Protein AF-A0A6C0JMC6-F1 (afdb_monomer)

Solvent-accessible surface area (backbone atoms only — not comparable to full-atom values): 45330 Å² total; per-residue (Å²): 137,83,77,86,74,81,78,84,84,73,94,74,73,98,67,84,81,71,86,62,66,70,81,67,72,69,86,79,75,78,68,43,78,34,60,34,70,40,37,56,69,50,45,62,46,55,51,64,40,78,94,51,54,71,68,56,32,52,44,50,48,58,40,60,70,50,44,83,55,97,34,34,33,76,30,46,34,30,54,48,76,70,23,60,95,73,71,38,31,46,70,39,40,53,93,61,40,41,68,66,68,46,56,68,82,60,29,28,62,24,32,43,89,48,39,43,38,37,32,43,58,64,48,70,60,43,52,48,44,50,51,25,63,76,69,73,42,73,45,71,58,52,47,52,39,70,77,39,41,69,63,47,32,40,52,23,10,72,86,23,60,67,52,28,52,52,52,55,54,33,44,71,53,72,48,75,67,78,81,57,40,82,87,51,94,77,70,89,52,71,45,32,74,67,24,51,55,51,52,58,57,36,39,55,38,42,50,53,49,29,51,50,51,46,68,75,45,60,89,52,38,72,39,37,52,66,58,42,93,87,75,68,42,66,40,35,36,70,74,43,99,56,31,40,36,53,50,46,50,39,52,48,32,26,55,51,41,53,49,52,52,51,41,40,47,53,34,44,78,69,78,35,50,62,33,40,71,45,86,63,32,34,30,29,54,64,61,91,94,65,88,69,82,66,63,68,59,36,51,50,37,25,51,49,34,32,72,77,72,66,42,82,56,50,55,42,82,49,86,65,69,74,90,73,74,66,94,72,72,71,80,59,64,63,62,54,47,57,61,50,43,75,40,32,37,36,28,63,79,78,63,30,32,42,38,58,43,77,54,97,91,39,79,42,83,45,79,35,35,62,71,57,47,43,70,74,37,59,86,41,62,43,78,43,77,42,71,48,99,83,60,45,81,39,82,41,81,41,53,36,49,57,41,56,73,76,70,45,96,77,63,53,66,23,49,44,68,40,60,43,39,46,89,48,81,72,57,90,55,44,43,63,56,46,72,83,42,48,37,77,74,49,68,83,35,86,30,71,66,29,44,50,53,50,52,50,51,36,26,34,43,28,42,72,32,67,67,46,15,48,50,55,51,48,54,53,22,22,53,70,64,31,35,58,56,72,65,55,54,32,46,34,46,25,34,65,83,55,34,46,68,65,60,54,50,48,42,52,31,56,41,46,28,62,69,24,50,44,78,41,68,52,67,56,66,65,74,37,77,66,19,54,66,61,67,53,36,39,42,37,35,41,37,66,46,48,45,70,61,40,60,74,44,43,67,60,51,57,46,48,48,69,73,38,75,42,72,37,20,41,92,92,45,79,68,46,68,34,65,51,57,56,43,53,36,35,39,32,63,46,92,79,54,36,67,89,51,54,96,83,56,79,36,66,46,59,36,59,31,35,68,84,45,43,79,43,61,65,60,55,52,49,41,43,54,44,26,62,72,21,67,38,14,42,17,27,44,47,53,55,36,64,66,54,80,69,40,94,51,46,72,74,57,80,78,78,84,42,73,67,47,52,52,44,31,61,69,58,52,48,74,57,52,55,46,53,50,50,54,46,61,78,46,63,85,60,82,82,41,71,45,48,48,64,62,54,43,53,51,48,47,63,72,47,72,81,74,69,102,69,92,82,51,68,70,63,48,64,53,51,48,29,63,66,40,79,74,22,31,43,84,53,51,75,49,80,55,96,93,41,82,40,54,28,32,28,48,34,59,72,59,43,47,69,73,55,67,87,75,83,78,79,76,79,69,91,78,80,85,81,78,88,78,90,77,88,84,80,88,83,87,78,89,88,81,90,78,91,134

InterPro domains:
  IPR027417 P-loop containing nucleoside triphosphate hydrolase [G3DSA:3.40.50.300] (465-626)
  IPR045455 NrS-1 polymerase-like, helicase domain [PF19263] (493-603)

Mean predicted aligned error: 17.88 Å

Foldseek 3Di:
DDDPDDDDDDPDDPDDDDPCPLVPDDFDQDFDKFKDFWDQQLLLLVLQDPVDDPVVSVLSVVLVVQDPDRGIHIWIWGDAPLCNVVLWFATATVVNNDLQSDDLQSSLNTFQVWWWWKFWPPQLLLVLQVLCVVVVFDCPLSVCCVVVVVVLLCLQWVFDSVVSVVLVVCLLLPHDLVCQPQPDDDDDTHTDPRSSVSSVVSSVRSVVSLVVLCVVPVVQQQGFGAADPPGGGTDGLVPDPRSSSVSSNRRSSSLQNVLQSLLQVLLVVVVWHFRADHGRTTIITDDPPDPDDDLVSQVVSQVSCCVPVVGNIGMDTDNSDHPDDRPDNWPPLVVVLVVQLVAWAAAAQFRWIWGWDQDPNDTDIDIGHLVVVCVVQQVDWDWDFDQDPVSDTDTDTDGSSCCQPPVDPPTHYAHEEEAADPPGDDDPRYHHLDDAFLLVPFDAAADVPLVVLLLVLLCLQLQVDPVSSVLVLLQLLLCNQHLVDFLLAAEFGEEAPQSCPVVVVLLSCLGGPVLQEAEECQCCCCVPQAHQSQSRHAEYENEAHAQVRCVVCVVVVNDLRPWDWDWHHHPPGDIDTYIHSHGYYYYHHDLLTRYQAAPPDLHYQYHYGHCVRNPVPVSVVCNCVQANVDSNSSSNSSVVSNPDPDSVPSNPPDRDDDPSSVVSNVVSDDLLLVLLLVVLVVCVPPPDFKDFLVVSVVVSCVSCVPDDDDDDDSVVSLVVNCVSQPVQKAWPAWDDDPNDITTMIGGPSVSSCVVRPDDDDPPDPPPPPDDDDDDDDDDDDDDDDDDDD

Structure (mmCIF, N/CA/C/O backbone):
data_AF-A0A6C0JMC6-F1
#
_entry.id   AF-A0A6C0JMC6-F1
#
loop_
_atom_site.group_PDB
_atom_site.id
_atom_site.type_symbol
_atom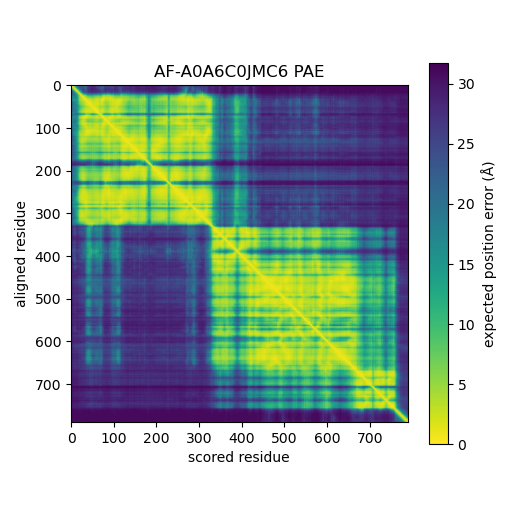_site.label_atom_id
_atom_site.label_alt_id
_atom_site.label_comp_id
_atom_site.label_asym_id
_atom_site.label_entity_id
_atom_site.label_seq_id
_atom_site.pdbx_PDB_ins_code
_atom_site.Cartn_x
_atom_site.Cartn_y
_atom_site.Cartn_z
_atom_site.occupancy
_atom_site.B_iso_or_equiv
_atom_site.auth_seq_id
_atom_site.auth_comp_id
_atom_site.auth_asym_id
_atom_site.auth_atom_id
_atom_site.pdbx_PDB_model_num
ATOM 1 N N . MET A 1 1 ? -24.376 -35.265 25.776 1.00 32.25 1 MET A N 1
ATOM 2 C CA . MET A 1 1 ? -23.965 -33.846 25.830 1.00 32.25 1 MET A CA 1
ATOM 3 C C . MET A 1 1 ? -23.356 -33.511 24.482 1.00 32.25 1 MET A C 1
ATOM 5 O O . MET A 1 1 ? -22.142 -33.531 24.340 1.00 32.25 1 MET A O 1
ATOM 9 N N . GLU A 1 2 ? -24.199 -33.316 23.472 1.00 23.31 2 GLU A N 1
ATOM 10 C CA . GLU A 1 2 ? -23.752 -32.824 22.170 1.00 23.31 2 GLU A CA 1
ATOM 11 C C . GLU A 1 2 ? -23.730 -31.299 22.236 1.00 23.31 2 GLU A C 1
ATOM 13 O O . GLU A 1 2 ? -24.724 -30.643 22.541 1.00 23.31 2 GLU A O 1
ATOM 18 N N . THR A 1 3 ? -22.536 -30.755 22.064 1.00 26.52 3 THR A N 1
ATOM 19 C CA . THR A 1 3 ? -22.242 -29.330 21.993 1.00 26.52 3 THR A CA 1
ATOM 20 C C . THR A 1 3 ? -22.844 -28.746 20.720 1.00 26.52 3 THR A C 1
ATOM 22 O O . THR A 1 3 ? -22.339 -29.014 19.631 1.00 26.52 3 THR A O 1
ATOM 25 N N . PHE A 1 4 ? -23.877 -27.913 20.856 1.00 25.28 4 PHE A N 1
ATOM 26 C CA . PHE A 1 4 ? -24.282 -26.979 19.806 1.00 25.28 4 PHE A CA 1
ATOM 27 C C . PHE A 1 4 ? -23.147 -25.968 19.596 1.00 25.28 4 PHE A C 1
ATOM 29 O O . PHE A 1 4 ? -22.986 -25.008 20.349 1.00 25.28 4 PHE A O 1
ATOM 36 N N . LEU A 1 5 ? -22.305 -26.243 18.603 1.00 28.83 5 LEU A N 1
ATOM 37 C CA . LEU A 1 5 ? -21.400 -25.271 18.007 1.00 28.83 5 LEU A CA 1
ATOM 38 C C . LEU A 1 5 ? -22.250 -24.348 17.126 1.00 28.83 5 LEU A C 1
ATOM 40 O O . LEU A 1 5 ? -22.779 -24.790 16.109 1.00 28.83 5 LEU A O 1
ATOM 44 N N . GLU A 1 6 ? -22.404 -23.082 17.516 1.00 27.98 6 GLU A N 1
ATOM 45 C CA . GLU A 1 6 ? -22.942 -22.057 16.614 1.00 27.98 6 GLU A CA 1
ATOM 46 C C . GLU A 1 6 ? -21.966 -21.861 15.438 1.00 27.98 6 GLU A C 1
ATOM 48 O O . GLU A 1 6 ? -20.767 -21.661 15.673 1.00 27.98 6 GLU A O 1
ATOM 53 N N . PRO A 1 7 ? -22.430 -21.925 14.177 1.00 30.42 7 PRO A N 1
ATOM 54 C CA . PRO A 1 7 ? -21.563 -21.751 13.030 1.00 30.42 7 PRO A CA 1
ATOM 55 C C . PRO A 1 7 ? -21.213 -20.277 12.812 1.00 30.42 7 PRO A C 1
ATOM 57 O O . PRO A 1 7 ? -22.033 -19.368 12.935 1.00 30.42 7 PRO A O 1
ATOM 60 N N . THR A 1 8 ? -19.957 -20.070 12.437 1.00 33.31 8 THR A N 1
ATOM 61 C CA . THR A 1 8 ? -19.414 -18.845 11.859 1.00 33.31 8 THR A CA 1
ATOM 62 C C . THR A 1 8 ? -20.237 -18.396 10.648 1.00 33.31 8 THR A C 1
ATOM 64 O O . THR A 1 8 ? -20.356 -19.148 9.687 1.00 33.31 8 THR A O 1
ATOM 67 N N . ASN A 1 9 ? -20.773 -17.176 10.728 1.00 36.06 9 ASN A N 1
ATOM 68 C CA . ASN A 1 9 ? -21.237 -16.281 9.659 1.00 36.06 9 ASN A CA 1
ATOM 69 C C . ASN A 1 9 ? -21.604 -16.914 8.294 1.00 36.06 9 ASN A C 1
ATOM 71 O O . ASN A 1 9 ? -20.711 -17.222 7.502 1.00 36.06 9 ASN A O 1
ATOM 75 N N . PRO A 1 10 ? -22.899 -16.934 7.940 1.00 37.06 10 PRO A N 1
ATOM 76 C CA . PRO A 1 10 ? -23.311 -16.853 6.553 1.00 37.06 10 PRO A CA 1
ATOM 77 C C . PRO A 1 10 ? -24.112 -15.567 6.316 1.00 37.06 10 PRO A C 1
ATOM 79 O O . PRO A 1 10 ? -25.159 -15.331 6.918 1.00 37.06 10 PRO A O 1
ATOM 82 N N . ILE A 1 11 ? -23.646 -14.761 5.362 1.00 37.22 11 ILE A N 1
ATOM 83 C CA . ILE A 1 11 ? -24.498 -13.833 4.617 1.00 37.22 11 ILE A CA 1
ATOM 84 C C . ILE A 1 11 ? -25.539 -14.708 3.900 1.00 37.22 11 ILE A C 1
ATOM 86 O O . ILE A 1 11 ? -25.274 -15.239 2.822 1.00 37.22 11 ILE A O 1
ATOM 90 N N . ILE A 1 12 ? -26.693 -14.938 4.530 1.00 32.78 12 ILE A N 1
ATOM 91 C CA . ILE A 1 12 ? -27.802 -15.665 3.909 1.00 32.78 12 ILE A CA 1
ATOM 92 C C . ILE A 1 12 ? -28.584 -14.675 3.052 1.00 32.78 12 ILE A C 1
ATOM 94 O O . ILE A 1 12 ? -29.107 -13.667 3.530 1.00 32.78 12 ILE A O 1
ATOM 98 N N . ARG A 1 13 ? -28.609 -14.973 1.752 1.00 33.34 13 ARG A N 1
ATOM 99 C CA . ARG A 1 13 ? -29.435 -14.310 0.748 1.00 33.34 13 ARG A CA 1
ATOM 100 C C . ARG A 1 13 ? -30.904 -14.350 1.165 1.00 33.34 13 ARG A C 1
ATOM 102 O O . ARG A 1 13 ? -31.388 -15.333 1.709 1.00 33.34 13 ARG A O 1
ATOM 109 N N . ARG A 1 14 ? -31.585 -13.254 0.849 1.00 33.12 14 ARG A N 1
ATOM 110 C CA . ARG A 1 14 ? -33.011 -12.970 1.014 1.00 33.12 14 ARG A CA 1
ATOM 111 C C . ARG A 1 14 ? -33.869 -13.949 0.189 1.00 33.12 14 ARG A C 1
ATOM 113 O O . ARG A 1 14 ? -34.430 -13.555 -0.824 1.00 33.12 14 ARG A O 1
ATOM 120 N N . GLU A 1 15 ? -33.943 -15.213 0.584 1.00 33.75 15 GLU A N 1
ATOM 121 C CA . GLU A 1 15 ? -34.878 -16.197 0.031 1.00 33.75 15 GLU A CA 1
ATOM 122 C C . GLU A 1 15 ? -35.747 -16.728 1.179 1.00 33.75 15 GLU A C 1
ATOM 124 O O . GLU A 1 15 ? -35.260 -17.435 2.052 1.00 33.75 15 GLU A O 1
ATOM 129 N N . MET A 1 16 ? -37.007 -16.275 1.187 1.00 36.84 16 MET A N 1
ATOM 130 C CA . MET A 1 16 ? -38.176 -16.810 1.904 1.00 36.84 16 MET A CA 1
ATOM 131 C C . MET A 1 16 ? -37.927 -17.399 3.306 1.00 36.84 16 MET A C 1
ATOM 133 O O . MET A 1 16 ? -37.709 -18.596 3.458 1.00 36.84 16 MET A O 1
ATOM 137 N N . TYR A 1 17 ? -38.077 -16.571 4.342 1.00 42.62 17 TYR A N 1
ATOM 138 C CA . TYR A 1 17 ? -38.454 -17.072 5.665 1.00 42.62 17 TYR A CA 1
ATOM 139 C C . TYR A 1 17 ? -39.984 -17.067 5.746 1.00 42.62 17 TYR A C 1
ATOM 141 O O . TYR A 1 17 ? -40.589 -16.009 5.572 1.00 42.62 17 TYR A O 1
ATOM 149 N N . ASP A 1 18 ? -40.590 -18.239 5.954 1.00 42.19 18 ASP A N 1
ATOM 150 C CA . ASP A 1 18 ? -42.027 -18.388 6.216 1.00 42.19 18 ASP A CA 1
ATOM 151 C C . ASP A 1 18 ? -42.432 -17.581 7.464 1.00 42.19 18 ASP A C 1
ATOM 153 O O . ASP A 1 18 ? -41.718 -17.569 8.471 1.00 42.19 18 ASP A O 1
ATOM 157 N N . GLU A 1 19 ? -43.599 -16.932 7.407 1.00 49.75 19 GLU A N 1
ATOM 158 C CA . GLU A 1 19 ? -44.198 -16.130 8.491 1.00 49.75 19 GLU A CA 1
ATOM 159 C C . GLU A 1 19 ? -44.444 -16.935 9.799 1.00 49.75 19 GLU A C 1
ATOM 161 O O . GLU A 1 19 ? -44.660 -16.342 10.859 1.00 49.75 19 GLU A O 1
ATOM 166 N N . ASP A 1 20 ? -44.315 -18.268 9.755 1.00 54.69 20 ASP A N 1
ATOM 167 C CA . ASP A 1 20 ? -44.627 -19.226 10.830 1.00 54.69 20 ASP A CA 1
ATOM 168 C C . ASP A 1 20 ? -43.639 -19.246 12.015 1.00 54.69 20 ASP A C 1
ATOM 170 O O . ASP A 1 20 ? -44.001 -19.647 13.123 1.00 54.69 20 ASP A O 1
ATOM 174 N N . TYR A 1 21 ? -42.372 -18.840 11.851 1.00 60.75 21 TYR A N 1
ATOM 175 C CA . TYR A 1 21 ? -41.359 -19.136 12.886 1.00 60.75 21 TYR A CA 1
ATOM 176 C C . TYR A 1 21 ? -41.577 -18.361 14.195 1.00 60.75 21 TYR A C 1
ATOM 178 O O . TYR A 1 21 ? -41.350 -18.890 15.285 1.00 60.75 21 TYR A O 1
ATOM 186 N N . MET A 1 22 ? -42.059 -17.120 14.101 1.00 75.62 22 MET A N 1
ATOM 187 C CA . MET A 1 22 ? -42.368 -16.314 15.283 1.00 75.62 22 MET A CA 1
ATOM 188 C C . MET A 1 22 ? -43.612 -16.818 16.021 1.00 75.62 22 MET A C 1
ATOM 190 O O . MET A 1 22 ? -43.695 -16.594 17.223 1.00 75.62 22 MET A O 1
ATOM 194 N N . GLU A 1 23 ? -44.541 -17.537 15.373 1.00 67.38 23 GLU A N 1
ATOM 195 C CA . GLU A 1 23 ? -45.742 -18.083 16.036 1.00 67.38 23 GLU A CA 1
ATOM 196 C C . GLU A 1 23 ? -45.406 -19.103 17.135 1.00 67.38 23 GLU A C 1
ATOM 198 O O . GLU A 1 23 ? -46.184 -19.304 18.065 1.00 67.38 23 GLU A O 1
ATOM 203 N N . THR A 1 24 ? -44.217 -19.706 17.065 1.00 70.94 24 THR A N 1
ATOM 204 C CA . THR A 1 24 ? -43.743 -20.726 18.013 1.00 70.94 24 THR A CA 1
ATOM 205 C C . THR A 1 24 ? -42.735 -20.200 19.037 1.00 70.94 24 THR A C 1
ATOM 207 O O . THR A 1 24 ? -42.091 -20.998 19.720 1.00 70.94 24 THR A O 1
ATOM 210 N N . PHE A 1 25 ? -42.567 -18.876 19.167 1.00 80.88 25 PHE A N 1
ATOM 211 C CA . PHE A 1 25 ? -41.581 -18.310 20.088 1.00 80.88 25 PHE A CA 1
ATOM 212 C C . PHE A 1 25 ? -41.815 -18.766 21.537 1.00 80.88 25 PHE A C 1
ATOM 214 O O . PHE A 1 25 ? -42.873 -18.546 22.129 1.00 80.88 25 PHE A O 1
ATOM 221 N N . VAL A 1 26 ? -40.773 -19.346 22.137 1.00 82.62 26 VAL A N 1
ATOM 222 C CA . VAL A 1 26 ? -40.729 -19.700 23.558 1.00 82.62 26 VAL A CA 1
ATOM 223 C C . VAL A 1 26 ? -39.548 -18.986 24.198 1.00 82.62 26 VAL A C 1
ATOM 225 O O . VAL A 1 26 ? -38.428 -19.021 23.687 1.00 82.62 26 VAL A O 1
ATOM 228 N N . GLU A 1 27 ? -39.794 -18.352 25.344 1.00 84.25 27 GLU A N 1
ATOM 229 C CA . GLU A 1 27 ? -38.738 -17.699 26.109 1.00 84.25 27 GLU A CA 1
ATOM 230 C C . GLU A 1 27 ? -37.628 -18.707 26.486 1.00 84.25 27 GLU A C 1
ATOM 232 O O . GLU A 1 27 ? -37.931 -19.796 26.982 1.00 84.25 27 GLU A O 1
ATOM 237 N N . PRO A 1 28 ? -36.338 -18.372 26.280 1.00 86.06 28 PRO A N 1
ATOM 238 C CA . PRO A 1 28 ? -35.247 -19.291 26.577 1.00 86.06 28 PRO A CA 1
ATOM 239 C C . PRO A 1 28 ? -35.108 -19.567 28.078 1.00 86.06 28 PRO A C 1
ATOM 241 O O . PRO A 1 28 ? -35.366 -18.714 28.926 1.00 86.06 28 PRO A O 1
ATOM 244 N N . THR A 1 29 ? -34.596 -20.751 28.414 1.00 87.94 29 THR A N 1
ATOM 245 C CA . THR A 1 29 ? -34.195 -21.088 29.786 1.00 87.94 29 THR A CA 1
ATOM 246 C C . THR A 1 29 ? -32.874 -20.418 30.154 1.00 87.94 29 THR A C 1
ATOM 248 O O . THR A 1 29 ? -31.943 -20.396 29.349 1.00 87.94 29 THR A O 1
ATOM 251 N N . TYR A 1 30 ? -32.755 -19.938 31.392 1.00 90.62 30 TYR A N 1
ATOM 252 C CA . TYR A 1 30 ? -31.542 -19.284 31.895 1.00 90.62 30 TYR A CA 1
ATOM 253 C C . TYR A 1 30 ? -30.675 -20.251 32.704 1.00 90.62 30 TYR A C 1
ATOM 255 O O . TYR A 1 30 ? -31.216 -21.094 33.422 1.00 90.62 30 TYR A O 1
ATOM 263 N N . PRO A 1 31 ? -29.337 -20.119 32.652 1.00 92.81 31 PRO A N 1
ATOM 264 C CA . PRO A 1 31 ? -28.567 -19.007 32.084 1.00 92.81 31 PRO A CA 1
ATOM 265 C C . PRO A 1 31 ? -28.456 -19.028 30.551 1.00 92.81 31 PRO A C 1
ATOM 267 O O . PRO A 1 31 ? -28.472 -20.093 29.944 1.00 92.81 31 PRO A O 1
ATOM 270 N N . ILE A 1 32 ? -28.269 -17.854 29.938 1.00 93.31 32 ILE A N 1
ATOM 271 C CA . ILE A 1 32 ? -27.972 -17.725 28.498 1.00 93.31 32 ILE A CA 1
ATOM 272 C C . ILE A 1 32 ? -26.581 -17.131 28.281 1.00 93.31 32 ILE A C 1
ATOM 274 O O . ILE A 1 32 ? -26.088 -16.369 29.111 1.00 93.31 32 ILE A O 1
ATOM 278 N N . VAL A 1 33 ? -25.940 -17.467 27.161 1.00 93.06 33 VAL A N 1
ATOM 279 C CA . VAL A 1 33 ? -24.613 -16.951 26.798 1.00 93.06 33 VAL A CA 1
ATOM 280 C C . VAL A 1 33 ? -24.743 -15.979 25.630 1.00 93.06 33 VAL A C 1
ATOM 282 O O . VAL A 1 33 ? -25.455 -16.248 24.662 1.00 93.06 33 VAL A O 1
ATOM 285 N N . ARG A 1 34 ? -24.046 -14.846 25.714 1.00 92.94 34 ARG A N 1
ATOM 286 C CA . ARG A 1 34 ? -23.917 -13.870 24.630 1.00 92.94 34 ARG A CA 1
ATOM 287 C C . ARG A 1 34 ? -22.453 -13.563 24.349 1.00 92.94 34 ARG A C 1
ATOM 289 O O . ARG A 1 34 ? -21.605 -13.624 25.243 1.00 92.94 34 ARG A O 1
ATOM 296 N N . ARG A 1 35 ? -22.162 -13.246 23.089 1.00 93.25 35 ARG A N 1
ATOM 297 C CA . ARG A 1 35 ? -20.879 -12.692 22.662 1.00 93.25 35 ARG A CA 1
ATOM 298 C C . ARG A 1 35 ? -20.969 -11.172 22.730 1.00 93.25 35 ARG A C 1
ATOM 300 O O . ARG A 1 35 ? -21.785 -10.568 22.048 1.00 93.25 35 ARG A O 1
ATOM 307 N N . GLU A 1 36 ? -20.099 -10.572 23.525 1.00 94.56 36 GLU A N 1
ATOM 308 C CA . GLU A 1 36 ? -19.940 -9.126 23.611 1.00 94.56 36 GLU A CA 1
ATOM 309 C C . GLU A 1 36 ? -18.690 -8.683 22.838 1.00 94.56 36 GLU A C 1
ATOM 311 O O . GLU A 1 36 ? -17.625 -9.297 22.944 1.00 94.56 36 GLU A O 1
ATOM 316 N N . MET A 1 37 ? -18.828 -7.610 22.068 1.00 93.25 37 MET A N 1
ATOM 317 C CA . MET A 1 37 ? -17.782 -6.876 21.364 1.00 93.25 37 MET A CA 1
ATOM 318 C C . MET A 1 37 ? -17.381 -5.672 22.209 1.00 93.25 37 MET A C 1
ATOM 320 O O . MET A 1 37 ? -18.220 -5.051 22.852 1.00 93.25 37 MET A O 1
ATOM 324 N N . PHE A 1 38 ? -16.112 -5.296 22.217 1.00 92.81 38 PHE A N 1
ATOM 325 C CA . PHE A 1 38 ? -15.679 -4.068 22.874 1.00 92.81 38 PHE A CA 1
ATOM 326 C C . PHE A 1 38 ? -14.491 -3.444 22.152 1.00 92.81 38 PHE A C 1
ATOM 328 O O . PHE A 1 38 ? -13.717 -4.123 21.477 1.00 92.81 38 PHE A O 1
ATOM 335 N N . ASP A 1 39 ? -14.346 -2.132 22.290 1.00 90.88 39 ASP A N 1
ATOM 336 C CA . ASP A 1 39 ? -13.173 -1.415 21.807 1.00 90.88 39 ASP A CA 1
ATOM 337 C C . ASP A 1 39 ? -11.950 -1.739 22.686 1.00 90.88 39 ASP A C 1
ATOM 339 O O . ASP A 1 39 ? -11.882 -1.380 23.866 1.00 90.88 39 ASP A O 1
ATOM 343 N N . GLU A 1 40 ? -10.999 -2.487 22.123 1.00 86.12 40 GLU A N 1
ATOM 344 C CA . GLU A 1 40 ? -9.810 -2.954 22.837 1.00 86.12 40 GLU A CA 1
ATOM 345 C C . GLU A 1 40 ? -8.840 -1.816 23.179 1.00 86.12 40 GLU A C 1
ATOM 347 O O . GLU A 1 40 ? -8.161 -1.888 24.208 1.00 86.12 40 GLU A O 1
ATOM 352 N N . ASP A 1 41 ? -8.793 -0.753 22.381 1.00 82.12 41 ASP A N 1
ATOM 353 C CA . ASP A 1 41 ? -7.907 0.376 22.646 1.00 82.12 41 ASP A CA 1
ATOM 354 C C . ASP A 1 41 ? -8.459 1.217 23.794 1.00 82.12 41 ASP A C 1
ATOM 356 O O . ASP A 1 41 ? -7.747 1.472 24.773 1.00 82.12 41 ASP A O 1
ATOM 360 N N . ASN A 1 42 ? -9.764 1.501 23.780 1.00 88.50 42 ASN A N 1
ATOM 361 C CA . ASN A 1 42 ? -10.426 2.151 24.911 1.00 88.50 42 ASN A CA 1
ATOM 362 C C . ASN A 1 42 ? -10.361 1.291 26.184 1.00 88.50 42 ASN A C 1
ATOM 364 O O . ASN A 1 42 ? -10.139 1.822 27.273 1.00 88.50 42 ASN A O 1
ATOM 368 N N . MET A 1 43 ? -10.472 -0.040 26.078 1.00 87.75 43 MET A N 1
ATOM 369 C CA . MET A 1 43 ? -10.318 -0.955 27.219 1.00 87.75 43 MET A CA 1
ATOM 370 C C . MET A 1 43 ? -8.953 -0.808 27.897 1.00 87.75 43 MET A C 1
ATOM 372 O O . MET A 1 43 ? -8.895 -0.687 29.122 1.00 87.75 43 MET A O 1
ATOM 376 N N . LYS A 1 44 ? -7.853 -0.784 27.131 1.00 83.25 44 LYS A N 1
ATOM 377 C CA . LYS A 1 44 ? -6.494 -0.627 27.687 1.00 83.25 44 LYS A CA 1
ATOM 378 C C . LYS A 1 44 ? -6.361 0.671 28.480 1.00 83.25 44 LYS A C 1
ATOM 380 O O . LYS A 1 44 ? -5.795 0.664 29.570 1.00 83.25 44 LYS A O 1
ATOM 385 N N . HIS A 1 45 ? -6.927 1.755 27.960 1.00 83.75 45 HIS A N 1
ATOM 386 C CA . HIS A 1 45 ? -6.939 3.059 28.613 1.00 83.75 45 HIS A CA 1
ATOM 387 C C . HIS A 1 45 ? -7.789 3.089 29.885 1.00 83.75 45 HIS A C 1
ATOM 389 O O . HIS A 1 45 ? -7.332 3.571 30.920 1.00 83.75 45 HIS A O 1
ATOM 395 N N . LEU A 1 46 ? -9.002 2.539 29.839 1.00 87.31 46 LEU A N 1
ATOM 396 C CA . LEU A 1 46 ? -9.914 2.508 30.984 1.00 87.31 46 LEU A CA 1
ATOM 397 C C . LEU A 1 46 ? -9.364 1.680 32.156 1.00 87.31 46 LEU A C 1
ATOM 399 O O . LEU A 1 46 ? -9.594 2.018 33.316 1.00 87.31 46 LEU A O 1
ATOM 403 N N . LEU A 1 47 ? -8.600 0.618 31.878 1.00 85.56 47 LEU A N 1
ATOM 404 C CA . LEU A 1 47 ? -7.998 -0.233 32.912 1.00 85.56 47 LEU A CA 1
ATOM 405 C C . LEU A 1 47 ? -6.983 0.495 33.805 1.00 85.56 47 LEU A C 1
ATOM 407 O O . LEU A 1 47 ? -6.732 0.043 34.924 1.00 85.56 47 LEU A O 1
ATOM 411 N N . VAL A 1 48 ? -6.405 1.596 33.326 1.00 77.50 48 VAL A N 1
ATOM 412 C CA . VAL A 1 48 ? -5.352 2.358 34.020 1.00 77.50 48 VAL A CA 1
ATOM 413 C C . VAL A 1 48 ? -5.811 3.762 34.414 1.00 77.50 48 VAL A C 1
ATOM 415 O O . VAL A 1 48 ? -5.069 4.503 35.051 1.00 77.50 48 VAL A O 1
ATOM 418 N N . ASP A 1 49 ? -7.048 4.116 34.076 1.00 83.44 49 ASP A N 1
ATOM 419 C CA . ASP A 1 49 ? -7.628 5.423 34.344 1.00 83.44 49 ASP A CA 1
ATOM 420 C C . ASP A 1 49 ? -8.047 5.549 35.816 1.00 83.44 49 ASP A C 1
ATOM 422 O O . ASP A 1 49 ? -9.026 4.962 36.285 1.00 83.44 49 ASP A O 1
ATOM 426 N N . ASP A 1 50 ? -7.272 6.330 36.561 1.00 82.81 50 ASP A N 1
ATOM 427 C CA . ASP A 1 50 ? -7.439 6.604 37.989 1.00 82.81 50 ASP A CA 1
ATOM 428 C C . ASP A 1 50 ? -8.724 7.378 38.335 1.00 82.81 50 ASP A C 1
ATOM 430 O O . ASP A 1 50 ? -9.083 7.446 39.510 1.00 82.81 50 ASP A O 1
ATOM 434 N N . ARG A 1 51 ? -9.463 7.893 37.338 1.00 86.06 51 ARG A N 1
ATOM 435 C CA . ARG A 1 51 ? -10.821 8.429 37.538 1.00 86.06 51 ARG A CA 1
ATOM 436 C C . ARG A 1 51 ? -11.808 7.351 37.996 1.00 86.06 51 ARG A C 1
ATOM 438 O O . ARG A 1 51 ? -12.834 7.690 38.583 1.00 86.06 51 ARG A O 1
ATOM 445 N N . TYR A 1 52 ? -11.517 6.071 37.745 1.00 87.19 52 TYR A N 1
ATOM 446 C CA . TYR A 1 52 ? -12.371 4.947 38.129 1.00 87.19 52 TYR A CA 1
ATOM 447 C C . TYR A 1 52 ? -11.831 4.183 39.340 1.00 87.19 52 TYR A C 1
ATOM 449 O O . TYR A 1 52 ? -10.620 3.999 39.528 1.00 87.19 52 TYR A O 1
ATOM 457 N N . SER A 1 53 ? -12.760 3.670 40.154 1.00 86.00 53 SER A N 1
ATOM 458 C CA . SER A 1 53 ? -12.430 2.947 41.381 1.00 86.00 53 SER A CA 1
ATOM 459 C C . SER A 1 53 ? -11.556 1.718 41.104 1.00 86.00 53 SER A C 1
ATOM 461 O O . SER A 1 53 ? -11.666 1.056 40.067 1.00 86.00 53 SER A O 1
ATOM 463 N N . GLN A 1 54 ? -10.700 1.354 42.062 1.00 81.00 54 GLN A N 1
ATOM 464 C CA . GLN A 1 54 ? -9.858 0.162 41.925 1.00 81.00 54 GLN A CA 1
ATOM 465 C C . GLN A 1 54 ? -10.702 -1.118 41.764 1.00 81.00 54 GLN A C 1
ATOM 467 O O . GLN A 1 54 ? -10.300 -2.040 41.055 1.00 81.00 54 GLN A O 1
ATOM 472 N N . SER A 1 55 ? -11.883 -1.182 42.391 1.00 83.56 55 SER A N 1
ATOM 473 C CA . SER A 1 55 ? -12.841 -2.279 42.208 1.00 83.56 55 SER A CA 1
ATOM 474 C C . SER A 1 55 ? -13.351 -2.380 40.771 1.00 83.56 55 SER A C 1
ATOM 476 O O . SER A 1 55 ? -13.419 -3.484 40.233 1.00 83.56 55 SER A O 1
ATOM 478 N N . ASP A 1 56 ? -13.668 -1.255 40.129 1.00 86.00 56 ASP A N 1
ATOM 479 C CA . ASP A 1 56 ? -14.149 -1.233 38.744 1.00 86.00 56 ASP A CA 1
ATOM 480 C C . ASP A 1 56 ? -13.061 -1.669 37.772 1.00 86.00 56 ASP A C 1
ATOM 482 O O . ASP A 1 56 ? -13.290 -2.568 36.962 1.00 86.00 56 ASP A O 1
ATOM 486 N N . ARG A 1 57 ? -11.844 -1.135 37.931 1.00 86.19 57 ARG A N 1
ATOM 487 C CA . ARG A 1 57 ? -10.683 -1.524 37.116 1.00 86.19 57 ARG A CA 1
ATOM 488 C C . ARG A 1 57 ? -10.334 -3.009 37.274 1.00 86.19 57 ARG A C 1
ATOM 490 O O . ARG A 1 57 ? -10.061 -3.692 36.287 1.00 86.19 57 ARG A O 1
ATOM 497 N N . LYS A 1 58 ? -10.443 -3.560 38.492 1.00 85.12 58 LYS A N 1
ATOM 498 C CA . LYS A 1 58 ? -10.290 -5.007 38.745 1.00 85.12 58 LYS A CA 1
ATOM 499 C C . LYS A 1 58 ? -11.355 -5.836 38.018 1.00 85.12 58 LYS A C 1
ATOM 501 O O . LYS A 1 58 ? -11.010 -6.839 37.392 1.00 85.12 58 LYS A O 1
ATOM 506 N N . ARG A 1 59 ? -12.629 -5.423 38.057 1.00 86.50 59 ARG A N 1
ATOM 507 C CA . ARG A 1 59 ? -13.722 -6.101 37.331 1.00 86.50 59 ARG A CA 1
ATOM 508 C C . ARG A 1 59 ? -13.523 -6.042 35.816 1.00 86.50 59 ARG A C 1
ATOM 510 O O . ARG A 1 59 ? -13.647 -7.072 35.158 1.00 86.50 59 ARG A O 1
ATOM 517 N N . MET A 1 60 ? -13.148 -4.882 35.276 1.00 87.69 60 MET A N 1
ATOM 518 C CA . MET A 1 60 ? -12.811 -4.736 33.857 1.00 87.69 60 MET A CA 1
ATOM 519 C C . MET A 1 60 ? -11.656 -5.644 33.451 1.00 87.69 60 MET A C 1
ATOM 521 O O . MET A 1 60 ? -11.728 -6.290 32.414 1.00 87.69 60 MET A O 1
ATOM 525 N N . SER A 1 61 ? -10.610 -5.757 34.273 1.00 86.44 61 SER A N 1
ATOM 526 C CA . SER A 1 61 ? -9.497 -6.651 33.952 1.00 86.44 61 SER A CA 1
ATOM 527 C C . SER A 1 61 ? -9.920 -8.116 33.938 1.00 86.44 61 SER A C 1
ATOM 529 O O . SER A 1 61 ? -9.508 -8.867 33.056 1.00 86.44 61 SER A O 1
ATOM 531 N N . LEU A 1 62 ? -10.765 -8.537 34.884 1.00 87.38 62 LEU A N 1
ATOM 532 C CA . LEU A 1 62 ? -11.325 -9.890 34.885 1.00 87.38 62 LEU A CA 1
ATOM 533 C C . LEU A 1 62 ? -12.163 -10.155 33.632 1.00 87.38 62 LEU A C 1
ATOM 535 O O . LEU A 1 62 ? -12.056 -11.236 33.061 1.00 87.38 62 LEU A O 1
ATOM 539 N N . TYR A 1 63 ? -12.951 -9.176 33.187 1.00 89.06 63 TYR A N 1
ATOM 540 C CA . TYR A 1 63 ? -13.663 -9.251 31.914 1.00 89.06 63 TYR A CA 1
ATOM 541 C C . TYR A 1 63 ? -12.690 -9.334 30.728 1.00 89.06 63 TYR A C 1
ATOM 543 O O . TYR A 1 63 ? -12.803 -10.235 29.904 1.00 89.06 63 TYR A O 1
ATOM 551 N N . TYR A 1 64 ? -11.678 -8.468 30.678 1.00 87.44 64 TYR A N 1
ATOM 552 C CA . TYR A 1 64 ? -10.692 -8.418 29.598 1.00 87.44 64 TYR A CA 1
ATOM 553 C C . TYR A 1 64 ? -9.875 -9.713 29.485 1.00 87.44 64 TYR A C 1
ATOM 555 O O . TYR A 1 64 ? -9.546 -10.152 28.387 1.00 87.44 64 TYR A O 1
ATOM 563 N N . LYS A 1 65 ? -9.613 -10.395 30.607 1.00 83.62 65 LYS A N 1
ATOM 564 C CA . LYS A 1 65 ? -8.974 -11.723 30.633 1.00 83.62 65 LYS A CA 1
ATOM 565 C C . LYS A 1 65 ? -9.839 -12.839 30.042 1.00 83.62 65 LYS A C 1
ATOM 567 O O . LYS A 1 65 ? -9.294 -13.881 29.699 1.00 83.62 65 LYS A O 1
ATOM 572 N N . LYS A 1 66 ? -11.156 -12.644 29.909 1.00 76.94 66 LYS A N 1
ATOM 573 C CA . LYS A 1 66 ? -12.050 -13.585 29.212 1.00 76.94 66 LYS A CA 1
ATOM 574 C C . LYS A 1 66 ? -11.997 -13.435 27.688 1.00 76.94 66 LYS A C 1
ATOM 576 O O . LYS A 1 66 ? -12.736 -14.144 27.001 1.00 76.94 66 LYS A O 1
ATOM 581 N N . LYS A 1 67 ? -11.167 -12.526 27.154 1.00 77.50 67 LYS A N 1
ATOM 582 C CA . LYS A 1 67 ? -11.063 -12.322 25.710 1.00 77.50 67 LYS A CA 1
ATOM 583 C C . LYS A 1 67 ? -10.563 -13.580 25.008 1.00 77.50 67 LYS A C 1
ATOM 585 O O . LYS A 1 67 ? -9.597 -14.195 25.457 1.00 77.50 67 LYS A O 1
ATOM 590 N N . ARG A 1 68 ? -11.220 -13.955 23.910 1.00 62.44 68 ARG A N 1
ATOM 591 C CA . ARG A 1 68 ? -10.768 -15.059 23.045 1.00 62.44 68 ARG A CA 1
ATOM 592 C C . ARG A 1 68 ? -9.971 -14.533 21.850 1.00 62.44 68 ARG A C 1
ATOM 594 O O . ARG A 1 68 ? -8.860 -14.997 21.632 1.00 62.44 68 ARG A O 1
ATOM 601 N N . ASN A 1 69 ? -10.503 -13.514 21.169 1.00 63.19 69 ASN A N 1
ATOM 602 C CA . ASN A 1 69 ? -9.898 -12.818 20.021 1.00 63.19 69 ASN A CA 1
ATOM 603 C C . ASN A 1 69 ? -9.865 -11.291 20.274 1.00 63.19 69 ASN A C 1
ATOM 605 O O . ASN A 1 69 ? -10.418 -10.838 21.281 1.00 63.19 69 ASN A O 1
ATOM 609 N N . ALA A 1 70 ? -9.254 -10.505 19.375 1.00 64.88 70 ALA A N 1
ATOM 610 C CA . ALA A 1 70 ? -9.165 -9.040 19.473 1.00 64.88 70 ALA A CA 1
ATOM 611 C C . ALA A 1 70 ? -10.560 -8.395 19.646 1.00 64.88 70 ALA A C 1
ATOM 613 O O . ALA A 1 70 ? -11.364 -8.368 18.718 1.00 64.88 70 ALA A O 1
ATOM 614 N N . GLY A 1 71 ? -10.876 -7.945 20.865 1.00 80.81 71 GLY A N 1
ATOM 615 C CA . GLY A 1 71 ? -12.126 -7.243 21.191 1.00 80.81 71 GLY A CA 1
ATOM 616 C C . GLY A 1 71 ? -13.393 -8.077 21.454 1.00 80.81 71 GLY A C 1
ATOM 617 O O . GLY A 1 71 ? -14.475 -7.500 21.415 1.00 80.81 71 GLY A O 1
ATOM 618 N N . THR A 1 72 ? -13.325 -9.390 21.734 1.00 90.06 72 THR A N 1
ATOM 619 C CA . THR A 1 72 ? -14.538 -10.214 22.009 1.00 90.06 72 THR A CA 1
ATOM 620 C C . THR A 1 72 ? -14.511 -10.931 23.359 1.00 90.06 72 THR A C 1
ATOM 622 O O . THR A 1 72 ? -13.472 -11.463 23.748 1.00 90.06 72 THR A O 1
ATOM 625 N N . ALA A 1 73 ? -15.650 -11.007 24.059 1.00 90.19 73 ALA A N 1
ATOM 626 C CA . ALA A 1 73 ? -15.812 -11.746 25.316 1.00 90.19 73 ALA A CA 1
ATOM 627 C C . ALA A 1 73 ? -17.122 -12.553 25.350 1.00 90.19 73 ALA A C 1
ATOM 629 O O . ALA A 1 73 ? -18.154 -12.111 24.857 1.00 90.19 73 ALA A O 1
ATOM 630 N N . GLN A 1 74 ? -17.096 -13.742 25.961 1.00 90.88 74 GLN A N 1
ATOM 631 C CA . GLN A 1 74 ? -18.315 -14.510 26.243 1.00 90.88 74 GLN A CA 1
ATOM 632 C C . GLN A 1 74 ? -18.854 -14.151 27.630 1.00 90.88 74 GLN A C 1
ATOM 634 O O . GLN A 1 74 ? -18.151 -14.298 28.638 1.00 90.88 74 GLN A O 1
ATOM 639 N N . VAL A 1 75 ? -20.110 -13.711 27.677 1.00 92.38 75 VAL A N 1
ATOM 640 C CA . VAL A 1 75 ? -20.796 -13.281 28.896 1.00 92.38 75 VAL A CA 1
ATOM 641 C C . VAL A 1 75 ? -22.007 -14.165 29.150 1.00 92.38 75 VAL A C 1
ATOM 643 O O . VAL A 1 75 ? -22.811 -14.429 28.260 1.00 92.38 75 VAL A O 1
ATOM 646 N N . ILE A 1 76 ? -22.115 -14.643 30.387 1.00 93.56 76 ILE A N 1
ATOM 647 C CA . ILE A 1 76 ? -23.225 -15.471 30.853 1.00 93.56 76 ILE A CA 1
ATOM 648 C C . ILE A 1 76 ? -24.212 -14.549 31.562 1.00 93.56 76 ILE A C 1
ATOM 650 O O . ILE A 1 76 ? -23.829 -13.860 32.505 1.00 93.56 76 ILE A O 1
ATOM 654 N N . TYR A 1 77 ? -25.462 -14.545 31.120 1.00 93.94 77 TYR A N 1
ATOM 655 C CA . TYR A 1 77 ? -26.555 -13.782 31.704 1.00 93.94 77 TYR A CA 1
ATOM 656 C C . TYR A 1 77 ? -27.443 -14.698 32.544 1.00 93.94 77 TYR A C 1
ATOM 658 O O . TYR A 1 77 ? -27.911 -15.738 32.074 1.00 93.94 77 TYR A O 1
ATOM 666 N N . THR A 1 78 ? -27.673 -14.306 33.796 1.00 93.50 78 THR A N 1
ATOM 667 C CA . THR A 1 78 ? -28.458 -15.066 34.775 1.00 93.50 78 THR A CA 1
ATOM 668 C C . THR A 1 78 ? -29.547 -14.193 35.383 1.00 93.50 78 THR A C 1
ATOM 670 O O . THR A 1 78 ? -29.420 -12.969 35.433 1.00 93.50 78 THR A O 1
ATOM 673 N N . LEU A 1 79 ? -30.609 -14.814 35.892 1.00 91.25 79 LEU A N 1
ATOM 674 C CA . LEU A 1 79 ? -31.568 -14.114 36.746 1.00 91.25 79 LEU A CA 1
ATOM 675 C C . LEU A 1 79 ? -30.912 -13.733 38.083 1.00 91.25 79 LEU A C 1
ATOM 677 O O . LEU A 1 79 ? -29.859 -14.261 38.456 1.00 91.25 79 LEU A O 1
ATOM 681 N N . ALA A 1 80 ? -31.525 -12.785 38.790 1.00 85.12 80 ALA A N 1
ATOM 682 C CA . ALA A 1 80 ? -31.087 -12.412 40.128 1.00 85.12 80 ALA A CA 1
ATOM 683 C C . ALA A 1 80 ? -31.282 -13.566 41.123 1.00 85.12 80 ALA A C 1
ATOM 685 O O . ALA A 1 80 ? -32.268 -14.302 41.052 1.00 85.12 80 ALA A O 1
ATOM 686 N N . ALA A 1 81 ? -30.379 -13.643 42.105 1.00 81.81 81 ALA A N 1
ATOM 687 C CA . ALA A 1 81 ? -30.437 -14.643 43.164 1.00 81.81 81 ALA A CA 1
ATOM 688 C C . ALA A 1 81 ? -31.795 -14.633 43.886 1.00 81.81 81 ALA A C 1
ATOM 690 O O . ALA A 1 81 ? -32.241 -13.596 44.387 1.00 81.81 81 ALA A O 1
ATOM 691 N N . GLY A 1 82 ? -32.429 -15.803 43.963 1.00 83.75 82 GLY A N 1
ATOM 692 C CA . GLY A 1 82 ? -33.736 -16.013 44.585 1.00 83.75 82 GLY A CA 1
ATOM 693 C C . GLY A 1 82 ? -34.921 -15.893 43.625 1.00 83.75 82 GLY A C 1
ATOM 694 O O . GLY A 1 82 ? -36.044 -16.159 44.046 1.00 83.75 82 GLY A O 1
ATOM 695 N N . CYS A 1 83 ? -34.704 -15.523 42.360 1.00 88.06 83 CYS A N 1
ATOM 696 C CA . CYS A 1 83 ? -35.763 -15.374 41.357 1.00 88.06 83 CYS A CA 1
ATOM 697 C C . CYS A 1 83 ? -35.788 -16.506 40.315 1.00 88.06 83 CYS A C 1
ATOM 699 O O . CYS A 1 83 ? -36.758 -16.619 39.567 1.00 88.06 83 CYS A O 1
ATOM 701 N N . GLU A 1 84 ? -34.763 -17.360 40.285 1.00 89.00 84 GLU A N 1
ATOM 702 C CA . GLU A 1 84 ? -34.538 -18.384 39.260 1.00 89.00 84 GLU A CA 1
ATOM 703 C C . GLU A 1 84 ? -35.676 -19.406 39.206 1.00 89.00 84 GLU A C 1
ATOM 705 O O . GLU A 1 84 ? -36.222 -19.671 38.140 1.00 89.00 84 GLU A O 1
ATOM 710 N N . ALA A 1 85 ? -36.096 -19.917 40.369 1.00 86.50 85 ALA A N 1
ATOM 711 C CA . ALA A 1 85 ? -37.143 -20.937 40.468 1.00 86.50 85 ALA A CA 1
ATOM 712 C C . ALA A 1 85 ? -38.508 -20.472 39.929 1.00 86.50 85 ALA A C 1
ATOM 714 O O . ALA A 1 85 ? -39.333 -21.302 39.563 1.00 86.50 85 ALA A O 1
ATOM 715 N N . ASN A 1 86 ? -38.743 -19.157 39.884 1.00 89.12 86 ASN A N 1
ATOM 716 C CA . ASN A 1 86 ? -39.994 -18.562 39.410 1.00 89.12 86 ASN A CA 1
ATOM 717 C C . ASN A 1 86 ? -39.821 -17.807 38.081 1.00 89.12 86 ASN A C 1
ATOM 719 O O . ASN A 1 86 ? -40.772 -17.192 37.612 1.00 89.12 86 ASN A O 1
ATOM 723 N N . SER A 1 87 ? -38.620 -17.819 37.486 1.00 90.81 87 SER A N 1
ATOM 724 C CA . SER A 1 87 ? -38.288 -17.069 36.265 1.00 90.81 87 SER A CA 1
ATOM 725 C C . SER A 1 87 ? -38.664 -15.575 36.330 1.00 90.81 87 SER A C 1
ATOM 727 O O . SER A 1 87 ? -39.206 -15.008 35.382 1.00 90.81 87 SER A O 1
ATOM 729 N N . LEU A 1 88 ? -38.400 -14.927 37.472 1.00 92.00 88 LEU A N 1
ATOM 730 C CA . LEU A 1 88 ? -38.771 -13.526 37.715 1.00 92.00 88 LEU A CA 1
ATOM 731 C C . LEU A 1 88 ? -37.597 -12.551 37.545 1.00 92.00 88 LEU A C 1
ATOM 733 O O . LEU A 1 88 ? -36.455 -12.847 37.892 1.00 92.00 88 LEU A O 1
ATOM 737 N N . GLY A 1 89 ? -37.917 -11.336 37.111 1.00 91.81 89 GLY A N 1
ATOM 738 C CA . GLY A 1 89 ? -37.009 -10.194 37.072 1.00 91.81 89 GLY A CA 1
ATOM 739 C C . GLY A 1 89 ? -36.147 -10.112 35.814 1.00 91.81 89 GLY A C 1
ATOM 740 O O . GLY A 1 89 ? -36.425 -10.743 34.797 1.00 91.81 89 GLY A O 1
ATOM 741 N N . ARG A 1 90 ? -35.108 -9.278 35.902 1.00 91.88 90 ARG A N 1
ATOM 742 C CA . ARG A 1 90 ? -34.150 -8.966 34.834 1.00 91.88 90 ARG A CA 1
ATOM 743 C C . ARG A 1 90 ? -32.989 -9.964 34.759 1.00 91.88 90 ARG A C 1
ATOM 745 O O . ARG A 1 90 ? -32.709 -10.694 35.709 1.00 91.88 90 ARG A O 1
ATOM 752 N N . LEU A 1 91 ? -32.272 -9.922 33.636 1.00 91.94 91 LEU A N 1
ATOM 753 C CA . LEU A 1 91 ? -31.020 -10.648 33.431 1.00 91.94 91 LEU A CA 1
ATOM 754 C C . LEU A 1 91 ? -29.812 -9.783 33.779 1.00 91.94 91 LEU A C 1
ATOM 756 O O . LEU A 1 91 ? -29.747 -8.618 33.401 1.00 91.94 91 LEU A O 1
ATOM 760 N N . PHE A 1 92 ? -28.832 -10.381 34.447 1.00 90.88 92 PHE A N 1
ATOM 761 C CA . PHE A 1 92 ? -27.590 -9.732 34.846 1.00 90.88 92 PHE A CA 1
ATOM 762 C C . PHE A 1 92 ? -26.395 -10.539 34.355 1.00 90.88 92 PHE A C 1
ATOM 764 O O . PHE A 1 92 ? -26.410 -11.770 34.406 1.00 90.88 92 PHE A O 1
ATOM 771 N N . ALA A 1 93 ? -25.329 -9.855 33.936 1.00 91.25 93 ALA A N 1
ATOM 772 C CA . ALA A 1 93 ? -24.071 -10.526 33.645 1.00 91.25 93 ALA A CA 1
ATOM 773 C C . ALA A 1 93 ? -23.525 -11.183 34.922 1.00 91.25 93 ALA A C 1
ATOM 775 O O . ALA A 1 93 ? -23.367 -10.537 35.967 1.00 91.25 93 ALA A O 1
ATOM 776 N N . GLN A 1 94 ? -23.207 -12.473 34.841 1.00 88.62 94 GLN A N 1
ATOM 777 C CA . GLN A 1 94 ? -22.709 -13.260 35.960 1.00 88.62 94 GLN A CA 1
ATOM 778 C C . GLN A 1 94 ? -21.450 -12.611 36.553 1.00 88.62 94 GLN A C 1
ATOM 780 O O . GLN A 1 94 ? -20.528 -12.215 35.833 1.00 88.62 94 GLN A O 1
ATOM 785 N N . ASN A 1 95 ? -21.403 -12.500 37.885 1.00 84.00 95 ASN A N 1
ATOM 786 C CA . ASN A 1 95 ? -20.341 -11.813 38.637 1.00 84.00 95 ASN A CA 1
ATOM 787 C C . ASN A 1 95 ? -20.164 -10.324 38.277 1.00 84.00 95 ASN A C 1
ATOM 789 O O . ASN A 1 95 ? -19.118 -9.742 38.562 1.00 84.00 95 ASN A O 1
ATOM 793 N N . SER A 1 96 ? -21.169 -9.695 37.656 1.00 84.12 96 SER A N 1
ATOM 794 C CA . SER A 1 96 ? -21.072 -8.339 37.098 1.00 84.12 96 SER A CA 1
ATOM 795 C C . SER A 1 96 ? -19.942 -8.173 36.074 1.00 84.12 96 SER A C 1
ATOM 797 O O . SER A 1 96 ? -19.315 -7.116 36.004 1.00 84.12 96 SER A O 1
ATOM 799 N N . LEU A 1 97 ? -19.651 -9.232 35.311 1.00 87.94 97 LEU A N 1
ATOM 800 C CA . LEU A 1 97 ? -18.614 -9.252 34.279 1.00 87.94 97 LEU A CA 1
ATOM 801 C C . LEU A 1 97 ? -19.243 -9.183 32.882 1.00 87.94 97 LEU A C 1
ATOM 803 O O . LEU A 1 97 ? -19.191 -10.164 32.142 1.00 87.94 97 LEU A O 1
ATOM 807 N N . GLY A 1 98 ? -19.818 -8.029 32.545 1.00 90.19 98 GLY A N 1
ATOM 808 C CA . GLY A 1 98 ? -20.371 -7.714 31.225 1.00 90.19 98 GLY A CA 1
ATOM 809 C C . GLY A 1 98 ? -20.515 -6.205 31.029 1.00 90.19 98 GLY A C 1
ATOM 810 O O . GLY A 1 98 ? -20.580 -5.459 32.012 1.00 90.19 98 GLY A O 1
ATOM 811 N N . ILE A 1 99 ? -20.578 -5.766 29.771 1.00 91.50 99 ILE A N 1
ATOM 812 C CA . ILE A 1 99 ? -20.651 -4.350 29.373 1.00 91.50 99 ILE A CA 1
ATOM 813 C C . ILE A 1 99 ? -21.848 -3.639 30.019 1.00 91.50 99 ILE A C 1
ATOM 815 O O . ILE A 1 99 ? -21.730 -2.491 30.454 1.00 91.50 99 ILE A O 1
ATOM 819 N N . ALA A 1 100 ? -22.983 -4.334 30.149 1.00 88.69 100 ALA A N 1
ATOM 820 C CA . ALA A 1 100 ? -24.213 -3.803 30.739 1.00 88.69 100 ALA A CA 1
ATOM 821 C C . ALA A 1 100 ? -24.041 -3.292 32.184 1.00 88.69 100 ALA A C 1
ATOM 823 O O . ALA A 1 100 ? -24.744 -2.368 32.594 1.00 88.69 100 ALA A O 1
ATOM 824 N N . ASN A 1 101 ? -23.105 -3.868 32.948 1.00 87.88 101 ASN A N 1
ATOM 825 C CA . ASN A 1 101 ? -22.927 -3.593 34.376 1.00 87.88 101 ASN A CA 1
ATOM 826 C C . ASN A 1 101 ? -22.047 -2.369 34.672 1.00 87.88 101 ASN A C 1
ATOM 828 O O . ASN A 1 101 ? -21.943 -1.973 35.836 1.00 87.88 101 ASN A O 1
ATOM 832 N N . TRP A 1 102 ? -21.380 -1.792 33.670 1.00 87.00 102 TRP A N 1
ATOM 833 C CA . TRP A 1 102 ? -20.513 -0.634 33.876 1.00 87.00 102 TRP A CA 1
ATOM 834 C C . TRP A 1 102 ? -21.263 0.689 33.761 1.00 87.00 102 TRP A C 1
ATOM 836 O O . TRP A 1 102 ? -22.272 0.810 33.065 1.00 87.00 102 TRP A O 1
ATOM 846 N N . ALA A 1 103 ? -20.730 1.706 34.442 1.00 85.62 103 ALA A N 1
ATOM 847 C CA . ALA A 1 103 ? -21.231 3.068 34.343 1.00 85.62 103 ALA A CA 1
ATOM 848 C C . ALA A 1 103 ? -21.145 3.575 32.897 1.00 85.62 103 ALA A C 1
ATOM 850 O O . ALA A 1 103 ? -20.259 3.180 32.139 1.00 85.62 103 ALA A O 1
ATOM 851 N N . TRP A 1 104 ? -22.033 4.503 32.535 1.00 88.00 104 TRP A N 1
ATOM 852 C CA . TRP A 1 104 ? -22.108 5.097 31.194 1.00 88.00 104 TRP A CA 1
ATOM 853 C C . TRP A 1 104 ? -20.746 5.587 30.673 1.00 88.00 104 TRP A C 1
ATOM 855 O O . TRP A 1 104 ? -20.384 5.305 29.533 1.00 88.00 104 TRP A O 1
ATOM 865 N N . THR A 1 105 ? -19.948 6.223 31.537 1.00 87.94 105 THR A N 1
ATOM 866 C CA . THR A 1 105 ? -18.613 6.756 31.214 1.00 87.94 105 THR A CA 1
ATOM 867 C C . THR A 1 105 ? -17.581 5.686 30.858 1.00 87.94 105 THR A C 1
ATOM 869 O O . THR A 1 105 ? -16.554 6.027 30.293 1.00 87.94 105 THR A O 1
ATOM 872 N N . MET A 1 106 ? -17.821 4.418 31.193 1.00 90.62 106 MET A N 1
ATOM 873 C CA . MET A 1 106 ? -16.954 3.281 30.856 1.00 90.62 106 MET A CA 1
ATOM 874 C C . MET A 1 106 ? -17.572 2.433 29.743 1.00 90.62 106 MET A C 1
ATOM 876 O O . MET A 1 106 ? -16.887 1.978 28.834 1.00 90.62 106 MET A O 1
ATOM 880 N N . ARG A 1 107 ? -18.891 2.233 29.814 1.00 92.62 107 ARG A N 1
ATOM 881 C CA . ARG A 1 107 ? -19.666 1.404 28.895 1.00 92.62 107 ARG A CA 1
ATOM 882 C C . ARG A 1 107 ? -19.668 1.966 27.479 1.00 92.62 107 ARG A C 1
ATOM 884 O O . ARG A 1 107 ? -19.430 1.229 26.527 1.00 92.62 107 ARG A O 1
ATOM 891 N N . ASN A 1 108 ? -19.943 3.259 27.334 1.00 94.56 108 ASN A N 1
ATOM 892 C CA . ASN A 1 108 ? -20.133 3.867 26.022 1.00 94.56 108 ASN A CA 1
ATOM 893 C C . ASN A 1 108 ? -18.841 3.935 25.192 1.00 94.56 108 ASN A C 1
ATOM 895 O O . ASN A 1 108 ? -18.916 3.554 24.025 1.00 94.56 108 ASN A O 1
ATOM 899 N N . PRO A 1 109 ? -17.665 4.282 25.758 1.00 93.94 109 PRO A N 1
ATOM 900 C CA . PRO A 1 109 ? -16.394 4.172 25.036 1.00 93.94 109 PRO A CA 1
ATOM 901 C C . PRO A 1 109 ? -16.085 2.763 24.529 1.00 93.94 109 PRO A C 1
ATOM 903 O O . PRO A 1 109 ? -15.491 2.597 23.470 1.00 93.94 109 PRO A O 1
ATOM 906 N N . LEU A 1 110 ? -16.500 1.730 25.262 1.00 94.12 110 LEU A N 1
ATOM 907 C CA . LEU A 1 110 ? -16.283 0.343 24.853 1.00 94.12 110 LEU A CA 1
ATOM 908 C C . LEU A 1 110 ? -17.265 -0.117 23.771 1.00 94.12 110 LEU A C 1
ATOM 910 O O . LEU A 1 110 ? -16.916 -0.976 22.966 1.00 94.12 110 LEU A O 1
ATOM 914 N N . ALA A 1 111 ? -18.482 0.430 23.753 1.00 94.75 111 ALA A N 1
ATOM 915 C CA . ALA A 1 111 ? -19.570 -0.049 22.906 1.00 94.75 111 ALA A CA 1
ATOM 916 C C . ALA A 1 111 ? -19.767 0.748 21.604 1.00 94.75 111 ALA A C 1
ATOM 918 O O . ALA A 1 111 ? -20.227 0.177 20.618 1.00 94.75 111 ALA A O 1
ATOM 919 N N . GLN A 1 112 ? -19.427 2.043 21.578 1.00 94.19 112 GLN A N 1
ATOM 920 C CA . GLN A 1 112 ? -19.774 2.971 20.489 1.00 94.19 112 GLN A CA 1
ATOM 921 C C . GLN A 1 112 ? -19.354 2.475 19.096 1.00 94.19 112 GLN A C 1
ATOM 923 O O . GLN A 1 112 ? -20.112 2.604 18.127 1.00 94.19 112 GLN A O 1
ATOM 928 N N . LYS A 1 113 ? -18.156 1.890 18.996 1.00 91.56 113 LYS A N 1
ATOM 929 C CA . LYS A 1 113 ? -17.607 1.356 17.745 1.00 91.56 113 LYS A CA 1
ATOM 930 C C . LYS A 1 113 ? -18.449 0.215 17.170 1.00 91.56 113 LYS A C 1
ATOM 932 O O . LYS A 1 113 ? -18.593 0.127 15.957 1.00 91.56 113 LYS A O 1
ATOM 937 N N . TRP A 1 114 ? -19.024 -0.623 18.028 1.00 93.06 114 TRP A N 1
ATOM 938 C CA . TRP A 1 114 ? -19.567 -1.924 17.636 1.00 93.06 114 TRP A CA 1
ATOM 939 C C . TRP A 1 114 ? -21.091 -2.014 17.654 1.00 93.06 114 TRP A C 1
ATOM 941 O O . TRP A 1 114 ? -21.632 -2.940 17.060 1.00 93.06 114 TRP A O 1
ATOM 951 N N . TYR A 1 115 ? -21.786 -1.086 18.317 1.00 96.19 115 TYR A N 1
ATOM 952 C CA . TYR A 1 115 ? -23.196 -1.273 18.656 1.00 96.19 115 TYR A CA 1
ATOM 953 C C . TYR A 1 115 ? -24.119 -0.100 18.320 1.00 96.19 115 TYR A C 1
ATOM 955 O O . TYR A 1 115 ? -23.731 1.068 18.389 1.00 96.19 115 TYR A O 1
ATOM 963 N N . TRP A 1 116 ? -25.378 -0.439 18.051 1.00 96.19 116 TRP A N 1
ATOM 964 C CA . TRP A 1 116 ? -26.550 0.427 18.152 1.00 96.19 116 TRP A CA 1
ATOM 965 C C . TRP A 1 116 ? -27.250 0.215 19.497 1.00 96.19 116 TRP A C 1
ATOM 967 O O . TRP A 1 116 ? -27.434 -0.927 19.912 1.00 96.19 116 TRP A O 1
ATOM 977 N N . ASP A 1 117 ? -27.659 1.297 20.163 1.00 95.69 117 ASP A N 1
ATOM 978 C CA . ASP A 1 117 ? -28.440 1.247 21.406 1.00 95.69 117 ASP A CA 1
ATOM 979 C C . ASP A 1 117 ? -29.936 1.276 21.082 1.00 95.69 117 ASP A C 1
ATOM 981 O O . ASP A 1 117 ? -30.454 2.297 20.624 1.00 95.69 117 ASP A O 1
ATOM 985 N N . ILE A 1 118 ? -30.612 0.141 21.260 1.00 96.44 118 ILE A N 1
ATOM 986 C CA . ILE A 1 118 ? -32.048 -0.004 21.011 1.00 96.44 118 ILE A CA 1
ATOM 987 C C . ILE A 1 118 ? -32.780 0.016 22.346 1.00 96.44 118 ILE A C 1
ATOM 989 O O . ILE A 1 118 ? -32.481 -0.792 23.216 1.00 96.44 118 ILE A O 1
ATOM 993 N N . ASP A 1 119 ? -33.765 0.896 22.493 1.00 94.69 119 ASP A N 1
ATOM 994 C CA . ASP A 1 119 ? -34.468 1.150 23.752 1.00 94.69 119 ASP A CA 1
ATOM 995 C C . ASP A 1 119 ? -35.987 1.052 23.573 1.00 94.69 119 ASP A C 1
ATOM 997 O O . ASP A 1 119 ? -36.542 1.469 22.553 1.00 94.69 119 ASP A O 1
ATOM 1001 N N . ILE A 1 120 ? -36.669 0.526 24.588 1.00 94.62 120 ILE A N 1
ATOM 1002 C CA . ILE A 1 120 ? -38.125 0.460 24.677 1.00 94.62 120 ILE A CA 1
ATOM 1003 C C . ILE A 1 120 ? -38.625 1.766 25.296 1.00 94.62 120 ILE A C 1
ATOM 1005 O O . ILE A 1 120 ? -38.529 2.002 26.506 1.00 94.62 120 ILE A O 1
ATOM 1009 N N . ALA A 1 121 ? -39.216 2.630 24.473 1.00 91.19 121 ALA A N 1
ATOM 1010 C CA . ALA A 1 121 ? -39.687 3.924 24.930 1.00 91.19 121 ALA A CA 1
ATOM 1011 C C . ALA A 1 121 ? -40.810 3.770 25.971 1.00 91.19 121 ALA A C 1
ATOM 1013 O O . ALA A 1 121 ? -41.893 3.266 25.683 1.00 91.19 121 ALA A O 1
ATOM 1014 N N . ASN A 1 122 ? -40.571 4.294 27.178 1.00 89.81 122 ASN A N 1
ATOM 1015 C CA . ASN A 1 122 ? -41.560 4.337 28.264 1.00 89.81 122 ASN A CA 1
ATOM 1016 C C . ASN A 1 122 ? -42.051 2.952 28.747 1.00 89.81 122 ASN A C 1
ATOM 1018 O O . ASN A 1 122 ? -43.179 2.842 29.229 1.00 89.81 122 ASN A O 1
ATOM 1022 N N . SER A 1 123 ? -41.193 1.930 28.638 1.00 91.75 123 SER A N 1
ATOM 1023 C CA . SER A 1 123 ? -41.433 0.516 28.980 1.00 91.75 123 SER A CA 1
ATOM 1024 C C . SER A 1 123 ? -42.364 0.297 30.183 1.00 91.75 123 SER A C 1
ATOM 1026 O O . SER A 1 123 ? -43.497 -0.152 30.017 1.00 91.75 123 SER A O 1
ATOM 1028 N N . HIS A 1 124 ? -41.961 0.690 31.397 1.00 94.06 124 HIS A N 1
ATOM 1029 C CA . HIS A 1 124 ? -42.736 0.381 32.610 1.00 94.06 124 HIS A CA 1
ATOM 1030 C C . HIS A 1 124 ? -44.115 1.041 32.677 1.00 94.06 124 HIS A C 1
ATOM 1032 O O . HIS A 1 124 ? -45.037 0.449 33.227 1.00 94.06 124 HIS A O 1
ATOM 1038 N N . TYR A 1 125 ? -44.290 2.234 32.108 1.00 95.12 125 TYR A N 1
ATOM 1039 C CA . TYR A 1 125 ? -45.606 2.877 32.063 1.00 95.12 125 TYR A CA 1
ATOM 1040 C C . TYR A 1 125 ? -46.520 2.256 31.002 1.00 95.12 125 TYR A C 1
ATOM 1042 O O . TYR A 1 125 ? -47.727 2.191 31.219 1.00 95.12 125 TYR A O 1
ATOM 1050 N N . ARG A 1 126 ? -45.963 1.740 29.896 1.00 94.94 126 ARG A N 1
ATOM 1051 C CA . ARG A 1 126 ? -46.725 0.929 28.932 1.00 94.94 126 ARG A CA 1
ATOM 1052 C C . ARG A 1 126 ? -47.172 -0.396 29.555 1.00 94.94 126 ARG A C 1
ATOM 1054 O O . ARG A 1 126 ? -48.331 -0.765 29.398 1.00 94.94 126 ARG A O 1
ATOM 1061 N N . ILE A 1 127 ? -46.304 -1.046 30.336 1.00 96.06 127 ILE A N 1
ATOM 1062 C CA . ILE A 1 127 ? -46.675 -2.234 31.123 1.00 96.06 127 ILE A CA 1
ATOM 1063 C C . ILE A 1 127 ? -47.769 -1.875 32.142 1.00 96.06 127 ILE A C 1
ATOM 1065 O O . ILE A 1 127 ? -48.773 -2.577 32.232 1.00 96.06 127 ILE A O 1
ATOM 1069 N N . ALA A 1 128 ? -47.619 -0.765 32.875 1.00 96.12 128 ALA A N 1
ATOM 1070 C CA . ALA A 1 128 ? -48.612 -0.312 33.850 1.00 96.12 128 ALA A CA 1
ATOM 1071 C C . ALA A 1 128 ? -49.986 -0.065 33.216 1.00 96.12 128 ALA A C 1
ATOM 1073 O O . ALA A 1 128 ? -50.989 -0.536 33.744 1.00 96.12 128 ALA A O 1
ATOM 1074 N N . LEU A 1 129 ? -50.027 0.625 32.070 1.00 95.88 129 LEU A N 1
ATOM 1075 C CA . LEU A 1 129 ? -51.254 0.872 31.315 1.00 95.88 129 LEU A CA 1
ATOM 1076 C C . LEU A 1 129 ? -51.965 -0.439 30.963 1.00 95.88 129 LEU A C 1
ATOM 1078 O O . LEU A 1 129 ? -53.170 -0.563 31.169 1.00 95.88 129 LEU A O 1
ATOM 1082 N N . GLU A 1 130 ? -51.220 -1.424 30.467 1.00 95.38 130 GLU A N 1
ATOM 1083 C CA . GLU A 1 130 ? -51.796 -2.701 30.053 1.00 95.38 130 GLU A CA 1
ATOM 1084 C C . GLU A 1 130 ? -52.275 -3.541 31.244 1.00 95.38 130 GLU A C 1
ATOM 1086 O O . GLU A 1 130 ? -53.333 -4.165 31.189 1.00 95.38 130 GLU A O 1
ATOM 1091 N N . PHE A 1 131 ? -51.566 -3.488 32.374 1.00 96.38 131 PHE A N 1
ATOM 1092 C CA . PHE A 1 131 ? -52.037 -4.095 33.618 1.00 96.38 131 PHE A CA 1
ATOM 1093 C C . PHE A 1 131 ? -53.305 -3.414 34.151 1.00 96.38 131 PHE A C 1
ATOM 1095 O O . PHE A 1 131 ? -54.205 -4.110 34.620 1.00 96.38 131 PHE A O 1
ATOM 1102 N N . CYS A 1 132 ? -53.411 -2.083 34.064 1.00 96.31 132 CYS A N 1
ATOM 1103 C CA . CYS A 1 132 ? -54.633 -1.383 34.452 1.00 96.31 132 CYS A CA 1
ATOM 1104 C C . CYS A 1 132 ? -55.822 -1.795 33.580 1.00 96.31 132 CYS A C 1
ATOM 1106 O O . CYS A 1 132 ? -56.890 -2.057 34.123 1.00 96.31 132 CYS A O 1
ATOM 1108 N N . LYS A 1 133 ? -55.644 -1.917 32.257 1.00 94.88 133 LYS A N 1
ATOM 1109 C CA . LYS A 1 133 ? -56.698 -2.432 31.366 1.00 94.88 133 LYS A CA 1
ATOM 1110 C C . LYS A 1 133 ? -57.096 -3.861 31.733 1.00 94.88 133 LYS A C 1
ATOM 1112 O O . LYS A 1 133 ? -58.280 -4.143 31.872 1.00 94.88 133 LYS A O 1
ATOM 1117 N N . ARG A 1 134 ? -56.110 -4.743 31.933 1.00 94.19 134 ARG A N 1
ATOM 1118 C CA . ARG A 1 134 ? -56.320 -6.162 32.262 1.00 94.19 134 ARG A CA 1
ATOM 1119 C C . ARG A 1 134 ? -57.095 -6.368 33.563 1.00 94.19 134 ARG A C 1
ATOM 1121 O O . ARG A 1 134 ? -57.851 -7.326 33.665 1.00 94.19 134 ARG A O 1
ATOM 1128 N N . TYR A 1 135 ? -56.879 -5.503 34.551 1.00 95.81 135 TYR A N 1
ATOM 1129 C CA . TYR A 1 135 ? -57.533 -5.577 35.858 1.00 95.81 135 TYR A CA 1
ATOM 1130 C C . TYR A 1 135 ? -58.663 -4.554 36.045 1.00 95.81 135 TYR A C 1
ATOM 1132 O O . TYR A 1 135 ? -59.105 -4.357 37.173 1.00 95.81 135 TYR A O 1
ATOM 1140 N N . GLU A 1 136 ? -59.110 -3.898 34.970 1.00 95.00 136 GLU A N 1
ATOM 1141 C CA . GLU A 1 136 ? -60.212 -2.922 34.986 1.00 95.00 136 GLU A CA 1
ATOM 1142 C C . GLU A 1 136 ? -60.017 -1.768 36.000 1.00 95.00 136 GLU A C 1
ATOM 1144 O O . GLU A 1 136 ? -60.957 -1.272 36.620 1.00 95.00 136 GLU A O 1
ATOM 1149 N N . ILE A 1 137 ? -58.772 -1.314 36.173 1.00 94.62 137 ILE A N 1
ATOM 1150 C CA . ILE A 1 137 ? -58.393 -0.224 37.087 1.00 94.62 137 ILE A CA 1
ATOM 1151 C C . ILE A 1 137 ? -58.486 1.119 36.349 1.00 94.62 137 ILE A C 1
ATOM 1153 O O . ILE A 1 137 ? -58.010 1.198 35.220 1.00 94.62 137 ILE A O 1
ATOM 1157 N N . PRO A 1 138 ? -59.005 2.208 36.950 1.00 93.75 138 PRO A N 1
ATOM 1158 C CA . PRO A 1 138 ? -58.965 3.539 36.336 1.00 93.75 138 PRO A CA 1
ATOM 1159 C C . PRO A 1 138 ? -57.541 3.967 35.931 1.00 93.75 138 PRO A C 1
ATOM 1161 O O . PRO A 1 138 ? -56.618 3.892 36.742 1.00 93.75 138 PRO A O 1
ATOM 1164 N N . TYR A 1 139 ? -57.365 4.420 34.682 1.00 94.94 139 TYR A N 1
ATOM 1165 C CA . TYR A 1 139 ? -56.049 4.701 34.081 1.00 94.94 139 TYR A CA 1
ATOM 1166 C C . TYR A 1 139 ? -55.981 6.004 33.265 1.00 94.94 139 TYR A C 1
ATOM 1168 O O . TYR A 1 139 ? -55.123 6.138 32.394 1.00 94.94 139 TYR A O 1
ATOM 1176 N N . GLU A 1 140 ? -56.880 6.965 33.494 1.00 95.06 140 GLU A N 1
ATOM 1177 C CA . GLU A 1 140 ? -56.977 8.194 32.691 1.00 95.06 140 GLU A CA 1
ATOM 1178 C C . GLU A 1 140 ? -55.634 8.947 32.612 1.00 95.06 140 GLU A C 1
ATOM 1180 O O . GLU A 1 140 ? -55.190 9.328 31.526 1.00 95.06 140 GLU A O 1
ATOM 1185 N N . LYS A 1 141 ? -54.942 9.123 33.745 1.00 94.56 141 LYS A N 1
ATOM 1186 C CA . LYS A 1 141 ? -53.654 9.832 33.802 1.00 94.56 141 LYS A CA 1
ATOM 1187 C C . LYS A 1 141 ? -52.507 8.991 33.256 1.00 94.56 141 LYS A C 1
ATOM 1189 O O . LYS A 1 141 ? -51.617 9.547 32.606 1.00 94.56 141 LYS A O 1
ATOM 1194 N N . ILE A 1 142 ? -52.507 7.679 33.490 1.00 94.62 142 ILE A N 1
ATOM 1195 C CA . ILE A 1 142 ? -51.512 6.758 32.921 1.00 94.62 142 ILE A CA 1
ATOM 1196 C C . ILE A 1 142 ? -51.614 6.724 31.387 1.00 94.62 142 ILE A C 1
ATOM 1198 O O . ILE A 1 142 ? -50.590 6.888 30.718 1.00 94.62 142 ILE A O 1
ATOM 1202 N N . ALA A 1 143 ? -52.817 6.579 30.821 1.00 95.12 143 ALA A N 1
ATOM 1203 C CA . ALA A 1 143 ? -53.039 6.593 29.372 1.00 95.12 143 ALA A CA 1
ATOM 1204 C C . ALA A 1 143 ? -52.654 7.942 28.763 1.00 95.12 143 ALA A C 1
ATOM 1206 O O . ALA A 1 143 ? -51.825 7.992 27.856 1.00 95.12 143 ALA A O 1
ATOM 1207 N N . HIS A 1 144 ? -53.142 9.046 29.342 1.00 95.44 144 HIS A N 1
ATOM 1208 C CA . HIS A 1 144 ? -52.793 10.386 28.875 1.00 95.44 144 HIS A CA 1
ATOM 1209 C C . HIS A 1 144 ? -51.272 10.628 28.880 1.00 95.44 144 HIS A C 1
ATOM 1211 O O . HIS A 1 144 ? -50.745 11.228 27.942 1.00 95.44 144 HIS A O 1
ATOM 1217 N N . TYR A 1 145 ? -50.543 10.124 29.886 1.00 94.88 145 TYR A N 1
ATOM 1218 C CA . TYR A 1 145 ? -49.079 10.207 29.920 1.00 94.88 145 TYR A CA 1
ATOM 1219 C C . TYR A 1 145 ? -48.414 9.364 28.833 1.00 94.88 145 TYR A C 1
ATOM 1221 O O . TYR A 1 145 ? -47.452 9.820 28.217 1.00 94.88 145 TYR A O 1
ATOM 1229 N N . CYS A 1 146 ? -48.903 8.149 28.591 1.00 93.31 146 CYS A N 1
ATOM 1230 C CA . CYS A 1 146 ? -48.349 7.281 27.559 1.00 93.31 146 CYS A CA 1
ATOM 1231 C C . CYS A 1 146 ? -48.534 7.866 26.152 1.00 93.31 146 CYS A C 1
ATOM 1233 O O . CYS A 1 146 ? -47.602 7.794 25.350 1.00 93.31 146 CYS A O 1
ATOM 1235 N N . ASP A 1 147 ? -49.681 8.493 25.885 1.00 92.88 147 ASP A N 1
ATOM 1236 C CA . ASP A 1 147 ? -50.026 9.021 24.560 1.00 92.88 147 ASP A CA 1
ATOM 1237 C C . ASP A 1 147 ? -49.454 10.427 24.314 1.00 92.88 147 ASP A C 1
ATOM 1239 O O . ASP A 1 147 ? -49.080 10.759 23.192 1.00 92.88 147 ASP A O 1
ATOM 1243 N N . ASN A 1 148 ? -49.290 11.240 25.368 1.00 93.69 148 ASN A N 1
ATOM 1244 C CA . ASN A 1 148 ? -48.840 12.638 25.276 1.00 93.69 148 ASN A CA 1
ATOM 1245 C C . ASN A 1 148 ? -47.517 12.899 26.014 1.00 93.69 148 ASN A C 1
ATOM 1247 O O . ASN A 1 148 ? -47.257 14.009 26.488 1.00 93.69 148 ASN A O 1
ATOM 1251 N N . ARG A 1 149 ? -46.656 11.879 26.124 1.00 91.12 149 ARG A N 1
ATOM 1252 C CA . ARG A 1 149 ? -45.469 11.870 27.001 1.00 91.12 149 ARG A CA 1
ATOM 1253 C C . ARG A 1 149 ? -44.622 13.135 26.930 1.00 91.12 149 ARG A C 1
ATOM 1255 O O . ARG A 1 149 ? -44.229 13.664 27.965 1.00 91.12 149 ARG A O 1
ATOM 1262 N N . GLN A 1 150 ? -44.309 13.608 25.726 1.00 91.06 150 GLN A N 1
ATOM 1263 C CA . GLN A 1 150 ? -43.422 14.758 25.561 1.00 91.06 150 GLN A CA 1
ATOM 1264 C C . GLN A 1 150 ? -44.056 16.048 26.100 1.00 91.06 150 GLN A C 1
ATOM 1266 O O . GLN A 1 150 ? -43.399 16.771 26.845 1.00 91.06 150 GLN A O 1
ATOM 1271 N N . ALA A 1 151 ? -45.334 16.288 25.794 1.00 92.44 151 ALA A N 1
ATOM 1272 C CA . ALA A 1 151 ? -46.077 17.438 26.298 1.00 92.44 151 ALA A CA 1
ATOM 1273 C C . ALA A 1 151 ? -46.236 17.379 27.825 1.00 92.44 151 ALA A C 1
ATOM 1275 O O . ALA A 1 151 ? -46.026 18.376 28.510 1.00 92.44 151 ALA A O 1
ATOM 1276 N N . VAL A 1 152 ? -46.522 16.193 28.373 1.00 92.75 152 VAL A N 1
ATOM 1277 C CA . VAL A 1 152 ? -46.685 16.002 29.821 1.00 92.75 152 VAL A CA 1
ATOM 1278 C C . VAL A 1 152 ? -45.367 16.201 30.578 1.00 92.75 152 VAL A C 1
ATOM 1280 O O . VAL A 1 152 ? -45.364 16.830 31.634 1.00 92.75 152 VAL A O 1
ATOM 1283 N N . LEU A 1 153 ? -44.234 15.720 30.050 1.00 91.75 153 LEU A N 1
ATOM 1284 C CA . LEU A 1 153 ? -42.919 15.972 30.656 1.00 91.75 153 LEU A CA 1
ATOM 1285 C C . LEU A 1 153 ? -42.610 17.475 30.709 1.00 91.75 153 LEU A C 1
ATOM 1287 O O . LEU A 1 153 ? -42.188 17.964 31.755 1.00 91.75 153 LEU A O 1
ATOM 1291 N N . SER A 1 154 ? -42.868 18.200 29.616 1.00 91.19 154 SER A N 1
ATOM 1292 C CA . SER A 1 154 ? -42.691 19.656 29.554 1.00 91.19 154 SER A CA 1
ATOM 1293 C C . SER A 1 154 ? -43.650 20.415 30.475 1.00 91.19 154 SER A C 1
ATOM 1295 O O . SER A 1 154 ? -43.249 21.409 31.068 1.00 91.19 154 SER A O 1
ATOM 1297 N N . MET A 1 155 ? -44.889 19.939 30.640 1.00 91.06 155 MET A N 1
ATOM 1298 C CA . MET A 1 155 ? -45.850 20.499 31.598 1.00 91.06 155 MET A CA 1
ATOM 1299 C C . MET A 1 155 ? -45.370 20.322 33.044 1.00 91.06 155 MET A C 1
ATOM 1301 O O . MET A 1 155 ? -45.541 21.222 33.862 1.00 91.06 155 MET A O 1
ATOM 1305 N N . VAL A 1 156 ? -44.772 19.174 33.376 1.00 87.69 156 VAL A N 1
ATOM 1306 C CA . VAL A 1 156 ? -44.302 18.877 34.738 1.00 87.69 156 VAL A CA 1
ATOM 1307 C C . VAL A 1 156 ? -43.072 19.703 35.105 1.00 87.69 156 VAL A C 1
ATOM 1309 O O . VAL A 1 156 ? -43.048 20.294 36.182 1.00 87.69 156 VAL A O 1
ATOM 1312 N N . CYS A 1 157 ? -42.073 19.752 34.223 1.00 85.06 157 CYS A N 1
ATOM 1313 C CA . CYS A 1 157 ? -40.838 20.509 34.419 1.00 85.06 157 CYS A CA 1
ATOM 1314 C C . CYS A 1 157 ? -40.351 20.998 33.047 1.00 85.06 157 CYS A C 1
ATOM 1316 O O . CYS A 1 157 ? -39.762 20.233 32.278 1.00 85.06 157 CYS A O 1
ATOM 1318 N N . SER A 1 158 ? -40.633 22.257 32.711 1.00 81.19 158 SER A N 1
ATOM 1319 C CA . SER A 1 158 ? -40.339 22.813 31.382 1.00 81.19 158 SER A CA 1
ATOM 1320 C C . SER A 1 158 ? -38.846 23.032 31.136 1.00 81.19 158 SER A C 1
ATOM 1322 O O . SER A 1 158 ? -38.386 22.961 30.001 1.00 81.19 158 SER A O 1
ATOM 1324 N N . ASP A 1 159 ? -38.100 23.300 32.203 1.00 80.50 159 ASP A N 1
ATOM 1325 C CA . ASP A 1 159 ? -36.674 23.618 32.235 1.00 80.50 159 ASP A CA 1
ATOM 1326 C C . ASP A 1 159 ? -35.772 22.377 32.348 1.00 80.50 159 ASP A C 1
ATOM 1328 O O . ASP A 1 159 ? -34.624 22.418 31.908 1.00 80.50 159 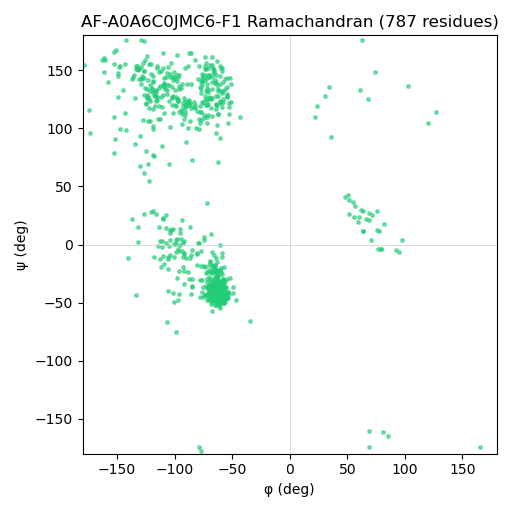ASP A O 1
ATOM 1332 N N . ASN A 1 160 ? -36.274 21.252 32.879 1.00 82.19 160 ASN A N 1
ATOM 1333 C CA . ASN A 1 160 ? -35.479 20.035 33.063 1.00 82.19 160 ASN A CA 1
ATOM 1334 C C . ASN A 1 160 ? -36.272 18.741 32.783 1.00 82.19 160 ASN A C 1
ATOM 1336 O O . ASN A 1 160 ? -36.966 18.179 33.635 1.00 82.19 160 ASN A O 1
ATOM 1340 N N . ARG A 1 161 ? -36.101 18.195 31.572 1.00 85.44 161 ARG A N 1
ATOM 1341 C CA . ARG A 1 161 ? -36.767 16.955 31.135 1.00 85.44 161 ARG A CA 1
ATOM 1342 C C . ARG A 1 161 ? -36.351 15.721 31.945 1.00 85.44 161 ARG A C 1
ATOM 1344 O O . ARG A 1 161 ? -37.183 14.840 32.167 1.00 85.44 161 ARG A O 1
ATOM 1351 N N . GLU A 1 162 ? -35.088 15.619 32.361 1.00 81.56 162 GLU A N 1
ATOM 1352 C CA . GLU A 1 162 ? -34.610 14.476 33.156 1.00 81.56 162 GLU A CA 1
ATOM 1353 C C . GLU A 1 162 ? -35.193 14.510 34.567 1.00 81.56 162 GLU A C 1
ATOM 1355 O O . GLU A 1 162 ? -35.624 13.476 35.084 1.00 81.56 162 GLU A O 1
ATOM 1360 N N . ARG A 1 163 ? -35.331 15.709 35.146 1.00 81.81 163 ARG A N 1
ATOM 1361 C CA . ARG A 1 163 ? -36.069 15.906 36.394 1.00 81.81 163 ARG A CA 1
ATOM 1362 C C . ARG A 1 163 ? -37.508 15.412 36.277 1.00 81.81 163 ARG A C 1
ATOM 1364 O O . ARG A 1 163 ? -37.917 14.591 37.094 1.00 81.81 163 ARG A O 1
ATOM 1371 N N . ALA A 1 164 ? -38.238 15.813 35.233 1.00 86.06 164 ALA A N 1
ATOM 1372 C CA . ALA A 1 164 ? -39.601 15.328 35.005 1.00 86.06 164 ALA A CA 1
ATOM 1373 C C . ALA A 1 164 ? -39.669 13.791 34.910 1.00 86.06 164 ALA A C 1
ATOM 1375 O O . ALA A 1 164 ? -40.511 13.171 35.558 1.00 86.06 164 ALA A O 1
ATOM 1376 N N . LYS A 1 165 ? -38.761 13.148 34.158 1.00 86.94 165 LYS A N 1
ATOM 1377 C CA . LYS A 1 165 ? -38.705 11.675 34.056 1.00 86.94 165 LYS A CA 1
ATOM 1378 C C . LYS A 1 165 ? -38.483 10.997 35.411 1.00 86.94 165 LYS A C 1
ATOM 1380 O O . LYS A 1 165 ? -39.128 9.986 35.687 1.00 86.94 165 LYS A O 1
ATOM 1385 N N . MET A 1 166 ? -37.592 11.540 36.244 1.00 84.31 166 MET A N 1
ATOM 1386 C CA . MET A 1 166 ? -37.341 11.008 37.587 1.00 84.31 166 MET A CA 1
ATOM 1387 C C . MET A 1 166 ? -38.596 11.048 38.460 1.00 84.31 166 MET A C 1
ATOM 1389 O O . MET A 1 166 ? -38.846 10.094 39.194 1.00 84.31 166 MET A O 1
ATOM 1393 N N . GLU A 1 167 ? -39.405 12.105 38.370 1.00 86.06 167 GLU A N 1
ATOM 1394 C CA . GLU A 1 167 ? -40.648 12.207 39.144 1.00 86.06 167 GLU A CA 1
ATOM 1395 C C . GLU A 1 167 ? -41.680 11.156 38.729 1.00 86.06 167 GLU A C 1
ATOM 1397 O O . GLU A 1 167 ? -42.257 10.493 39.590 1.00 86.06 167 GLU A O 1
ATOM 1402 N N . PHE A 1 168 ? -41.841 10.903 37.427 1.00 90.69 168 PHE A N 1
ATOM 1403 C CA . PHE A 1 168 ? -42.676 9.794 36.957 1.00 90.69 168 PHE A CA 1
ATOM 1404 C C . PHE A 1 168 ? -42.167 8.437 37.462 1.00 90.69 168 PHE A C 1
ATOM 1406 O O . PHE A 1 168 ? -42.967 7.601 37.879 1.00 90.69 168 PHE A O 1
ATOM 1413 N N . LEU A 1 169 ? -40.853 8.200 37.489 1.00 87.25 169 LEU A N 1
ATOM 1414 C CA . LEU A 1 169 ? -40.305 6.947 38.021 1.00 87.25 169 LEU A CA 1
ATOM 1415 C C . LEU A 1 169 ? -40.580 6.789 39.527 1.00 87.25 169 LEU A C 1
ATOM 1417 O O . LEU A 1 169 ? -40.935 5.701 39.980 1.00 87.25 169 LEU A O 1
ATOM 1421 N N . LYS A 1 170 ? -40.456 7.874 40.301 1.00 86.44 170 LYS A N 1
ATOM 1422 C CA . LYS A 1 170 ? -40.779 7.883 41.736 1.00 86.44 170 LYS A CA 1
ATOM 1423 C C . LYS A 1 170 ? -42.254 7.595 41.975 1.00 86.44 170 LYS A C 1
ATOM 1425 O O . LYS A 1 170 ? -42.571 6.763 42.819 1.00 86.44 170 LYS A O 1
ATOM 1430 N N . VAL A 1 171 ? -43.137 8.250 41.222 1.00 90.56 171 VAL A N 1
ATOM 1431 C CA . VAL A 1 171 ? -44.590 8.055 41.306 1.00 90.56 171 VAL A CA 1
ATOM 1432 C C . VAL A 1 171 ? -44.956 6.596 41.030 1.00 90.56 171 VAL A C 1
ATOM 1434 O O . VAL A 1 171 ? -45.694 6.009 41.819 1.00 90.56 171 VAL A O 1
ATOM 1437 N N . LEU A 1 172 ? -44.349 5.972 40.013 1.00 91.00 172 LEU A N 1
ATOM 1438 C CA . LEU A 1 172 ? -44.571 4.559 39.693 1.00 91.00 172 LEU A CA 1
ATOM 1439 C C . LEU A 1 172 ? -44.219 3.613 40.845 1.00 91.00 172 LEU A C 1
ATOM 1441 O O . LEU A 1 172 ? -44.900 2.615 41.047 1.00 91.00 172 LEU A O 1
ATOM 1445 N N . TYR A 1 173 ? -43.188 3.930 41.628 1.00 90.06 173 TYR A N 1
ATOM 1446 C CA . TYR A 1 173 ? -42.686 3.056 42.690 1.00 90.06 173 TYR A CA 1
ATOM 1447 C C . TYR A 1 173 ? -42.944 3.571 44.114 1.00 90.06 173 TYR A C 1
ATOM 1449 O O . TYR A 1 173 ? -42.279 3.143 45.060 1.00 90.06 173 TYR A O 1
ATOM 1457 N N . GLY A 1 174 ? -43.952 4.434 44.283 1.00 82.19 174 GLY A N 1
ATOM 1458 C CA . GLY A 1 174 ? -44.464 4.845 45.596 1.00 82.19 174 GLY A CA 1
ATOM 1459 C C . GLY A 1 174 ? -43.585 5.850 46.347 1.00 82.19 174 GLY A C 1
ATOM 1460 O O . GLY A 1 174 ? -43.558 5.841 47.576 1.00 82.19 174 GLY A O 1
ATOM 1461 N N . GLY A 1 175 ? -42.838 6.694 45.633 1.00 80.12 175 GLY A N 1
ATOM 1462 C CA . GLY A 1 175 ? -42.088 7.805 46.221 1.00 80.12 175 GLY A CA 1
ATOM 1463 C C . GLY A 1 175 ? -43.000 8.920 46.749 1.00 80.12 175 GLY A C 1
ATOM 1464 O O . GLY A 1 175 ? -44.049 9.201 46.170 1.00 80.12 175 GLY A O 1
ATOM 1465 N N . ASP A 1 176 ? -42.592 9.581 47.839 1.00 70.19 176 ASP A N 1
ATOM 1466 C CA . ASP A 1 176 ? -43.368 10.681 48.425 1.00 70.19 176 ASP A CA 1
ATOM 1467 C C . ASP A 1 176 ? -43.254 11.957 47.579 1.00 70.19 176 ASP A C 1
ATOM 1469 O O . ASP A 1 176 ? -42.216 12.622 47.552 1.00 70.19 176 ASP A O 1
ATOM 1473 N N . ILE A 1 177 ? -44.350 12.313 46.907 1.00 67.12 177 ILE A N 1
ATOM 1474 C CA . ILE A 1 177 ? -44.442 13.522 46.084 1.00 67.12 177 ILE A CA 1
ATOM 1475 C C . ILE A 1 177 ? -44.452 14.823 46.909 1.00 67.12 177 ILE A C 1
ATOM 1477 O O . ILE A 1 177 ? -44.190 15.890 46.356 1.00 67.12 177 ILE A O 1
ATOM 1481 N N . LYS A 1 178 ? -44.734 14.776 48.226 1.00 59.34 178 LYS A N 1
ATOM 1482 C CA . LYS A 1 178 ? -44.785 15.971 49.098 1.00 59.34 178 LYS A CA 1
ATOM 1483 C C . LYS A 1 178 ? -43.420 16.629 49.286 1.00 59.34 178 LYS A C 1
ATOM 1485 O O . LYS A 1 178 ? -43.363 17.832 49.526 1.00 59.34 178 LYS A O 1
ATOM 1490 N N . LEU A 1 179 ? -42.340 15.867 49.119 1.00 54.94 179 LEU A N 1
ATOM 1491 C CA . LEU A 1 179 ? -40.963 16.365 49.160 1.00 54.94 179 LEU A CA 1
ATOM 1492 C C . LEU A 1 179 ? -40.620 17.291 47.973 1.00 54.94 179 LEU A C 1
ATOM 1494 O O . LEU A 1 179 ? -39.545 17.883 47.964 1.00 54.94 179 LEU A O 1
ATOM 1498 N N . TYR A 1 180 ? -41.523 17.435 46.992 1.00 54.47 180 TYR A N 1
ATOM 1499 C CA . TYR A 1 180 ? -41.300 18.168 45.738 1.00 54.47 180 TYR A CA 1
ATOM 1500 C C . TYR A 1 180 ? -42.365 19.237 45.459 1.00 54.47 180 TYR A C 1
ATOM 1502 O O . TYR A 1 180 ? -42.647 19.565 44.307 1.00 54.47 180 TYR A O 1
ATOM 1510 N N . SER A 1 181 ? -43.000 19.766 46.511 1.00 51.75 181 SER A N 1
ATOM 1511 C CA . SER A 1 181 ? -43.932 20.889 46.368 1.00 51.75 181 SER A CA 1
ATOM 1512 C C . SER A 1 181 ? -43.223 22.105 45.752 1.00 51.75 181 SER A C 1
ATOM 1514 O O . SER A 1 181 ? -42.037 22.316 46.002 1.00 51.75 181 SER A O 1
ATOM 1516 N N . CYS A 1 182 ? -43.956 22.965 45.037 1.00 48.38 182 CYS A N 1
ATOM 1517 C CA . CYS A 1 182 ? -43.430 24.225 44.490 1.00 48.38 182 CYS A CA 1
ATOM 1518 C C . CYS A 1 182 ? -42.909 25.225 45.550 1.00 48.38 182 CYS A C 1
ATOM 1520 O O . CYS A 1 182 ? -42.448 26.303 45.190 1.00 48.38 182 CYS A O 1
ATOM 1522 N N . TYR A 1 183 ? -42.979 24.876 46.841 1.00 42.22 183 TYR A N 1
ATOM 1523 C CA . TYR A 1 183 ? -42.464 25.640 47.979 1.00 42.22 183 TYR A CA 1
ATOM 1524 C C . TYR A 1 183 ? -41.151 25.086 48.568 1.00 42.22 183 TYR A C 1
ATOM 1526 O O . TYR A 1 183 ? -40.693 25.597 49.587 1.00 42.22 183 TYR A O 1
ATOM 1534 N N . VAL A 1 184 ? -40.551 24.040 47.979 1.00 44.06 184 VAL A N 1
ATOM 1535 C CA . VAL A 1 184 ? -39.281 23.451 48.444 1.00 44.06 184 VAL A CA 1
ATOM 1536 C C . VAL A 1 184 ? -38.262 23.478 47.302 1.00 44.06 184 VAL A C 1
ATOM 1538 O O . VAL A 1 184 ? -38.366 22.699 46.356 1.00 44.06 184 VAL A O 1
ATOM 1541 N N . GLU A 1 185 ? -37.271 24.370 47.380 1.00 43.03 185 GLU A N 1
ATOM 1542 C CA . GLU A 1 185 ? -36.128 24.374 46.457 1.00 43.03 185 GLU A CA 1
ATOM 1543 C C . GLU A 1 185 ? -35.217 23.175 46.752 1.00 43.03 185 GLU A C 1
ATOM 1545 O O . GLU A 1 185 ? -34.565 23.101 47.791 1.00 43.03 185 GLU A O 1
ATOM 1550 N N . MET A 1 186 ? -35.172 22.217 45.827 1.00 44.56 186 MET A N 1
ATOM 1551 C CA . MET A 1 186 ? -34.280 21.054 45.869 1.00 44.56 186 MET A CA 1
ATOM 1552 C C . MET A 1 186 ? -33.557 20.927 44.522 1.00 44.56 186 MET A C 1
ATOM 1554 O O . MET A 1 186 ? -33.803 19.982 43.779 1.00 44.56 186 MET A O 1
ATOM 1558 N N . GLY A 1 187 ? -32.675 21.880 44.199 1.00 53.00 187 GLY A N 1
ATOM 1559 C CA . GLY A 1 187 ? -31.839 21.834 42.987 1.00 53.00 187 GLY A CA 1
ATOM 1560 C C . GLY A 1 187 ? -32.603 21.858 41.648 1.00 53.00 187 GLY A C 1
ATOM 1561 O O . GLY A 1 187 ? -33.827 21.889 41.616 1.00 53.00 187 GLY A O 1
ATOM 1562 N N . GLU A 1 188 ? -31.848 21.897 40.542 1.00 50.88 188 GLU A N 1
ATOM 1563 C CA . GLU A 1 188 ? -32.264 22.235 39.163 1.00 50.88 188 GLU A CA 1
ATOM 1564 C C . GLU A 1 188 ? -33.604 21.625 38.683 1.00 50.88 188 GLU A C 1
ATOM 1566 O O . GLU A 1 188 ? -33.684 20.434 38.362 1.00 50.88 188 GLU A O 1
ATOM 1571 N N . GLY A 1 189 ? -34.633 22.468 38.532 1.00 61.47 189 GLY A N 1
ATOM 1572 C CA . GLY A 1 189 ? -35.920 22.126 37.911 1.00 61.47 189 GLY A CA 1
ATOM 1573 C C . GLY A 1 189 ? -37.118 22.293 38.848 1.00 61.47 189 GLY A C 1
ATOM 1574 O O . GLY A 1 189 ? -37.348 21.450 39.720 1.00 61.47 189 GLY A O 1
ATOM 1575 N N . VAL A 1 190 ? -37.911 23.355 38.662 1.00 72.56 190 VAL A N 1
ATOM 1576 C CA . VAL A 1 190 ? -39.102 23.623 39.493 1.00 72.56 190 VAL A CA 1
ATOM 1577 C C . VAL A 1 190 ? -40.328 22.920 38.910 1.00 72.56 190 VAL A C 1
ATOM 1579 O O . VAL A 1 190 ? -40.729 23.177 37.776 1.00 72.56 190 VAL A O 1
ATOM 1582 N N . ILE A 1 191 ? -40.974 22.063 39.710 1.00 79.62 191 ILE A N 1
ATOM 1583 C CA . ILE A 1 191 ? -42.223 21.403 39.305 1.00 79.62 191 ILE A CA 1
ATOM 1584 C C . ILE A 1 191 ? -43.349 22.437 39.240 1.00 79.62 191 ILE A C 1
ATOM 1586 O O . ILE A 1 191 ? -43.631 23.139 40.217 1.00 79.62 191 ILE A O 1
ATOM 1590 N N . SER A 1 192 ? -44.031 22.508 38.096 1.00 84.81 192 SER A N 1
ATOM 1591 C CA . SER A 1 192 ? -45.158 23.423 37.915 1.00 84.81 192 SER A CA 1
ATOM 1592 C C . SER A 1 192 ? -46.356 23.023 38.791 1.00 84.81 192 SER A C 1
ATOM 1594 O O . SER A 1 192 ? -46.546 21.856 39.145 1.00 84.81 192 SER A O 1
ATOM 1596 N N . LYS A 1 193 ? -47.219 23.987 39.138 1.00 84.50 193 LYS A N 1
ATOM 1597 C CA . LYS A 1 193 ? -48.446 23.711 39.916 1.00 84.50 193 LYS A CA 1
ATOM 1598 C C . LYS A 1 193 ? -49.359 22.703 39.206 1.00 84.50 193 LYS A C 1
ATOM 1600 O O . LYS A 1 193 ? -49.919 21.815 39.847 1.00 84.50 193 LYS A O 1
ATOM 1605 N N . GLU A 1 194 ? -49.475 22.835 37.888 1.00 86.94 194 GLU A N 1
ATOM 1606 C CA . GLU A 1 194 ? -50.242 21.939 37.017 1.00 86.94 194 GLU A CA 1
ATOM 1607 C C . GLU A 1 194 ? -49.617 20.539 36.972 1.00 86.94 194 GLU A C 1
ATOM 1609 O O . GLU A 1 194 ? -50.310 19.538 37.154 1.00 86.94 194 GLU A O 1
ATOM 1614 N N . GLY A 1 195 ? -48.290 20.467 36.844 1.00 87.50 195 GLY A N 1
ATOM 1615 C CA . GLY A 1 195 ? -47.512 19.235 36.912 1.00 87.50 195 GLY A CA 1
ATOM 1616 C C . GLY A 1 195 ? -47.698 18.485 38.226 1.00 87.50 195 GLY A C 1
ATOM 1617 O O . GLY A 1 195 ? -47.953 17.282 38.225 1.00 87.50 195 GLY A O 1
ATOM 1618 N N . PHE A 1 196 ? -47.644 19.192 39.356 1.00 86.19 196 PHE A N 1
ATOM 1619 C CA . PHE A 1 196 ? -47.877 18.600 40.673 1.00 86.19 196 PHE A CA 1
ATOM 1620 C C . PHE A 1 196 ? -49.299 18.036 40.811 1.00 86.19 196 PHE A C 1
ATOM 1622 O O . PHE A 1 196 ? -49.479 16.923 41.309 1.00 86.19 196 PHE A O 1
ATOM 1629 N N . ALA A 1 197 ? -50.315 18.769 40.341 1.00 87.50 197 ALA A N 1
ATOM 1630 C CA . ALA A 1 197 ? -51.697 18.291 40.341 1.00 87.50 197 ALA A CA 1
ATOM 1631 C C . ALA A 1 197 ? -51.864 17.027 39.478 1.00 87.50 197 ALA A C 1
ATOM 1633 O O . ALA A 1 197 ? -52.527 16.076 39.901 1.00 87.50 197 ALA A O 1
ATOM 1634 N N . TYR A 1 198 ? -51.208 16.985 38.315 1.00 91.06 198 TYR A N 1
ATOM 1635 C CA . TYR A 1 198 ? -51.193 15.822 37.431 1.00 91.06 198 TYR A CA 1
ATOM 1636 C C . TYR A 1 198 ? -50.552 14.594 38.095 1.00 91.06 198 TYR A C 1
ATOM 1638 O O . TYR A 1 198 ? -51.166 13.525 38.143 1.00 91.06 198 TYR A O 1
ATOM 1646 N N . LEU A 1 199 ? -49.350 14.751 38.666 1.00 90.31 199 LEU A N 1
ATOM 1647 C CA . LEU A 1 199 ? -48.636 13.678 39.369 1.00 90.31 199 LEU A CA 1
ATOM 1648 C C . LEU A 1 199 ? -49.450 13.148 40.556 1.00 90.31 199 LEU A C 1
ATOM 1650 O O . LEU A 1 199 ? -49.531 11.939 40.759 1.00 90.31 199 LEU A O 1
ATOM 1654 N N . LYS A 1 200 ? -50.118 14.032 41.308 1.00 87.75 200 LYS A N 1
ATOM 1655 C CA . LYS A 1 200 ? -50.992 13.637 42.420 1.00 87.75 200 LYS A CA 1
ATOM 1656 C C . LYS A 1 200 ? -52.176 12.781 41.961 1.00 87.75 200 LYS A C 1
ATOM 1658 O O . LYS A 1 200 ? -52.511 11.818 42.646 1.00 87.75 200 LYS A O 1
ATOM 1663 N N . GLY A 1 201 ? -52.795 13.109 40.825 1.00 87.81 201 GLY A N 1
ATOM 1664 C CA . GLY A 1 201 ? -53.852 12.282 40.231 1.00 87.81 201 GLY A CA 1
ATOM 1665 C C . GLY A 1 201 ? -53.343 10.893 39.839 1.00 87.81 201 GLY A C 1
ATOM 1666 O O . GLY A 1 201 ? -53.971 9.888 40.152 1.00 87.81 201 GLY A O 1
ATOM 1667 N N . MET A 1 202 ? -52.150 10.833 39.247 1.00 92.00 202 MET A N 1
ATOM 1668 C CA . MET A 1 202 ? -51.513 9.580 38.839 1.00 92.00 202 MET A CA 1
ATOM 1669 C C . MET A 1 202 ? -51.129 8.671 40.021 1.00 92.00 202 MET A C 1
ATOM 1671 O O . MET A 1 202 ? -51.236 7.451 39.914 1.00 92.00 202 MET A O 1
ATOM 1675 N N . VAL A 1 203 ? -50.739 9.240 41.170 1.00 91.81 203 VAL A N 1
ATOM 1676 C CA . VAL A 1 203 ? -50.458 8.464 42.395 1.00 91.81 203 VAL A CA 1
ATOM 1677 C C . VAL A 1 203 ? -51.665 7.625 42.827 1.00 91.81 203 VAL A C 1
ATOM 1679 O O . VAL A 1 203 ? -51.478 6.506 43.297 1.00 91.81 203 VAL A O 1
ATOM 1682 N N . ALA A 1 204 ? -52.894 8.122 42.651 1.00 89.75 204 ALA A N 1
ATOM 1683 C CA . ALA A 1 204 ? -54.097 7.366 43.000 1.00 89.75 204 ALA A CA 1
ATOM 1684 C C . ALA A 1 204 ? -54.282 6.127 42.104 1.00 89.75 204 ALA A C 1
ATOM 1686 O O . ALA A 1 204 ? -54.549 5.039 42.615 1.00 89.75 204 ALA A O 1
ATOM 1687 N N . GLU A 1 205 ? -54.075 6.272 40.791 1.00 94.25 205 GLU A N 1
ATOM 1688 C CA . GLU A 1 205 ? -54.148 5.163 39.825 1.00 94.25 205 GLU A CA 1
ATOM 1689 C C . GLU A 1 205 ? -53.074 4.100 40.117 1.00 94.25 205 GLU A C 1
ATOM 1691 O O . GLU A 1 205 ? -53.363 2.904 40.171 1.00 94.25 205 GLU A O 1
ATOM 1696 N N . ILE A 1 206 ? -51.840 4.528 40.406 1.00 95.19 206 ILE A N 1
ATOM 1697 C CA . ILE A 1 206 ? -50.730 3.615 40.725 1.00 95.19 206 ILE A CA 1
ATOM 1698 C C . ILE A 1 206 ? -50.923 2.926 42.076 1.00 95.19 206 ILE A C 1
ATOM 1700 O O . ILE A 1 206 ? -50.569 1.755 42.219 1.00 95.19 206 ILE A O 1
ATOM 1704 N N . ALA A 1 207 ? -51.494 3.608 43.071 1.00 93.62 207 ALA A N 1
ATOM 1705 C CA . ALA A 1 207 ? -51.799 2.991 44.357 1.00 93.62 207 ALA A CA 1
ATOM 1706 C C . ALA A 1 207 ? -52.760 1.805 44.177 1.00 93.62 207 ALA A C 1
ATOM 1708 O O . ALA A 1 207 ? -52.459 0.709 44.656 1.00 93.62 207 ALA A O 1
ATOM 1709 N N . LEU A 1 208 ? -53.843 1.995 43.411 1.00 94.75 208 LEU A N 1
ATOM 1710 C CA . LEU A 1 208 ? -54.797 0.934 43.063 1.00 94.75 208 LEU A CA 1
ATOM 1711 C C . LEU A 1 208 ? -54.130 -0.210 42.291 1.00 94.75 208 LEU A C 1
ATOM 1713 O O . LEU A 1 208 ? -54.337 -1.382 42.615 1.00 94.75 208 LEU A O 1
ATOM 1717 N N . LEU A 1 209 ? -53.281 0.116 41.314 1.00 96.56 209 LEU A N 1
ATOM 1718 C CA . LEU A 1 209 ? -52.517 -0.873 40.556 1.00 96.56 209 LEU A CA 1
ATOM 1719 C C . LEU A 1 209 ? -51.603 -1.711 41.458 1.00 96.56 209 LEU A C 1
ATOM 1721 O O . LEU A 1 209 ? -51.616 -2.942 41.395 1.00 96.56 209 LEU A O 1
ATOM 1725 N N . SER A 1 210 ? -50.843 -1.059 42.337 1.00 96.00 210 SER A N 1
ATOM 1726 C CA . SER A 1 210 ? -49.920 -1.735 43.249 1.00 96.00 210 SER A CA 1
ATOM 1727 C C . SER A 1 210 ? -50.645 -2.624 44.270 1.00 96.00 210 SER A C 1
ATOM 1729 O O . SER A 1 210 ? -50.144 -3.701 44.597 1.00 96.00 210 SER A O 1
ATOM 1731 N N . GLU A 1 211 ? -51.837 -2.225 44.734 1.00 96.19 211 GLU A N 1
ATOM 1732 C CA . GLU A 1 211 ? -52.705 -3.036 45.600 1.00 96.19 211 GLU A CA 1
ATOM 1733 C C . GLU A 1 211 ? -53.228 -4.276 44.874 1.00 96.19 211 GLU A C 1
ATOM 1735 O O . GLU A 1 211 ? -53.216 -5.385 45.414 1.00 96.19 211 GLU A O 1
ATOM 1740 N N . THR A 1 212 ? -53.659 -4.090 43.628 1.00 97.00 212 THR A N 1
ATOM 1741 C CA . THR A 1 212 ? -54.227 -5.160 42.808 1.00 97.00 212 THR A CA 1
ATOM 1742 C C . THR A 1 212 ? -53.165 -6.204 42.480 1.00 97.00 212 THR A C 1
ATOM 1744 O O . THR A 1 212 ? -53.380 -7.396 42.686 1.00 97.00 212 THR A O 1
ATOM 1747 N N . ILE A 1 213 ? -51.964 -5.771 42.079 1.00 96.44 213 ILE A N 1
ATOM 1748 C CA . ILE A 1 213 ? -50.818 -6.670 41.878 1.00 96.44 213 ILE A CA 1
ATOM 1749 C C . ILE A 1 213 ? -50.454 -7.376 43.191 1.00 96.44 213 ILE A C 1
ATOM 1751 O O . ILE A 1 213 ? -50.221 -8.582 43.205 1.00 96.44 213 ILE A O 1
ATOM 1755 N N . TRP A 1 214 ? -50.438 -6.670 44.321 1.00 96.69 214 TRP A N 1
ATOM 1756 C CA . TRP A 1 214 ? -50.156 -7.301 45.610 1.00 96.69 214 TRP A CA 1
ATOM 1757 C C . TRP A 1 214 ? -51.128 -8.438 45.938 1.00 96.69 214 TRP A C 1
ATOM 1759 O O . TRP A 1 214 ? -50.696 -9.514 46.359 1.00 96.69 214 TRP A O 1
ATOM 1769 N N . THR A 1 215 ? -52.417 -8.205 45.706 1.00 96.69 215 THR A N 1
ATOM 1770 C CA . THR A 1 215 ? -53.496 -9.162 45.974 1.00 96.69 215 THR A CA 1
ATOM 1771 C C . THR A 1 215 ? -53.483 -10.341 45.000 1.00 96.69 215 THR A C 1
ATOM 1773 O O . THR A 1 215 ? -53.714 -11.470 45.423 1.00 96.69 215 THR A O 1
ATOM 1776 N N . ASN A 1 216 ? -53.146 -10.111 43.727 1.00 96.50 216 ASN A N 1
ATOM 1777 C CA . ASN A 1 216 ? -53.161 -11.145 42.685 1.00 96.50 216 ASN A CA 1
ATOM 1778 C C . ASN A 1 216 ? -51.928 -12.060 42.693 1.00 96.50 216 ASN A C 1
ATOM 1780 O O . ASN A 1 216 ? -51.973 -13.143 42.111 1.00 96.50 216 ASN A O 1
ATOM 1784 N N . TYR A 1 217 ? -50.833 -11.658 43.349 1.00 95.88 217 TYR A N 1
ATOM 1785 C CA . TYR A 1 217 ? -49.586 -12.432 43.386 1.00 95.88 217 TYR A CA 1
ATOM 1786 C C . TYR A 1 217 ? -49.114 -12.795 44.817 1.00 95.88 217 TYR A C 1
ATOM 1788 O O . TYR A 1 217 ? -47.959 -12.522 45.177 1.00 95.88 217 TYR A O 1
ATOM 1796 N N . PRO A 1 218 ? -49.955 -13.441 45.657 1.00 95.81 218 PRO A N 1
ATOM 1797 C CA . PRO A 1 218 ? -49.609 -13.798 47.038 1.00 95.81 218 PRO A CA 1
ATOM 1798 C C . PRO A 1 218 ? -48.440 -14.785 47.148 1.00 95.81 218 PRO A C 1
ATOM 1800 O O . PRO A 1 218 ? -47.668 -14.745 48.110 1.00 95.81 218 PRO A O 1
ATOM 1803 N N . GLN A 1 219 ? -48.248 -15.636 46.137 1.00 94.38 219 GLN A N 1
ATOM 1804 C CA . GLN A 1 219 ? -47.175 -16.629 46.086 1.00 94.38 219 GLN A CA 1
ATOM 1805 C C . GLN A 1 219 ? -45.768 -16.007 46.144 1.00 94.38 219 GLN A C 1
ATOM 1807 O O . GLN A 1 219 ? -44.823 -16.659 46.586 1.00 94.38 219 GLN A O 1
ATOM 1812 N N . TYR A 1 220 ? -45.615 -14.734 45.764 1.00 94.44 220 TYR A N 1
ATOM 1813 C CA . TYR A 1 220 ? -44.317 -14.055 45.731 1.00 94.44 220 TYR A CA 1
ATOM 1814 C C . TYR A 1 220 ? -44.022 -13.212 46.979 1.00 94.44 220 TYR A C 1
ATOM 1816 O O . TYR A 1 220 ? -42.912 -12.707 47.129 1.00 94.44 220 TYR A O 1
ATOM 1824 N N . HIS A 1 221 ? -44.952 -13.088 47.931 1.00 93.94 221 HIS A N 1
ATOM 1825 C CA . HIS A 1 221 ? -44.767 -12.239 49.122 1.00 93.94 221 HIS A CA 1
ATOM 1826 C C . HIS A 1 221 ? -43.574 -12.661 49.990 1.00 93.94 221 HIS A C 1
ATOM 1828 O O . HIS A 1 221 ? -42.901 -11.824 50.595 1.00 93.94 221 HIS A O 1
ATOM 1834 N N . ASN A 1 222 ? -43.297 -13.965 50.047 1.00 91.56 222 ASN A N 1
ATOM 1835 C CA . ASN A 1 222 ? -42.189 -14.532 50.817 1.00 91.56 222 ASN A CA 1
ATOM 1836 C C . ASN A 1 222 ? -40.899 -14.708 50.003 1.00 91.56 222 ASN A C 1
ATOM 1838 O O . ASN A 1 222 ? -39.901 -15.178 50.558 1.00 91.56 222 ASN A O 1
ATOM 1842 N N . LEU A 1 223 ? -40.899 -14.319 48.723 1.00 90.81 223 LEU A N 1
ATOM 1843 C CA . LEU A 1 223 ? -39.718 -14.385 47.871 1.00 90.81 223 LEU A CA 1
ATOM 1844 C C . LEU A 1 223 ? -38.623 -13.485 48.450 1.00 90.81 223 LEU A C 1
ATOM 1846 O O . LEU A 1 223 ? -38.880 -12.338 48.821 1.00 90.81 223 LEU A O 1
ATOM 1850 N N . LYS A 1 224 ? -37.401 -14.008 48.557 1.00 87.69 224 LYS A N 1
ATOM 1851 C CA . LYS A 1 224 ? -36.246 -13.236 49.022 1.00 87.69 224 LYS A CA 1
ATOM 1852 C C . LYS A 1 224 ? -35.567 -12.601 47.820 1.00 87.69 224 LYS A C 1
ATOM 1854 O O . LYS A 1 224 ? -35.030 -13.322 46.989 1.00 87.69 224 LYS A O 1
ATOM 1859 N N . THR A 1 225 ? -35.585 -11.273 47.736 1.00 80.44 225 THR A N 1
ATOM 1860 C CA . THR A 1 225 ? -35.011 -10.542 46.595 1.00 80.44 225 THR A CA 1
ATOM 1861 C C . THR A 1 225 ? -34.189 -9.342 47.052 1.00 80.44 225 THR A C 1
ATOM 1863 O O . THR A 1 225 ? -34.546 -8.662 48.016 1.00 80.44 225 THR A O 1
ATOM 1866 N N . GLY A 1 226 ? -33.116 -9.033 46.322 1.00 65.31 226 GLY A N 1
ATOM 1867 C CA . GLY A 1 226 ? -32.213 -7.918 46.629 1.00 65.31 226 GLY A CA 1
ATOM 1868 C C . GLY A 1 226 ? -31.376 -8.129 47.895 1.00 65.31 226 GLY A C 1
ATOM 1869 O O . GLY A 1 226 ? -31.408 -9.194 48.504 1.00 65.31 226 GLY A O 1
ATOM 1870 N N . THR A 1 227 ? -30.624 -7.101 48.278 1.00 55.09 227 THR A N 1
ATOM 1871 C CA . THR A 1 227 ? -29.820 -7.027 49.507 1.00 55.09 227 THR A CA 1
ATOM 1872 C C . THR A 1 227 ? -30.307 -5.858 50.353 1.00 55.09 227 THR A C 1
ATOM 1874 O O . THR A 1 227 ? -30.524 -4.777 49.809 1.00 55.09 227 THR A O 1
ATOM 1877 N N . ASP A 1 228 ? -30.481 -6.069 51.657 1.00 46.84 228 ASP A N 1
ATOM 1878 C CA . ASP A 1 228 ? -30.749 -4.993 52.617 1.00 46.84 228 ASP A CA 1
ATOM 1879 C C . ASP A 1 228 ? -29.644 -3.921 52.571 1.00 46.84 228 ASP A C 1
ATOM 1881 O O . ASP A 1 228 ? -28.468 -4.260 52.388 1.00 46.84 228 ASP A O 1
ATOM 1885 N N . TYR A 1 229 ? -30.027 -2.649 52.726 1.00 43.41 229 TYR A N 1
ATOM 1886 C CA . TYR A 1 229 ? -29.128 -1.491 52.663 1.00 43.41 229 TYR A CA 1
ATOM 1887 C C . TYR A 1 229 ? -28.118 -1.496 53.822 1.00 43.41 229 TYR A C 1
ATOM 1889 O O . TYR A 1 229 ? -26.995 -1.026 53.647 1.00 43.41 229 TYR A O 1
ATOM 1897 N N . GLU A 1 230 ? -28.488 -2.074 54.969 1.00 46.81 230 GLU A N 1
ATOM 1898 C CA . GLU A 1 230 ? -27.643 -2.135 56.171 1.00 46.81 230 GLU A CA 1
ATOM 1899 C C . GLU A 1 230 ? -26.864 -3.461 56.287 1.00 46.81 230 GLU A C 1
ATOM 1901 O O . GLU A 1 230 ? -25.661 -3.448 56.542 1.00 46.81 230 GLU A O 1
ATOM 1906 N N . ASP A 1 231 ? -27.501 -4.605 56.001 1.00 51.31 231 ASP A N 1
ATOM 1907 C CA . ASP A 1 231 ? -26.963 -5.936 56.347 1.00 51.31 231 ASP A CA 1
ATOM 1908 C C . ASP A 1 231 ? -26.509 -6.809 55.158 1.00 51.31 231 ASP A C 1
ATOM 1910 O O . ASP A 1 231 ? -26.034 -7.933 55.356 1.00 51.31 231 ASP A O 1
ATOM 1914 N N . LYS A 1 232 ? -26.666 -6.348 53.906 1.00 57.72 232 LYS A N 1
ATOM 1915 C CA . LYS A 1 232 ? -26.332 -7.104 52.673 1.00 57.72 232 LYS A CA 1
ATOM 1916 C C . LYS A 1 232 ? -26.944 -8.519 52.596 1.00 57.72 232 LYS A C 1
ATOM 1918 O O . LYS A 1 232 ? -26.409 -9.397 51.917 1.00 57.72 232 LYS A O 1
ATOM 1923 N N . LYS A 1 233 ? -28.074 -8.762 53.266 1.00 65.94 233 LYS A N 1
ATOM 1924 C CA . LYS A 1 233 ? -28.804 -10.045 53.243 1.00 65.94 233 LYS A CA 1
ATOM 1925 C C . LYS A 1 233 ? -30.067 -9.951 52.399 1.00 65.94 233 LYS A C 1
ATOM 1927 O O . LYS A 1 233 ? -30.656 -8.882 52.275 1.00 65.94 233 LYS A O 1
ATOM 1932 N N . SER A 1 234 ? -30.500 -11.077 51.832 1.00 72.44 234 SER A N 1
ATOM 1933 C CA . SER A 1 234 ? -31.741 -11.128 51.062 1.00 72.44 234 SER A CA 1
ATOM 1934 C C . SER A 1 234 ? -32.974 -11.112 51.966 1.00 72.44 234 SER A C 1
ATOM 1936 O O . SER A 1 234 ? -33.153 -11.970 52.836 1.00 72.44 234 SER A O 1
ATOM 1938 N N . VAL A 1 235 ? -33.834 -10.113 51.757 1.00 82.75 235 VAL A N 1
ATOM 1939 C CA . VAL A 1 235 ? -35.034 -9.858 52.567 1.00 82.75 235 VAL A CA 1
ATOM 1940 C C . VAL A 1 235 ? -36.278 -10.306 51.803 1.00 82.75 235 VAL A C 1
ATOM 1942 O O . VAL A 1 235 ? -36.352 -10.183 50.578 1.00 82.75 235 VAL A O 1
ATOM 1945 N N . ARG A 1 236 ? -37.267 -10.845 52.528 1.00 89.56 236 ARG A N 1
ATOM 1946 C CA . ARG A 1 236 ? -38.573 -11.200 51.955 1.00 89.56 236 ARG A CA 1
ATOM 1947 C C . ARG A 1 236 ? -39.282 -9.944 51.459 1.00 89.56 236 ARG A C 1
ATOM 1949 O O . ARG A 1 236 ? -39.277 -8.940 52.167 1.00 89.56 236 ARG A O 1
ATOM 1956 N N . ILE A 1 237 ? -39.945 -10.010 50.305 1.00 89.75 237 ILE A N 1
ATOM 1957 C CA . ILE A 1 237 ? -40.677 -8.862 49.744 1.00 89.75 237 ILE A CA 1
ATOM 1958 C C . ILE A 1 237 ? -41.663 -8.267 50.763 1.00 89.75 237 ILE A C 1
ATOM 1960 O O . ILE A 1 237 ? -41.681 -7.053 50.938 1.00 89.75 237 ILE A O 1
ATOM 1964 N N . SER A 1 238 ? -42.397 -9.096 51.511 1.00 91.12 238 SER A N 1
ATOM 1965 C CA . SER A 1 238 ? -43.354 -8.656 52.544 1.00 91.12 238 SER A CA 1
ATOM 1966 C C . SER A 1 238 ? -42.747 -7.906 53.734 1.00 91.12 238 SER A C 1
ATOM 1968 O O . SER A 1 238 ? -43.482 -7.327 54.531 1.00 91.12 238 SER A O 1
ATOM 1970 N N . LYS A 1 239 ? -41.419 -7.921 53.876 1.00 89.50 239 LYS A N 1
ATOM 1971 C CA . LYS A 1 239 ? -40.676 -7.225 54.935 1.00 89.50 239 LYS A CA 1
ATOM 1972 C C . LYS A 1 239 ? -39.910 -6.000 54.433 1.00 89.50 239 LYS A C 1
ATOM 1974 O O . LYS A 1 239 ? -39.239 -5.356 55.230 1.00 89.50 239 LYS A O 1
ATOM 1979 N N . LYS A 1 240 ? -39.995 -5.675 53.140 1.00 85.88 240 LYS A N 1
ATOM 1980 C CA . LYS A 1 240 ? -39.389 -4.458 52.583 1.00 85.88 240 LYS A CA 1
ATOM 1981 C C . LYS A 1 240 ? -40.179 -3.211 53.005 1.00 85.88 240 LYS A C 1
ATOM 1983 O O . LYS A 1 240 ? -41.378 -3.339 53.240 1.00 85.88 240 LYS A O 1
ATOM 1988 N N . PRO A 1 241 ? -39.561 -2.012 53.021 1.00 84.12 241 PRO A N 1
ATOM 1989 C CA . PRO A 1 241 ? -40.256 -0.762 53.350 1.00 84.12 241 PRO A CA 1
ATOM 1990 C C . PRO A 1 241 ? -41.486 -0.496 52.468 1.00 84.12 241 PRO A C 1
ATOM 1992 O O . PRO A 1 241 ? -42.547 -0.158 52.977 1.00 84.12 241 PRO A O 1
ATOM 1995 N N . ASN A 1 242 ? -41.362 -0.737 51.155 1.00 86.81 242 ASN A N 1
ATOM 1996 C CA . ASN A 1 242 ? -42.441 -0.586 50.173 1.00 86.81 242 ASN A CA 1
ATOM 1997 C C . ASN A 1 242 ? -42.736 -1.938 49.494 1.00 86.81 242 ASN A C 1
ATOM 1999 O O . ASN A 1 242 ? -42.295 -2.166 48.361 1.00 86.81 242 ASN A O 1
ATOM 2003 N N . PRO A 1 243 ? -43.443 -2.870 50.160 1.00 91.25 243 PRO A N 1
ATOM 2004 C CA . PRO A 1 243 ? -43.576 -4.253 49.696 1.00 91.25 243 PRO A CA 1
ATOM 2005 C C . PRO A 1 243 ? -44.380 -4.363 48.390 1.00 91.25 243 PRO A C 1
ATOM 2007 O O . PRO A 1 243 ? -43.983 -5.097 47.485 1.00 91.25 243 PRO A O 1
ATOM 2010 N N . LYS A 1 244 ? -45.451 -3.570 48.248 1.00 94.50 244 LYS A N 1
ATOM 2011 C CA . LYS A 1 244 ? -46.323 -3.534 47.058 1.00 94.50 244 LYS A CA 1
ATOM 2012 C C . LYS A 1 244 ? -45.582 -3.039 45.818 1.00 94.50 244 LYS A C 1
ATOM 2014 O O . LYS A 1 244 ? -45.530 -3.735 44.808 1.00 94.50 244 LYS A O 1
ATOM 2019 N N . ALA A 1 245 ? -44.918 -1.888 45.931 1.00 91.88 245 ALA A N 1
ATOM 2020 C CA . ALA A 1 245 ? -44.095 -1.335 44.857 1.00 91.88 245 ALA A CA 1
ATOM 2021 C C . ALA A 1 245 ? -42.906 -2.248 44.509 1.00 91.88 245 ALA A C 1
ATOM 2023 O O . ALA A 1 245 ? -42.574 -2.404 43.337 1.00 91.88 245 ALA A O 1
ATOM 2024 N N . SER A 1 246 ? -42.300 -2.902 45.509 1.00 91.38 246 SER A N 1
ATOM 2025 C CA . SER A 1 246 ? -41.211 -3.865 45.288 1.00 91.38 246 SER A CA 1
ATOM 2026 C C . SER A 1 246 ? -41.667 -5.075 44.471 1.00 91.38 246 SER A C 1
ATOM 2028 O O . SER A 1 246 ? -40.944 -5.510 43.575 1.00 91.38 246 SER A O 1
ATOM 2030 N N . LEU A 1 247 ? -42.855 -5.619 44.766 1.00 94.19 247 LEU A N 1
ATOM 2031 C CA . LEU A 1 247 ? -43.424 -6.727 44.000 1.00 94.19 247 LEU A CA 1
ATOM 2032 C C . LEU A 1 247 ? -43.786 -6.289 42.579 1.00 94.19 247 LEU A C 1
ATOM 2034 O O . LEU A 1 247 ? -43.391 -6.951 41.625 1.00 94.19 247 LEU A O 1
ATOM 2038 N N . MET A 1 248 ? -44.471 -5.153 42.436 1.00 95.56 248 MET A N 1
ATOM 2039 C CA . MET A 1 248 ? -44.826 -4.594 41.131 1.00 95.56 248 MET A CA 1
ATOM 2040 C C . MET A 1 248 ? -43.593 -4.351 40.257 1.00 95.56 248 MET A C 1
ATOM 2042 O O . MET A 1 248 ? -43.591 -4.748 39.097 1.00 95.56 248 MET A O 1
ATOM 2046 N N . SER A 1 249 ? -42.515 -3.793 40.820 1.00 93.19 249 SER A N 1
ATOM 2047 C CA . SER A 1 249 ? -41.252 -3.613 40.095 1.00 93.19 249 SER A CA 1
ATOM 2048 C C . SER A 1 249 ? -40.693 -4.937 39.587 1.00 93.19 249 SER A C 1
ATOM 2050 O O . SER A 1 249 ? -40.305 -5.026 38.429 1.00 93.19 249 SER A O 1
ATOM 2052 N N . LEU A 1 250 ? -40.696 -5.989 40.410 1.00 93.56 250 LEU A N 1
ATOM 2053 C CA . LEU A 1 250 ? -40.210 -7.304 39.992 1.00 93.56 250 LEU A CA 1
ATOM 2054 C C . LEU A 1 250 ? -41.059 -7.907 38.860 1.00 93.56 250 LEU A C 1
ATOM 2056 O O . LEU A 1 250 ? -40.512 -8.505 37.933 1.00 93.56 250 LEU A O 1
ATOM 2060 N N . ILE A 1 251 ? -42.382 -7.733 38.912 1.00 95.81 251 ILE A N 1
ATOM 2061 C CA . ILE A 1 251 ? -43.286 -8.172 37.841 1.00 95.81 251 ILE A CA 1
ATOM 2062 C C . ILE A 1 251 ? -43.014 -7.383 36.557 1.00 95.81 251 ILE A C 1
ATOM 2064 O O . ILE A 1 251 ? -42.814 -7.990 35.511 1.00 95.81 251 ILE A O 1
ATOM 2068 N N . PHE A 1 252 ? -42.900 -6.057 36.626 1.00 96.12 252 PHE A N 1
ATOM 2069 C CA . PHE A 1 252 ? -42.626 -5.233 35.444 1.00 96.12 252 PHE A CA 1
ATOM 2070 C C . PHE A 1 252 ? -41.269 -5.554 34.822 1.00 96.12 252 PHE A C 1
ATOM 2072 O O . PHE A 1 252 ? -41.173 -5.694 33.611 1.00 96.12 252 PHE A O 1
ATOM 2079 N N . GLN A 1 253 ? -40.244 -5.778 35.643 1.00 94.38 253 GLN A N 1
ATOM 2080 C CA . GLN A 1 253 ? -38.936 -6.260 35.195 1.00 94.38 253 GLN A CA 1
ATOM 2081 C C . GLN A 1 253 ? -39.012 -7.618 34.480 1.00 94.38 253 GLN A C 1
ATOM 2083 O O . GLN A 1 253 ? -38.211 -7.893 33.590 1.00 94.38 253 GLN A O 1
ATOM 2088 N N . THR A 1 254 ? -39.958 -8.476 34.875 1.00 95.19 254 THR A N 1
ATOM 2089 C CA . THR A 1 254 ? -40.191 -9.773 34.226 1.00 95.19 254 THR A CA 1
ATOM 2090 C C . THR A 1 254 ? -40.797 -9.582 32.838 1.00 95.19 254 THR A C 1
ATOM 2092 O O . THR A 1 254 ? -40.322 -10.182 31.880 1.00 95.19 254 THR A O 1
ATOM 2095 N N . GLU A 1 255 ? -41.811 -8.727 32.714 1.00 95.06 255 GLU A N 1
ATOM 2096 C CA . GLU A 1 255 ? -42.452 -8.424 31.428 1.00 95.06 255 GLU A CA 1
ATOM 2097 C C . GLU A 1 255 ? -41.500 -7.677 30.479 1.00 95.06 255 GLU A C 1
ATOM 2099 O O . GLU A 1 255 ? -41.414 -7.996 29.297 1.00 95.06 255 GLU A O 1
ATOM 2104 N N . GLU A 1 256 ? -40.693 -6.762 31.016 1.00 94.69 256 GLU A N 1
ATOM 2105 C CA . GLU A 1 256 ? -39.602 -6.087 30.308 1.00 94.69 256 GLU A CA 1
ATOM 2106 C C . GLU A 1 256 ? -38.580 -7.083 29.734 1.00 94.69 256 GLU A C 1
ATOM 2108 O O . GLU A 1 256 ? -38.221 -6.999 28.559 1.00 94.69 256 GLU A O 1
ATOM 2113 N N . ARG A 1 257 ? -38.141 -8.066 30.535 1.00 94.81 257 ARG A N 1
ATOM 2114 C CA . ARG A 1 257 ? -37.233 -9.133 30.083 1.00 94.81 257 ARG A CA 1
ATOM 2115 C C . ARG A 1 257 ? -37.847 -9.951 28.945 1.00 94.81 257 ARG A C 1
ATOM 2117 O O . ARG A 1 257 ? -37.147 -10.210 27.969 1.00 94.81 257 ARG A O 1
ATOM 2124 N N . LYS A 1 258 ? -39.124 -10.332 29.050 1.00 94.38 258 LYS A N 1
ATOM 2125 C CA . LYS A 1 258 ? -39.825 -11.091 27.999 1.00 94.38 258 LYS A CA 1
ATOM 2126 C C . LYS A 1 258 ? -39.855 -10.321 26.680 1.00 94.38 258 LYS A C 1
ATOM 2128 O O . LYS A 1 258 ? -39.502 -10.882 25.645 1.00 94.38 258 LYS A O 1
ATOM 2133 N N . MET A 1 259 ? -40.193 -9.027 26.729 1.00 95.06 259 MET A N 1
ATOM 2134 C CA . MET A 1 259 ? -40.135 -8.150 25.555 1.00 95.06 259 MET A CA 1
ATOM 2135 C C . MET A 1 259 ? -38.720 -8.106 24.969 1.00 95.06 259 MET A C 1
ATOM 2137 O O . MET A 1 259 ? -38.552 -8.292 23.769 1.00 95.06 259 MET A O 1
ATOM 2141 N N . LEU A 1 260 ? -37.688 -7.939 25.803 1.00 95.06 260 LEU A N 1
ATOM 2142 C CA . LEU A 1 260 ? -36.295 -7.915 25.345 1.00 95.06 260 LEU A CA 1
ATOM 2143 C C . LEU A 1 260 ? -35.870 -9.213 24.640 1.00 95.06 260 LEU A C 1
ATOM 2145 O O . LEU A 1 260 ? -35.158 -9.158 23.638 1.00 95.06 260 LEU A O 1
ATOM 2149 N N . MET A 1 261 ? -36.292 -10.378 25.141 1.00 94.56 261 MET A N 1
ATOM 2150 C CA . MET A 1 261 ? -35.979 -11.665 24.505 1.00 94.56 261 MET A CA 1
ATOM 2151 C C . MET A 1 261 ? -36.687 -11.832 23.164 1.00 94.56 261 MET A C 1
ATOM 2153 O O . MET A 1 261 ? -36.071 -12.324 22.221 1.00 94.56 261 MET A O 1
ATOM 2157 N N . LEU A 1 262 ? -37.933 -11.369 23.061 1.00 94.19 262 LEU A N 1
ATOM 2158 C CA . LEU A 1 262 ? -38.673 -11.366 21.803 1.00 94.19 262 LEU A CA 1
ATOM 2159 C C . LEU A 1 262 ? -38.019 -10.437 20.767 1.00 94.19 262 LEU A C 1
ATOM 2161 O O . LEU A 1 262 ? -37.841 -10.829 19.617 1.00 94.19 262 LEU A O 1
ATOM 2165 N N . ILE A 1 263 ? -37.578 -9.243 21.185 1.00 95.19 263 ILE A N 1
ATOM 2166 C CA . ILE A 1 263 ? -36.826 -8.309 20.329 1.00 95.19 263 ILE A CA 1
ATOM 2167 C C . ILE A 1 263 ? -35.536 -8.966 19.829 1.00 95.19 263 ILE A C 1
ATOM 2169 O O . ILE A 1 263 ? -35.228 -8.909 18.639 1.00 95.19 263 ILE A O 1
ATOM 2173 N N . ALA A 1 264 ? -34.778 -9.597 20.731 1.00 94.50 264 ALA A N 1
ATOM 2174 C CA . ALA A 1 264 ? -33.534 -10.269 20.377 1.00 94.50 264 ALA A CA 1
ATOM 2175 C C . ALA A 1 264 ? -33.759 -11.392 19.351 1.00 94.50 264 ALA A C 1
ATOM 2177 O O . ALA A 1 264 ? -32.949 -11.539 18.437 1.00 94.50 264 ALA A O 1
ATOM 2178 N N . GLU A 1 265 ? -34.850 -12.152 19.474 1.00 93.88 265 GLU A N 1
ATOM 2179 C CA . GLU A 1 265 ? -35.192 -13.215 18.527 1.00 93.88 265 GLU A CA 1
ATOM 2180 C C . GLU A 1 265 ? -35.663 -12.670 17.175 1.00 93.88 265 GLU A C 1
ATOM 2182 O O . GLU A 1 265 ? -35.172 -13.114 16.137 1.00 93.88 265 GLU A O 1
ATOM 2187 N N . HIS A 1 266 ? -36.528 -11.651 17.170 1.00 94.00 266 HIS A N 1
ATOM 2188 C CA . HIS A 1 266 ? -36.947 -10.975 15.941 1.00 94.00 266 HIS A CA 1
ATOM 2189 C C . HIS A 1 266 ? -35.736 -10.440 15.161 1.00 94.00 266 HIS A C 1
ATOM 2191 O O . HIS A 1 266 ? -35.621 -10.634 13.949 1.00 94.00 266 HIS A O 1
ATOM 2197 N N . PHE A 1 267 ? -34.784 -9.810 15.855 1.00 95.38 267 PHE A N 1
ATOM 2198 C CA . PHE A 1 267 ? -33.532 -9.360 15.251 1.00 95.38 267 PHE A CA 1
ATOM 2199 C C . PHE A 1 267 ? -32.686 -10.525 14.737 1.00 95.38 267 PHE A C 1
ATOM 2201 O O . PHE A 1 267 ? -32.195 -10.444 13.610 1.00 95.38 267 PHE A O 1
ATOM 2208 N N . ARG A 1 268 ? -32.576 -11.627 15.489 1.00 93.75 268 ARG A N 1
ATOM 2209 C CA . ARG A 1 268 ? -31.831 -12.824 15.069 1.00 93.75 268 ARG A CA 1
ATOM 2210 C C . ARG A 1 268 ? -32.355 -13.392 13.751 1.00 93.75 268 ARG A C 1
ATOM 2212 O O . ARG A 1 268 ? -31.556 -13.671 12.859 1.00 93.75 268 ARG A O 1
ATOM 2219 N N . LEU A 1 269 ? -33.675 -13.525 13.611 1.00 90.88 269 LEU A N 1
ATOM 2220 C CA . LEU A 1 269 ? -34.318 -14.001 12.379 1.00 90.88 269 LEU A CA 1
ATOM 2221 C C . LEU A 1 269 ? -34.074 -13.058 11.190 1.00 90.88 269 LEU A C 1
ATOM 2223 O O . LEU A 1 269 ? -33.968 -13.508 10.054 1.00 90.88 269 LEU A O 1
ATOM 2227 N N . ASN A 1 270 ? -33.888 -11.765 11.457 1.00 92.12 270 ASN A N 1
ATOM 2228 C CA . ASN A 1 270 ? -33.569 -10.743 10.458 1.00 92.12 270 ASN A CA 1
ATOM 2229 C C . ASN A 1 270 ? -32.054 -10.485 10.295 1.00 92.12 270 ASN A C 1
ATOM 2231 O O . ASN A 1 270 ? -31.637 -9.420 9.827 1.00 92.12 270 ASN A O 1
ATOM 2235 N N . GLY A 1 271 ? -31.206 -11.441 10.695 1.00 92.50 271 GLY A N 1
ATOM 2236 C CA . GLY A 1 271 ? -29.752 -11.365 10.513 1.00 92.50 271 GLY A CA 1
ATOM 2237 C C . GLY A 1 271 ? -29.057 -10.299 11.368 1.00 92.50 271 GLY A C 1
ATOM 2238 O O . GLY A 1 271 ? -27.962 -9.854 11.031 1.00 92.50 271 GLY A O 1
ATOM 2239 N N . ARG A 1 272 ? -29.683 -9.856 12.462 1.00 94.56 272 ARG A N 1
ATOM 2240 C CA . ARG A 1 272 ? -29.120 -8.917 13.442 1.00 94.56 272 ARG A CA 1
ATOM 2241 C C . ARG A 1 272 ? -28.813 -9.639 14.753 1.00 94.56 272 ARG A C 1
ATOM 2243 O O . ARG A 1 272 ? -29.562 -10.506 15.188 1.00 94.56 272 ARG A O 1
ATOM 2250 N N . TYR A 1 273 ? -27.722 -9.263 15.418 1.00 95.69 273 TYR A N 1
ATOM 2251 C CA . TYR A 1 273 ? -27.298 -9.903 16.666 1.00 95.69 273 TYR A CA 1
ATOM 2252 C C . TYR A 1 273 ? -27.309 -8.923 17.841 1.00 95.69 273 TYR A C 1
ATOM 2254 O O . TYR A 1 273 ? -26.579 -7.933 17.841 1.00 95.69 273 TYR A O 1
ATOM 2262 N N . MET A 1 274 ? -28.118 -9.211 18.864 1.00 96.19 274 MET A N 1
ATOM 2263 C CA . MET A 1 274 ? -28.125 -8.461 20.123 1.00 96.19 274 MET A CA 1
ATOM 2264 C C . MET A 1 274 ? -27.096 -9.052 21.096 1.00 96.19 274 MET A C 1
ATOM 2266 O O . MET A 1 274 ? -27.344 -10.076 21.737 1.00 96.19 274 MET A O 1
ATOM 2270 N N . GLY A 1 275 ? -25.933 -8.403 21.188 1.00 94.00 275 GLY A N 1
ATOM 2271 C CA . GLY A 1 275 ? -24.789 -8.893 21.962 1.00 94.00 275 GLY A CA 1
ATOM 2272 C C . GLY A 1 275 ? -24.827 -8.526 23.446 1.00 94.00 275 GLY A C 1
ATOM 2273 O O . GLY A 1 275 ? -24.439 -9.340 24.280 1.00 94.00 275 GLY A O 1
ATOM 2274 N N . VAL A 1 276 ? -25.332 -7.336 23.795 1.00 95.31 276 VAL A N 1
ATOM 2275 C CA . VAL A 1 276 ? -25.422 -6.880 25.196 1.00 95.31 276 VAL A CA 1
ATOM 2276 C C . VAL A 1 276 ? -26.884 -6.724 25.585 1.00 95.31 276 VAL A C 1
ATOM 2278 O O . VAL A 1 276 ? -27.626 -5.980 24.943 1.00 95.31 276 VAL A O 1
ATOM 2281 N N . LEU A 1 277 ? -27.290 -7.401 26.657 1.00 93.56 277 LEU A N 1
ATOM 2282 C CA . LEU A 1 277 ? -28.646 -7.310 27.191 1.00 93.56 277 LEU A CA 1
ATOM 2283 C C . LEU A 1 277 ? -28.664 -6.244 28.281 1.00 93.56 277 LEU A C 1
ATOM 2285 O O . LEU A 1 277 ? -28.039 -6.406 29.331 1.00 93.56 277 LEU A O 1
ATOM 2289 N N . ILE A 1 278 ? -29.354 -5.141 28.014 1.00 88.62 278 ILE A N 1
ATOM 2290 C CA . ILE A 1 278 ? -29.500 -4.025 28.946 1.00 88.62 278 ILE A CA 1
ATOM 2291 C C . ILE A 1 278 ? -30.956 -4.011 29.426 1.00 88.62 278 ILE A C 1
ATOM 2293 O O . ILE A 1 278 ? -31.812 -4.740 28.939 1.00 88.62 278 ILE A O 1
ATOM 2297 N N . HIS A 1 279 ? -31.246 -3.284 30.490 1.00 80.94 279 HIS A N 1
ATOM 2298 C CA . HIS A 1 279 ? -32.627 -3.084 30.907 1.00 80.94 279 HIS A CA 1
ATOM 2299 C C . HIS A 1 279 ? -33.297 -2.057 30.000 1.00 80.94 279 HIS A C 1
ATOM 2301 O O . HIS A 1 279 ? -32.650 -1.096 29.589 1.00 80.94 279 HIS A O 1
ATOM 2307 N N . ASP A 1 280 ? -34.574 -2.275 29.705 1.00 76.69 280 ASP A N 1
ATOM 2308 C CA . ASP A 1 280 ? -35.402 -1.447 28.834 1.00 76.69 280 ASP A CA 1
ATOM 2309 C C . ASP A 1 280 ? -34.805 -1.269 27.421 1.00 76.69 280 ASP A C 1
ATOM 2311 O O . ASP A 1 280 ? -35.126 -0.307 26.731 1.00 76.69 280 ASP A O 1
ATOM 2315 N N . GLY A 1 281 ? -33.952 -2.203 26.972 1.00 88.06 281 GLY A N 1
ATOM 2316 C CA . GLY A 1 281 ? -33.243 -2.117 25.697 1.00 88.06 281 GLY A CA 1
ATOM 2317 C C . GLY A 1 281 ? -32.073 -3.095 25.548 1.00 88.06 281 GLY A C 1
ATOM 2318 O O . GLY A 1 281 ? -31.821 -3.936 26.401 1.00 88.06 281 GLY A O 1
ATOM 2319 N N . GLY A 1 282 ? -31.313 -2.999 24.465 1.00 93.38 282 GLY A N 1
ATOM 2320 C CA . GLY A 1 282 ? -30.146 -3.845 24.230 1.00 93.38 282 GLY A CA 1
ATOM 2321 C C . GLY A 1 282 ? -29.227 -3.278 23.161 1.00 93.38 282 GLY A C 1
ATOM 2322 O O . GLY A 1 282 ? -29.641 -2.472 22.327 1.00 93.38 282 GLY A O 1
ATOM 2323 N N . TYR A 1 283 ? -27.966 -3.706 23.181 1.00 96.81 283 TYR A N 1
ATOM 2324 C CA . TYR A 1 283 ? -27.002 -3.307 22.163 1.00 96.81 283 TYR A CA 1
ATOM 2325 C C . TYR A 1 283 ? -26.963 -4.326 21.028 1.00 96.81 283 TYR A C 1
ATOM 2327 O O . TYR A 1 283 ? -26.669 -5.508 21.240 1.00 96.81 283 TYR A O 1
ATOM 2335 N N . VAL A 1 284 ? -27.242 -3.845 19.819 1.00 96.75 284 VAL A N 1
ATOM 2336 C CA . VAL A 1 284 ? -27.294 -4.640 18.585 1.00 96.75 284 VAL A CA 1
ATOM 2337 C C . VAL A 1 284 ? -26.069 -4.342 17.734 1.00 96.75 284 VAL A C 1
ATOM 2339 O O . VAL A 1 284 ? -25.719 -3.179 17.553 1.00 96.75 284 VAL A O 1
ATOM 2342 N N . GLU A 1 285 ? -25.370 -5.378 17.277 1.00 95.44 285 GLU A N 1
ATOM 2343 C CA . GLU A 1 285 ? -24.119 -5.217 16.529 1.00 95.44 285 GLU A CA 1
ATOM 2344 C C . GLU A 1 285 ? -24.339 -4.477 15.206 1.00 95.44 285 GLU A C 1
ATOM 2346 O O . GLU A 1 285 ? -25.299 -4.749 14.482 1.00 95.44 285 GLU A O 1
ATOM 2351 N N . LYS A 1 286 ? -23.422 -3.555 14.898 1.00 94.19 286 LYS A N 1
ATOM 2352 C CA . LYS A 1 286 ? -23.340 -2.877 13.602 1.00 94.19 286 LYS A CA 1
ATOM 2353 C C . LYS A 1 286 ? -22.841 -3.846 12.537 1.00 94.19 286 LYS A C 1
ATOM 2355 O O . LYS A 1 286 ? -21.938 -4.644 12.796 1.00 94.19 286 LYS A O 1
ATOM 2360 N N . ILE A 1 287 ? -23.369 -3.717 11.326 1.00 91.88 287 ILE A N 1
ATOM 2361 C CA . ILE A 1 287 ? -22.797 -4.347 10.127 1.00 91.88 287 ILE A CA 1
ATOM 2362 C C . ILE A 1 287 ? -21.932 -3.334 9.355 1.00 91.88 287 ILE A C 1
ATOM 2364 O O . ILE A 1 287 ? -22.015 -2.132 9.610 1.00 91.88 287 ILE A O 1
ATOM 2368 N N . SER A 1 288 ? -21.067 -3.810 8.448 1.00 83.88 288 SER A N 1
ATOM 2369 C CA . SER A 1 288 ? -20.172 -2.935 7.664 1.00 83.88 288 SER A CA 1
ATOM 2370 C C . SER A 1 288 ? -20.967 -1.854 6.930 1.00 83.88 288 SER A C 1
ATOM 2372 O O . SER A 1 288 ? -22.003 -2.157 6.342 1.00 83.88 288 SER A O 1
ATOM 2374 N N . ASP A 1 289 ? -20.474 -0.614 6.978 1.00 82.69 289 ASP A N 1
ATOM 2375 C CA . ASP A 1 289 ? -21.019 0.549 6.259 1.00 82.69 289 ASP A CA 1
ATOM 2376 C C . ASP A 1 289 ? -22.446 0.984 6.666 1.00 82.69 289 ASP A C 1
ATOM 2378 O O . ASP A 1 289 ? -23.057 1.832 6.016 1.00 82.69 289 ASP A O 1
ATOM 2382 N N . GLU A 1 290 ? -22.982 0.458 7.775 1.00 86.81 290 GLU A N 1
ATOM 2383 C CA . GLU A 1 290 ? -24.293 0.845 8.306 1.00 86.81 290 GLU A CA 1
ATOM 2384 C C . GLU A 1 290 ? -24.219 2.186 9.058 1.00 86.81 290 GLU A C 1
ATOM 2386 O O . GLU A 1 290 ? -23.521 2.322 10.066 1.00 86.81 290 GLU A O 1
ATOM 2391 N N . THR A 1 291 ? -24.973 3.185 8.589 1.00 86.00 291 THR A N 1
ATOM 2392 C CA . THR A 1 291 ? -25.023 4.530 9.193 1.00 86.00 291 THR A CA 1
ATOM 2393 C C . THR A 1 291 ? -26.188 4.732 10.162 1.00 86.00 291 THR A C 1
ATOM 2395 O O . THR A 1 291 ? -26.119 5.607 11.023 1.00 86.00 291 THR A O 1
ATOM 2398 N N . GLU A 1 292 ? -27.256 3.943 10.037 1.00 90.25 292 GLU A N 1
ATOM 2399 C CA . GLU A 1 292 ? -28.427 3.960 10.920 1.00 90.25 292 GLU A CA 1
ATOM 2400 C C . GLU A 1 292 ? -29.044 2.562 11.039 1.00 90.25 292 GLU A C 1
ATOM 2402 O O . GLU A 1 292 ? -28.921 1.746 10.126 1.00 90.25 292 GLU A O 1
ATOM 2407 N N . PHE A 1 293 ? -29.717 2.280 12.159 1.00 93.56 293 PHE A N 1
ATOM 2408 C CA . PHE A 1 293 ? -30.409 1.003 12.331 1.00 93.56 293 PHE A CA 1
ATOM 2409 C C . PHE A 1 293 ? -31.745 1.009 11.559 1.00 93.56 293 PHE A C 1
ATOM 2411 O O . PHE A 1 293 ? -32.487 1.993 11.659 1.00 93.56 293 PHE A O 1
ATOM 2418 N N . PRO A 1 294 ? -32.113 -0.060 10.823 1.00 93.69 294 PRO A N 1
ATOM 2419 C CA . PRO A 1 294 ? -33.322 -0.058 10.002 1.00 93.69 294 PRO A CA 1
ATOM 2420 C C . PRO A 1 294 ? -34.597 0.154 10.823 1.00 93.69 294 PRO A C 1
ATOM 2422 O O . PRO A 1 294 ? -34.924 -0.634 11.713 1.00 93.69 294 PRO A O 1
ATOM 2425 N N . LYS A 1 295 ? -35.361 1.197 10.481 1.00 94.06 295 LYS A N 1
ATOM 2426 C CA . LYS A 1 295 ? -36.606 1.551 11.184 1.00 94.06 295 LYS A CA 1
ATOM 2427 C C . LYS A 1 295 ? -37.675 0.468 11.063 1.00 94.06 295 LYS A C 1
ATOM 2429 O O . LYS A 1 295 ? -38.373 0.210 12.038 1.00 94.06 295 LYS A O 1
ATOM 2434 N N . ASP A 1 296 ? -37.749 -0.209 9.921 1.00 93.94 296 ASP A N 1
ATOM 2435 C CA . ASP A 1 296 ? -38.722 -1.283 9.693 1.00 93.94 296 ASP A CA 1
ATOM 2436 C C . ASP A 1 296 ? -38.521 -2.457 10.662 1.00 93.94 296 ASP A C 1
ATOM 2438 O O . ASP A 1 296 ? -39.497 -3.042 11.120 1.00 93.94 296 ASP A O 1
ATOM 2442 N N . LEU A 1 297 ? -37.275 -2.749 11.065 1.00 94.81 297 LEU A N 1
ATOM 2443 C CA . LEU A 1 297 ? -36.992 -3.778 12.075 1.00 94.81 297 LEU A CA 1
ATOM 2444 C C . LEU A 1 297 ? -37.463 -3.359 13.474 1.00 94.81 297 LEU A C 1
ATOM 2446 O O . LEU A 1 297 ? -37.896 -4.198 14.259 1.00 94.81 297 LEU A O 1
ATOM 2450 N N . LEU A 1 298 ? -37.403 -2.064 13.801 1.00 96.25 298 LEU A N 1
ATOM 2451 C CA . LEU A 1 298 ? -37.932 -1.542 15.067 1.00 96.25 298 LEU A CA 1
ATOM 2452 C C . LEU A 1 298 ? -39.463 -1.618 15.104 1.00 96.25 298 LEU A C 1
ATOM 2454 O O . LEU A 1 298 ? -40.044 -1.979 16.130 1.00 96.25 298 LEU A O 1
ATOM 2458 N N . VAL A 1 299 ? -40.114 -1.290 13.985 1.00 95.81 299 VAL A N 1
ATOM 2459 C CA . VAL A 1 299 ? -41.571 -1.395 13.838 1.00 95.81 299 VAL A CA 1
ATOM 2460 C C . VAL A 1 299 ? -42.005 -2.858 13.904 1.00 95.81 299 VAL A C 1
ATOM 2462 O O . VAL A 1 299 ? -42.885 -3.177 14.700 1.00 95.81 299 VAL A O 1
ATOM 2465 N N . GLY A 1 300 ? -41.338 -3.746 13.161 1.00 94.19 300 GLY A N 1
ATOM 2466 C CA . GLY A 1 300 ? -41.605 -5.184 13.174 1.00 94.19 300 GLY A CA 1
ATOM 2467 C C . GLY A 1 300 ? -41.474 -5.785 14.573 1.00 94.19 300 GLY A C 1
ATOM 2468 O O . GLY A 1 300 ? -42.403 -6.418 15.061 1.00 94.19 300 GLY A O 1
ATOM 2469 N N . ALA A 1 301 ? -40.384 -5.498 15.290 1.00 94.81 301 ALA A N 1
ATOM 2470 C CA . ALA A 1 301 ? -40.231 -5.957 16.670 1.00 94.81 301 ALA A CA 1
ATOM 2471 C C . ALA A 1 301 ? -41.311 -5.393 17.617 1.00 94.81 301 ALA A C 1
ATOM 2473 O O . ALA A 1 301 ? -41.751 -6.096 18.523 1.00 94.81 301 ALA A O 1
ATOM 2474 N N . SER A 1 302 ? -41.774 -4.155 17.409 1.00 95.75 302 SER A N 1
ATOM 2475 C CA . SER A 1 302 ? -42.877 -3.579 18.198 1.00 95.75 302 SER A CA 1
ATOM 2476 C C . SER A 1 302 ? -44.208 -4.299 17.932 1.00 95.75 302 SER A C 1
ATOM 2478 O O . SER A 1 302 ? -44.943 -4.592 18.873 1.00 95.75 302 SER A O 1
ATOM 2480 N N . GLN A 1 303 ? -44.490 -4.640 16.670 1.00 94.69 303 GLN A N 1
ATOM 2481 C CA . GLN A 1 303 ? -45.670 -5.418 16.270 1.00 94.69 303 GLN A CA 1
ATOM 2482 C C . GLN A 1 303 ? -45.638 -6.837 16.844 1.00 94.69 303 GLN A C 1
ATOM 2484 O O . GLN A 1 303 ? -46.660 -7.339 17.304 1.00 94.69 303 GLN A O 1
ATOM 2489 N N . GLU A 1 304 ? -44.464 -7.470 16.880 1.00 93.44 304 GLU A N 1
ATOM 2490 C CA . GLU A 1 304 ? -44.304 -8.788 17.496 1.00 93.44 304 GLU A CA 1
ATOM 2491 C C . GLU A 1 304 ? -44.583 -8.758 19.001 1.00 93.44 304 GLU A C 1
ATOM 2493 O O . GLU A 1 304 ? -45.246 -9.654 19.522 1.00 93.44 304 GLU A O 1
ATOM 2498 N N . ILE A 1 305 ? -44.145 -7.711 19.705 1.00 94.00 305 ILE A N 1
ATOM 2499 C CA . ILE A 1 305 ? -44.463 -7.533 21.128 1.00 94.00 305 ILE A CA 1
ATOM 2500 C C . ILE A 1 305 ? -45.974 -7.388 21.341 1.00 94.00 305 ILE A C 1
ATOM 2502 O O . ILE A 1 305 ? -46.521 -8.008 22.255 1.00 94.00 305 ILE A O 1
ATOM 2506 N N . GLU A 1 306 ? -46.656 -6.604 20.506 1.00 93.88 306 GLU A N 1
ATOM 2507 C CA . GLU A 1 306 ? -48.111 -6.450 20.586 1.00 93.88 306 GLU A CA 1
ATOM 2508 C C . GLU A 1 306 ? -48.826 -7.778 20.294 1.00 93.88 306 GLU A C 1
ATOM 2510 O O . GLU A 1 306 ? -49.711 -8.172 21.052 1.00 93.88 306 GLU A O 1
ATOM 2515 N N . ARG A 1 307 ? -48.381 -8.521 19.273 1.00 91.62 307 ARG A N 1
ATOM 2516 C CA . ARG A 1 307 ? -48.943 -9.822 18.881 1.00 91.62 307 ARG A CA 1
ATOM 2517 C C . ARG A 1 307 ? -48.790 -10.897 19.960 1.00 91.62 307 ARG A C 1
ATOM 2519 O O . ARG A 1 307 ? -49.751 -11.604 20.248 1.00 91.62 307 ARG A O 1
ATOM 2526 N N . HIS A 1 308 ? -47.598 -11.033 20.544 1.00 90.62 308 HIS A N 1
ATOM 2527 C CA . HIS A 1 308 ? -47.265 -12.140 21.456 1.00 90.62 308 HIS A CA 1
ATOM 2528 C C . HIS A 1 308 ? -47.523 -11.838 22.927 1.00 90.62 308 HIS A C 1
ATOM 2530 O O . HIS A 1 308 ? -47.854 -12.735 23.700 1.00 90.62 308 HIS A O 1
ATOM 2536 N N . LEU A 1 309 ? -47.332 -10.584 23.340 1.00 91.44 309 LEU A N 1
ATOM 2537 C CA . LEU A 1 309 ? -47.384 -10.183 24.747 1.00 91.44 309 LEU A CA 1
ATOM 2538 C C . LEU A 1 309 ? -48.507 -9.178 25.042 1.00 91.44 309 LEU A C 1
ATOM 2540 O O . LEU A 1 309 ? -48.801 -8.929 26.213 1.00 91.44 309 LEU A O 1
ATOM 2544 N N . GLY A 1 310 ? -49.149 -8.617 24.011 1.00 91.00 310 GLY A N 1
ATOM 2545 C CA . GLY A 1 310 ? -50.246 -7.657 24.156 1.00 91.00 310 GLY A CA 1
ATOM 2546 C C . GLY A 1 310 ? -49.803 -6.246 24.549 1.00 91.00 310 GLY A C 1
ATOM 2547 O O . GLY A 1 310 ? -50.638 -5.441 24.952 1.00 91.00 310 GLY A O 1
ATOM 2548 N N . TYR A 1 311 ? -48.507 -5.925 24.474 1.00 93.44 311 TYR A N 1
ATOM 2549 C CA . TYR A 1 311 ? -48.008 -4.596 24.838 1.00 93.44 311 TYR A CA 1
ATOM 2550 C C . TYR A 1 311 ? -47.802 -3.722 23.603 1.00 93.44 311 TYR A C 1
ATOM 2552 O O . TYR A 1 311 ? -46.953 -4.001 22.762 1.00 93.44 311 TYR A O 1
ATOM 2560 N N . ASN A 1 312 ? -48.513 -2.598 23.541 1.00 91.69 312 ASN A N 1
ATOM 2561 C CA . ASN A 1 312 ? -48.253 -1.571 22.539 1.00 91.69 312 ASN A CA 1
ATOM 2562 C C . ASN A 1 312 ? -47.073 -0.693 22.993 1.00 91.69 312 ASN A C 1
ATOM 2564 O O . ASN A 1 312 ? -47.212 0.174 23.865 1.00 91.69 312 ASN A O 1
ATOM 2568 N N . VAL A 1 313 ? -45.890 -0.963 22.442 1.00 93.25 313 VAL A N 1
ATOM 2569 C CA . VAL A 1 313 ? -44.639 -0.264 22.762 1.00 93.25 313 VAL A CA 1
ATOM 2570 C C . VAL A 1 313 ? -44.000 0.313 21.506 1.00 93.25 313 VAL A C 1
ATOM 2572 O O . VAL A 1 313 ? -44.304 -0.086 20.389 1.00 93.25 313 VAL A O 1
ATOM 2575 N N . THR A 1 314 ? -43.090 1.267 21.688 1.00 93.81 314 THR A N 1
ATOM 2576 C CA . THR A 1 314 ? -42.320 1.850 20.586 1.00 93.81 314 THR A CA 1
ATOM 2577 C C . THR A 1 314 ? -40.839 1.6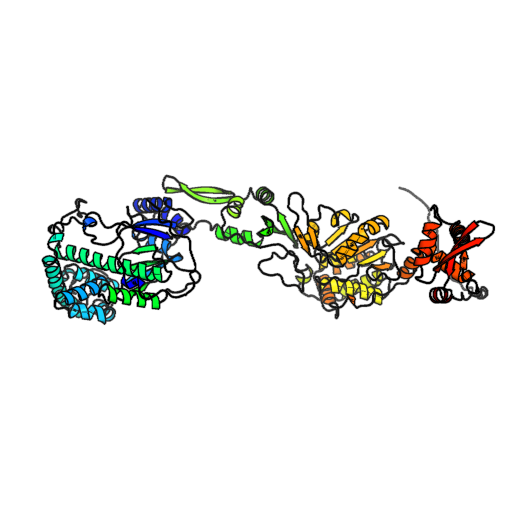48 20.850 1.00 93.81 314 THR A C 1
ATOM 2579 O O . THR A 1 314 ? -40.329 2.092 21.880 1.00 93.81 314 THR A O 1
ATOM 2582 N N . LEU A 1 315 ? -40.147 1.007 19.913 1.00 95.56 315 LEU A N 1
ATOM 2583 C CA . LEU A 1 315 ? -38.693 0.886 19.943 1.00 95.56 315 LEU A CA 1
ATOM 2584 C C . LEU A 1 315 ? -38.032 2.100 19.297 1.00 95.56 315 LEU A C 1
ATOM 2586 O O . LEU A 1 315 ? -38.464 2.581 18.250 1.00 95.56 315 LEU A O 1
ATOM 2590 N N . ILE A 1 316 ? -36.966 2.590 19.924 1.00 94.25 316 ILE A N 1
ATOM 2591 C CA . ILE A 1 316 ? -36.182 3.725 19.436 1.00 94.25 316 ILE A CA 1
ATOM 2592 C C . ILE A 1 316 ? -34.695 3.375 19.412 1.00 94.25 316 ILE A C 1
ATOM 2594 O O . ILE A 1 316 ? -34.188 2.720 20.319 1.00 94.25 316 ILE A O 1
ATOM 2598 N N . GLN A 1 317 ? -33.984 3.857 18.395 1.00 94.31 317 GLN A N 1
ATOM 2599 C CA . GLN A 1 317 ? -32.523 3.839 18.372 1.00 94.31 317 GLN A CA 1
ATOM 2600 C C . GLN A 1 317 ? -31.994 5.110 19.054 1.00 94.31 317 GLN A C 1
ATOM 2602 O O . GLN A 1 317 ? -32.323 6.225 18.644 1.00 94.31 317 GLN A O 1
ATOM 2607 N N . LYS A 1 318 ? -31.145 4.956 20.072 1.00 91.44 318 LYS A N 1
ATOM 2608 C CA . LYS A 1 318 ? -30.399 6.050 20.706 1.00 91.44 318 LYS A CA 1
ATOM 2609 C C . LYS A 1 318 ? -28.955 6.081 20.189 1.00 91.44 318 LYS A C 1
ATOM 2611 O O . LYS A 1 318 ? -28.356 5.031 19.946 1.00 91.44 318 LYS A O 1
ATOM 2616 N N . PRO A 1 319 ? -28.352 7.267 20.013 1.00 91.19 319 PRO A N 1
ATOM 2617 C CA . PRO A 1 319 ? -26.932 7.354 19.708 1.00 91.19 319 PRO A CA 1
ATOM 2618 C C . PRO A 1 319 ? -26.098 7.008 20.951 1.00 91.19 319 PRO A C 1
ATOM 2620 O O . PRO A 1 319 ? -26.317 7.560 22.031 1.00 91.19 319 PRO A O 1
ATOM 2623 N N . ILE A 1 320 ? -25.099 6.135 20.793 1.00 92.56 320 ILE A N 1
ATOM 2624 C CA . ILE A 1 320 ? -24.097 5.883 21.836 1.00 92.56 320 ILE A CA 1
ATOM 2625 C C . ILE A 1 320 ? -23.078 7.025 21.799 1.00 92.56 320 ILE A C 1
ATOM 2627 O O . ILE A 1 320 ? -22.173 7.046 20.965 1.00 92.56 320 ILE A O 1
ATOM 2631 N N . THR A 1 321 ? -23.234 7.991 22.700 1.00 92.12 321 THR A N 1
ATOM 2632 C CA . THR A 1 321 ? -22.313 9.126 22.864 1.00 92.12 321 THR A CA 1
ATOM 2633 C C . THR A 1 321 ? -21.541 9.017 24.176 1.00 92.12 321 THR A C 1
ATOM 2635 O O . THR A 1 321 ? -22.019 8.403 25.132 1.00 92.12 321 THR A O 1
ATOM 2638 N N . HIS A 1 322 ? -20.334 9.583 24.232 1.00 90.44 322 HIS A N 1
ATOM 2639 C CA . HIS A 1 322 ? -19.576 9.772 25.469 1.00 90.44 322 HIS A CA 1
ATOM 2640 C C . HIS A 1 322 ? -18.633 10.971 25.364 1.00 90.44 322 HIS A C 1
ATOM 2642 O O . HIS A 1 322 ? -18.175 11.302 24.278 1.00 90.44 322 HIS A O 1
ATOM 2648 N N . ASN A 1 323 ? -18.293 11.556 26.516 1.00 87.75 323 ASN A N 1
ATOM 2649 C CA . ASN A 1 323 ? -17.301 12.636 26.625 1.00 87.75 323 ASN A CA 1
ATOM 2650 C C . ASN A 1 323 ? -15.996 12.147 27.279 1.00 87.75 323 ASN A C 1
ATOM 2652 O O . ASN A 1 323 ? -15.199 12.938 27.774 1.00 87.75 323 ASN A O 1
ATOM 2656 N N . TRP A 1 324 ? -15.819 10.827 27.389 1.00 88.62 324 TRP A N 1
ATOM 2657 C CA . TRP A 1 324 ? -14.582 10.253 27.904 1.00 88.62 324 TRP A CA 1
ATOM 2658 C C . TRP A 1 324 ? -13.491 10.299 26.834 1.00 88.62 324 TRP A C 1
ATOM 2660 O O . TRP A 1 324 ? -13.710 9.845 25.713 1.00 88.62 324 TRP A O 1
ATOM 2670 N N . GLU A 1 325 ? -12.323 10.798 27.228 1.00 82.62 325 GLU A N 1
ATOM 2671 C CA . GLU A 1 325 ? -11.086 10.794 26.449 1.00 82.62 325 GLU A CA 1
ATOM 2672 C C . GLU A 1 325 ? -9.949 10.199 27.297 1.00 82.62 325 GLU A C 1
ATOM 2674 O O . GLU A 1 325 ? -9.930 10.402 28.524 1.00 82.62 325 GLU A O 1
ATOM 2679 N N . PRO A 1 326 ? -8.998 9.465 26.691 1.00 78.75 326 PRO A N 1
ATOM 2680 C CA . PRO A 1 326 ? -7.881 8.869 27.414 1.00 78.75 326 PRO A CA 1
ATOM 2681 C C . PRO A 1 326 ? -6.931 9.947 27.963 1.00 78.75 326 PRO A C 1
ATOM 2683 O O . PRO A 1 326 ? -6.412 10.764 27.210 1.00 78.75 326 PRO A O 1
ATOM 2686 N N . LYS A 1 327 ? -6.647 9.919 29.278 1.00 67.06 327 LYS A N 1
ATOM 2687 C CA . LYS A 1 327 ? -5.725 10.871 29.945 1.00 67.06 327 LYS A CA 1
ATOM 2688 C C . LYS A 1 327 ? -4.319 10.889 29.333 1.00 67.06 327 LYS A C 1
ATOM 2690 O O . LYS A 1 327 ? -3.705 11.943 29.249 1.00 67.06 327 LYS A O 1
ATOM 2695 N N . ASN A 1 328 ? -3.830 9.718 28.935 1.00 59.78 328 ASN A N 1
ATOM 2696 C CA . ASN A 1 328 ? -2.553 9.522 28.259 1.00 59.78 328 ASN A CA 1
ATOM 2697 C C . ASN A 1 328 ? -2.828 8.665 27.019 1.00 59.78 328 ASN A C 1
ATOM 2699 O O . ASN A 1 328 ? -2.887 7.440 27.160 1.00 59.78 328 ASN A O 1
ATOM 2703 N N . PRO A 1 329 ? -3.072 9.254 25.837 1.00 53.50 329 PRO A N 1
ATOM 2704 C CA . PRO A 1 329 ? -3.236 8.476 24.617 1.00 53.50 329 PRO A CA 1
ATOM 2705 C C . PRO A 1 329 ? -1.967 7.650 24.375 1.00 53.50 329 PRO A C 1
ATOM 2707 O O . PRO A 1 329 ? -0.846 8.156 24.453 1.00 53.50 329 PRO A O 1
ATOM 2710 N N . LEU A 1 330 ? -2.139 6.352 24.129 1.00 50.81 330 LEU A N 1
ATOM 2711 C CA . LEU A 1 330 ? -1.043 5.448 23.816 1.00 50.81 330 LEU A CA 1
ATOM 2712 C C . LEU A 1 330 ? -0.475 5.935 22.486 1.00 50.81 330 LEU A C 1
ATOM 2714 O O . LEU A 1 330 ? -1.244 6.322 21.604 1.00 50.81 330 LEU A O 1
ATOM 2718 N N . LYS A 1 331 ? 0.855 5.943 22.324 1.00 52.78 331 LYS A N 1
ATOM 2719 C CA . LYS A 1 331 ? 1.459 6.255 21.021 1.00 52.78 331 LYS A CA 1
ATOM 2720 C C . LYS A 1 331 ? 0.813 5.344 19.978 1.00 52.78 331 LYS A C 1
ATOM 2722 O O . LYS A 1 331 ? 0.970 4.125 20.046 1.00 52.78 331 LYS A O 1
ATOM 2727 N N . ASN A 1 332 ? 0.041 5.947 19.076 1.00 56.50 332 ASN A N 1
ATOM 2728 C CA . ASN A 1 332 ? -0.834 5.224 18.169 1.00 56.50 332 ASN A CA 1
ATOM 2729 C C . ASN A 1 332 ? 0.019 4.347 17.246 1.00 56.50 332 ASN A C 1
ATOM 2731 O O . ASN A 1 332 ? 0.668 4.844 16.328 1.00 56.50 332 ASN A O 1
ATOM 2735 N N . THR A 1 333 ? 0.058 3.043 17.523 1.00 64.94 333 THR A N 1
ATOM 2736 C CA . THR A 1 333 ? 0.855 2.090 16.739 1.00 64.94 333 THR A CA 1
ATOM 2737 C C . THR A 1 333 ? 0.333 2.003 15.303 1.00 64.94 333 THR A C 1
ATOM 2739 O O . THR A 1 333 ? 1.124 1.797 14.388 1.00 64.94 333 THR A O 1
ATOM 2742 N N . VAL A 1 334 ? -0.964 2.271 15.097 1.00 69.94 334 VAL A N 1
ATOM 2743 C CA . VAL A 1 334 ? -1.594 2.323 13.772 1.00 69.94 334 VAL A CA 1
ATOM 2744 C C . VAL A 1 334 ? -0.971 3.424 12.920 1.00 69.94 334 VAL A C 1
ATOM 2746 O O . VAL A 1 334 ? -0.518 3.139 11.823 1.00 69.94 334 VAL A O 1
ATOM 2749 N N . ALA A 1 335 ? -0.817 4.640 13.452 1.00 73.38 335 ALA A N 1
ATOM 2750 C CA . ALA A 1 335 ? -0.197 5.743 12.711 1.00 73.38 335 ALA A CA 1
ATOM 2751 C C . ALA A 1 335 ? 1.266 5.447 12.319 1.00 73.38 335 ALA A C 1
ATOM 2753 O O . ALA A 1 335 ? 1.734 5.869 11.264 1.00 73.38 335 ALA A O 1
ATOM 2754 N N . ILE A 1 336 ? 1.998 4.694 13.152 1.00 81.56 336 ILE A N 1
ATOM 2755 C CA . ILE A 1 336 ? 3.370 4.264 12.836 1.00 81.56 336 ILE A CA 1
ATOM 2756 C C . ILE A 1 336 ? 3.358 3.250 11.682 1.00 81.56 336 ILE A C 1
ATOM 2758 O O . ILE A 1 336 ? 4.218 3.320 10.805 1.00 81.56 336 ILE A O 1
ATOM 2762 N N . PHE A 1 337 ? 2.398 2.320 11.665 1.00 87.19 337 PHE A N 1
ATOM 2763 C CA . PHE A 1 337 ? 2.240 1.371 10.562 1.00 87.19 337 PHE A CA 1
ATOM 2764 C C . PHE A 1 337 ? 1.780 2.050 9.275 1.00 87.19 337 PHE A C 1
ATOM 2766 O O . PHE A 1 337 ? 2.364 1.783 8.234 1.00 87.19 337 PHE A O 1
ATOM 2773 N N . GLU A 1 338 ? 0.820 2.970 9.339 1.00 85.38 338 GLU A N 1
ATOM 2774 C CA . GLU A 1 338 ? 0.365 3.739 8.176 1.00 85.38 338 GLU A CA 1
ATOM 2775 C C . GLU A 1 338 ? 1.515 4.526 7.535 1.00 85.38 338 GLU A C 1
ATOM 2777 O O . GLU A 1 338 ? 1.667 4.517 6.314 1.00 85.38 338 GLU A O 1
ATOM 2782 N N . GLU A 1 339 ? 2.376 5.155 8.343 1.00 87.88 339 GLU A N 1
ATOM 2783 C CA . GLU A 1 339 ? 3.567 5.843 7.837 1.00 87.88 339 GLU A CA 1
ATOM 2784 C C . GLU A 1 339 ? 4.579 4.864 7.221 1.00 87.88 339 GLU A C 1
ATOM 2786 O O . GLU A 1 339 ? 5.115 5.116 6.143 1.00 87.88 339 GLU A O 1
ATOM 2791 N N . TRP A 1 340 ? 4.815 3.724 7.875 1.00 90.75 340 TRP A N 1
ATOM 2792 C CA . TRP A 1 340 ? 5.713 2.673 7.387 1.00 90.75 340 TRP A CA 1
ATOM 2793 C C . TRP A 1 340 ? 5.252 2.072 6.051 1.00 90.75 340 TRP A C 1
ATOM 2795 O O . TRP A 1 340 ? 6.054 1.836 5.143 1.00 90.75 340 TRP A O 1
ATOM 2805 N N . GLU A 1 341 ? 3.947 1.861 5.904 1.00 93.50 341 GLU A N 1
ATOM 2806 C CA . GLU A 1 341 ? 3.323 1.230 4.741 1.00 93.50 341 GLU A CA 1
ATOM 2807 C C . GLU A 1 341 ? 3.201 2.156 3.525 1.00 93.50 341 GLU A C 1
ATOM 2809 O O . GLU A 1 341 ? 2.871 1.702 2.423 1.00 93.50 341 GLU A O 1
ATOM 2814 N N . LYS A 1 342 ? 3.549 3.444 3.661 1.00 91.50 342 LYS A N 1
ATOM 2815 C CA . LYS A 1 342 ? 3.758 4.325 2.500 1.00 91.50 342 LYS A CA 1
ATOM 2816 C C . LYS A 1 342 ? 4.859 3.793 1.588 1.00 91.50 342 LYS A C 1
ATOM 2818 O O . LYS A 1 342 ? 4.725 3.888 0.369 1.00 91.50 342 LYS A O 1
ATOM 2823 N N . THR A 1 343 ? 5.901 3.201 2.171 1.00 91.75 343 THR A N 1
ATOM 2824 C CA . THR A 1 343 ? 7.066 2.667 1.451 1.00 91.75 343 THR A CA 1
ATOM 2825 C C . THR A 1 343 ? 7.182 1.148 1.515 1.00 91.75 343 THR A C 1
ATOM 2827 O O . THR A 1 343 ? 7.945 0.585 0.734 1.00 91.75 343 THR A O 1
ATOM 2830 N N . HIS A 1 344 ? 6.427 0.472 2.387 1.00 94.25 344 HIS A N 1
ATOM 2831 C CA . HIS A 1 344 ? 6.486 -0.980 2.554 1.00 94.25 344 HIS A CA 1
ATOM 2832 C C . HIS A 1 344 ? 5.158 -1.673 2.245 1.00 94.25 344 HIS A C 1
ATOM 2834 O O . HIS A 1 344 ? 4.092 -1.211 2.640 1.00 94.25 344 HIS A O 1
ATOM 2840 N N . CYS A 1 345 ? 5.212 -2.828 1.585 1.00 95.00 345 CYS A N 1
ATOM 2841 C CA . CYS A 1 345 ? 4.042 -3.686 1.400 1.00 95.00 345 CYS A CA 1
ATOM 2842 C C . CYS A 1 345 ? 4.426 -5.166 1.294 1.00 95.00 345 CYS A C 1
ATOM 2844 O O . CYS A 1 345 ? 5.600 -5.515 1.135 1.00 95.00 345 CYS A O 1
ATOM 2846 N N . LYS A 1 346 ? 3.424 -6.045 1.378 1.00 94.75 346 LYS A N 1
ATOM 2847 C CA . LYS A 1 346 ? 3.573 -7.495 1.207 1.00 94.75 346 LYS A CA 1
ATOM 2848 C C . LYS A 1 346 ? 2.944 -7.969 -0.105 1.00 94.75 346 LYS A C 1
ATOM 2850 O O . LYS A 1 346 ? 1.849 -7.546 -0.465 1.00 94.75 346 LYS A O 1
ATOM 2855 N N . ILE A 1 347 ? 3.622 -8.878 -0.798 1.00 93.31 347 ILE A N 1
ATOM 2856 C CA . ILE A 1 347 ? 3.161 -9.522 -2.030 1.00 93.31 347 ILE A CA 1
ATOM 2857 C C . ILE A 1 347 ? 2.675 -10.928 -1.690 1.00 93.31 347 ILE A C 1
ATOM 2859 O O . ILE A 1 347 ? 3.447 -11.742 -1.182 1.00 93.31 347 ILE A O 1
ATOM 2863 N N . LEU A 1 348 ? 1.402 -11.216 -1.954 1.00 91.75 348 LEU A N 1
ATOM 2864 C CA . LEU A 1 348 ? 0.752 -12.447 -1.504 1.00 91.75 348 LEU A CA 1
ATOM 2865 C C . LEU A 1 348 ? 1.230 -13.682 -2.276 1.00 91.75 348 LEU A C 1
ATOM 2867 O O . LEU A 1 348 ? 1.570 -14.677 -1.641 1.00 91.75 348 LEU A O 1
ATOM 2871 N N . ASP A 1 349 ? 1.357 -13.597 -3.603 1.00 88.06 349 ASP A N 1
ATOM 2872 C CA . ASP A 1 349 ? 1.701 -14.748 -4.456 1.00 88.06 349 ASP A CA 1
ATOM 2873 C C . ASP A 1 349 ? 3.104 -15.310 -4.180 1.00 88.06 349 ASP A C 1
ATOM 2875 O O . ASP A 1 349 ? 3.345 -16.504 -4.331 1.00 88.06 349 ASP A O 1
ATOM 2879 N N . THR A 1 350 ? 4.043 -14.450 -3.775 1.00 84.31 350 THR A N 1
ATOM 2880 C CA . THR A 1 350 ? 5.446 -14.835 -3.518 1.00 84.31 350 THR A CA 1
ATOM 2881 C C . THR A 1 350 ? 5.826 -14.797 -2.039 1.00 84.31 350 THR A C 1
ATOM 2883 O O . THR A 1 350 ? 6.923 -15.211 -1.677 1.00 84.31 350 THR A O 1
ATOM 2886 N N . GLY A 1 351 ? 4.968 -14.250 -1.171 1.00 88.19 351 GLY A N 1
ATOM 2887 C CA . GLY A 1 351 ? 5.294 -13.996 0.236 1.00 88.19 351 GLY A CA 1
ATOM 2888 C C . GLY A 1 351 ? 6.418 -12.971 0.455 1.00 88.19 351 GLY A C 1
ATOM 2889 O O . GLY A 1 351 ? 6.935 -12.856 1.569 1.00 88.19 351 GLY A O 1
ATOM 2890 N N . MET A 1 352 ? 6.823 -12.240 -0.588 1.00 89.56 352 MET A N 1
ATOM 2891 C CA . MET A 1 352 ? 7.896 -11.247 -0.529 1.00 89.56 352 MET A CA 1
ATOM 2892 C C . MET A 1 352 ? 7.396 -9.907 0.007 1.00 89.56 352 MET A C 1
ATOM 2894 O O . MET A 1 352 ? 6.214 -9.582 -0.070 1.00 89.56 352 MET A O 1
ATOM 2898 N N . TYR A 1 353 ? 8.322 -9.096 0.504 1.00 92.81 353 TYR A N 1
ATOM 2899 C CA . TYR A 1 353 ? 8.071 -7.730 0.946 1.00 92.81 353 TYR A CA 1
ATOM 2900 C C . TYR A 1 353 ? 8.777 -6.754 0.015 1.00 92.81 353 TYR A C 1
ATOM 2902 O O . TYR A 1 353 ? 9.935 -6.969 -0.359 1.00 92.81 353 TYR A O 1
ATOM 2910 N N . VAL A 1 354 ? 8.078 -5.685 -0.347 1.00 91.88 354 VAL A N 1
ATOM 2911 C CA . VAL A 1 354 ? 8.617 -4.598 -1.160 1.00 91.88 354 VAL A CA 1
ATOM 2912 C C . VAL A 1 354 ? 8.883 -3.396 -0.268 1.00 91.88 354 VAL A C 1
ATOM 2914 O O . VAL A 1 354 ? 8.071 -3.068 0.590 1.00 91.88 354 VAL A O 1
ATOM 2917 N N . GLU A 1 355 ? 10.030 -2.766 -0.485 1.00 92.00 355 GLU A N 1
ATOM 2918 C CA . GLU A 1 355 ? 10.481 -1.530 0.145 1.00 92.00 355 GLU A CA 1
ATOM 2919 C C . GLU A 1 355 ? 10.831 -0.530 -0.969 1.00 92.00 355 GLU A C 1
ATOM 2921 O O . GLU A 1 355 ? 11.681 -0.807 -1.818 1.00 92.00 355 GLU A O 1
ATOM 2926 N N . GLU A 1 356 ? 10.185 0.631 -0.970 1.00 89.12 356 GLU A N 1
ATOM 2927 C CA . GLU A 1 356 ? 10.507 1.753 -1.851 1.00 89.12 356 GLU A CA 1
ATOM 2928 C C . GLU A 1 356 ? 11.469 2.710 -1.137 1.00 89.12 356 GLU A C 1
ATOM 2930 O O . GLU A 1 356 ? 11.125 3.327 -0.130 1.00 89.12 356 GLU A O 1
ATOM 2935 N N . VAL A 1 357 ? 12.695 2.824 -1.653 1.00 85.75 357 VAL A N 1
ATOM 2936 C CA . VAL A 1 357 ? 13.762 3.651 -1.074 1.00 85.75 357 VAL A CA 1
ATOM 2937 C C . VAL A 1 357 ? 14.129 4.760 -2.038 1.00 85.75 357 VAL A C 1
ATOM 2939 O O . VAL A 1 357 ? 14.435 4.495 -3.197 1.00 85.75 357 VAL A O 1
ATOM 2942 N N . VAL A 1 358 ? 14.199 5.993 -1.548 1.00 81.25 358 VAL A N 1
ATOM 2943 C CA . VAL A 1 358 ? 14.773 7.102 -2.313 1.00 81.25 358 VAL A CA 1
ATOM 2944 C C . VAL A 1 358 ? 16.279 7.155 -2.058 1.00 81.25 358 VAL A C 1
ATOM 2946 O O . VAL A 1 358 ? 16.713 7.297 -0.915 1.00 81.25 358 VAL A O 1
ATOM 2949 N N . ARG A 1 359 ? 17.086 7.023 -3.113 1.00 74.38 359 ARG A N 1
ATOM 2950 C CA . ARG A 1 359 ? 18.549 7.181 -3.086 1.00 74.38 359 ARG A CA 1
ATOM 2951 C C . ARG A 1 359 ? 18.939 8.232 -4.108 1.00 74.38 359 ARG A C 1
ATOM 2953 O O . ARG A 1 359 ? 18.520 8.129 -5.254 1.00 74.38 359 ARG A O 1
ATOM 2960 N N . ASP A 1 360 ? 19.687 9.246 -3.683 1.00 70.56 360 ASP A N 1
ATOM 2961 C CA . ASP A 1 360 ? 20.149 10.335 -4.558 1.00 70.56 360 ASP A CA 1
ATOM 2962 C C . ASP A 1 360 ? 19.007 10.989 -5.368 1.00 70.56 360 ASP A C 1
ATOM 2964 O O . ASP A 1 360 ? 19.141 11.293 -6.549 1.00 70.56 360 ASP A O 1
ATOM 2968 N N . GLY A 1 361 ? 17.834 11.151 -4.738 1.00 67.56 361 GLY A N 1
ATOM 2969 C CA . GLY A 1 361 ? 16.627 11.703 -5.370 1.00 67.56 361 GLY A CA 1
ATOM 2970 C C . GLY A 1 361 ? 15.833 10.724 -6.248 1.00 67.56 361 GLY A C 1
ATOM 2971 O O . GLY A 1 361 ? 14.746 11.071 -6.705 1.00 67.56 361 GLY A O 1
ATOM 2972 N N . GLN A 1 362 ? 16.311 9.491 -6.440 1.00 66.44 362 GLN A N 1
ATOM 2973 C CA . GLN A 1 362 ? 15.677 8.479 -7.290 1.00 66.44 362 GLN A CA 1
ATOM 2974 C C . GLN A 1 362 ? 15.007 7.375 -6.470 1.00 66.44 362 GLN A C 1
ATOM 2976 O O . GLN A 1 362 ? 15.601 6.802 -5.554 1.00 66.44 362 GLN A O 1
ATOM 2981 N N . SER A 1 363 ? 13.769 7.033 -6.831 1.00 70.88 363 SER A N 1
ATOM 2982 C CA . SER A 1 363 ? 13.059 5.905 -6.221 1.00 70.88 363 SER A CA 1
ATOM 2983 C C . SER A 1 363 ? 13.628 4.577 -6.731 1.00 70.88 363 SER A C 1
ATOM 2985 O O . SER A 1 363 ? 13.750 4.348 -7.936 1.00 70.88 363 SER A O 1
ATOM 2987 N N . THR A 1 364 ? 13.991 3.703 -5.798 1.00 76.62 364 THR A N 1
ATOM 2988 C CA . THR A 1 364 ? 14.506 2.355 -6.032 1.00 76.62 364 THR A CA 1
ATOM 2989 C C . THR A 1 364 ? 13.637 1.351 -5.290 1.00 76.62 364 THR A C 1
ATOM 2991 O O . THR A 1 364 ? 13.346 1.519 -4.107 1.00 76.62 364 THR A O 1
ATOM 2994 N N . ILE A 1 365 ? 13.271 0.268 -5.969 1.00 83.88 365 ILE A N 1
ATOM 2995 C CA . ILE A 1 365 ? 12.437 -0.791 -5.401 1.00 83.88 365 ILE A CA 1
ATOM 2996 C C . ILE A 1 365 ? 13.334 -1.927 -4.907 1.00 83.88 365 ILE A C 1
ATOM 2998 O O . ILE A 1 365 ? 14.137 -2.484 -5.657 1.00 83.88 365 ILE A O 1
ATOM 3002 N N . LEU A 1 366 ? 13.187 -2.296 -3.637 1.00 85.44 366 LEU A N 1
ATOM 3003 C CA . LEU A 1 366 ? 13.894 -3.405 -3.009 1.00 85.44 366 LEU A CA 1
ATOM 3004 C C . LEU A 1 366 ? 12.905 -4.505 -2.630 1.00 85.44 366 LEU A C 1
ATOM 3006 O O . LEU A 1 366 ? 12.032 -4.317 -1.795 1.00 85.44 366 LEU A O 1
ATOM 3010 N N . VAL A 1 367 ? 13.097 -5.693 -3.200 1.00 86.31 367 VAL A N 1
ATOM 3011 C CA . VAL A 1 367 ? 12.334 -6.895 -2.832 1.00 86.31 367 VAL A CA 1
ATOM 3012 C C . VAL A 1 367 ? 13.126 -7.722 -1.816 1.00 86.31 367 VAL A C 1
ATOM 3014 O O . VAL A 1 367 ? 14.337 -7.930 -1.993 1.00 86.31 367 VAL A O 1
ATOM 3017 N N . ARG A 1 368 ? 12.476 -8.176 -0.739 1.00 87.12 368 ARG A N 1
ATOM 3018 C CA . ARG A 1 368 ? 13.083 -8.947 0.358 1.00 87.12 368 ARG A CA 1
ATOM 3019 C C . ARG A 1 368 ? 12.190 -10.110 0.781 1.00 87.12 368 ARG A C 1
ATOM 3021 O O . ARG A 1 368 ? 10.982 -9.954 0.902 1.00 87.12 368 ARG A O 1
ATOM 3028 N N . CYS A 1 369 ? 12.802 -11.241 1.116 1.00 87.50 369 CYS A N 1
ATOM 3029 C CA . CYS A 1 369 ? 12.133 -12.278 1.895 1.00 87.50 369 CYS A CA 1
ATOM 3030 C C . CYS A 1 369 ? 12.002 -11.853 3.369 1.00 87.50 369 CYS A C 1
ATOM 3032 O O . CYS A 1 369 ? 12.748 -10.990 3.846 1.00 87.50 369 CYS A O 1
ATOM 3034 N N . GLU A 1 370 ? 11.093 -12.491 4.111 1.00 89.00 370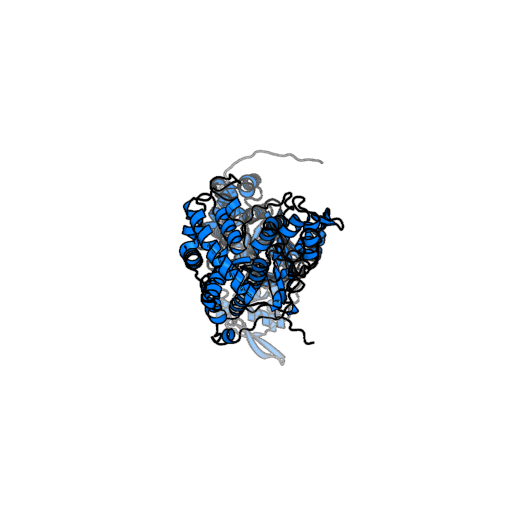 GLU A N 1
ATOM 3035 C CA . GLU A 1 370 ? 10.808 -12.152 5.514 1.00 89.00 370 GLU A CA 1
ATOM 3036 C C . GLU A 1 370 ? 12.061 -12.171 6.399 1.00 89.00 370 GLU A C 1
ATOM 3038 O O . GLU A 1 370 ? 12.311 -11.234 7.155 1.00 89.00 370 GLU A O 1
ATOM 3043 N N . LYS A 1 371 ? 12.911 -13.196 6.248 1.00 89.50 371 LYS A N 1
ATOM 3044 C CA . LYS A 1 371 ? 14.161 -13.307 7.010 1.00 89.50 371 LYS A CA 1
ATOM 3045 C C . LYS A 1 371 ? 15.054 -12.083 6.803 1.00 89.50 371 LYS A C 1
ATOM 3047 O O . LYS A 1 371 ? 15.596 -11.536 7.761 1.00 89.50 371 LYS A O 1
ATOM 3052 N N . ARG A 1 372 ? 15.201 -11.633 5.554 1.00 88.94 372 ARG A N 1
ATOM 3053 C CA . ARG A 1 372 ? 16.062 -10.492 5.228 1.00 88.94 372 ARG A CA 1
ATOM 3054 C C . ARG A 1 372 ? 15.462 -9.173 5.703 1.00 88.94 372 ARG A C 1
ATOM 3056 O O . ARG A 1 372 ? 16.201 -8.304 6.154 1.00 88.94 372 ARG A O 1
ATOM 3063 N N . LEU A 1 373 ? 14.143 -9.034 5.606 1.00 91.75 373 LEU A N 1
ATOM 3064 C CA . LEU A 1 373 ? 13.401 -7.906 6.161 1.00 91.75 373 LEU A CA 1
ATOM 3065 C C . LEU A 1 373 ? 13.629 -7.804 7.682 1.00 91.75 373 LEU A C 1
ATOM 3067 O O . LEU A 1 373 ? 14.041 -6.753 8.171 1.00 91.75 373 LEU A O 1
ATOM 3071 N N . GLN A 1 374 ? 13.457 -8.908 8.415 1.00 91.44 374 GLN A N 1
ATOM 3072 C CA . GLN A 1 374 ? 13.707 -8.971 9.859 1.00 91.44 374 GLN A CA 1
ATOM 3073 C C . GLN A 1 374 ? 15.163 -8.632 10.200 1.00 91.44 374 GLN A C 1
ATOM 3075 O O . GLN A 1 374 ? 15.411 -7.808 11.075 1.00 91.44 374 GLN A O 1
ATOM 3080 N N . GLU A 1 375 ? 16.142 -9.199 9.489 1.00 91.81 375 GLU A N 1
ATOM 3081 C CA . GLU A 1 375 ? 17.562 -8.875 9.688 1.00 91.81 375 GLU A CA 1
ATOM 3082 C C . GLU A 1 375 ? 17.854 -7.374 9.536 1.00 91.81 375 GLU A C 1
ATOM 3084 O O . GLU A 1 375 ? 18.601 -6.816 10.342 1.00 91.81 375 GLU A O 1
ATOM 3089 N N . CYS A 1 376 ? 17.260 -6.720 8.532 1.00 89.88 376 CYS A N 1
ATOM 3090 C CA . CYS A 1 376 ? 17.446 -5.292 8.281 1.00 89.88 376 CYS A CA 1
ATOM 3091 C C . CYS A 1 376 ? 16.807 -4.420 9.370 1.00 89.88 376 CYS A C 1
ATOM 3093 O O . CYS A 1 376 ? 17.421 -3.444 9.795 1.00 89.88 376 CYS A O 1
ATOM 3095 N N . PHE A 1 377 ? 15.616 -4.780 9.857 1.00 93.38 377 PHE A N 1
ATOM 3096 C CA . PHE A 1 377 ? 14.789 -3.890 10.680 1.00 93.38 377 PHE A CA 1
ATOM 3097 C C . PHE A 1 377 ? 14.607 -4.322 12.140 1.00 93.38 377 PHE A C 1
ATOM 3099 O O . PHE A 1 377 ? 13.957 -3.614 12.901 1.00 93.38 377 PHE A O 1
ATOM 3106 N N . ARG A 1 378 ? 15.238 -5.415 12.594 1.00 91.19 378 ARG A N 1
ATOM 3107 C CA . ARG A 1 378 ? 15.173 -5.884 14.000 1.00 91.19 378 ARG A CA 1
ATOM 3108 C C . ARG A 1 378 ? 15.633 -4.870 15.051 1.00 91.19 378 ARG A C 1
ATOM 3110 O O . ARG A 1 378 ? 15.373 -5.049 16.233 1.00 91.19 378 ARG A O 1
ATOM 3117 N N . HIS A 1 379 ? 16.394 -3.858 14.640 1.00 89.19 379 HIS A N 1
ATOM 3118 C CA . HIS A 1 379 ? 16.869 -2.794 15.524 1.00 89.19 379 HIS A CA 1
ATOM 3119 C C . HIS A 1 379 ? 15.770 -1.762 15.829 1.00 89.19 379 HIS A C 1
ATOM 3121 O O . HIS A 1 379 ? 15.889 -1.016 16.801 1.00 89.19 379 HIS A O 1
ATOM 3127 N N . LEU A 1 380 ? 14.711 -1.725 15.012 1.00 89.75 380 LEU A N 1
ATOM 3128 C CA . LEU A 1 380 ? 13.555 -0.868 15.220 1.00 89.75 380 LEU A CA 1
ATOM 3129 C C . LEU A 1 380 ? 12.661 -1.446 16.311 1.00 89.75 380 LEU A C 1
ATOM 3131 O O . LEU A 1 380 ? 12.413 -2.650 16.401 1.00 89.75 380 LEU A O 1
ATOM 3135 N N . SER A 1 381 ? 12.141 -0.555 17.138 1.00 87.69 381 SER A N 1
ATOM 3136 C CA . SER A 1 381 ? 11.368 -0.920 18.313 1.00 87.69 381 SER A CA 1
ATOM 3137 C C . SER A 1 381 ? 10.321 0.128 18.616 1.00 87.69 381 SER A C 1
ATOM 3139 O O . SER A 1 381 ? 10.604 1.322 18.498 1.00 87.69 381 SER A O 1
ATOM 3141 N N . ILE A 1 382 ? 9.179 -0.320 19.110 1.00 83.31 382 ILE A N 1
ATOM 3142 C CA . ILE A 1 382 ? 8.123 0.543 19.631 1.00 83.31 382 ILE A CA 1
ATOM 3143 C C . ILE A 1 382 ? 7.974 0.310 21.132 1.00 83.31 382 ILE A C 1
ATOM 3145 O O . ILE A 1 382 ? 8.240 -0.782 21.638 1.00 83.31 382 ILE A O 1
ATOM 3149 N N . THR A 1 383 ? 7.596 1.362 21.850 1.00 77.06 383 THR A N 1
ATOM 3150 C CA . THR A 1 383 ? 7.263 1.267 23.271 1.00 77.06 383 THR A CA 1
ATOM 3151 C C . THR A 1 383 ? 5.774 0.998 23.390 1.00 77.06 383 THR A C 1
ATOM 3153 O O . THR A 1 383 ? 4.969 1.831 22.980 1.00 77.06 383 THR A O 1
ATOM 3156 N N . GLU A 1 384 ? 5.417 -0.146 23.959 1.00 71.38 384 GLU A N 1
ATOM 3157 C CA . GLU A 1 384 ? 4.043 -0.476 24.322 1.00 71.38 384 GLU A CA 1
ATOM 3158 C C . GLU A 1 384 ? 3.890 -0.393 25.841 1.00 71.38 384 GLU A C 1
ATOM 3160 O O . GLU A 1 384 ? 4.743 -0.878 26.586 1.00 71.38 384 GLU A O 1
ATOM 3165 N N . GLN A 1 385 ? 2.793 0.197 26.311 1.00 65.56 385 GLN A N 1
ATOM 3166 C CA . GLN A 1 385 ? 2.426 0.108 27.720 1.00 65.56 385 GLN A CA 1
ATOM 3167 C C . GLN A 1 385 ? 1.706 -1.208 27.958 1.00 65.56 385 GLN A C 1
ATOM 3169 O O . GLN A 1 385 ? 0.652 -1.484 27.381 1.00 65.56 385 GLN A O 1
ATOM 3174 N N . VAL A 1 386 ? 2.277 -2.015 28.838 1.00 67.38 386 VAL A N 1
ATOM 3175 C CA . VAL A 1 386 ? 1.698 -3.276 29.279 1.00 67.38 386 VAL A CA 1
ATOM 3176 C C . VAL A 1 386 ? 1.253 -3.103 30.721 1.00 67.38 386 VAL A C 1
ATOM 3178 O O . VAL A 1 386 ? 1.947 -2.488 31.528 1.00 67.38 386 VAL A O 1
ATOM 3181 N N . ILE A 1 387 ? 0.084 -3.638 31.047 1.00 61.34 387 ILE A N 1
ATOM 3182 C CA . ILE A 1 387 ? -0.440 -3.607 32.410 1.00 61.34 387 ILE A CA 1
ATOM 3183 C C . ILE A 1 387 ? 0.180 -4.774 33.173 1.00 61.34 387 ILE A C 1
ATOM 3185 O O . ILE A 1 387 ? 0.068 -5.930 32.753 1.00 61.34 387 ILE A O 1
ATOM 3189 N N . ASP A 1 388 ? 0.853 -4.473 34.276 1.00 65.69 388 ASP A N 1
ATOM 3190 C CA . ASP A 1 388 ? 1.468 -5.484 35.119 1.00 65.69 388 ASP A CA 1
ATOM 3191 C C . ASP A 1 388 ? 0.434 -6.215 36.006 1.00 65.69 388 ASP A C 1
ATOM 3193 O O . ASP A 1 388 ? -0.780 -5.997 35.940 1.00 65.69 388 ASP A O 1
ATOM 3197 N N . LYS A 1 389 ? 0.908 -7.130 36.862 1.00 64.12 389 LYS A N 1
ATOM 3198 C CA . LYS A 1 389 ? 0.034 -7.889 37.775 1.00 64.12 389 LYS A CA 1
ATOM 3199 C C . LYS A 1 389 ? -0.646 -7.009 38.836 1.00 64.12 389 LYS A C 1
ATOM 3201 O O . LYS A 1 389 ? -1.642 -7.448 39.412 1.00 64.12 389 LYS A O 1
ATOM 3206 N N . ASN A 1 390 ? -0.124 -5.809 39.076 1.00 61.84 390 ASN A N 1
ATOM 3207 C CA . ASN A 1 390 ? -0.585 -4.847 40.070 1.00 61.84 390 ASN A CA 1
ATOM 3208 C C . ASN A 1 390 ? -1.476 -3.748 39.470 1.00 61.84 390 ASN A C 1
ATOM 3210 O O . ASN A 1 390 ? -1.943 -2.885 40.211 1.00 61.84 390 ASN A O 1
ATOM 3214 N N . PHE A 1 391 ? -1.789 -3.830 38.171 1.00 54.69 391 PHE A N 1
ATOM 3215 C CA . PHE A 1 391 ? -2.554 -2.826 37.426 1.00 54.69 391 PHE A CA 1
ATOM 3216 C C . PHE A 1 391 ? -1.812 -1.499 37.229 1.00 54.69 391 PHE A C 1
ATOM 3218 O O . PHE A 1 391 ? -2.446 -0.457 37.062 1.00 54.69 391 PHE A O 1
ATOM 3225 N N . GLU A 1 392 ? -0.482 -1.545 37.220 1.00 55.75 392 GLU A N 1
ATOM 3226 C CA . GLU A 1 392 ? 0.380 -0.420 36.878 1.00 55.75 392 GLU A CA 1
ATOM 3227 C C . GLU A 1 392 ? 0.858 -0.548 35.426 1.00 55.75 392 GLU A C 1
ATOM 3229 O O . GLU A 1 392 ? 1.115 -1.644 34.916 1.00 55.75 392 GLU A O 1
ATOM 3234 N N . THR A 1 393 ? 0.955 0.583 34.730 1.00 55.09 393 THR A N 1
ATOM 3235 C CA . THR A 1 393 ? 1.528 0.646 33.383 1.00 55.09 393 THR A CA 1
ATOM 3236 C C . THR A 1 393 ? 3.037 0.502 33.447 1.00 55.09 393 THR A C 1
ATOM 3238 O O . THR A 1 393 ? 3.721 1.308 34.077 1.00 55.09 393 THR A O 1
ATOM 3241 N N . LYS A 1 394 ? 3.558 -0.479 32.716 1.00 68.56 394 LYS A N 1
ATOM 3242 C CA . LYS A 1 394 ? 4.980 -0.627 32.443 1.00 68.56 394 LYS A CA 1
ATOM 3243 C C . LYS A 1 394 ? 5.237 -0.452 30.956 1.00 68.56 394 LYS A C 1
ATOM 3245 O O . LYS A 1 394 ? 4.664 -1.165 30.136 1.00 68.56 394 LYS A O 1
ATOM 3250 N N . ASP A 1 395 ? 6.162 0.437 30.627 1.00 75.38 395 ASP A N 1
ATOM 3251 C CA . ASP A 1 395 ? 6.682 0.554 29.271 1.00 75.38 395 ASP A CA 1
ATOM 3252 C C . ASP A 1 395 ? 7.554 -0.663 28.946 1.00 75.38 395 ASP A C 1
ATOM 3254 O O . ASP A 1 395 ? 8.551 -0.954 29.617 1.00 75.38 395 ASP A O 1
ATOM 3258 N N . VAL A 1 396 ? 7.173 -1.390 27.901 1.00 81.12 396 VAL A N 1
ATOM 3259 C CA . VAL A 1 396 ? 7.938 -2.503 27.350 1.00 81.12 396 VAL A CA 1
ATOM 3260 C C . VAL A 1 396 ? 8.335 -2.150 25.928 1.00 81.12 396 VAL A C 1
ATOM 3262 O O . VAL A 1 396 ? 7.518 -1.774 25.091 1.00 81.12 396 VAL A O 1
ATOM 3265 N N . LYS A 1 397 ? 9.628 -2.282 25.651 1.00 82.94 397 LYS A N 1
ATOM 3266 C CA . LYS A 1 397 ? 10.183 -2.114 24.315 1.00 82.94 397 LYS A CA 1
ATOM 3267 C C . LYS A 1 397 ? 9.995 -3.420 23.547 1.00 82.94 397 LYS A C 1
ATOM 3269 O O . LYS A 1 397 ? 10.552 -4.441 23.945 1.00 82.94 397 LYS A O 1
ATOM 3274 N N . VAL A 1 398 ? 9.226 -3.387 22.465 1.00 86.12 398 VAL A N 1
ATOM 3275 C CA . VAL A 1 398 ? 8.978 -4.548 21.597 1.00 86.12 398 VAL A CA 1
ATOM 3276 C C . VAL A 1 398 ? 9.552 -4.310 20.203 1.00 86.12 398 VAL A C 1
ATOM 3278 O O . VAL A 1 398 ? 9.710 -3.169 19.767 1.00 86.12 398 VAL A O 1
ATOM 3281 N N . SER A 1 399 ? 9.898 -5.398 19.513 1.00 88.50 399 SER A N 1
ATOM 3282 C CA . SER A 1 399 ? 10.400 -5.374 18.135 1.00 88.50 399 SER A CA 1
ATOM 3283 C C . SER A 1 399 ? 9.324 -4.830 17.196 1.00 88.50 399 SER A C 1
ATOM 3285 O O . SER A 1 399 ? 8.237 -5.402 17.092 1.00 88.50 399 SER A O 1
ATOM 3287 N N . PHE A 1 400 ? 9.626 -3.724 16.511 1.00 91.12 400 PHE A N 1
ATOM 3288 C CA . PHE A 1 400 ? 8.689 -3.100 15.576 1.00 91.12 400 PHE A CA 1
ATOM 3289 C C . PHE A 1 400 ? 8.372 -4.041 14.413 1.00 91.12 400 PHE A C 1
ATOM 3291 O O . PHE A 1 400 ? 7.209 -4.232 14.067 1.00 91.12 400 PHE A O 1
ATOM 3298 N N . ILE A 1 401 ? 9.406 -4.668 13.841 1.00 92.44 401 ILE A N 1
ATOM 3299 C CA . ILE A 1 401 ? 9.243 -5.486 12.640 1.00 92.44 401 ILE A CA 1
ATOM 3300 C C . ILE A 1 401 ? 8.449 -6.765 12.917 1.00 92.44 401 ILE A C 1
ATOM 3302 O O . ILE A 1 401 ? 7.637 -7.170 12.089 1.00 92.44 401 ILE A O 1
ATOM 3306 N N . ASP A 1 402 ? 8.613 -7.373 14.095 1.00 89.75 402 ASP A N 1
ATOM 3307 C CA . ASP A 1 402 ? 7.784 -8.514 14.499 1.00 89.75 402 ASP A CA 1
ATOM 3308 C C . ASP A 1 402 ? 6.329 -8.093 14.683 1.00 89.75 402 ASP A C 1
ATOM 3310 O O . ASP A 1 402 ? 5.426 -8.811 14.263 1.00 89.75 402 ASP A O 1
ATOM 3314 N N . LYS A 1 403 ? 6.089 -6.912 15.267 1.00 87.62 403 LYS A N 1
ATOM 3315 C CA . LYS A 1 403 ? 4.731 -6.394 15.430 1.00 87.62 403 LYS A CA 1
ATOM 3316 C C . LYS A 1 403 ? 4.061 -6.156 14.081 1.00 87.62 403 LYS A C 1
ATOM 3318 O O . LYS A 1 403 ? 2.950 -6.633 13.874 1.00 87.62 403 LYS A O 1
ATOM 3323 N N . TRP A 1 404 ? 4.756 -5.488 13.164 1.00 90.50 404 TRP A N 1
ATOM 3324 C CA . TRP A 1 404 ? 4.241 -5.217 11.827 1.00 90.50 404 TRP A CA 1
ATOM 3325 C C . TRP A 1 404 ? 4.002 -6.496 11.015 1.00 90.50 404 TRP A C 1
ATOM 3327 O O . TRP A 1 404 ? 3.023 -6.570 10.295 1.00 90.50 404 TRP A O 1
ATOM 3337 N N . THR A 1 405 ? 4.850 -7.523 11.135 1.00 89.31 405 THR A N 1
ATOM 3338 C CA . THR A 1 405 ? 4.722 -8.746 10.314 1.00 89.31 405 THR A CA 1
ATOM 3339 C C . THR A 1 405 ? 3.802 -9.818 10.903 1.00 89.31 405 THR A C 1
ATOM 3341 O O . THR A 1 405 ? 3.209 -10.577 10.140 1.00 89.31 405 THR A O 1
ATOM 3344 N N . LYS A 1 406 ? 3.678 -9.908 12.237 1.00 84.94 406 LYS A N 1
ATOM 3345 C CA . LYS A 1 406 ? 2.945 -10.992 12.930 1.00 84.94 406 LYS A CA 1
ATOM 3346 C C . LYS A 1 406 ? 1.661 -10.548 13.625 1.00 84.94 406 LYS A C 1
ATOM 3348 O O . LYS A 1 406 ? 0.850 -11.398 13.977 1.00 84.94 406 LYS A O 1
ATOM 3353 N N . HIS A 1 407 ? 1.512 -9.255 13.905 1.00 75.12 407 HIS A N 1
ATOM 3354 C CA . HIS A 1 407 ? 0.452 -8.727 14.770 1.00 75.12 407 HIS A CA 1
ATOM 3355 C C . HIS A 1 407 ? -0.282 -7.523 14.161 1.00 75.12 407 HIS A C 1
ATOM 3357 O O . HIS A 1 407 ? -0.961 -6.798 14.888 1.00 75.12 407 HIS A O 1
ATOM 3363 N N . ASN A 1 408 ? -0.122 -7.296 12.856 1.00 79.81 408 ASN A N 1
ATOM 3364 C CA . ASN A 1 408 ? -0.859 -6.305 12.083 1.00 79.81 408 ASN A CA 1
ATOM 3365 C C . ASN A 1 408 ? -1.768 -7.046 11.093 1.00 79.81 408 ASN A C 1
ATOM 3367 O O . ASN A 1 408 ? -1.284 -7.631 10.126 1.00 79.81 408 ASN A O 1
ATOM 3371 N N . ASP A 1 409 ? -3.076 -7.030 11.341 1.00 75.94 409 ASP A N 1
ATOM 3372 C CA . ASP A 1 409 ? -4.058 -7.697 10.477 1.00 75.94 409 ASP A CA 1
ATOM 3373 C C . ASP A 1 409 ? -4.407 -6.859 9.232 1.00 75.94 409 ASP A C 1
ATOM 3375 O O . ASP A 1 409 ? -5.090 -7.337 8.329 1.00 75.94 409 ASP A O 1
ATOM 3379 N N . THR A 1 410 ? -3.923 -5.614 9.162 1.00 81.44 410 THR A N 1
ATOM 3380 C CA . THR A 1 410 ? -4.226 -4.647 8.097 1.00 81.44 410 THR A CA 1
ATOM 3381 C C . THR A 1 410 ? -2.995 -4.268 7.275 1.00 81.44 410 THR A C 1
ATOM 3383 O O . THR A 1 410 ? -2.952 -3.174 6.723 1.00 81.44 410 THR A O 1
ATOM 3386 N N . ILE A 1 411 ? -1.986 -5.146 7.185 1.00 88.31 411 ILE A N 1
ATOM 3387 C CA . ILE A 1 411 ? -0.787 -4.888 6.371 1.00 88.31 411 ILE A CA 1
ATOM 3388 C C . ILE A 1 411 ? -1.192 -4.561 4.930 1.00 88.31 411 ILE A C 1
ATOM 3390 O O . ILE A 1 411 ? -1.875 -5.356 4.275 1.00 88.31 411 ILE A O 1
ATOM 3394 N N . ARG A 1 412 ? -0.692 -3.442 4.395 1.00 93.12 412 ARG A N 1
ATOM 3395 C CA . ARG A 1 412 ? -0.795 -3.125 2.966 1.00 93.12 412 ARG A CA 1
ATOM 3396 C C . ARG A 1 412 ? -0.264 -4.272 2.100 1.00 93.12 412 ARG A C 1
ATOM 3398 O O . ARG A 1 412 ? 0.923 -4.618 2.139 1.00 93.12 412 ARG A O 1
ATOM 3405 N N . THR A 1 413 ? -1.140 -4.838 1.276 1.00 94.44 413 THR A N 1
ATOM 3406 C CA . THR A 1 413 ? -0.863 -6.031 0.467 1.00 94.44 413 THR A CA 1
ATOM 3407 C C . THR A 1 413 ? -1.216 -5.838 -1.004 1.00 94.44 413 THR A C 1
ATOM 3409 O O . THR A 1 413 ? -2.093 -5.052 -1.349 1.00 94.44 413 THR A O 1
ATOM 3412 N N . TYR A 1 414 ? -0.523 -6.582 -1.866 1.00 94.88 414 TYR A N 1
ATOM 3413 C CA . TYR A 1 414 ? -0.825 -6.735 -3.291 1.00 94.88 414 TYR A CA 1
ATOM 3414 C C . TYR A 1 414 ? -0.785 -8.219 -3.664 1.00 94.88 414 TYR A C 1
ATOM 3416 O O . TYR A 1 414 ? -0.066 -8.998 -3.038 1.00 94.88 414 TYR A O 1
ATOM 3424 N N . THR A 1 415 ? -1.521 -8.617 -4.700 1.00 92.81 415 THR A N 1
ATOM 3425 C CA . THR A 1 415 ? -1.576 -10.017 -5.160 1.00 92.81 415 THR A CA 1
ATOM 3426 C C . THR A 1 415 ? -0.221 -10.438 -5.735 1.00 92.81 415 THR A C 1
ATOM 3428 O O . THR A 1 415 ? 0.438 -11.324 -5.198 1.00 92.81 415 THR A O 1
ATOM 3431 N N . HIS A 1 416 ? 0.261 -9.713 -6.749 1.00 89.50 416 HIS A N 1
ATOM 3432 C CA . HIS A 1 416 ? 1.570 -9.919 -7.376 1.00 89.50 416 HIS A CA 1
ATOM 3433 C C . HIS A 1 416 ? 2.241 -8.588 -7.751 1.00 89.50 416 HIS A C 1
ATOM 3435 O O . HIS A 1 416 ? 1.666 -7.510 -7.586 1.00 89.50 416 HIS A O 1
ATOM 3441 N N . MET A 1 417 ? 3.475 -8.669 -8.254 1.00 90.31 417 MET A N 1
ATOM 3442 C CA . MET A 1 417 ? 4.219 -7.545 -8.831 1.00 90.31 417 MET A CA 1
ATOM 3443 C C . MET A 1 417 ? 4.165 -7.607 -10.359 1.00 90.31 417 MET A C 1
ATOM 3445 O O . MET A 1 417 ? 4.246 -8.690 -10.935 1.00 90.31 417 MET A O 1
ATOM 3449 N N . GLY A 1 418 ? 4.101 -6.456 -11.024 1.00 89.69 418 GLY A N 1
ATOM 3450 C CA . GLY A 1 418 ? 4.170 -6.383 -12.483 1.00 89.69 418 GLY A CA 1
ATOM 3451 C C . GLY A 1 418 ? 4.734 -5.055 -12.974 1.00 89.69 418 GLY A C 1
ATOM 3452 O O . GLY A 1 418 ? 4.857 -4.105 -12.211 1.00 89.69 418 GLY A O 1
ATOM 3453 N N . VAL A 1 419 ? 5.107 -4.991 -14.251 1.00 90.94 419 VAL A N 1
ATOM 3454 C CA . VAL A 1 419 ? 5.680 -3.789 -14.874 1.00 90.94 419 VAL A CA 1
ATOM 3455 C C . VAL A 1 419 ? 4.632 -3.220 -15.832 1.00 90.94 419 VAL A C 1
ATOM 3457 O O . VAL A 1 419 ? 4.298 -3.869 -16.823 1.00 90.94 419 VAL A O 1
ATOM 3460 N N . TYR A 1 420 ? 4.102 -2.033 -15.530 1.00 92.31 420 TYR A N 1
ATOM 3461 C CA . TYR A 1 420 ? 3.064 -1.365 -16.326 1.00 92.31 420 TYR A CA 1
ATOM 3462 C C . TYR A 1 420 ? 3.526 0.046 -16.726 1.00 92.31 420 TYR A C 1
ATOM 3464 O O . TYR A 1 420 ? 3.200 1.024 -16.048 1.00 92.31 420 TYR A O 1
ATOM 3472 N N . PRO A 1 421 ? 4.359 0.154 -17.778 1.00 92.62 421 PRO A N 1
ATOM 3473 C CA . PRO A 1 421 ? 4.733 1.425 -18.385 1.00 92.62 421 PRO A CA 1
ATOM 3474 C C . PRO A 1 421 ? 3.580 2.030 -19.195 1.00 92.62 421 PRO A C 1
ATOM 3476 O O . PRO A 1 421 ? 2.815 1.274 -19.793 1.00 92.62 421 PRO A O 1
ATOM 3479 N N . PRO A 1 422 ? 3.498 3.366 -19.330 1.00 91.19 422 PRO A N 1
ATOM 3480 C CA . PRO A 1 422 ? 2.554 4.004 -20.240 1.00 91.19 422 PRO A CA 1
ATOM 3481 C C . PRO A 1 422 ? 2.625 3.441 -21.676 1.00 91.19 422 PRO A C 1
ATOM 3483 O O . PRO A 1 422 ? 3.719 3.122 -22.162 1.00 91.19 422 PRO A O 1
ATOM 3486 N N . PRO A 1 423 ? 1.480 3.315 -22.373 1.00 89.31 423 PRO A N 1
ATOM 3487 C CA . PRO A 1 423 ? 0.125 3.679 -21.940 1.00 89.31 423 PRO A CA 1
ATOM 3488 C C . PRO A 1 423 ? -0.614 2.578 -21.147 1.00 89.31 423 PRO A C 1
ATOM 3490 O O . PRO A 1 423 ? -1.832 2.636 -21.029 1.00 89.31 423 PRO A O 1
ATOM 3493 N N . LEU A 1 424 ? 0.071 1.546 -20.641 1.00 92.56 424 LEU A N 1
ATOM 3494 C CA . LEU A 1 424 ? -0.585 0.499 -19.853 1.00 92.56 424 LEU A CA 1
ATOM 3495 C C . LEU A 1 424 ? -0.998 1.026 -18.475 1.00 92.56 424 LEU A C 1
ATOM 3497 O O . LEU A 1 424 ? -0.217 1.694 -17.799 1.00 92.56 424 LEU A O 1
ATOM 3501 N N . GLU A 1 425 ? -2.193 0.642 -18.037 1.00 91.44 425 GLU A N 1
ATOM 3502 C CA . GLU A 1 425 ? -2.708 0.930 -16.699 1.00 91.44 425 GLU A CA 1
ATOM 3503 C C . GLU A 1 425 ? -2.492 -0.269 -15.767 1.00 91.44 425 GLU A C 1
ATOM 3505 O O . GLU A 1 425 ? -2.626 -1.428 -16.171 1.00 91.44 425 GLU A O 1
ATOM 3510 N N . CYS A 1 426 ? -2.134 0.009 -14.512 1.00 91.75 426 CYS A N 1
ATOM 3511 C CA . CYS A 1 426 ? -1.976 -1.005 -13.473 1.00 91.75 426 CYS A CA 1
ATOM 3512 C C . CYS A 1 426 ? -3.226 -1.037 -12.594 1.00 91.75 426 CYS A C 1
ATOM 3514 O O . CYS A 1 426 ? -3.680 0.006 -12.137 1.00 91.75 426 CYS A O 1
ATOM 3516 N N . THR A 1 427 ? -3.750 -2.228 -12.317 1.00 91.06 427 THR A N 1
ATOM 3517 C CA . THR A 1 427 ? -4.865 -2.420 -11.381 1.00 91.06 427 THR A CA 1
ATOM 3518 C C . THR A 1 427 ? -4.412 -2.253 -9.929 1.00 91.06 427 THR A C 1
ATOM 3520 O O . THR A 1 427 ? -3.292 -2.647 -9.598 1.00 91.06 427 THR A O 1
ATOM 3523 N N . ASP A 1 428 ? -5.306 -1.812 -9.040 1.00 89.94 428 ASP A N 1
ATOM 3524 C CA . ASP A 1 428 ? -5.005 -1.562 -7.616 1.00 89.94 428 ASP A CA 1
ATOM 3525 C C . ASP A 1 428 ? -4.522 -2.800 -6.840 1.00 89.94 428 ASP A C 1
ATOM 3527 O O . ASP A 1 428 ? -3.841 -2.686 -5.823 1.00 89.94 428 ASP A O 1
ATOM 3531 N N . THR A 1 429 ? -4.831 -4.005 -7.325 1.00 92.06 429 THR A N 1
ATOM 3532 C CA . THR A 1 429 ? -4.410 -5.272 -6.706 1.00 92.06 429 THR A CA 1
ATOM 3533 C C . THR A 1 429 ? -2.971 -5.673 -7.035 1.00 92.06 429 THR A C 1
ATOM 3535 O O . THR A 1 429 ? -2.469 -6.643 -6.459 1.00 92.06 429 THR A O 1
ATOM 3538 N N . VAL A 1 430 ? -2.298 -4.967 -7.950 1.00 92.31 430 VAL A N 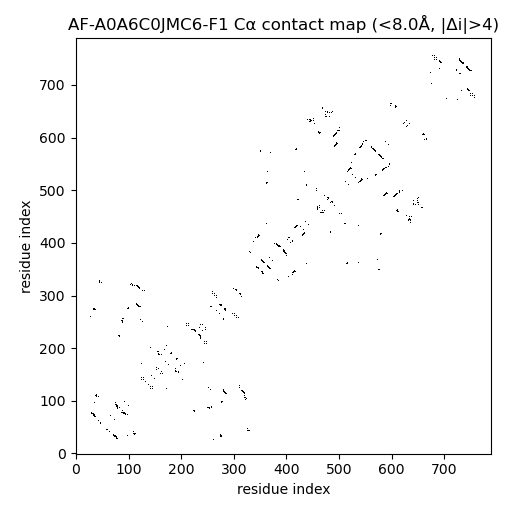1
ATOM 3539 C CA . VAL A 1 430 ? -0.961 -5.307 -8.453 1.00 92.31 430 VAL A CA 1
ATOM 3540 C C . VAL A 1 430 ? 0.025 -4.207 -8.094 1.00 92.31 430 VAL A C 1
ATOM 3542 O O . VAL A 1 430 ? -0.218 -3.027 -8.329 1.00 92.31 430 VAL A O 1
ATOM 3545 N N . TYR A 1 431 ? 1.176 -4.593 -7.547 1.00 92.38 431 TYR A N 1
ATOM 3546 C CA . TYR A 1 431 ? 2.232 -3.629 -7.271 1.00 92.38 431 TYR A CA 1
ATOM 3547 C C . TYR A 1 431 ? 2.973 -3.281 -8.568 1.00 92.38 431 TYR A C 1
ATOM 3549 O O . TYR A 1 431 ? 3.654 -4.135 -9.150 1.00 92.38 431 TYR A O 1
ATOM 3557 N N . ASN A 1 432 ? 2.852 -2.029 -9.018 1.00 92.12 432 ASN A N 1
ATOM 3558 C CA . ASN A 1 432 ? 3.527 -1.557 -10.223 1.00 92.12 432 ASN A CA 1
ATOM 3559 C C . ASN A 1 432 ? 5.018 -1.288 -9.962 1.00 92.12 432 ASN A C 1
ATOM 3561 O O . ASN A 1 432 ? 5.389 -0.355 -9.248 1.00 92.12 432 ASN A O 1
ATOM 3565 N N . LEU A 1 433 ? 5.877 -2.084 -10.593 1.00 89.94 433 LEU A N 1
ATOM 3566 C CA . LEU A 1 433 ? 7.328 -1.905 -10.603 1.00 89.94 433 LEU A CA 1
ATOM 3567 C C . LEU A 1 433 ? 7.766 -0.743 -11.509 1.00 89.94 433 LEU A C 1
ATOM 3569 O O . LEU A 1 433 ? 8.880 -0.237 -11.372 1.00 89.94 433 LEU A O 1
ATOM 3573 N N . TRP A 1 434 ? 6.909 -0.296 -12.431 1.00 89.62 434 TRP A N 1
ATOM 3574 C CA . TRP A 1 434 ? 7.195 0.875 -13.250 1.00 89.62 434 TRP A CA 1
ATOM 3575 C C . TRP A 1 434 ? 6.983 2.174 -12.463 1.00 89.62 434 TRP A C 1
ATOM 3577 O O . TRP A 1 434 ? 5.953 2.375 -11.823 1.00 89.62 434 TRP A O 1
ATOM 3587 N N . LYS A 1 435 ? 7.945 3.092 -12.570 1.00 87.50 435 LYS A N 1
ATOM 3588 C CA . LYS A 1 435 ? 7.902 4.454 -12.027 1.00 87.50 435 LYS A CA 1
ATOM 3589 C C . LYS A 1 435 ? 8.084 5.473 -13.167 1.00 87.50 435 LYS A C 1
ATOM 3591 O O . LYS A 1 435 ? 8.638 5.119 -14.203 1.00 87.50 435 LYS A O 1
ATOM 3596 N N . PRO A 1 436 ? 7.618 6.721 -13.046 1.00 89.38 436 PRO A N 1
ATOM 3597 C CA . PRO A 1 436 ? 7.856 7.731 -14.078 1.00 89.38 436 PRO A CA 1
ATOM 3598 C C . PRO A 1 436 ? 9.355 8.008 -14.297 1.00 89.38 436 PRO A C 1
ATOM 3600 O O . PRO A 1 436 ? 10.162 7.815 -13.387 1.00 89.38 436 PRO A O 1
ATOM 3603 N N . PHE A 1 437 ? 9.724 8.458 -15.499 1.00 92.19 437 PHE A N 1
ATOM 3604 C CA . PHE A 1 437 ? 11.092 8.896 -15.806 1.00 92.19 437 PHE A CA 1
ATOM 3605 C C . PHE A 1 437 ? 11.462 10.152 -15.005 1.00 92.19 437 PHE A C 1
ATOM 3607 O O . PHE A 1 437 ? 10.586 10.971 -14.726 1.00 92.19 437 PHE A O 1
ATOM 3614 N N . GLU A 1 438 ? 12.737 10.352 -14.666 1.00 90.75 438 GLU A N 1
ATOM 3615 C CA . GLU A 1 438 ? 13.157 11.529 -13.883 1.00 90.75 438 GLU A CA 1
ATOM 3616 C C . GLU A 1 438 ? 12.820 12.855 -14.576 1.00 90.75 438 GLU A C 1
ATOM 3618 O O . GLU A 1 438 ? 12.276 13.755 -13.939 1.00 90.75 438 GLU A O 1
ATOM 3623 N N . ALA A 1 439 ? 13.003 12.944 -15.897 1.00 92.19 439 ALA A N 1
ATOM 3624 C CA . ALA A 1 439 ? 12.655 14.150 -16.645 1.00 92.19 439 ALA A CA 1
ATOM 3625 C C . ALA A 1 439 ? 11.156 14.493 -16.618 1.00 92.19 439 ALA A C 1
ATOM 3627 O O . ALA A 1 439 ? 10.803 15.663 -16.723 1.00 92.19 439 ALA A O 1
ATOM 3628 N N . SER A 1 440 ? 10.271 13.509 -16.407 1.00 91.94 440 SER A N 1
ATOM 3629 C CA . SER A 1 440 ? 8.824 13.761 -16.291 1.00 91.94 440 SER A CA 1
ATOM 3630 C C . SER A 1 440 ? 8.432 14.507 -15.011 1.00 91.94 440 SER A C 1
ATOM 3632 O O . SER A 1 440 ? 7.313 15.002 -14.911 1.00 91.94 440 SER A O 1
ATOM 3634 N N . LYS A 1 441 ? 9.343 14.591 -14.031 1.00 90.62 441 LYS A N 1
ATOM 3635 C CA . LYS A 1 441 ? 9.145 15.312 -12.766 1.00 90.62 441 LYS A CA 1
ATOM 3636 C C . LYS A 1 441 ? 9.647 16.757 -12.824 1.00 90.62 441 LYS A C 1
ATOM 3638 O O . LYS A 1 441 ? 9.415 17.512 -11.882 1.00 90.62 441 LYS A O 1
ATOM 3643 N N . LEU A 1 442 ? 10.383 17.124 -13.875 1.00 89.88 442 LEU A N 1
ATOM 3644 C CA . LEU A 1 442 ? 10.953 18.458 -14.023 1.00 89.88 442 LEU A CA 1
ATOM 3645 C C . LEU A 1 442 ? 9.877 19.462 -14.441 1.00 89.88 442 LEU A C 1
ATOM 3647 O O . LEU A 1 442 ? 8.961 19.142 -15.198 1.00 89.88 442 LEU A O 1
ATOM 3651 N N . ILE A 1 443 ? 10.027 20.702 -13.979 1.00 91.12 443 ILE A N 1
ATOM 3652 C CA . ILE A 1 443 ? 9.249 21.828 -14.495 1.00 91.12 443 ILE A CA 1
ATOM 3653 C C . ILE A 1 443 ? 9.753 22.122 -15.912 1.00 91.12 443 ILE A C 1
ATOM 3655 O O . ILE A 1 443 ? 10.962 22.179 -16.151 1.00 91.12 443 ILE A O 1
ATOM 3659 N N . ILE A 1 444 ? 8.821 22.259 -16.857 1.00 87.56 444 ILE A N 1
ATOM 3660 C CA . ILE A 1 444 ? 9.154 22.577 -18.247 1.00 87.56 444 ILE A CA 1
ATOM 3661 C C . ILE A 1 444 ? 9.685 24.009 -18.292 1.00 87.56 444 ILE A C 1
ATOM 3663 O O . ILE A 1 444 ? 8.969 24.957 -17.976 1.00 87.56 444 ILE A O 1
ATOM 3667 N N . GLU A 1 445 ? 10.941 24.139 -18.702 1.00 87.75 445 GLU A N 1
ATOM 3668 C CA . GLU A 1 445 ? 11.643 25.400 -18.919 1.00 87.75 445 GLU A CA 1
ATOM 3669 C C . GLU A 1 445 ? 12.302 25.345 -20.298 1.00 87.75 445 GLU A C 1
ATOM 3671 O O . GLU A 1 445 ? 12.647 24.261 -20.774 1.00 87.75 445 GLU A O 1
ATOM 3676 N N . GLU A 1 446 ? 12.469 26.497 -20.948 1.00 89.69 446 GLU A N 1
ATOM 3677 C CA . GLU A 1 446 ? 13.059 26.577 -22.286 1.00 89.69 446 GLU A CA 1
ATOM 3678 C C . GLU A 1 446 ? 14.539 26.968 -22.241 1.00 89.69 446 GLU A C 1
ATOM 3680 O O . GLU A 1 446 ? 14.930 27.999 -21.696 1.00 89.69 446 GLU A O 1
ATOM 3685 N N . SER A 1 447 ? 15.365 26.158 -22.894 1.00 95.31 447 SER A N 1
ATOM 3686 C CA . SER A 1 447 ? 16.778 26.395 -23.154 1.00 95.31 447 SER A CA 1
ATOM 3687 C C . SER A 1 447 ? 17.072 26.060 -24.622 1.00 95.31 447 SER A C 1
ATOM 3689 O O . SER A 1 447 ? 17.463 24.932 -24.945 1.00 95.31 447 SER A O 1
ATOM 3691 N N . PRO A 1 448 ? 16.872 27.022 -25.545 1.00 95.38 448 PRO A N 1
ATOM 3692 C CA . PRO A 1 448 ? 17.143 26.821 -26.970 1.00 95.38 448 PRO A CA 1
ATOM 3693 C C . PRO A 1 448 ? 18.579 26.360 -27.240 1.00 95.38 448 PRO A C 1
ATOM 3695 O O . PRO A 1 448 ? 18.802 25.491 -28.079 1.00 95.38 448 PRO A O 1
ATOM 3698 N N . GLU A 1 449 ? 19.535 26.882 -26.467 1.00 96.62 449 GLU A N 1
ATOM 3699 C CA . GLU A 1 449 ? 20.945 26.498 -26.538 1.00 96.62 449 GLU A CA 1
ATOM 3700 C C . GLU A 1 449 ? 21.149 25.008 -26.222 1.00 96.62 449 GLU A C 1
ATOM 3702 O O . GLU A 1 449 ? 21.795 24.298 -26.991 1.00 96.62 449 GLU A O 1
ATOM 3707 N N . ALA A 1 450 ? 20.557 24.494 -25.138 1.00 96.69 450 ALA A N 1
ATOM 3708 C CA . ALA A 1 450 ? 20.663 23.078 -24.788 1.00 96.69 450 ALA A CA 1
ATOM 3709 C C . ALA A 1 450 ? 20.067 22.171 -25.878 1.00 96.69 450 ALA A C 1
ATOM 3711 O O . ALA A 1 450 ? 20.635 21.124 -26.201 1.00 96.69 450 ALA A O 1
ATOM 3712 N N . LEU A 1 451 ? 18.947 22.587 -26.482 1.00 97.25 451 LEU A N 1
ATOM 3713 C CA . LEU A 1 451 ? 18.325 21.859 -27.587 1.00 97.25 451 LEU A CA 1
ATOM 3714 C C . LEU A 1 451 ? 19.207 21.847 -28.842 1.00 97.25 451 LEU A C 1
ATOM 3716 O O . LEU A 1 451 ? 19.312 20.813 -29.505 1.00 97.25 451 LEU A O 1
ATOM 3720 N N . GLU A 1 452 ? 19.844 22.969 -29.172 1.00 97.88 452 GLU A N 1
ATOM 3721 C CA . GLU A 1 452 ? 20.779 23.065 -30.293 1.00 97.88 452 GLU A CA 1
ATOM 3722 C C . GLU A 1 452 ? 22.007 22.177 -30.067 1.00 97.88 452 GLU A C 1
ATOM 3724 O O . GLU A 1 452 ? 22.378 21.401 -30.948 1.00 97.88 452 GLU A O 1
ATOM 3729 N N . MET A 1 453 ? 22.579 22.198 -28.859 1.00 97.75 453 MET A N 1
ATOM 3730 C CA . MET A 1 453 ? 23.693 21.324 -28.486 1.00 97.75 453 MET A CA 1
ATOM 3731 C C . MET A 1 453 ? 23.323 19.840 -28.577 1.00 97.75 453 MET A C 1
ATOM 3733 O O . MET A 1 453 ? 24.110 19.041 -29.089 1.00 97.75 453 MET A O 1
ATOM 3737 N N . PHE A 1 454 ? 22.120 19.466 -28.127 1.00 98.12 454 PHE A N 1
ATOM 3738 C CA . PHE A 1 454 ? 21.593 18.109 -28.280 1.00 98.12 454 PHE A CA 1
ATOM 3739 C C . PHE A 1 454 ? 21.468 17.721 -29.754 1.00 98.12 454 PHE A C 1
ATOM 3741 O O . PHE A 1 454 ? 22.010 16.697 -30.163 1.00 98.12 454 PHE A O 1
ATOM 3748 N N . LYS A 1 455 ? 20.826 18.550 -30.585 1.00 97.94 455 LYS A N 1
ATOM 3749 C CA . LYS A 1 455 ? 20.691 18.287 -32.027 1.00 97.94 455 LYS A CA 1
ATOM 3750 C C . LYS A 1 455 ? 22.049 18.180 -32.722 1.00 97.94 455 LYS A C 1
ATOM 3752 O O . LYS A 1 455 ? 22.236 17.269 -33.525 1.00 97.94 455 LYS A O 1
ATOM 3757 N N . LYS A 1 456 ? 23.013 19.036 -32.364 1.00 97.31 456 LYS A N 1
ATOM 3758 C CA . LYS A 1 456 ? 24.393 18.970 -32.861 1.00 97.31 456 LYS A CA 1
ATOM 3759 C C . LYS A 1 456 ? 25.053 17.641 -32.488 1.00 97.31 456 LYS A C 1
ATOM 3761 O O . LYS A 1 456 ? 25.592 16.972 -33.365 1.00 97.31 456 LYS A O 1
ATOM 3766 N N . LEU A 1 457 ? 24.957 17.209 -31.226 1.00 97.50 457 LEU A N 1
ATOM 3767 C CA . LEU A 1 457 ? 25.465 15.898 -30.802 1.00 97.50 457 LEU A CA 1
ATOM 3768 C C . LEU A 1 457 ? 24.836 14.761 -31.624 1.00 97.50 457 LEU A C 1
ATOM 3770 O O . LEU A 1 457 ? 25.555 13.896 -32.121 1.00 97.50 457 LEU A O 1
ATOM 3774 N N . MET A 1 458 ? 23.513 14.779 -31.808 1.00 97.75 458 MET A N 1
ATOM 3775 C CA . MET A 1 458 ? 22.791 13.760 -32.579 1.00 97.75 458 MET A CA 1
ATOM 3776 C C . MET A 1 458 ? 23.189 13.747 -34.058 1.00 97.75 458 MET A C 1
ATOM 3778 O O . MET A 1 458 ? 23.321 12.671 -34.634 1.00 97.75 458 MET A O 1
ATOM 3782 N N . PHE A 1 459 ? 23.434 14.914 -34.656 1.00 97.56 459 PHE A N 1
ATOM 3783 C CA . PHE A 1 459 ? 23.925 15.045 -36.027 1.00 97.56 459 PHE A CA 1
ATOM 3784 C C . PHE A 1 459 ? 25.307 14.402 -36.208 1.00 97.56 459 PHE A C 1
ATOM 3786 O O . PHE A 1 459 ? 25.505 13.594 -37.117 1.00 97.56 459 PHE A O 1
ATOM 3793 N N . HIS A 1 460 ? 26.249 14.673 -35.298 1.00 96.06 460 HIS A N 1
ATOM 3794 C CA . HIS A 1 460 ? 27.577 14.049 -35.335 1.00 96.06 460 HIS A CA 1
ATOM 3795 C C . HIS A 1 460 ? 27.521 12.539 -35.064 1.00 96.06 460 HIS A C 1
ATOM 3797 O O . HIS A 1 460 ? 28.176 11.763 -35.765 1.00 96.06 460 HIS A O 1
ATOM 3803 N N . LEU A 1 461 ? 26.696 12.095 -34.109 1.00 95.12 461 LEU A N 1
ATOM 3804 C CA . LEU A 1 461 ? 26.471 10.668 -33.855 1.00 95.12 461 LEU A CA 1
ATOM 3805 C C . LEU A 1 461 ? 25.792 9.959 -35.028 1.00 95.12 461 LEU A C 1
ATOM 3807 O O . LEU A 1 461 ? 26.068 8.786 -35.255 1.00 95.12 461 LEU A O 1
ATOM 3811 N N . GLY A 1 462 ? 24.968 10.676 -35.793 1.00 93.75 462 GLY A N 1
ATOM 3812 C CA . GLY A 1 462 ? 24.363 10.231 -37.045 1.00 93.75 462 GLY A CA 1
ATOM 3813 C C . GLY A 1 462 ? 25.326 10.182 -38.236 1.00 93.75 462 GLY A C 1
ATOM 3814 O O . GLY A 1 462 ? 24.882 9.926 -39.348 1.00 93.75 462 GLY A O 1
ATOM 3815 N N . GLY A 1 463 ? 26.622 10.451 -38.043 1.00 92.69 463 GLY A N 1
ATOM 3816 C CA . GLY A 1 463 ? 27.596 10.471 -39.136 1.00 92.69 463 GLY A CA 1
ATOM 3817 C C . GLY A 1 463 ? 27.436 11.671 -40.075 1.00 92.69 463 GLY A C 1
ATOM 3818 O O . GLY A 1 463 ? 27.840 11.586 -41.230 1.00 92.69 463 GLY A O 1
ATOM 3819 N N . LYS A 1 464 ? 26.863 12.782 -39.584 1.00 94.00 464 LYS A N 1
ATOM 3820 C CA . LYS A 1 464 ? 26.545 14.000 -40.356 1.00 94.00 464 LYS A CA 1
ATOM 3821 C C . LYS A 1 464 ? 25.499 13.777 -41.458 1.00 94.00 464 LYS A C 1
ATOM 3823 O O . LYS A 1 464 ? 25.496 14.485 -42.461 1.00 94.00 464 LYS A O 1
ATOM 3828 N N . ASP A 1 465 ? 24.607 12.810 -41.250 1.00 94.25 465 ASP A N 1
ATOM 3829 C CA . ASP A 1 465 ? 23.420 12.572 -42.074 1.00 94.25 465 ASP A CA 1
ATOM 3830 C C . ASP A 1 465 ? 22.160 12.916 -41.266 1.00 94.25 465 ASP A C 1
ATOM 3832 O O . ASP A 1 465 ? 21.874 12.301 -40.232 1.00 94.25 465 ASP A O 1
ATOM 3836 N N . ASP A 1 466 ? 21.397 13.902 -41.743 1.00 95.00 466 ASP A N 1
ATOM 3837 C CA . ASP A 1 466 ? 20.179 14.380 -41.084 1.00 95.00 466 ASP A CA 1
ATOM 3838 C C . ASP A 1 466 ? 19.116 13.287 -40.927 1.00 95.00 466 ASP A C 1
ATOM 3840 O O . ASP A 1 466 ? 18.431 13.242 -39.904 1.00 95.00 466 ASP A O 1
ATOM 3844 N N . ASN A 1 467 ? 18.990 12.364 -41.887 1.00 95.19 467 ASN A N 1
ATOM 3845 C CA . ASN A 1 467 ? 18.013 11.276 -41.806 1.00 95.19 467 ASN A CA 1
ATOM 3846 C C . ASN A 1 467 ? 18.404 10.266 -40.726 1.00 95.19 467 ASN A C 1
ATOM 3848 O O . ASN A 1 467 ? 17.548 9.774 -39.987 1.00 95.19 467 ASN A O 1
ATOM 3852 N N . VAL A 1 468 ? 19.698 9.962 -40.618 1.00 95.38 468 VAL A N 1
ATOM 3853 C CA . VAL A 1 468 ? 20.239 9.046 -39.603 1.00 95.38 468 VAL A CA 1
ATOM 3854 C C . VAL A 1 468 ? 20.117 9.669 -38.212 1.00 95.38 468 VAL A C 1
ATOM 3856 O O . VAL A 1 468 ? 19.650 9.008 -37.280 1.00 95.38 468 VAL A O 1
ATOM 3859 N N . ALA A 1 469 ? 20.470 10.950 -38.077 1.00 96.88 469 ALA A N 1
ATOM 3860 C CA . ALA A 1 469 ? 20.339 11.703 -36.834 1.00 96.88 469 ALA A CA 1
ATOM 3861 C C . ALA A 1 469 ? 18.875 11.808 -36.381 1.00 96.88 469 ALA A C 1
ATOM 3863 O O . ALA A 1 469 ? 18.560 11.519 -35.223 1.00 96.88 469 ALA A O 1
ATOM 3864 N N . LEU A 1 470 ? 17.965 12.149 -37.301 1.00 96.81 470 LEU A N 1
ATOM 3865 C CA . LEU A 1 470 ? 16.530 12.214 -37.036 1.00 96.81 470 LEU A CA 1
ATOM 3866 C C . LEU A 1 470 ? 15.976 10.856 -36.599 1.00 96.81 470 LEU A C 1
ATOM 3868 O O . LEU A 1 470 ? 15.233 10.793 -35.622 1.00 96.81 470 LEU A O 1
ATOM 3872 N N . TYR A 1 471 ? 16.364 9.767 -37.265 1.00 96.75 471 TYR A N 1
ATOM 3873 C CA . TYR A 1 471 ? 15.914 8.424 -36.899 1.00 96.75 471 TYR A CA 1
ATOM 3874 C C . TYR A 1 471 ? 16.389 8.016 -35.495 1.00 96.75 471 TYR A C 1
ATOM 3876 O O . TYR A 1 471 ? 15.627 7.424 -34.728 1.00 96.75 471 TYR A O 1
ATOM 3884 N N . LEU A 1 472 ? 17.620 8.381 -35.113 1.00 96.56 472 LEU A N 1
ATOM 3885 C CA . LEU A 1 472 ? 18.138 8.142 -33.763 1.00 96.56 472 LEU A CA 1
ATOM 3886 C C . LEU A 1 472 ? 17.390 8.975 -32.701 1.00 96.56 472 LEU A C 1
ATOM 3888 O O . LEU A 1 472 ? 17.074 8.458 -31.627 1.00 96.56 472 LEU A O 1
ATOM 3892 N N . ILE A 1 473 ? 17.049 10.234 -33.009 1.00 98.12 473 ILE A N 1
ATOM 3893 C CA . ILE A 1 473 ? 16.196 11.084 -32.159 1.00 98.12 473 ILE A CA 1
ATOM 3894 C C . ILE A 1 473 ? 14.804 10.460 -31.997 1.00 98.12 473 ILE A C 1
ATOM 3896 O O . ILE A 1 473 ? 14.317 10.338 -30.875 1.00 98.12 473 ILE A O 1
ATOM 3900 N N . GLN A 1 474 ? 14.177 10.029 -33.093 1.00 98.00 474 GLN A N 1
ATOM 3901 C CA . GLN A 1 474 ? 12.859 9.387 -33.088 1.00 98.00 474 GLN A CA 1
ATOM 3902 C C . GLN A 1 474 ? 12.860 8.081 -32.284 1.00 98.00 474 GLN A C 1
ATOM 3904 O O . GLN A 1 474 ? 11.925 7.814 -31.535 1.00 98.00 474 GLN A O 1
ATOM 3909 N N . TRP A 1 475 ? 13.930 7.287 -32.363 1.00 97.00 475 TRP A N 1
ATOM 3910 C CA . TRP A 1 475 ? 14.079 6.077 -31.550 1.00 97.00 475 TRP A CA 1
ATOM 3911 C C . TRP A 1 475 ? 14.094 6.386 -30.042 1.00 97.00 475 TRP A C 1
ATOM 3913 O O . TRP A 1 475 ? 13.443 5.690 -29.250 1.00 97.00 475 TRP A O 1
ATOM 3923 N N . LEU A 1 476 ? 14.799 7.449 -29.636 1.00 97.81 476 LEU A N 1
ATOM 3924 C CA . LEU A 1 476 ? 14.811 7.900 -28.243 1.00 97.81 476 LEU A CA 1
ATOM 3925 C C . LEU A 1 476 ? 13.442 8.462 -27.831 1.00 97.81 476 LEU A C 1
ATOM 3927 O O . LEU A 1 476 ? 12.938 8.121 -26.760 1.00 97.81 476 LEU A O 1
ATOM 3931 N N . ALA A 1 477 ? 12.817 9.260 -28.698 1.00 98.12 477 ALA A N 1
ATOM 3932 C CA . ALA A 1 477 ? 11.491 9.835 -28.486 1.00 98.12 477 ALA A CA 1
ATOM 3933 C C . ALA A 1 477 ? 10.432 8.749 -28.269 1.00 98.12 477 ALA A C 1
ATOM 3935 O O . ALA A 1 477 ? 9.705 8.779 -27.279 1.00 98.12 477 ALA A O 1
ATOM 3936 N N . GLN A 1 478 ? 10.415 7.725 -29.125 1.00 97.00 478 GLN A N 1
ATOM 3937 C CA . GLN A 1 478 ? 9.532 6.571 -28.986 1.00 97.00 478 GLN A CA 1
ATOM 3938 C C . GLN A 1 478 ? 9.701 5.874 -27.640 1.00 97.00 478 GLN A C 1
ATOM 3940 O O . GLN A 1 478 ? 8.712 5.540 -26.987 1.00 97.00 478 GLN A O 1
ATOM 3945 N N . SER A 1 479 ? 10.950 5.672 -27.218 1.00 96.12 479 SER A N 1
ATOM 3946 C CA . SER A 1 479 ? 11.260 4.971 -25.973 1.00 96.12 479 SER A CA 1
ATOM 3947 C C . SER A 1 479 ? 10.743 5.719 -24.739 1.00 96.12 479 SER A C 1
ATOM 3949 O O . SER A 1 479 ? 10.406 5.079 -23.744 1.00 96.12 479 SER A O 1
ATOM 3951 N N . LEU A 1 480 ? 10.656 7.051 -24.806 1.00 96.56 480 LEU A N 1
ATOM 3952 C CA . LEU A 1 480 ? 10.122 7.899 -23.740 1.00 96.56 480 LEU A CA 1
ATOM 3953 C C . LEU A 1 480 ? 8.595 8.044 -23.804 1.00 96.56 480 LEU A C 1
ATOM 3955 O O . LEU A 1 480 ? 7.943 7.964 -22.766 1.00 96.56 480 LEU A O 1
ATOM 3959 N N . GLN A 1 481 ? 8.029 8.233 -24.999 1.00 96.75 481 GLN A N 1
ATOM 3960 C CA . GLN A 1 481 ? 6.590 8.443 -25.190 1.00 96.75 481 GLN A CA 1
ATOM 3961 C C . GLN A 1 481 ? 5.774 7.155 -25.003 1.00 96.75 481 GLN A C 1
ATOM 3963 O O . GLN A 1 481 ? 4.731 7.166 -24.352 1.00 96.75 481 GLN A O 1
ATOM 3968 N N . TYR A 1 482 ? 6.257 6.033 -25.550 1.00 95.75 482 TYR A N 1
ATOM 3969 C CA . TYR A 1 482 ? 5.552 4.746 -25.574 1.00 95.75 482 TYR A CA 1
ATOM 3970 C C . TYR A 1 482 ? 6.416 3.613 -24.996 1.00 95.75 482 TYR A C 1
ATOM 3972 O O . TYR A 1 482 ? 6.730 2.639 -25.692 1.00 95.75 482 TYR A O 1
ATOM 3980 N N . PRO A 1 483 ? 6.814 3.690 -23.712 1.00 94.56 483 PRO A N 1
ATOM 3981 C CA . PRO A 1 483 ? 7.715 2.713 -23.107 1.00 94.56 483 PRO A CA 1
ATOM 3982 C C . PRO A 1 483 ? 7.181 1.271 -23.159 1.00 94.56 483 PRO A C 1
ATOM 3984 O O . PRO A 1 483 ? 7.979 0.342 -23.326 1.00 94.56 483 PRO A O 1
ATOM 3987 N N . ALA A 1 484 ? 5.856 1.073 -23.123 1.00 93.06 484 ALA A N 1
ATOM 3988 C CA . ALA A 1 484 ? 5.227 -0.243 -23.275 1.00 93.06 484 ALA A CA 1
ATOM 3989 C C . ALA A 1 484 ? 5.366 -0.869 -24.673 1.00 93.06 484 ALA A C 1
ATOM 3991 O O . ALA A 1 484 ? 5.273 -2.087 -24.810 1.00 93.06 484 ALA A O 1
ATOM 3992 N N . ILE A 1 485 ? 5.579 -0.065 -25.717 1.00 91.38 485 ILE A N 1
ATOM 3993 C CA . ILE A 1 485 ? 5.631 -0.530 -27.108 1.00 91.38 485 ILE A CA 1
ATOM 3994 C C . ILE A 1 485 ? 7.093 -0.619 -27.522 1.00 91.38 485 ILE A C 1
ATOM 3996 O O . ILE A 1 485 ? 7.752 0.406 -27.622 1.00 91.38 485 ILE A O 1
ATOM 4000 N N . LYS A 1 486 ? 7.640 -1.807 -27.779 1.00 88.75 486 LYS A N 1
ATOM 4001 C CA . LYS A 1 486 ? 9.048 -1.929 -28.195 1.00 88.75 486 LYS A CA 1
ATOM 4002 C C . LYS A 1 486 ? 9.287 -1.329 -29.582 1.00 88.75 486 LYS A C 1
ATOM 4004 O O . LYS A 1 486 ? 8.512 -1.566 -30.503 1.00 88.75 486 LYS A O 1
ATOM 4009 N N . THR A 1 487 ? 10.419 -0.643 -29.754 1.00 90.12 487 THR A N 1
ATOM 4010 C CA . THR A 1 487 ? 10.854 -0.107 -31.061 1.00 90.12 487 THR A CA 1
ATOM 4011 C C . THR A 1 487 ? 11.124 -1.208 -32.088 1.00 90.12 487 THR A C 1
ATOM 4013 O O . THR A 1 487 ? 11.047 -0.963 -33.287 1.00 90.12 487 THR A O 1
ATOM 4016 N N . GLY A 1 488 ? 11.498 -2.411 -31.632 1.00 86.75 488 GLY A N 1
ATOM 4017 C CA . GLY A 1 488 ? 11.977 -3.498 -32.491 1.00 86.75 488 GLY A CA 1
ATOM 4018 C C . GLY A 1 488 ? 13.363 -3.247 -33.103 1.00 86.75 488 GLY A C 1
ATOM 4019 O O . GLY A 1 488 ? 13.831 -4.082 -33.878 1.00 86.75 488 GLY A O 1
ATOM 4020 N N . VAL A 1 489 ? 14.014 -2.135 -32.737 1.00 89.69 489 VAL A N 1
ATOM 4021 C CA . VAL A 1 489 ? 15.279 -1.652 -33.302 1.00 89.69 489 VAL A CA 1
ATOM 4022 C C . VAL A 1 489 ? 16.313 -1.425 -32.198 1.00 89.69 489 VAL A C 1
ATOM 4024 O O . VAL A 1 489 ? 16.012 -0.817 -31.167 1.00 89.69 489 VAL A O 1
ATOM 4027 N N . ILE A 1 490 ? 17.535 -1.893 -32.446 1.00 90.69 490 ILE A N 1
ATOM 4028 C CA . ILE A 1 490 ? 18.715 -1.801 -31.586 1.00 90.69 490 ILE A CA 1
ATOM 4029 C C . ILE A 1 490 ? 19.748 -0.909 -32.292 1.00 90.69 490 ILE A C 1
ATOM 4031 O O . ILE A 1 490 ? 20.333 -1.336 -33.296 1.00 90.69 490 ILE A O 1
ATOM 4035 N N . PRO A 1 491 ? 19.980 0.324 -31.810 1.00 92.62 491 PRO A N 1
ATOM 4036 C CA . PRO A 1 491 ? 21.052 1.165 -32.315 1.00 92.62 491 PRO A CA 1
ATOM 4037 C C . PRO A 1 491 ? 22.421 0.585 -31.947 1.00 92.62 491 PRO A C 1
ATOM 4039 O O . PRO A 1 491 ? 22.656 0.189 -30.806 1.00 92.62 491 PRO A O 1
ATOM 4042 N N . ASN A 1 492 ? 23.324 0.552 -32.919 1.00 90.69 492 ASN A N 1
ATOM 4043 C CA . ASN A 1 492 ? 24.714 0.143 -32.783 1.00 90.69 492 ASN A CA 1
ATOM 4044 C C . ASN A 1 492 ? 25.581 1.349 -33.158 1.00 90.69 492 ASN A C 1
ATOM 4046 O O . ASN A 1 492 ? 25.755 1.641 -34.341 1.00 90.69 492 ASN A O 1
ATOM 4050 N N . LEU A 1 493 ? 26.079 2.070 -32.153 1.00 91.94 493 LEU A N 1
ATOM 4051 C CA . LEU A 1 493 ? 26.887 3.272 -32.340 1.00 91.94 493 LEU A CA 1
ATOM 4052 C C . LEU A 1 493 ? 28.373 2.916 -32.309 1.00 91.94 493 LEU A C 1
ATOM 4054 O O . LEU A 1 493 ? 28.915 2.484 -31.285 1.00 91.94 493 LEU A O 1
ATOM 4058 N N . ILE A 1 494 ? 29.032 3.135 -33.440 1.00 90.25 494 ILE A N 1
ATOM 4059 C CA . ILE A 1 494 ? 30.446 2.846 -33.656 1.00 90.25 494 ILE A CA 1
ATOM 4060 C C . ILE A 1 494 ? 31.174 4.171 -33.802 1.00 90.25 494 ILE A C 1
ATOM 4062 O O . ILE A 1 494 ? 30.783 5.020 -34.595 1.00 90.25 494 ILE A O 1
ATOM 4066 N N . SER A 1 495 ? 32.227 4.376 -33.022 1.00 88.88 495 SER A N 1
ATOM 4067 C CA . SER A 1 495 ? 33.046 5.584 -33.138 1.00 88.88 495 SER A CA 1
ATOM 4068 C C . SER A 1 495 ? 34.406 5.379 -32.493 1.00 88.88 495 SER A C 1
ATOM 4070 O O . SER A 1 495 ? 34.535 4.553 -31.590 1.00 88.88 495 SER A O 1
ATOM 4072 N N . ASN A 1 496 ? 35.379 6.206 -32.859 1.00 85.75 496 ASN A N 1
ATOM 4073 C CA . ASN A 1 496 ? 36.574 6.386 -32.043 1.00 85.75 496 ASN A CA 1
ATOM 4074 C C . ASN A 1 496 ? 36.199 6.996 -30.678 1.00 85.75 496 ASN A C 1
ATOM 4076 O O . ASN A 1 496 ? 35.118 7.582 -30.503 1.00 85.75 496 ASN A O 1
ATOM 4080 N N . GLN A 1 497 ? 37.063 6.809 -29.681 1.00 84.69 497 GLN A N 1
ATOM 4081 C CA . GLN A 1 497 ? 36.844 7.367 -28.348 1.00 84.69 497 GLN A CA 1
ATOM 4082 C C . GLN A 1 497 ? 36.763 8.898 -28.431 1.00 84.69 497 GLN A C 1
ATOM 4084 O O . GLN A 1 497 ? 37.530 9.519 -29.154 1.00 84.69 497 GLN A O 1
ATOM 4089 N N . GLY A 1 498 ? 35.819 9.503 -27.706 1.00 83.12 498 GLY A N 1
ATOM 4090 C CA . GLY A 1 498 ? 35.629 10.959 -27.701 1.00 83.12 498 GLY A CA 1
ATOM 4091 C C . GLY A 1 498 ? 34.577 11.493 -28.678 1.00 83.12 498 GLY A C 1
ATOM 4092 O O . GLY A 1 498 ? 34.218 12.652 -28.565 1.00 83.12 498 GLY A O 1
ATOM 4093 N N . ALA A 1 499 ? 33.981 10.681 -29.559 1.00 89.06 499 ALA A N 1
ATOM 4094 C CA . ALA A 1 499 ? 32.970 11.174 -30.515 1.00 89.06 499 ALA A CA 1
ATOM 4095 C C . ALA A 1 499 ? 31.577 11.491 -29.907 1.00 89.06 499 ALA A C 1
ATOM 4097 O O . ALA A 1 499 ? 30.623 11.741 -30.634 1.00 89.06 499 ALA A O 1
ATOM 4098 N N . GLY A 1 500 ? 31.422 11.438 -28.576 1.00 90.06 500 GLY A N 1
ATOM 4099 C CA . GLY A 1 500 ? 30.179 11.825 -27.888 1.00 90.06 500 GLY A CA 1
ATOM 4100 C C . GLY A 1 500 ? 29.206 10.702 -27.500 1.00 90.06 500 GLY A C 1
ATOM 4101 O O . GLY A 1 500 ? 28.164 10.992 -26.913 1.00 90.06 500 GLY A O 1
ATOM 4102 N N . LYS A 1 501 ? 29.545 9.417 -27.718 1.00 92.31 501 LYS A N 1
ATOM 4103 C CA . LYS A 1 501 ? 28.715 8.269 -27.270 1.00 92.31 501 LYS A CA 1
ATOM 4104 C C . LYS A 1 501 ? 28.397 8.318 -25.768 1.00 92.31 501 LYS A C 1
ATOM 4106 O O . LYS A 1 501 ? 27.265 8.067 -25.366 1.00 92.31 501 LYS A O 1
ATOM 4111 N N . GLY A 1 502 ? 29.394 8.675 -24.954 1.00 91.75 502 GLY A N 1
ATOM 4112 C CA . GLY A 1 502 ? 29.239 8.834 -23.505 1.00 91.75 502 GLY A CA 1
ATOM 4113 C C . GLY A 1 502 ? 28.263 9.953 -23.145 1.00 91.75 502 GLY A C 1
ATOM 4114 O O . GLY A 1 502 ? 27.362 9.731 -22.354 1.00 91.75 502 GLY A O 1
ATOM 4115 N N . SER A 1 503 ? 28.358 11.117 -23.793 1.00 95.12 503 SER A N 1
ATOM 4116 C CA . SER A 1 503 ? 27.442 12.243 -23.555 1.00 95.12 503 SER A CA 1
ATOM 4117 C C . SER A 1 503 ? 25.997 11.922 -23.941 1.00 95.12 503 SER A C 1
ATOM 4119 O O . SER A 1 503 ? 25.069 12.331 -23.243 1.00 95.12 503 SER A O 1
ATOM 4121 N N . PHE A 1 504 ? 25.785 11.151 -25.012 1.00 96.00 504 PHE A N 1
ATOM 4122 C CA . PHE A 1 504 ? 24.453 10.655 -25.363 1.00 96.00 504 PHE A CA 1
ATOM 4123 C C . PHE A 1 504 ? 23.916 9.685 -24.307 1.00 96.00 504 PHE A C 1
ATOM 4125 O O . PHE A 1 504 ? 22.772 9.815 -23.873 1.00 96.00 504 PHE A O 1
ATOM 4132 N N . TRP A 1 505 ? 24.755 8.766 -23.828 1.00 95.25 505 TRP A N 1
ATOM 4133 C CA . TRP A 1 505 ? 24.392 7.852 -22.748 1.00 95.25 505 TRP A CA 1
ATOM 4134 C C . TRP A 1 505 ? 24.096 8.573 -21.425 1.00 95.25 505 TRP A C 1
ATOM 4136 O O . TRP A 1 505 ? 23.106 8.258 -20.762 1.00 95.25 505 TRP A O 1
ATOM 4146 N N . ASP A 1 506 ? 24.888 9.586 -21.074 1.00 95.50 506 ASP A N 1
ATOM 4147 C CA . ASP A 1 506 ? 24.662 10.447 -19.911 1.00 95.50 506 ASP A CA 1
ATOM 4148 C C . ASP A 1 506 ? 23.334 11.212 -20.054 1.00 95.50 506 ASP A C 1
ATOM 4150 O O . ASP A 1 506 ? 22.580 11.323 -19.090 1.00 95.50 506 ASP A O 1
ATOM 4154 N N . THR A 1 507 ? 22.993 11.667 -21.267 1.00 96.69 507 THR A N 1
ATOM 4155 C CA . THR A 1 507 ? 21.701 12.320 -21.558 1.00 96.69 507 THR A CA 1
ATOM 4156 C C . THR A 1 507 ? 20.536 11.359 -21.334 1.00 96.69 507 THR A C 1
ATOM 4158 O O . THR A 1 507 ? 19.588 11.697 -20.632 1.00 96.69 507 THR A O 1
ATOM 4161 N N . ILE A 1 508 ? 20.613 10.135 -21.871 1.00 96.81 508 ILE A N 1
ATOM 4162 C CA . ILE A 1 508 ? 19.601 9.092 -21.634 1.00 96.81 508 ILE A CA 1
ATOM 4163 C C . ILE A 1 508 ? 19.474 8.802 -20.132 1.00 96.81 508 ILE A C 1
ATOM 4165 O O . ILE A 1 508 ? 18.362 8.690 -19.614 1.00 96.81 508 ILE A O 1
ATOM 4169 N N . THR A 1 509 ? 20.605 8.721 -19.430 1.00 95.19 509 THR A N 1
ATOM 4170 C CA . THR A 1 509 ? 20.654 8.450 -17.991 1.00 95.19 509 THR A CA 1
ATOM 4171 C C . THR A 1 509 ? 19.995 9.555 -17.178 1.00 95.19 509 THR A C 1
ATOM 4173 O O . THR A 1 509 ? 19.207 9.255 -16.283 1.00 95.19 509 THR A O 1
ATOM 4176 N N . ALA A 1 510 ? 20.257 10.815 -17.514 1.00 94.06 510 ALA A N 1
ATOM 4177 C CA . ALA A 1 510 ? 19.647 11.965 -16.861 1.00 94.06 510 ALA A CA 1
ATOM 4178 C C . ALA A 1 510 ? 18.139 12.068 -17.155 1.00 94.06 510 ALA A C 1
ATOM 4180 O O . ALA A 1 510 ? 17.357 12.359 -16.254 1.00 94.06 510 ALA A O 1
ATOM 4181 N N . LEU A 1 511 ? 17.712 11.765 -18.388 1.00 95.12 511 LEU A N 1
ATOM 4182 C CA . LEU A 1 511 ? 16.296 11.784 -18.766 1.00 95.12 511 LEU A CA 1
ATOM 4183 C C . LEU A 1 511 ? 15.492 10.681 -18.064 1.00 95.12 511 LEU A C 1
ATOM 4185 O O . LEU A 1 511 ? 14.398 10.926 -17.555 1.00 95.12 511 LEU A O 1
ATOM 4189 N N . MET A 1 512 ? 16.016 9.453 -18.057 1.00 93.31 512 MET A N 1
ATOM 4190 C CA . MET A 1 512 ? 15.294 8.290 -17.541 1.00 93.31 512 MET A CA 1
ATOM 4191 C C . MET A 1 512 ? 15.449 8.125 -16.027 1.00 93.31 512 MET A C 1
ATOM 4193 O O . MET A 1 512 ? 14.482 7.745 -15.371 1.00 93.31 512 MET A O 1
ATOM 4197 N N . GLY A 1 513 ? 16.622 8.430 -15.473 1.00 90.75 513 GLY A N 1
ATOM 4198 C CA . GLY A 1 513 ? 17.020 8.118 -14.100 1.00 90.75 513 GLY A CA 1
ATOM 4199 C C . GLY A 1 513 ? 17.972 6.928 -14.041 1.00 90.75 513 GLY A C 1
ATOM 4200 O O . GLY A 1 513 ? 17.745 5.905 -14.684 1.00 90.75 513 GLY A O 1
ATOM 4201 N N . ALA A 1 514 ? 19.026 7.032 -13.233 1.00 88.19 514 ALA A N 1
ATOM 4202 C CA . ALA A 1 514 ? 20.104 6.044 -13.158 1.00 88.19 514 ALA A CA 1
ATOM 4203 C C . ALA A 1 514 ? 19.620 4.645 -12.738 1.00 88.19 514 ALA A C 1
ATOM 4205 O O . ALA A 1 514 ? 20.135 3.648 -13.237 1.00 88.19 514 ALA A O 1
ATOM 4206 N N . CYS A 1 515 ? 18.575 4.546 -11.907 1.00 84.56 515 CYS A N 1
ATOM 4207 C CA . CYS A 1 515 ? 17.974 3.259 -11.527 1.00 84.56 515 CYS A CA 1
ATOM 4208 C C . CYS A 1 515 ? 17.347 2.477 -12.704 1.00 84.56 515 CYS A C 1
ATOM 4210 O O . CYS A 1 515 ? 17.073 1.278 -12.569 1.00 84.56 515 CYS A O 1
ATOM 4212 N N . ARG A 1 516 ? 17.137 3.142 -13.851 1.00 89.62 516 ARG A N 1
ATOM 4213 C CA . ARG A 1 516 ? 16.572 2.579 -15.087 1.00 89.62 516 ARG A CA 1
ATOM 4214 C C . ARG A 1 516 ? 17.621 2.192 -16.121 1.00 89.62 516 ARG A C 1
ATOM 4216 O O . ARG A 1 516 ? 17.263 1.734 -17.208 1.00 89.62 516 ARG A O 1
ATOM 4223 N N . ILE A 1 517 ? 18.892 2.388 -15.805 1.00 92.12 517 ILE A N 1
ATOM 4224 C CA . ILE A 1 517 ? 19.989 2.258 -16.750 1.00 92.12 517 ILE A CA 1
ATOM 4225 C C . ILE A 1 517 ? 20.907 1.120 -16.325 1.00 92.12 517 ILE A C 1
ATOM 4227 O O . ILE A 1 517 ? 21.324 1.037 -15.173 1.00 92.12 517 ILE A O 1
ATOM 4231 N N . ILE A 1 518 ? 21.270 0.266 -17.278 1.00 91.62 518 ILE A N 1
ATOM 4232 C CA . ILE A 1 518 ? 22.356 -0.703 -17.119 1.00 91.62 518 ILE A CA 1
ATOM 4233 C C . ILE A 1 518 ? 23.347 -0.476 -18.253 1.00 91.62 518 ILE A C 1
ATOM 4235 O O . ILE A 1 518 ? 22.961 -0.458 -19.415 1.00 91.62 518 ILE A O 1
ATOM 4239 N N . SER A 1 519 ? 24.626 -0.327 -17.923 1.00 91.31 519 SER A N 1
ATOM 4240 C CA . SER A 1 519 ? 25.718 -0.346 -18.897 1.00 91.31 519 SER A CA 1
ATOM 4241 C C . SER A 1 519 ? 26.683 -1.456 -18.512 1.00 91.31 519 SER A C 1
ATOM 4243 O O . SER A 1 519 ? 27.125 -1.510 -17.364 1.00 91.31 519 SER A O 1
ATOM 4245 N N . THR A 1 520 ? 26.976 -2.376 -19.428 1.00 88.38 520 THR A N 1
ATOM 4246 C CA . THR A 1 520 ? 27.865 -3.504 -19.137 1.00 88.38 520 THR A CA 1
ATOM 4247 C C . THR A 1 520 ? 28.637 -3.968 -20.366 1.00 88.38 520 THR A C 1
ATOM 4249 O O . THR A 1 520 ? 28.123 -3.923 -21.480 1.00 88.38 520 THR A O 1
ATOM 4252 N N . ALA A 1 521 ? 29.863 -4.446 -20.149 1.00 83.88 521 ALA A N 1
ATOM 4253 C CA . ALA A 1 521 ? 30.646 -5.176 -21.148 1.00 83.88 521 ALA A CA 1
ATOM 4254 C C . ALA A 1 521 ? 30.445 -6.702 -21.056 1.00 83.88 521 ALA A C 1
ATOM 4256 O O . ALA A 1 521 ? 30.915 -7.454 -21.907 1.00 83.88 521 ALA A O 1
ATOM 4257 N N . GLU A 1 522 ? 29.730 -7.167 -20.028 1.00 83.50 522 GLU A N 1
ATOM 4258 C CA . GLU A 1 522 ? 29.527 -8.579 -19.716 1.00 83.50 522 GLU A CA 1
ATOM 4259 C C . GLU A 1 522 ? 28.028 -8.917 -19.770 1.00 83.50 522 GLU A C 1
ATOM 4261 O O . GLU A 1 522 ? 27.286 -8.637 -18.823 1.00 83.50 522 GLU A O 1
ATOM 4266 N N . PRO A 1 523 ? 27.550 -9.548 -20.856 1.00 80.12 523 PRO A N 1
ATOM 4267 C CA . PRO A 1 523 ? 26.130 -9.864 -21.027 1.00 80.12 523 PRO A CA 1
ATOM 4268 C C . PRO A 1 523 ? 25.532 -10.748 -19.926 1.00 80.12 523 PRO A C 1
ATOM 4270 O O . PRO A 1 523 ? 24.328 -10.680 -19.674 1.00 80.12 523 PRO A O 1
ATOM 4273 N N . ASP A 1 524 ? 26.347 -11.555 -19.245 1.00 82.06 524 ASP A N 1
ATOM 4274 C CA . ASP A 1 524 ? 25.898 -12.407 -18.138 1.00 82.06 524 ASP A CA 1
ATOM 4275 C C . ASP A 1 524 ? 25.429 -11.607 -16.913 1.00 82.06 524 ASP A C 1
ATOM 4277 O O . ASP A 1 524 ? 24.598 -12.103 -16.154 1.00 82.06 524 ASP A O 1
ATOM 4281 N N . ASN A 1 525 ? 25.842 -10.344 -16.756 1.00 79.44 525 ASN A N 1
ATOM 4282 C CA . ASN A 1 525 ? 25.291 -9.465 -15.716 1.00 79.44 525 ASN A CA 1
ATOM 4283 C C . ASN A 1 525 ? 23.809 -9.128 -15.957 1.00 79.44 525 ASN A C 1
ATOM 4285 O O . ASN A 1 525 ? 23.085 -8.777 -15.028 1.00 79.44 525 ASN A O 1
ATOM 4289 N N . VAL A 1 526 ? 23.348 -9.262 -17.203 1.00 81.12 526 VAL A N 1
ATOM 4290 C CA . VAL A 1 526 ? 21.964 -9.012 -17.622 1.00 81.12 526 VAL A CA 1
ATOM 4291 C C . VAL A 1 526 ? 21.206 -10.334 -17.754 1.00 81.12 526 VAL A C 1
ATOM 4293 O O . VAL A 1 526 ? 20.116 -10.491 -17.212 1.00 81.12 526 VAL A O 1
ATOM 4296 N N . PHE A 1 527 ? 21.778 -11.312 -18.461 1.00 78.50 527 PHE A N 1
ATOM 4297 C CA . PHE A 1 527 ? 21.095 -12.561 -18.826 1.00 78.50 527 PHE A CA 1
ATOM 4298 C C . PHE A 1 527 ? 21.447 -13.766 -17.949 1.00 78.50 527 PHE A C 1
ATOM 4300 O O . PHE A 1 527 ? 20.969 -14.873 -18.219 1.00 78.50 527 PHE A O 1
ATOM 4307 N N . GLY A 1 528 ? 22.308 -13.580 -16.951 1.00 79.38 528 GLY A N 1
ATOM 4308 C CA . GLY A 1 528 ? 22.692 -14.610 -15.998 1.00 79.38 528 GLY A CA 1
ATOM 4309 C C . GLY A 1 528 ? 21.645 -14.840 -14.910 1.00 79.38 528 GLY A C 1
ATOM 4310 O O . GLY A 1 528 ? 20.548 -14.283 -14.916 1.00 79.38 528 GLY A O 1
ATOM 4311 N N . ARG A 1 529 ? 22.010 -15.688 -13.945 1.00 75.38 529 ARG A N 1
ATOM 4312 C CA . ARG A 1 529 ? 21.119 -16.137 -12.867 1.00 75.38 529 ARG A CA 1
ATOM 4313 C C . ARG A 1 529 ? 20.781 -15.045 -11.846 1.00 75.38 529 ARG A C 1
ATOM 4315 O O . ARG A 1 529 ? 19.737 -15.105 -11.222 1.00 75.38 529 ARG A O 1
ATOM 4322 N N . PHE A 1 530 ? 21.652 -14.060 -11.635 1.00 78.94 530 PHE A N 1
ATOM 4323 C CA . PHE A 1 530 ? 21.431 -13.000 -10.645 1.00 78.94 530 PHE A CA 1
ATOM 4324 C C . PHE A 1 530 ? 21.193 -11.664 -11.344 1.00 78.94 530 PHE A C 1
ATOM 4326 O O . PHE A 1 530 ? 22.115 -10.875 -11.511 1.00 78.94 530 PHE A O 1
ATOM 4333 N N . ASN A 1 531 ? 19.947 -11.415 -11.740 1.00 82.62 531 ASN A N 1
ATOM 4334 C CA . ASN A 1 531 ? 19.561 -10.316 -12.631 1.00 82.62 531 ASN A CA 1
ATOM 4335 C C . ASN A 1 531 ? 18.556 -9.342 -11.984 1.00 82.62 531 ASN A C 1
ATOM 4337 O O . ASN A 1 531 ? 17.778 -8.687 -12.673 1.00 82.62 531 ASN A O 1
ATOM 4341 N N . ALA A 1 532 ? 18.578 -9.213 -10.653 1.00 81.38 532 ALA A N 1
ATOM 4342 C CA . ALA A 1 532 ? 17.648 -8.379 -9.880 1.00 81.38 532 ALA A CA 1
ATOM 4343 C C . ALA A 1 532 ? 17.526 -6.918 -10.367 1.00 81.38 532 ALA A C 1
ATOM 4345 O O . ALA A 1 532 ? 16.474 -6.307 -10.204 1.00 81.38 532 ALA A O 1
ATOM 4346 N N . GLN A 1 533 ? 18.582 -6.367 -10.975 1.00 80.31 533 GLN A N 1
ATOM 4347 C CA . GLN A 1 533 ? 18.598 -5.007 -11.528 1.00 80.31 533 GLN A CA 1
ATOM 4348 C C . GLN A 1 533 ? 17.636 -4.830 -12.716 1.00 80.31 533 GLN A C 1
ATOM 4350 O O . GLN A 1 533 ? 17.153 -3.725 -12.950 1.00 80.31 533 GLN A O 1
ATOM 4355 N N . LEU A 1 534 ? 17.285 -5.912 -13.422 1.00 85.69 534 LEU A N 1
ATOM 4356 C CA . LEU A 1 534 ? 16.315 -5.882 -14.522 1.00 85.69 534 LEU A CA 1
ATOM 4357 C C . LEU A 1 534 ? 14.896 -5.515 -14.082 1.00 85.69 534 LEU A C 1
ATOM 4359 O O . LEU A 1 534 ? 14.081 -5.140 -14.916 1.00 85.69 534 LEU A O 1
ATOM 4363 N N . ALA A 1 535 ? 14.573 -5.628 -12.792 1.00 83.00 535 ALA A N 1
ATOM 4364 C CA . ALA A 1 535 ? 13.249 -5.254 -12.306 1.00 83.00 535 ALA A CA 1
ATOM 4365 C C . ALA A 1 535 ? 12.993 -3.739 -12.389 1.00 83.00 535 ALA A C 1
ATOM 4367 O O . ALA A 1 535 ? 11.848 -3.334 -12.575 1.00 83.00 535 ALA A O 1
ATOM 4368 N N . SER A 1 536 ? 14.039 -2.914 -12.251 1.00 81.81 536 SER A N 1
ATOM 4369 C CA . SER A 1 536 ? 13.948 -1.450 -12.345 1.00 81.81 536 SER A CA 1
ATOM 4370 C C . SER A 1 536 ? 14.509 -0.890 -13.653 1.00 81.81 536 SER A C 1
ATOM 4372 O O . SER A 1 536 ? 14.161 0.231 -14.027 1.00 81.81 536 SER A O 1
ATOM 4374 N N . ALA A 1 537 ? 15.367 -1.647 -14.344 1.00 88.94 537 ALA A N 1
ATOM 4375 C CA . ALA A 1 537 ? 15.985 -1.222 -15.590 1.00 88.94 537 ALA A CA 1
ATOM 4376 C C . ALA A 1 537 ? 14.972 -1.075 -16.737 1.00 88.94 537 ALA A C 1
ATOM 4378 O O . ALA A 1 537 ? 13.958 -1.761 -16.821 1.00 88.94 537 ALA A O 1
ATOM 4379 N N . PHE A 1 538 ? 15.286 -0.169 -17.657 1.00 93.19 538 PHE A N 1
ATOM 4380 C CA . PHE A 1 538 ? 14.549 0.045 -18.896 1.00 93.19 538 PHE A CA 1
ATOM 4381 C C . PHE A 1 538 ? 15.495 0.142 -20.092 1.00 93.19 538 PHE A C 1
ATOM 4383 O O . PHE A 1 538 ? 15.224 -0.483 -21.110 1.00 93.19 538 PHE A O 1
ATOM 4390 N N . MET A 1 539 ? 16.616 0.860 -19.976 1.00 94.38 539 MET A N 1
ATOM 4391 C CA . MET A 1 539 ? 17.605 0.984 -21.049 1.00 94.38 539 MET A CA 1
ATOM 4392 C C . MET A 1 539 ? 18.889 0.234 -20.694 1.00 94.38 539 MET A C 1
ATOM 4394 O O . MET A 1 539 ? 19.461 0.430 -19.621 1.00 94.38 539 MET A O 1
ATOM 4398 N N . ILE A 1 540 ? 19.349 -0.614 -21.610 1.00 93.44 540 ILE A N 1
ATOM 4399 C CA . ILE A 1 540 ? 20.532 -1.454 -21.436 1.00 93.44 540 ILE A CA 1
ATOM 4400 C C . ILE A 1 540 ? 21.526 -1.139 -22.554 1.00 93.44 540 ILE A C 1
ATOM 4402 O O . ILE A 1 540 ? 21.228 -1.359 -23.729 1.00 93.44 540 ILE A O 1
ATOM 4406 N N . ASN A 1 541 ? 22.704 -0.642 -22.184 1.00 93.25 541 ASN A N 1
ATOM 4407 C CA . ASN A 1 541 ? 23.838 -0.486 -23.082 1.00 93.25 541 ASN A CA 1
ATOM 4408 C C . ASN A 1 541 ? 24.798 -1.659 -22.933 1.00 93.25 541 ASN A C 1
ATOM 4410 O O . ASN A 1 541 ? 25.312 -1.923 -21.843 1.00 93.25 541 ASN A O 1
ATOM 4414 N N . PHE A 1 542 ? 25.087 -2.314 -24.048 1.00 89.81 542 PHE A N 1
ATOM 4415 C CA . PHE A 1 542 ? 26.226 -3.206 -24.124 1.00 89.81 542 PHE A CA 1
ATOM 4416 C C . PHE A 1 542 ? 27.435 -2.451 -24.663 1.00 89.81 542 PHE A C 1
ATOM 4418 O O . PHE A 1 542 ? 27.533 -2.181 -25.862 1.00 89.81 542 PHE A O 1
ATOM 4425 N N . ASN A 1 543 ? 28.351 -2.098 -23.767 1.00 85.81 543 ASN A N 1
ATOM 4426 C CA . ASN A 1 543 ? 29.527 -1.316 -24.111 1.00 85.81 543 ASN A CA 1
ATOM 4427 C C . ASN A 1 543 ? 30.726 -2.225 -24.405 1.00 85.81 543 ASN A C 1
ATOM 4429 O O . ASN A 1 543 ? 30.999 -3.143 -23.641 1.00 85.81 543 ASN A O 1
ATOM 4433 N N . GLU A 1 544 ? 31.461 -1.944 -25.481 1.00 78.69 544 GLU A N 1
ATOM 4434 C CA . GLU A 1 544 ? 32.753 -2.578 -25.804 1.00 78.69 544 GLU A CA 1
ATOM 4435 C C . GLU A 1 544 ? 32.716 -4.107 -25.991 1.00 78.69 544 GLU A C 1
ATOM 4437 O O . GLU A 1 544 ? 33.741 -4.783 -25.909 1.00 78.69 544 GLU A O 1
ATOM 4442 N N . MET A 1 545 ? 31.554 -4.675 -26.322 1.00 78.81 545 MET A N 1
ATOM 4443 C CA . MET A 1 545 ? 31.472 -6.095 -26.666 1.00 78.81 545 MET A CA 1
ATOM 4444 C C . MET A 1 545 ? 32.190 -6.409 -27.979 1.00 78.81 545 MET A C 1
ATOM 4446 O O . MET A 1 545 ? 32.106 -5.661 -28.959 1.00 78.81 545 MET A O 1
ATOM 4450 N N . ASN A 1 546 ? 32.819 -7.584 -28.031 1.00 77.19 546 ASN A N 1
ATOM 4451 C CA . ASN A 1 546 ? 33.316 -8.146 -29.283 1.00 77.19 546 ASN A CA 1
ATOM 4452 C C . ASN A 1 546 ? 32.242 -8.978 -30.013 1.00 77.19 546 ASN A C 1
ATOM 4454 O O . ASN A 1 546 ? 31.234 -9.388 -29.433 1.00 77.19 546 ASN A O 1
ATOM 4458 N N . ILE A 1 547 ? 32.486 -9.261 -31.298 1.00 75.62 547 ILE A N 1
ATOM 4459 C CA . ILE A 1 547 ? 31.562 -10.005 -32.172 1.00 75.62 547 ILE A CA 1
ATOM 4460 C C . ILE A 1 547 ? 31.238 -11.404 -31.619 1.00 75.62 547 ILE A C 1
ATOM 4462 O O . ILE A 1 547 ? 30.093 -11.843 -31.695 1.00 75.62 547 ILE A O 1
ATOM 4466 N N . ASN A 1 548 ? 32.209 -12.111 -31.032 1.00 74.94 548 ASN A N 1
ATOM 4467 C CA . ASN A 1 548 ? 31.989 -13.466 -30.510 1.00 74.94 548 ASN A CA 1
ATOM 4468 C C . ASN A 1 548 ? 31.062 -13.466 -29.290 1.00 74.94 548 ASN A C 1
ATOM 4470 O O . ASN A 1 548 ? 30.162 -14.301 -29.203 1.00 74.94 548 ASN A O 1
ATOM 4474 N N . GLN A 1 549 ? 31.260 -12.514 -28.374 1.00 76.81 549 GLN A N 1
ATOM 4475 C CA . GLN A 1 549 ? 30.384 -12.306 -27.224 1.00 76.81 549 GLN A CA 1
ATOM 4476 C C . GLN A 1 549 ? 28.975 -11.955 -27.701 1.00 76.81 549 GLN A C 1
ATOM 4478 O O . GLN A 1 549 ? 28.028 -12.655 -27.359 1.00 76.81 549 GLN A O 1
ATOM 4483 N N . MET A 1 550 ? 28.828 -10.946 -28.560 1.00 78.25 550 MET A N 1
ATOM 4484 C CA . MET A 1 550 ? 27.515 -10.525 -29.048 1.00 78.25 550 MET A CA 1
ATOM 4485 C C . MET A 1 550 ? 26.773 -11.656 -29.774 1.00 78.25 550 MET A C 1
ATOM 4487 O O . MET A 1 550 ? 25.606 -11.906 -29.480 1.00 78.25 550 MET A O 1
ATOM 4491 N N . ASN A 1 551 ? 27.455 -12.419 -30.636 1.00 76.44 551 ASN A N 1
ATOM 4492 C CA . ASN A 1 551 ? 26.865 -13.563 -31.340 1.00 76.44 551 ASN A CA 1
ATOM 4493 C C . ASN A 1 551 ? 26.358 -14.659 -30.386 1.00 76.44 551 ASN A C 1
ATOM 4495 O O . ASN A 1 551 ? 25.315 -15.261 -30.646 1.00 76.44 551 ASN A O 1
ATOM 4499 N N . ALA A 1 552 ? 27.051 -14.912 -29.270 1.00 76.94 552 ALA A N 1
ATOM 4500 C CA . ALA A 1 552 ? 26.617 -15.902 -28.281 1.00 76.94 552 ALA A CA 1
ATOM 4501 C C . ALA A 1 552 ? 25.297 -15.510 -27.587 1.00 76.94 552 ALA A C 1
ATOM 4503 O O . ALA A 1 552 ? 24.503 -16.381 -27.221 1.00 76.94 552 ALA A O 1
ATOM 4504 N N . PHE A 1 553 ? 25.034 -14.208 -27.436 1.00 74.81 553 PHE A N 1
ATOM 4505 C CA . PHE A 1 553 ? 23.843 -13.681 -26.759 1.00 74.81 553 PHE A CA 1
ATOM 4506 C C . PHE A 1 553 ? 22.772 -13.140 -27.714 1.00 74.81 553 PHE A C 1
ATOM 4508 O O . PHE A 1 553 ? 21.641 -12.900 -27.286 1.00 74.81 553 PHE A O 1
ATOM 4515 N N . GLU A 1 554 ? 23.072 -13.024 -29.008 1.00 76.38 554 GLU A N 1
ATOM 4516 C CA . GLU A 1 554 ? 22.181 -12.471 -30.030 1.00 76.38 554 GLU A CA 1
ATOM 4517 C C . GLU A 1 554 ? 20.812 -13.171 -30.046 1.00 76.38 554 GLU A C 1
ATOM 4519 O O . GLU A 1 554 ? 19.767 -12.525 -30.127 1.00 76.38 554 GLU A O 1
ATOM 4524 N N . GLY A 1 555 ? 20.794 -14.500 -29.895 1.00 75.25 555 GLY A N 1
ATOM 4525 C CA . GLY A 1 555 ? 19.555 -15.275 -29.807 1.00 75.25 555 GLY A CA 1
ATOM 4526 C C . GLY A 1 555 ? 18.666 -14.851 -28.631 1.00 75.25 555 GLY A C 1
ATOM 4527 O O . GLY A 1 555 ? 17.461 -14.665 -28.807 1.00 75.25 555 GLY A O 1
ATOM 4528 N N . LYS A 1 556 ? 19.258 -14.628 -27.448 1.00 76.00 556 LYS A N 1
ATOM 4529 C CA . LYS A 1 556 ? 18.542 -14.168 -26.244 1.00 76.00 556 LYS A CA 1
ATOM 4530 C C . LYS A 1 556 ? 18.072 -12.720 -26.393 1.00 76.00 556 LYS A C 1
ATOM 4532 O O . LYS A 1 556 ? 16.929 -12.415 -26.061 1.00 76.00 556 LYS A O 1
ATOM 4537 N N . LEU A 1 557 ? 18.910 -11.851 -26.958 1.00 78.75 557 LEU A N 1
ATOM 4538 C CA . LEU A 1 557 ? 18.560 -10.459 -27.254 1.00 78.75 557 LEU A CA 1
ATOM 4539 C C . LEU A 1 557 ? 17.371 -10.360 -28.209 1.00 78.75 557 LEU A C 1
ATOM 4541 O O . LEU A 1 557 ? 16.434 -9.609 -27.954 1.00 78.75 557 LEU A O 1
ATOM 4545 N N . ARG A 1 558 ? 17.359 -11.170 -29.272 1.00 73.50 558 ARG A N 1
ATOM 4546 C CA . ARG A 1 558 ? 16.254 -11.229 -30.241 1.00 73.50 558 ARG A CA 1
ATOM 4547 C C . ARG A 1 558 ? 14.943 -11.685 -29.599 1.00 73.50 558 ARG A C 1
ATOM 4549 O O . ARG A 1 558 ? 13.889 -11.149 -29.947 1.00 73.50 558 ARG A O 1
ATOM 4556 N N . LEU A 1 559 ? 15.006 -12.646 -28.673 1.00 72.50 559 LEU A N 1
ATOM 4557 C CA . LEU A 1 559 ? 13.843 -13.059 -27.887 1.00 72.50 559 LEU A CA 1
ATOM 4558 C C . LEU A 1 559 ? 13.345 -11.886 -27.039 1.00 72.50 559 LEU A C 1
ATOM 4560 O O . LEU A 1 559 ? 12.175 -11.538 -27.138 1.00 72.50 559 LEU A O 1
ATOM 4564 N N . ILE A 1 560 ? 14.231 -11.215 -26.293 1.00 75.06 560 ILE A N 1
ATOM 4565 C CA . ILE A 1 560 ? 13.866 -10.117 -25.379 1.00 75.06 560 ILE A CA 1
ATOM 4566 C C . ILE A 1 560 ? 13.366 -8.868 -26.097 1.00 75.06 560 ILE A C 1
ATOM 4568 O O . ILE A 1 560 ? 12.424 -8.232 -25.623 1.00 75.06 560 ILE A O 1
ATOM 4572 N N . ALA A 1 561 ? 13.890 -8.576 -27.280 1.00 68.75 561 ALA A N 1
ATOM 4573 C CA . ALA A 1 561 ? 13.452 -7.462 -28.109 1.00 68.75 561 ALA A CA 1
ATOM 4574 C C . ALA A 1 561 ? 12.046 -7.636 -28.718 1.00 68.75 561 ALA A C 1
ATOM 4576 O O . ALA A 1 561 ? 11.497 -6.656 -29.211 1.00 68.75 561 ALA A O 1
ATOM 4577 N N . THR A 1 562 ? 11.465 -8.846 -28.717 1.00 65.69 562 THR A N 1
ATOM 4578 C CA . THR A 1 562 ? 10.132 -9.099 -29.301 1.00 65.69 562 THR A CA 1
ATOM 4579 C C . THR A 1 562 ? 9.042 -9.123 -28.237 1.00 65.69 562 THR A C 1
ATOM 4581 O O . THR A 1 562 ? 8.381 -8.105 -28.108 1.00 65.69 562 THR A O 1
ATOM 4584 N N . ASP A 1 563 ? 8.894 -10.174 -27.424 1.00 65.25 563 ASP A N 1
ATOM 4585 C CA . ASP A 1 563 ? 8.261 -10.062 -26.092 1.00 65.25 563 ASP A CA 1
ATOM 4586 C C . ASP A 1 563 ? 8.331 -11.362 -25.269 1.00 65.25 563 ASP A C 1
ATOM 4588 O O . ASP A 1 563 ? 7.487 -12.244 -25.423 1.00 65.25 563 ASP A O 1
ATOM 4592 N N . PRO A 1 564 ? 9.318 -11.523 -24.370 1.00 76.88 564 PRO A N 1
ATOM 4593 C CA . PRO A 1 564 ? 9.352 -12.628 -23.432 1.00 76.88 564 PRO A CA 1
ATOM 4594 C C . PRO A 1 564 ? 9.151 -12.148 -21.996 1.00 76.88 564 PRO A C 1
ATOM 4596 O O . PRO A 1 564 ? 9.585 -11.069 -21.576 1.00 76.88 564 PRO A O 1
ATOM 4599 N N . ILE A 1 565 ? 8.542 -13.031 -21.219 1.00 83.25 565 ILE A N 1
ATOM 4600 C CA . ILE A 1 565 ? 8.582 -12.977 -19.765 1.00 83.25 565 ILE A CA 1
ATOM 4601 C C . ILE A 1 565 ? 10.020 -13.289 -19.340 1.00 83.25 565 ILE A C 1
ATOM 4603 O O . ILE A 1 565 ? 10.574 -14.321 -19.728 1.00 83.25 565 ILE A O 1
ATOM 4607 N N . ILE A 1 566 ? 10.628 -12.400 -18.558 1.00 85.69 566 ILE A N 1
ATOM 4608 C CA . ILE A 1 566 ? 11.928 -12.642 -17.930 1.00 85.69 566 ILE A CA 1
ATOM 4609 C C . ILE A 1 566 ? 11.713 -13.023 -16.470 1.00 85.69 566 ILE A C 1
ATOM 4611 O O . ILE A 1 566 ? 10.843 -12.482 -15.793 1.00 85.69 566 ILE A O 1
ATOM 4615 N N . HIS A 1 567 ? 12.510 -13.968 -15.991 1.00 85.25 567 HIS A N 1
ATOM 4616 C CA . HIS A 1 567 ? 12.517 -14.354 -14.589 1.00 85.25 567 HIS A CA 1
ATOM 4617 C C . HIS A 1 567 ? 13.583 -13.535 -13.878 1.00 85.25 567 HIS A C 1
ATOM 4619 O O . HIS A 1 567 ? 14.761 -13.595 -14.241 1.00 85.25 567 HIS A O 1
ATOM 4625 N N . VAL A 1 568 ? 13.153 -12.744 -12.901 1.00 85.62 568 VAL A N 1
ATOM 4626 C CA . VAL A 1 568 ? 14.049 -11.997 -12.028 1.00 85.62 568 VAL A CA 1
ATOM 4627 C C . VAL A 1 568 ? 14.428 -12.911 -10.877 1.00 85.62 568 VAL A C 1
ATOM 4629 O O . VAL A 1 568 ? 13.560 -13.414 -10.166 1.00 85.62 568 VAL A O 1
ATOM 4632 N N . GLU A 1 569 ? 15.719 -13.153 -10.693 1.00 83.38 569 GLU A N 1
ATOM 4633 C CA . GLU A 1 569 ? 16.247 -13.944 -9.588 1.00 83.38 569 GLU A CA 1
ATOM 4634 C C . GLU A 1 569 ? 17.255 -13.109 -8.787 1.00 83.38 569 GLU A C 1
ATOM 4636 O O . GLU A 1 569 ? 18.198 -12.496 -9.302 1.00 83.38 569 GLU A O 1
ATOM 4641 N N . LYS A 1 570 ? 17.016 -13.059 -7.474 1.00 77.06 570 LYS A N 1
ATOM 4642 C CA . LYS A 1 570 ? 17.840 -12.358 -6.492 1.00 77.06 570 LYS A CA 1
ATOM 4643 C C . LYS A 1 570 ? 18.366 -13.376 -5.493 1.00 77.06 570 LYS A C 1
ATOM 4645 O O . LYS A 1 570 ? 17.651 -14.273 -5.061 1.00 77.06 570 LYS A O 1
ATOM 4650 N N . LYS A 1 571 ? 19.625 -13.222 -5.084 1.00 74.50 571 LYS A N 1
ATOM 4651 C CA . LYS A 1 571 ? 20.252 -14.119 -4.107 1.00 74.50 571 LYS A CA 1
ATOM 4652 C C . LYS A 1 571 ? 19.400 -14.191 -2.829 1.00 74.50 571 LYS A C 1
ATOM 4654 O O . LYS A 1 571 ? 19.095 -13.152 -2.248 1.00 74.50 571 LYS A O 1
ATOM 4659 N N . GLN A 1 572 ? 19.070 -15.412 -2.392 1.00 69.94 572 GLN A N 1
ATOM 4660 C CA . GLN A 1 572 ? 18.262 -15.703 -1.190 1.00 69.94 572 GLN A CA 1
ATOM 4661 C C . GLN A 1 572 ? 16.789 -15.249 -1.258 1.00 69.94 572 GLN A C 1
ATOM 4663 O O . GLN A 1 572 ? 16.161 -15.047 -0.218 1.00 69.94 572 GLN A O 1
ATOM 4668 N N . CYS A 1 573 ? 16.238 -15.070 -2.458 1.00 71.56 573 CYS A N 1
ATOM 4669 C CA . CYS A 1 573 ? 14.812 -14.846 -2.692 1.00 71.56 573 CYS A CA 1
ATOM 4670 C C . CYS A 1 573 ? 14.343 -15.754 -3.835 1.00 71.56 573 CYS A C 1
ATOM 4672 O O . CYS A 1 573 ? 15.142 -16.110 -4.703 1.00 71.56 573 CYS A O 1
ATOM 4674 N N . ASP A 1 574 ? 13.061 -16.101 -3.842 1.00 73.44 574 ASP A N 1
ATOM 4675 C CA . ASP A 1 574 ? 12.453 -16.839 -4.944 1.00 73.44 574 ASP A CA 1
ATOM 4676 C C . ASP A 1 574 ? 12.439 -15.997 -6.221 1.00 73.44 574 ASP A C 1
ATOM 4678 O O . ASP A 1 574 ? 12.366 -14.763 -6.186 1.00 73.44 574 ASP A O 1
ATOM 4682 N N . SER A 1 575 ? 12.542 -16.680 -7.359 1.00 82.00 575 SER A N 1
ATOM 4683 C CA . SER A 1 575 ? 12.449 -16.030 -8.658 1.00 82.00 575 SER A CA 1
ATOM 4684 C C . SER A 1 575 ? 11.005 -15.636 -8.958 1.00 82.00 575 SER A C 1
ATOM 4686 O O . SER A 1 575 ? 10.082 -16.393 -8.661 1.00 82.00 575 SER A O 1
ATOM 4688 N N . PHE A 1 576 ? 10.811 -14.471 -9.576 1.00 83.25 576 PHE A N 1
ATOM 4689 C CA . PHE A 1 576 ? 9.495 -14.002 -10.000 1.00 83.25 576 PHE A CA 1
ATOM 4690 C C . PHE A 1 576 ? 9.510 -13.528 -11.463 1.00 83.25 576 PHE A C 1
ATOM 4692 O O . PHE A 1 576 ? 10.496 -12.934 -11.912 1.00 83.25 576 PHE A O 1
ATOM 4699 N N . PRO A 1 577 ? 8.441 -13.792 -12.235 1.00 86.56 577 PRO A N 1
ATOM 4700 C CA . PRO A 1 577 ? 8.353 -13.380 -13.629 1.00 86.56 577 PRO A CA 1
ATOM 4701 C C . PRO A 1 577 ? 7.965 -11.902 -13.765 1.00 86.56 577 PRO A C 1
ATOM 4703 O O . PRO A 1 577 ? 7.090 -11.416 -13.052 1.00 86.56 577 PRO A O 1
ATOM 4706 N N . ILE A 1 578 ? 8.548 -11.201 -14.740 1.00 87.69 578 ILE A N 1
ATOM 4707 C CA . ILE A 1 578 ? 8.091 -9.881 -15.198 1.00 87.69 578 ILE A CA 1
ATOM 4708 C C . ILE A 1 578 ? 8.032 -9.826 -16.726 1.00 87.69 578 ILE A C 1
ATOM 4710 O O . ILE A 1 578 ? 8.800 -10.492 -17.426 1.00 87.69 578 ILE A O 1
ATOM 4714 N N . LYS A 1 579 ? 7.134 -8.996 -17.262 1.00 89.12 579 LYS A N 1
ATOM 4715 C CA . LYS A 1 579 ? 7.157 -8.643 -18.686 1.00 89.12 579 LYS A CA 1
ATOM 4716 C C . LYS A 1 579 ? 8.342 -7.724 -18.964 1.00 89.12 579 LYS A C 1
ATOM 4718 O O . LYS A 1 579 ? 8.585 -6.776 -18.219 1.00 89.12 579 LYS A O 1
ATOM 4723 N N . SER A 1 580 ? 9.079 -8.006 -20.034 1.00 88.75 580 SER A N 1
ATOM 4724 C CA . SER A 1 580 ? 10.219 -7.186 -20.428 1.00 88.75 580 SER A CA 1
ATOM 4725 C C . SER A 1 580 ? 9.777 -6.051 -21.342 1.00 88.75 580 SER A C 1
ATOM 4727 O O . SER A 1 580 ? 9.279 -6.315 -22.426 1.00 88.75 580 SER A O 1
ATOM 4729 N N . TYR A 1 581 ? 10.068 -4.806 -20.972 1.00 91.75 581 TYR A N 1
ATOM 4730 C CA . TYR A 1 581 ? 9.924 -3.636 -21.852 1.00 91.75 581 TYR A CA 1
ATOM 4731 C C . TYR A 1 581 ? 11.277 -3.003 -22.204 1.00 91.75 581 TYR A C 1
ATOM 4733 O O . TYR A 1 581 ? 11.338 -1.876 -22.687 1.00 91.75 581 TYR A O 1
ATOM 4741 N N . HIS A 1 582 ? 12.370 -3.730 -21.966 1.00 91.50 582 HIS A N 1
ATOM 4742 C CA . HIS A 1 582 ? 13.726 -3.212 -22.093 1.00 91.50 582 HIS A CA 1
ATOM 4743 C C . HIS A 1 582 ? 14.051 -2.735 -23.513 1.00 91.50 582 HIS A C 1
ATOM 4745 O O . HIS A 1 582 ? 13.623 -3.327 -24.510 1.00 91.50 582 HIS A O 1
ATOM 4751 N N . ARG A 1 583 ? 14.845 -1.671 -23.584 1.00 92.31 583 ARG A N 1
ATOM 4752 C CA . ARG A 1 583 ? 15.473 -1.132 -24.785 1.00 92.31 583 ARG A CA 1
ATOM 4753 C C . ARG A 1 583 ? 16.958 -1.440 -24.744 1.00 92.31 583 ARG A C 1
ATOM 4755 O O . ARG A 1 583 ? 17.575 -1.434 -23.681 1.00 92.31 583 ARG A O 1
ATOM 4762 N N . PHE A 1 584 ? 17.511 -1.712 -25.915 1.00 91.31 584 PHE A N 1
ATOM 4763 C CA . PHE A 1 584 ? 18.905 -2.090 -26.061 1.00 91.31 584 PHE A CA 1
ATOM 4764 C C . PHE A 1 584 ? 19.605 -1.109 -26.982 1.00 91.31 584 PHE A C 1
ATOM 4766 O O . PHE A 1 584 ? 19.071 -0.750 -28.032 1.00 91.31 584 PHE A O 1
ATOM 4773 N N . ILE A 1 585 ? 20.808 -0.724 -26.588 1.00 92.31 585 ILE A N 1
ATOM 4774 C CA . ILE A 1 585 ? 21.767 0.001 -27.408 1.00 92.31 585 ILE A CA 1
ATOM 4775 C C . ILE A 1 585 ? 23.112 -0.705 -27.288 1.00 92.31 585 ILE A C 1
ATOM 4777 O O . ILE A 1 585 ? 23.406 -1.349 -26.279 1.00 92.31 585 ILE A O 1
ATOM 4781 N N . VAL A 1 586 ? 23.909 -0.626 -28.340 1.00 90.62 586 VAL A N 1
ATOM 4782 C CA . VAL A 1 586 ? 25.259 -1.171 -28.343 1.00 90.62 586 VAL A CA 1
ATOM 4783 C C . VAL A 1 586 ? 26.219 -0.060 -28.715 1.00 90.62 586 VAL A C 1
ATOM 4785 O O . VAL A 1 586 ? 26.042 0.610 -29.733 1.00 90.62 586 VAL A O 1
ATOM 4788 N N . THR A 1 587 ? 27.238 0.147 -27.889 1.00 90.69 587 THR A N 1
ATOM 4789 C CA . THR A 1 587 ? 28.299 1.118 -28.153 1.00 90.69 587 THR A CA 1
ATOM 4790 C C . THR A 1 587 ? 29.628 0.397 -28.272 1.00 90.69 587 THR A C 1
ATOM 4792 O O . THR A 1 587 ? 30.005 -0.380 -27.400 1.00 90.69 587 THR A O 1
ATOM 4795 N N . THR A 1 588 ? 30.370 0.651 -29.348 1.00 87.25 588 THR A N 1
ATOM 4796 C CA . THR A 1 588 ? 31.685 0.030 -29.536 1.00 87.25 588 THR A CA 1
ATOM 4797 C C . THR A 1 588 ? 32.680 0.979 -30.191 1.00 87.25 588 THR A C 1
ATOM 4799 O O . THR A 1 588 ? 32.315 1.946 -30.871 1.00 87.25 588 THR A O 1
ATOM 4802 N N . ASN A 1 589 ? 33.957 0.713 -29.927 1.00 85.75 589 ASN A N 1
ATOM 4803 C CA . ASN A 1 589 ? 35.087 1.369 -30.577 1.00 85.75 589 ASN A CA 1
ATOM 4804 C C . ASN A 1 589 ? 35.664 0.508 -31.714 1.00 85.75 589 ASN A C 1
ATOM 4806 O O . ASN A 1 589 ? 36.539 0.968 -32.436 1.00 85.75 589 ASN A O 1
ATOM 4810 N N . ASN A 1 590 ? 35.182 -0.729 -31.885 1.00 82.38 590 ASN A N 1
ATOM 4811 C CA . ASN A 1 590 ? 35.635 -1.618 -32.949 1.00 82.38 590 ASN A CA 1
ATOM 4812 C C . ASN A 1 590 ? 35.106 -1.144 -34.312 1.00 82.38 590 ASN A C 1
ATOM 4814 O O . ASN A 1 590 ? 33.897 -1.004 -34.499 1.00 82.38 590 ASN A O 1
ATOM 4818 N N . GLU A 1 591 ? 36.015 -0.935 -35.263 1.00 74.50 591 GLU A N 1
ATOM 4819 C CA . GLU A 1 591 ? 35.730 -0.470 -36.625 1.00 74.50 591 GLU A CA 1
ATOM 4820 C C . GLU A 1 591 ? 34.941 -1.465 -37.483 1.00 74.50 591 GLU A C 1
ATOM 4822 O O . GLU A 1 591 ? 34.332 -1.058 -38.466 1.00 74.50 591 GLU A O 1
ATOM 4827 N N . PHE A 1 592 ? 34.898 -2.744 -37.102 1.00 72.25 592 PHE A N 1
ATOM 4828 C CA . PHE A 1 592 ? 34.066 -3.772 -37.738 1.00 72.25 592 PHE A CA 1
ATOM 4829 C C . PHE A 1 592 ? 32.720 -3.962 -37.024 1.00 72.25 592 PHE A C 1
ATOM 4831 O O . PHE A 1 592 ? 31.941 -4.855 -37.361 1.00 72.25 592 PHE A O 1
ATOM 4838 N N . GLY A 1 593 ? 32.445 -3.138 -36.010 1.00 73.44 593 GLY A N 1
ATOM 4839 C CA . GLY A 1 593 ? 31.281 -3.272 -35.153 1.00 73.44 593 GLY A CA 1
ATOM 4840 C C . GLY A 1 593 ? 31.341 -4.508 -34.254 1.00 73.44 593 GLY A C 1
ATOM 4841 O O . GLY A 1 593 ? 32.394 -5.074 -33.962 1.00 73.44 593 GLY A O 1
ATOM 4842 N N . CYS A 1 594 ? 30.173 -4.902 -33.759 1.00 72.12 594 CYS A N 1
ATOM 4843 C CA . CYS A 1 594 ? 30.004 -6.026 -32.834 1.00 72.12 594 CYS A CA 1
ATOM 4844 C C . CYS A 1 594 ? 28.879 -6.981 -33.260 1.00 72.12 594 CYS A C 1
ATOM 4846 O O . CYS A 1 594 ? 28.618 -7.955 -32.565 1.00 72.12 594 CYS A O 1
ATOM 4848 N N . VAL A 1 595 ? 28.234 -6.736 -34.403 1.00 75.62 595 VAL A N 1
ATOM 4849 C CA . VAL A 1 595 ? 27.117 -7.535 -34.919 1.00 75.62 595 VAL A CA 1
ATOM 4850 C C . VAL A 1 595 ? 27.396 -7.923 -36.366 1.00 75.62 595 VAL A C 1
ATOM 4852 O O . VAL A 1 595 ? 27.853 -7.103 -37.159 1.00 75.62 595 VAL A O 1
ATOM 4855 N N . VAL A 1 596 ? 27.096 -9.174 -36.722 1.00 76.50 596 VAL A N 1
ATOM 4856 C CA . VAL A 1 596 ? 27.178 -9.651 -38.108 1.00 76.50 596 VAL A CA 1
ATOM 4857 C C . VAL A 1 596 ? 25.954 -9.155 -38.879 1.00 76.50 596 VAL A C 1
ATOM 4859 O O . VAL A 1 596 ? 24.852 -9.686 -38.722 1.00 76.50 596 VAL A O 1
ATOM 4862 N N . MET A 1 597 ? 26.148 -8.141 -39.721 1.00 76.94 597 MET A N 1
ATOM 4863 C CA . MET A 1 597 ? 25.070 -7.521 -40.492 1.00 76.94 597 MET A CA 1
ATOM 4864 C C . MET A 1 597 ? 24.653 -8.386 -41.680 1.00 76.94 597 MET A C 1
ATOM 4866 O O . MET A 1 597 ? 25.486 -8.922 -42.412 1.00 76.94 597 MET A O 1
ATOM 4870 N N . LYS A 1 598 ? 23.339 -8.484 -41.897 1.00 77.94 598 LYS A N 1
ATOM 4871 C CA . LYS A 1 598 ? 22.735 -9.169 -43.047 1.00 77.94 598 LYS A CA 1
ATOM 4872 C C . LYS A 1 598 ? 21.893 -8.199 -43.860 1.00 77.94 598 LYS A C 1
ATOM 4874 O O . LYS A 1 598 ? 21.383 -7.211 -43.342 1.00 77.94 598 LYS A O 1
ATOM 4879 N N . ASN A 1 599 ? 21.710 -8.504 -45.143 1.00 72.31 599 ASN A N 1
ATOM 4880 C CA . ASN A 1 599 ? 20.994 -7.623 -46.066 1.00 72.31 599 ASN A CA 1
ATOM 4881 C C . ASN A 1 599 ? 19.508 -7.413 -45.704 1.00 72.31 599 ASN A C 1
ATOM 4883 O O . ASN A 1 599 ? 18.927 -6.410 -46.102 1.00 72.31 599 ASN A O 1
ATOM 4887 N N . ASP A 1 600 ? 18.899 -8.347 -44.976 1.00 75.38 600 ASP A N 1
ATOM 4888 C CA . ASP A 1 600 ? 17.511 -8.322 -44.505 1.00 75.38 600 ASP A CA 1
ATOM 4889 C C . ASP A 1 600 ? 17.379 -7.917 -43.022 1.00 75.38 600 ASP A C 1
ATOM 4891 O O . ASP A 1 600 ? 16.311 -8.075 -42.422 1.00 75.38 600 ASP A O 1
ATOM 4895 N N . ASP A 1 601 ? 18.446 -7.387 -42.409 1.00 79.88 601 ASP A N 1
ATOM 4896 C CA . ASP A 1 601 ? 18.431 -7.004 -40.999 1.00 79.88 601 ASP A CA 1
ATOM 4897 C C . ASP A 1 601 ? 17.587 -5.744 -40.748 1.00 79.88 601 ASP A C 1
ATOM 4899 O O . ASP A 1 601 ? 17.983 -4.603 -41.008 1.00 79.88 601 ASP A O 1
ATOM 4903 N N . ARG A 1 602 ? 16.397 -5.971 -40.190 1.00 81.50 602 ARG A N 1
ATOM 4904 C CA . ARG A 1 602 ? 15.455 -4.925 -39.772 1.00 81.50 602 ARG A CA 1
ATOM 4905 C C . ARG A 1 602 ? 15.598 -4.483 -38.312 1.00 81.50 602 ARG A C 1
ATOM 4907 O O . ARG A 1 602 ? 14.894 -3.567 -37.909 1.00 81.50 602 ARG A O 1
ATOM 4914 N N . ARG A 1 603 ? 16.422 -5.164 -37.504 1.00 84.06 603 ARG A N 1
ATOM 4915 C CA . ARG A 1 603 ? 16.534 -4.940 -36.050 1.00 84.06 603 ARG A CA 1
ATOM 4916 C C . ARG A 1 603 ? 17.762 -4.117 -35.697 1.00 84.06 603 ARG A C 1
ATOM 4918 O O . ARG A 1 603 ? 17.669 -3.254 -34.838 1.00 84.06 603 ARG A O 1
ATOM 4925 N N . ASN A 1 604 ? 18.902 -4.369 -36.328 1.00 87.69 604 ASN A N 1
ATOM 4926 C CA . ASN A 1 604 ? 20.129 -3.639 -36.031 1.00 87.69 604 ASN A CA 1
ATOM 4927 C C . ASN A 1 604 ? 20.198 -2.360 -36.870 1.00 87.69 604 ASN A C 1
ATOM 4929 O O . ASN A 1 604 ? 20.188 -2.405 -38.101 1.00 87.69 604 ASN A O 1
ATOM 4933 N N . PHE A 1 605 ? 20.254 -1.212 -36.197 1.00 90.88 605 PHE A N 1
ATOM 4934 C CA . PHE A 1 605 ? 20.492 0.091 -36.810 1.00 90.88 605 PHE A CA 1
ATOM 4935 C C . PHE A 1 605 ? 21.930 0.512 -36.528 1.00 90.88 605 PHE A C 1
ATOM 4937 O O . PHE A 1 605 ? 22.243 0.906 -35.410 1.00 90.88 605 PHE A O 1
ATOM 4944 N N . ILE A 1 606 ? 22.815 0.349 -37.509 1.00 89.88 606 ILE A N 1
ATOM 4945 C CA . ILE A 1 606 ? 24.255 0.543 -37.334 1.00 89.88 606 ILE A CA 1
ATOM 4946 C C . ILE A 1 606 ? 24.700 1.895 -37.882 1.00 89.88 606 ILE A C 1
ATOM 4948 O O . ILE A 1 606 ? 24.398 2.254 -39.021 1.00 89.88 606 ILE A O 1
ATOM 4952 N N . VAL A 1 607 ? 25.409 2.649 -37.047 1.00 90.62 607 VAL A N 1
ATOM 4953 C CA . VAL A 1 607 ? 25.834 4.010 -37.358 1.00 90.62 607 VAL A CA 1
ATOM 4954 C C . VAL A 1 607 ? 27.296 4.179 -36.975 1.00 90.62 607 VAL A C 1
ATOM 4956 O O . VAL A 1 607 ? 27.679 3.931 -35.829 1.00 90.62 607 VAL A O 1
ATOM 4959 N N . ARG A 1 608 ? 28.108 4.627 -37.936 1.00 91.44 608 ARG A N 1
ATOM 4960 C CA . ARG A 1 608 ? 29.456 5.128 -37.680 1.00 91.44 608 ARG A CA 1
ATOM 4961 C C . ARG A 1 608 ? 29.366 6.635 -37.438 1.00 91.44 608 ARG A C 1
ATOM 4963 O O . ARG A 1 608 ? 29.034 7.381 -38.353 1.00 91.44 608 ARG A O 1
ATOM 4970 N N . ALA A 1 609 ? 29.630 7.067 -36.208 1.00 91.50 609 ALA A N 1
ATOM 4971 C CA . ALA A 1 609 ? 29.633 8.484 -35.858 1.00 91.50 609 ALA A CA 1
ATOM 4972 C C . ALA A 1 609 ? 30.819 9.217 -36.504 1.00 91.50 609 ALA A C 1
ATOM 4974 O O . ALA A 1 609 ? 31.860 8.612 -36.780 1.00 91.50 609 ALA A O 1
ATOM 4975 N N . SER A 1 610 ? 30.652 10.525 -36.703 1.00 92.06 610 SER A N 1
ATOM 4976 C CA . SER A 1 610 ? 31.703 11.428 -37.176 1.00 92.06 610 SER A CA 1
ATOM 4977 C C . SER A 1 610 ? 32.770 11.646 -36.099 1.00 92.06 610 SER A C 1
ATOM 4979 O O . SER A 1 610 ? 32.479 11.695 -34.903 1.00 92.06 610 SER A O 1
ATOM 4981 N N . ASP A 1 611 ? 34.013 11.806 -36.548 1.00 91.25 611 ASP A N 1
ATOM 4982 C CA . ASP A 1 611 ? 35.176 12.021 -35.689 1.00 91.25 611 ASP A CA 1
ATOM 4983 C C . ASP A 1 611 ? 35.371 13.514 -35.313 1.00 91.25 611 ASP A C 1
ATOM 4985 O O . ASP A 1 611 ? 36.217 13.832 -34.479 1.00 91.25 611 ASP A O 1
ATOM 4989 N N . ASP A 1 612 ? 34.553 14.429 -35.857 1.00 91.81 612 ASP A N 1
ATOM 4990 C CA . ASP A 1 612 ? 34.702 15.892 -35.740 1.00 91.81 612 ASP A CA 1
ATOM 4991 C C . ASP A 1 612 ? 34.712 16.388 -34.281 1.00 91.81 612 ASP A C 1
ATOM 4993 O O . ASP A 1 612 ? 35.374 17.375 -33.965 1.00 91.81 612 ASP A O 1
ATOM 4997 N N . LEU A 1 613 ? 33.992 15.709 -33.378 1.00 90.88 613 LEU A N 1
ATOM 4998 C CA . LEU A 1 613 ? 33.900 16.109 -31.969 1.00 90.88 613 LEU A CA 1
ATOM 4999 C C . LEU A 1 613 ? 35.027 15.553 -31.084 1.00 90.88 613 LEU A C 1
ATOM 5001 O O . LEU A 1 613 ? 35.162 16.012 -29.956 1.00 90.88 613 LEU A O 1
ATOM 5005 N N . ILE A 1 614 ? 35.853 14.604 -31.545 1.00 88.25 614 ILE A N 1
ATOM 5006 C CA . ILE A 1 614 ? 36.814 13.863 -30.692 1.00 88.25 614 ILE A CA 1
ATOM 5007 C C . ILE A 1 614 ? 37.780 14.780 -29.926 1.00 88.25 614 ILE A C 1
ATOM 5009 O O . ILE A 1 614 ? 38.166 14.473 -28.796 1.00 88.25 614 ILE A O 1
ATOM 5013 N N . SER A 1 615 ? 38.128 15.925 -30.510 1.00 87.50 615 SER A N 1
ATOM 5014 C CA . SER A 1 615 ? 39.048 16.902 -29.920 1.00 87.50 615 SER A CA 1
ATOM 5015 C C . SER A 1 615 ? 38.353 18.149 -29.360 1.00 87.50 615 SER A C 1
ATOM 5017 O O . SER A 1 615 ? 39.024 19.010 -28.788 1.00 87.50 615 SER A O 1
ATOM 5019 N N . ASP A 1 616 ? 37.025 18.256 -29.470 1.00 91.75 616 ASP A N 1
ATOM 5020 C CA . ASP A 1 616 ? 36.259 19.417 -29.007 1.00 91.75 616 ASP A CA 1
ATOM 5021 C C . ASP A 1 616 ? 35.916 19.297 -27.514 1.00 91.75 616 ASP A C 1
ATOM 5023 O O . ASP A 1 616 ? 34.789 19.020 -27.092 1.00 91.75 616 ASP A O 1
ATOM 5027 N N . LYS A 1 617 ? 36.939 19.485 -26.674 1.00 92.25 617 LYS A N 1
ATOM 5028 C CA . LYS A 1 617 ? 36.789 19.442 -25.212 1.00 92.25 617 LYS A CA 1
ATOM 5029 C C . LYS A 1 617 ? 35.798 20.492 -24.708 1.00 92.25 617 LYS A C 1
ATOM 5031 O O . LYS A 1 617 ? 35.077 20.220 -23.749 1.00 92.25 617 LYS A O 1
ATOM 5036 N N . GLN A 1 618 ? 35.774 21.668 -25.337 1.00 95.25 618 GLN A N 1
ATOM 5037 C CA . GLN A 1 618 ? 34.925 22.776 -24.915 1.00 95.25 618 GLN A CA 1
ATOM 5038 C C . GLN A 1 618 ? 33.450 22.435 -25.125 1.00 95.25 618 GLN A C 1
ATOM 5040 O O . GLN A 1 618 ? 32.664 22.577 -24.190 1.00 95.25 618 GLN A O 1
ATOM 5045 N N . PHE A 1 619 ? 33.096 21.867 -26.283 1.00 95.81 619 PHE A N 1
ATOM 5046 C CA . PHE A 1 619 ? 31.741 21.389 -26.538 1.00 95.81 619 PHE A CA 1
ATOM 5047 C C . PHE A 1 619 ? 31.256 20.419 -25.459 1.00 95.81 619 PHE A C 1
ATOM 5049 O O . PHE A 1 619 ? 30.145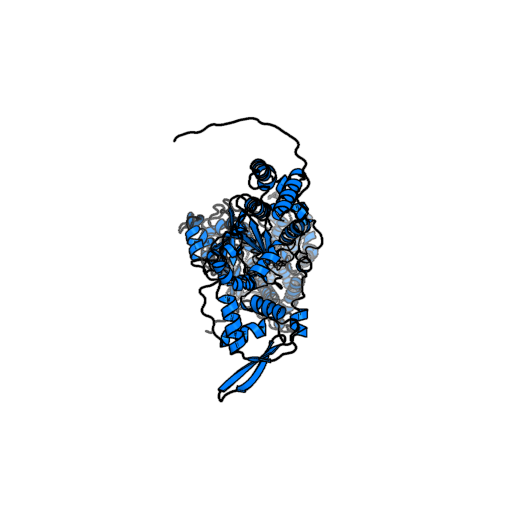 20.576 -24.962 1.00 95.81 619 PHE A O 1
ATOM 5056 N N . PHE A 1 620 ? 32.070 19.441 -25.046 1.00 95.69 620 PHE A N 1
ATOM 5057 C CA . PHE A 1 620 ? 31.651 18.471 -24.027 1.00 95.69 620 PHE A CA 1
ATOM 5058 C C . PHE A 1 620 ? 31.560 19.054 -22.612 1.00 95.69 620 PHE A C 1
ATOM 5060 O O . PHE A 1 620 ? 30.701 18.621 -21.838 1.00 95.69 620 PHE A O 1
ATOM 5067 N N . ILE A 1 621 ? 32.409 20.029 -22.270 1.00 95.62 621 ILE A N 1
ATOM 5068 C CA . ILE A 1 621 ? 32.301 20.783 -21.011 1.00 95.62 621 ILE A CA 1
ATOM 5069 C C . ILE A 1 621 ? 30.974 21.544 -20.986 1.00 95.62 621 ILE A C 1
ATOM 5071 O O . ILE A 1 621 ? 30.197 21.394 -20.039 1.00 95.62 621 ILE A O 1
ATOM 5075 N N . ASP A 1 622 ? 30.687 22.287 -22.054 1.00 96.81 622 ASP A N 1
ATOM 5076 C CA . ASP A 1 622 ? 29.456 23.060 -22.184 1.00 96.81 622 ASP A CA 1
ATOM 5077 C C . ASP A 1 622 ? 28.230 22.146 -22.223 1.00 96.81 622 ASP A C 1
ATOM 5079 O O . ASP A 1 622 ? 27.241 22.419 -21.549 1.00 96.81 622 ASP A O 1
ATOM 5083 N N . TYR A 1 623 ? 28.311 21.007 -22.916 1.00 97.38 623 TYR A N 1
ATOM 5084 C CA . TYR A 1 623 ? 27.227 20.032 -22.995 1.00 97.38 623 TYR A CA 1
ATOM 5085 C C . TYR A 1 623 ? 26.905 19.476 -21.608 1.00 97.38 623 TYR A C 1
ATOM 5087 O O . TYR A 1 623 ? 25.749 19.428 -21.193 1.00 97.38 623 TYR A O 1
ATOM 5095 N N . ARG A 1 624 ? 27.925 19.096 -20.832 1.00 96.31 624 ARG A N 1
ATOM 5096 C CA . ARG A 1 624 ? 27.703 18.604 -19.470 1.00 96.31 624 ARG A CA 1
ATOM 5097 C C . ARG A 1 624 ? 27.085 19.676 -18.573 1.00 96.31 624 ARG A C 1
ATOM 5099 O O . ARG A 1 624 ? 26.166 19.359 -17.825 1.00 96.31 624 ARG A O 1
ATOM 5106 N N . ALA A 1 625 ? 27.554 20.919 -18.650 1.00 96.69 625 ALA A N 1
ATOM 5107 C CA . ALA A 1 625 ? 27.044 22.008 -17.821 1.00 96.69 625 ALA A CA 1
ATOM 5108 C C . ALA A 1 625 ? 25.613 22.430 -18.203 1.00 96.69 625 ALA A C 1
ATOM 5110 O O . ALA A 1 625 ? 24.759 22.561 -17.330 1.00 96.69 625 ALA A O 1
ATOM 5111 N N . LYS A 1 626 ? 25.352 22.628 -19.499 1.00 96.50 626 LYS A N 1
ATOM 5112 C CA . LYS A 1 626 ? 24.119 23.236 -20.024 1.00 96.50 626 LYS A CA 1
ATOM 5113 C C . LYS A 1 626 ? 23.026 22.228 -20.361 1.00 96.50 626 LYS A C 1
ATOM 5115 O O . LYS A 1 626 ? 21.859 22.607 -20.377 1.00 96.50 626 LYS A O 1
ATOM 5120 N N . VAL A 1 627 ? 23.386 20.967 -20.608 1.00 96.31 627 VAL A N 1
ATOM 5121 C CA . VAL A 1 627 ? 22.436 19.882 -20.891 1.00 96.31 627 VAL A CA 1
ATOM 5122 C C . VAL A 1 627 ? 22.314 18.942 -19.697 1.00 96.31 627 VAL A C 1
ATOM 5124 O O . VAL A 1 627 ? 21.261 18.895 -19.078 1.00 96.31 627 VAL A O 1
ATOM 5127 N N . ILE A 1 628 ? 23.374 18.206 -19.348 1.00 95.12 628 ILE A N 1
ATOM 5128 C CA . ILE A 1 628 ? 23.279 17.088 -18.384 1.00 95.12 628 ILE A CA 1
ATOM 5129 C C . ILE A 1 628 ? 23.007 17.580 -16.954 1.00 95.12 628 ILE A C 1
ATOM 5131 O O . ILE A 1 628 ? 22.176 17.008 -16.257 1.00 95.12 628 ILE A O 1
ATOM 5135 N N . ASN A 1 629 ? 23.686 18.645 -16.522 1.00 93.62 629 ASN A N 1
ATOM 5136 C CA . ASN A 1 629 ? 23.583 19.189 -15.163 1.00 93.62 629 ASN A CA 1
ATOM 5137 C C . ASN A 1 629 ? 22.577 20.352 -15.046 1.00 93.62 629 ASN A C 1
ATOM 5139 O O . ASN A 1 629 ? 22.582 21.069 -14.046 1.00 93.62 629 ASN A O 1
ATOM 5143 N N . SER A 1 630 ? 21.737 20.560 -16.062 1.00 94.31 630 SER A N 1
ATOM 5144 C CA . SER A 1 630 ? 20.795 21.677 -16.141 1.00 94.31 630 SER A CA 1
ATOM 5145 C C . SER A 1 630 ? 19.363 21.163 -16.202 1.00 94.31 630 SER A C 1
ATOM 5147 O O . SER A 1 630 ? 18.973 20.521 -17.178 1.00 94.31 630 SER A O 1
ATOM 5149 N N . ASN A 1 631 ? 18.551 21.491 -15.192 1.00 94.19 631 ASN A N 1
ATOM 5150 C CA . ASN A 1 631 ? 17.125 21.150 -15.199 1.00 94.19 631 ASN A CA 1
ATOM 5151 C C . ASN A 1 631 ? 16.412 21.749 -16.417 1.00 94.19 631 ASN A C 1
ATOM 5153 O O . ASN A 1 631 ? 15.636 21.042 -17.054 1.00 94.19 631 ASN A O 1
ATOM 5157 N N . ALA A 1 632 ? 16.729 22.998 -16.777 1.00 94.88 632 ALA A N 1
ATOM 5158 C CA . ALA A 1 632 ? 16.190 23.654 -17.966 1.00 94.88 632 ALA A CA 1
ATOM 5159 C C . ALA A 1 632 ? 16.604 22.936 -19.260 1.00 94.88 632 ALA A C 1
ATOM 5161 O O . ALA A 1 632 ? 15.787 22.736 -20.156 1.00 94.88 632 ALA A O 1
ATOM 5162 N N . GLY A 1 633 ? 17.864 22.497 -19.348 1.00 96.50 633 GLY A N 1
ATOM 5163 C CA . GLY A 1 633 ? 18.366 21.758 -20.507 1.00 96.50 633 GLY A CA 1
ATOM 5164 C C . GLY A 1 633 ? 17.676 20.404 -20.680 1.00 96.50 633 GLY A C 1
ATOM 5165 O O . GLY A 1 633 ? 17.178 20.090 -21.764 1.00 96.50 633 GLY A O 1
ATOM 5166 N N . LEU A 1 634 ? 17.586 19.618 -19.602 1.00 96.50 634 LEU A N 1
ATOM 5167 C CA . LEU A 1 634 ? 16.909 18.319 -19.611 1.00 96.50 634 LEU A CA 1
ATOM 5168 C C . LEU A 1 634 ? 15.409 18.447 -19.880 1.00 96.50 634 LEU A C 1
ATOM 5170 O O . LEU A 1 634 ? 14.879 17.672 -20.677 1.00 96.50 634 LEU A O 1
ATOM 5174 N N . SER A 1 635 ? 14.724 19.408 -19.251 1.00 96.25 635 SER A N 1
ATOM 5175 C CA . SER A 1 635 ? 13.284 19.596 -19.440 1.00 96.25 635 SER A CA 1
ATOM 5176 C C . SER A 1 635 ? 12.958 20.083 -20.854 1.00 96.25 635 SER A C 1
ATOM 5178 O O . SER A 1 635 ? 12.004 19.582 -21.450 1.00 96.25 635 SER A O 1
ATOM 5180 N N . THR A 1 636 ? 13.798 20.937 -21.455 1.00 97.12 636 THR A N 1
ATOM 5181 C CA . THR A 1 636 ? 13.673 21.327 -22.871 1.00 97.12 636 THR A CA 1
ATOM 5182 C C . THR A 1 636 ? 13.808 20.128 -23.804 1.00 97.12 636 THR A C 1
ATOM 5184 O O . THR A 1 636 ? 12.974 19.939 -24.690 1.00 97.12 636 THR A O 1
ATOM 5187 N N . ILE A 1 637 ? 14.843 19.300 -23.623 1.00 97.69 637 ILE A N 1
ATOM 5188 C CA . ILE A 1 637 ? 15.070 18.121 -24.474 1.00 97.69 637 ILE A CA 1
ATOM 5189 C C . ILE A 1 637 ? 13.945 17.107 -24.291 1.00 97.69 637 ILE A C 1
ATOM 5191 O O . ILE A 1 637 ? 13.439 16.573 -25.277 1.00 97.69 637 ILE A O 1
ATOM 5195 N N . TYR A 1 638 ? 13.524 16.857 -23.051 1.00 97.31 638 TYR A N 1
ATOM 5196 C CA . TYR A 1 638 ? 12.403 15.972 -22.766 1.00 97.31 638 TYR A CA 1
ATOM 5197 C C . TYR A 1 638 ? 11.124 16.470 -23.443 1.00 97.31 638 TYR A C 1
ATOM 5199 O O . TYR A 1 638 ? 10.485 15.703 -24.158 1.00 97.31 638 TYR A O 1
ATOM 5207 N N . ASN A 1 639 ? 10.796 17.758 -23.308 1.00 97.12 639 ASN A N 1
ATOM 5208 C CA . ASN A 1 639 ? 9.635 18.357 -23.960 1.00 97.12 639 ASN A CA 1
ATOM 5209 C C . ASN A 1 639 ? 9.723 18.254 -25.491 1.00 97.12 639 ASN A C 1
ATOM 5211 O O . ASN A 1 639 ? 8.757 17.851 -26.135 1.00 97.12 639 ASN A O 1
ATOM 5215 N N . TYR A 1 640 ? 10.886 18.537 -26.084 1.00 97.75 640 TYR A N 1
ATOM 5216 C CA . TYR A 1 640 ? 11.112 18.344 -27.518 1.00 97.75 640 TYR A CA 1
ATOM 5217 C C . TYR A 1 640 ? 10.833 16.897 -27.944 1.00 97.75 640 TYR A C 1
ATOM 5219 O O . TYR A 1 640 ? 10.072 16.676 -28.881 1.00 97.75 640 TYR A O 1
ATOM 5227 N N . LEU A 1 641 ? 11.392 15.915 -27.229 1.00 98.06 641 LEU A N 1
ATOM 5228 C CA . LEU A 1 641 ? 11.214 14.493 -27.528 1.00 98.06 641 LEU A CA 1
ATOM 5229 C C . LEU A 1 641 ? 9.765 14.036 -27.343 1.00 98.06 641 LEU A C 1
ATOM 5231 O O . LEU A 1 641 ? 9.293 13.242 -28.149 1.00 98.06 641 LEU A O 1
ATOM 5235 N N . MET A 1 642 ? 9.051 14.525 -26.327 1.00 96.56 642 MET A N 1
ATOM 5236 C CA . MET A 1 642 ? 7.655 14.158 -26.057 1.00 96.56 642 MET A CA 1
ATOM 5237 C C . MET A 1 642 ? 6.665 14.706 -27.096 1.00 96.56 642 MET A C 1
ATOM 5239 O O . MET A 1 642 ? 5.591 14.132 -27.248 1.00 96.56 642 MET A O 1
ATOM 5243 N N . ASN A 1 643 ? 7.030 15.761 -27.834 1.00 96.81 643 ASN A N 1
ATOM 5244 C CA . ASN A 1 643 ? 6.184 16.385 -28.861 1.00 96.81 643 ASN A CA 1
ATOM 5245 C C . ASN A 1 643 ? 6.490 15.923 -30.299 1.00 96.81 643 ASN A C 1
ATOM 5247 O O . ASN A 1 643 ? 5.904 16.437 -31.249 1.00 96.81 643 ASN A O 1
ATOM 5251 N N . ILE A 1 644 ? 7.395 14.957 -30.497 1.00 97.69 644 ILE A N 1
ATOM 5252 C CA . ILE A 1 644 ? 7.626 14.371 -31.826 1.00 97.69 644 ILE A CA 1
ATOM 5253 C C . ILE A 1 644 ? 6.432 13.488 -32.205 1.00 97.69 644 ILE A C 1
ATOM 5255 O O . ILE A 1 644 ? 6.141 12.503 -31.526 1.00 97.69 644 ILE A O 1
ATOM 5259 N N . GLU A 1 645 ? 5.768 13.816 -33.310 1.00 96.50 645 GLU A N 1
ATOM 5260 C CA . GLU A 1 645 ? 4.575 13.110 -33.782 1.00 96.50 645 GLU A CA 1
ATOM 5261 C C . GLU A 1 645 ? 4.880 11.722 -34.380 1.00 96.50 645 GLU A C 1
ATOM 5263 O O . GLU A 1 645 ? 5.959 11.462 -34.915 1.00 96.50 645 GLU A O 1
ATOM 5268 N N . GLY A 1 646 ? 3.894 10.817 -34.326 1.00 93.88 646 GLY A N 1
ATOM 5269 C CA . GLY A 1 646 ? 3.923 9.518 -35.017 1.00 93.88 646 GLY A CA 1
ATOM 5270 C C . GLY A 1 646 ? 4.786 8.429 -34.369 1.00 93.88 646 GLY A C 1
ATOM 5271 O O . GLY A 1 646 ? 5.047 7.394 -34.990 1.00 93.88 646 GLY A O 1
ATOM 5272 N N . MET A 1 647 ? 5.250 8.634 -33.132 1.00 96.19 647 MET A N 1
ATOM 5273 C CA . MET A 1 647 ? 6.126 7.679 -32.441 1.00 96.19 647 MET A CA 1
ATOM 5274 C C . MET A 1 647 ? 5.406 6.409 -31.962 1.00 96.19 647 MET A C 1
ATOM 5276 O O . MET A 1 647 ? 6.047 5.371 -31.804 1.00 96.19 647 MET A O 1
ATOM 5280 N N . ASP A 1 648 ? 4.078 6.422 -31.839 1.00 92.38 648 ASP A N 1
ATOM 5281 C CA . ASP A 1 648 ? 3.254 5.220 -31.629 1.00 92.38 648 ASP A CA 1
ATOM 5282 C C . ASP A 1 648 ? 3.444 4.187 -32.756 1.00 92.38 648 ASP A C 1
ATOM 5284 O O . ASP A 1 648 ? 3.358 2.977 -32.536 1.00 92.38 648 ASP A O 1
ATOM 5288 N N . LYS A 1 649 ? 3.763 4.669 -33.964 1.00 92.62 649 LYS A N 1
ATOM 5289 C CA . LYS A 1 649 ? 3.966 3.882 -35.188 1.00 92.62 649 LYS A CA 1
ATOM 5290 C C . LYS A 1 649 ? 5.423 3.848 -35.646 1.00 92.62 649 LYS A C 1
ATOM 5292 O O . LYS A 1 649 ? 5.677 3.529 -36.807 1.00 92.62 649 LYS A O 1
ATOM 5297 N N . PHE A 1 650 ? 6.385 4.104 -34.754 1.00 94.12 650 PHE A N 1
ATOM 5298 C CA . PHE A 1 650 ? 7.820 4.121 -35.077 1.00 94.12 650 PHE A CA 1
ATOM 5299 C C . PHE A 1 650 ? 8.296 2.887 -35.859 1.00 94.12 650 PHE A C 1
ATOM 5301 O O . PHE A 1 650 ? 9.107 3.011 -36.770 1.00 94.12 650 PHE A O 1
ATOM 5308 N N . ILE A 1 651 ? 7.759 1.697 -35.563 1.00 89.06 651 ILE A N 1
ATOM 5309 C CA . ILE A 1 651 ? 8.124 0.446 -36.253 1.00 89.06 651 ILE A CA 1
ATOM 5310 C C . ILE A 1 651 ? 7.860 0.477 -37.773 1.00 89.06 651 ILE A C 1
ATOM 5312 O O . ILE A 1 651 ? 8.446 -0.307 -38.517 1.00 89.06 651 ILE A O 1
ATOM 5316 N N . ASN A 1 652 ? 6.997 1.386 -38.237 1.00 90.69 652 ASN A N 1
ATOM 5317 C CA . ASN A 1 652 ? 6.689 1.594 -39.652 1.00 90.69 652 ASN A CA 1
ATOM 5318 C C . ASN A 1 652 ? 7.616 2.625 -40.319 1.00 90.69 652 ASN A C 1
ATOM 5320 O O . ASN A 1 652 ? 7.608 2.745 -41.545 1.00 90.69 652 ASN A O 1
ATOM 5324 N N . ILE A 1 653 ? 8.410 3.371 -39.544 1.00 91.88 653 ILE A N 1
ATOM 5325 C CA . ILE A 1 653 ? 9.398 4.310 -40.076 1.00 91.88 653 ILE A CA 1
ATOM 5326 C C . ILE A 1 653 ? 10.555 3.495 -40.653 1.00 91.88 653 ILE A C 1
ATOM 5328 O O . ILE A 1 653 ? 11.207 2.709 -39.959 1.00 91.88 653 ILE A O 1
ATOM 5332 N N . LYS A 1 654 ? 10.811 3.672 -41.952 1.00 90.31 654 LYS A N 1
ATOM 5333 C CA . LYS A 1 654 ? 11.865 2.946 -42.661 1.00 90.31 654 LYS A CA 1
ATOM 5334 C C . LYS A 1 654 ? 13.231 3.327 -42.086 1.00 90.31 654 LYS A C 1
ATOM 5336 O O . LYS A 1 654 ? 13.657 4.469 -42.223 1.00 90.31 654 LYS A O 1
ATOM 5341 N N . LYS A 1 655 ? 13.922 2.346 -41.496 1.00 90.69 655 LYS A N 1
ATOM 5342 C CA . LYS A 1 655 ? 15.315 2.464 -41.044 1.00 90.69 655 LYS A CA 1
ATOM 5343 C C . LYS A 1 655 ? 16.184 3.017 -42.189 1.00 90.69 655 LYS A C 1
ATOM 5345 O O . LYS A 1 655 ? 16.187 2.394 -43.260 1.00 90.69 655 LYS A O 1
ATOM 5350 N N . PRO A 1 656 ? 16.896 4.146 -42.007 1.00 90.31 656 PRO A N 1
ATOM 5351 C CA . PRO A 1 656 ? 17.824 4.630 -43.018 1.00 90.31 656 PRO A CA 1
ATOM 5352 C C . PRO A 1 656 ? 18.972 3.628 -43.166 1.00 90.31 656 PRO A C 1
ATOM 5354 O O . PRO A 1 656 ? 19.414 3.026 -42.186 1.00 90.31 656 PRO A O 1
ATOM 5357 N N . ARG A 1 657 ? 19.417 3.420 -44.406 1.00 84.31 657 ARG A N 1
ATOM 5358 C CA . ARG A 1 657 ? 20.539 2.537 -44.729 1.00 84.31 657 ARG A CA 1
ATOM 5359 C C . ARG A 1 657 ? 21.778 3.399 -44.919 1.00 84.31 657 ARG A C 1
ATOM 5361 O O . ARG A 1 657 ? 21.764 4.285 -45.766 1.00 84.31 657 ARG A O 1
ATOM 5368 N N . THR A 1 658 ? 22.807 3.160 -44.114 1.00 81.88 658 THR A N 1
ATOM 5369 C CA . THR A 1 658 ? 24.055 3.935 -44.157 1.00 81.88 658 THR A CA 1
ATOM 5370 C C . THR A 1 658 ? 25.060 3.280 -45.107 1.00 81.88 658 THR A C 1
ATOM 5372 O O . THR A 1 658 ? 25.061 2.058 -45.252 1.00 81.88 658 THR A O 1
ATOM 5375 N N . ASN A 1 659 ? 25.957 4.061 -45.720 1.00 83.06 659 ASN A N 1
ATOM 5376 C CA . ASN A 1 659 ? 27.038 3.509 -46.558 1.00 83.06 659 ASN A CA 1
ATOM 5377 C C . ASN A 1 659 ? 27.894 2.501 -45.772 1.00 83.06 659 ASN A C 1
ATOM 5379 O O . ASN A 1 659 ? 28.246 1.438 -46.272 1.00 83.06 659 ASN A O 1
ATOM 5383 N N . TYR A 1 660 ? 28.140 2.800 -44.497 1.00 85.12 660 TYR A N 1
ATOM 5384 C CA . TYR A 1 660 ? 28.866 1.922 -43.587 1.00 85.12 660 TYR A CA 1
ATOM 5385 C C . TYR A 1 660 ? 28.132 0.591 -43.321 1.00 85.12 660 TYR A C 1
ATOM 5387 O O . TYR A 1 660 ? 28.758 -0.467 -43.264 1.00 85.12 660 TYR A O 1
ATOM 5395 N N . GLU A 1 661 ? 26.797 0.601 -43.205 1.00 84.88 661 GLU A N 1
ATOM 5396 C CA . GLU A 1 661 ? 26.004 -0.635 -43.141 1.00 84.88 661 GLU A CA 1
ATOM 5397 C C . GLU A 1 661 ? 26.195 -1.485 -44.405 1.00 84.88 661 GLU A C 1
ATOM 5399 O O . GLU A 1 661 ? 26.343 -2.705 -44.307 1.00 84.88 661 GLU A O 1
ATOM 5404 N N . GLU A 1 662 ? 26.210 -0.861 -45.587 1.00 83.06 662 GLU A N 1
ATOM 5405 C CA . GLU A 1 662 ? 26.430 -1.570 -46.849 1.00 83.06 662 GLU A CA 1
ATOM 5406 C C . GLU A 1 662 ? 27.824 -2.202 -46.908 1.00 83.06 662 GLU A C 1
ATOM 5408 O O . GLU A 1 662 ? 27.934 -3.390 -47.218 1.00 83.06 662 GLU A O 1
ATOM 5413 N N . GLU A 1 663 ? 28.869 -1.466 -46.529 1.00 83.50 663 GLU A N 1
ATOM 5414 C CA . GLU A 1 663 ? 30.241 -1.979 -46.445 1.00 83.50 663 GLU A CA 1
ATOM 5415 C C . GLU A 1 663 ? 30.358 -3.160 -45.477 1.00 83.50 663 GLU A C 1
ATOM 5417 O O . GLU A 1 663 ? 30.942 -4.189 -45.822 1.00 83.50 663 GLU A O 1
ATOM 5422 N N . LEU A 1 664 ? 29.737 -3.083 -44.296 1.00 82.56 664 LEU A N 1
ATOM 5423 C CA . LEU A 1 664 ? 29.725 -4.201 -43.353 1.00 82.56 664 LEU A CA 1
ATOM 5424 C C . LEU A 1 664 ? 28.970 -5.418 -43.892 1.00 82.56 664 LEU A C 1
ATOM 5426 O O . LEU A 1 664 ? 29.382 -6.550 -43.640 1.00 82.56 664 LEU A O 1
ATOM 5430 N N . ILE A 1 665 ? 27.878 -5.230 -44.634 1.00 82.69 665 ILE A N 1
ATOM 5431 C CA . ILE A 1 665 ? 27.177 -6.342 -45.294 1.00 82.69 665 ILE A CA 1
ATOM 5432 C C . ILE A 1 665 ? 28.080 -6.985 -46.352 1.00 82.69 665 ILE A C 1
ATOM 5434 O O . ILE A 1 665 ? 28.079 -8.210 -46.475 1.00 82.69 665 ILE A O 1
ATOM 5438 N N . LEU A 1 666 ? 28.859 -6.192 -47.098 1.00 76.94 666 LEU A N 1
ATOM 5439 C CA . LEU A 1 666 ? 29.841 -6.699 -48.062 1.00 76.94 666 LEU A CA 1
ATOM 5440 C C . LEU A 1 666 ? 30.966 -7.479 -47.366 1.00 76.94 666 LEU A C 1
ATOM 5442 O O . LEU A 1 666 ? 31.302 -8.573 -47.815 1.00 76.94 666 LEU A O 1
ATOM 5446 N N . LEU A 1 667 ? 31.501 -6.959 -46.258 1.00 77.38 667 LEU A N 1
ATOM 5447 C CA . LEU A 1 667 ? 32.555 -7.604 -45.467 1.00 77.38 667 LEU A CA 1
ATOM 5448 C C . LEU A 1 667 ? 32.083 -8.903 -44.799 1.00 77.38 667 LEU A C 1
ATOM 5450 O O . LEU A 1 667 ? 32.842 -9.865 -44.715 1.00 77.38 667 LEU A O 1
ATOM 5454 N N . ASN A 1 668 ? 30.822 -8.955 -44.363 1.00 76.88 668 ASN A N 1
ATOM 5455 C CA . ASN A 1 668 ? 30.218 -10.136 -43.744 1.00 76.88 668 ASN A CA 1
ATOM 5456 C C . ASN A 1 668 ? 29.782 -11.211 -44.760 1.00 76.88 668 ASN A C 1
ATOM 5458 O O . ASN A 1 668 ? 29.250 -12.250 -44.352 1.00 76.88 668 ASN A O 1
ATOM 5462 N N . ARG A 1 669 ? 29.999 -10.999 -46.069 1.00 77.75 669 ARG A N 1
ATOM 5463 C CA . ARG A 1 669 ? 29.704 -12.005 -47.098 1.00 77.75 669 ARG A CA 1
ATOM 5464 C C . ARG A 1 669 ? 30.506 -13.269 -46.850 1.00 77.75 669 ARG A C 1
ATOM 5466 O O . ARG A 1 669 ? 31.722 -13.260 -46.663 1.00 77.75 669 ARG A O 1
ATOM 5473 N N . THR A 1 670 ? 29.818 -14.398 -46.907 1.00 80.88 670 THR A N 1
ATOM 5474 C CA . THR A 1 670 ? 30.480 -15.690 -46.770 1.00 80.88 670 THR A CA 1
ATOM 5475 C C . THR A 1 670 ? 31.332 -15.992 -48.012 1.00 80.88 670 THR A C 1
ATOM 5477 O O . THR A 1 670 ? 30.962 -15.592 -49.119 1.00 80.88 670 THR A O 1
ATOM 5480 N N . PRO A 1 671 ? 32.421 -16.782 -47.892 1.00 82.62 671 PRO A N 1
ATOM 5481 C CA . PRO A 1 671 ? 33.210 -17.207 -49.053 1.00 82.62 671 PRO A CA 1
ATOM 5482 C C . PRO A 1 671 ? 32.373 -17.892 -50.143 1.00 82.62 671 PRO A C 1
ATOM 5484 O O . PRO A 1 671 ? 32.690 -17.797 -51.321 1.00 82.62 671 PRO A O 1
ATOM 5487 N N . TYR A 1 672 ? 31.282 -18.561 -49.756 1.00 87.38 672 TYR A N 1
ATOM 5488 C CA . TYR A 1 672 ? 30.348 -19.207 -50.680 1.00 87.38 672 TYR A CA 1
ATOM 5489 C C . TYR A 1 672 ? 29.535 -18.189 -51.483 1.00 87.38 672 TYR A C 1
ATOM 5491 O O . TYR A 1 672 ? 29.353 -18.378 -52.678 1.00 87.38 672 TYR A O 1
ATOM 5499 N N . GLU A 1 673 ? 29.050 -17.121 -50.845 1.00 85.00 673 GLU A N 1
ATOM 5500 C CA . GLU A 1 673 ? 28.313 -16.051 -51.528 1.00 85.00 673 GLU A CA 1
ATOM 5501 C C . GLU A 1 673 ? 29.215 -15.295 -52.500 1.00 85.00 673 GLU A C 1
ATOM 5503 O O . GLU A 1 673 ? 28.831 -15.097 -53.650 1.00 85.00 673 GLU A O 1
ATOM 5508 N N . ALA A 1 674 ? 30.424 -14.941 -52.051 1.00 83.88 674 ALA A N 1
ATOM 5509 C CA . ALA A 1 674 ? 31.425 -14.281 -52.884 1.00 83.88 674 ALA A CA 1
ATOM 5510 C C . ALA A 1 674 ? 31.823 -15.150 -54.088 1.00 83.88 674 ALA A C 1
ATOM 5512 O O . ALA A 1 674 ? 31.888 -14.655 -55.210 1.00 83.88 674 ALA A O 1
ATOM 5513 N N . TRP A 1 675 ? 32.015 -16.457 -53.876 1.00 89.50 675 TRP A N 1
ATOM 5514 C CA . TRP A 1 675 ? 32.322 -17.388 -54.959 1.00 89.50 675 TRP A CA 1
ATOM 5515 C C . TRP A 1 675 ? 31.157 -17.563 -55.937 1.00 89.50 675 TRP A C 1
ATOM 5517 O O . TRP A 1 675 ? 31.386 -17.588 -57.138 1.00 89.50 675 TRP A O 1
ATOM 5527 N N . VAL A 1 676 ? 29.905 -17.667 -55.471 1.00 89.75 676 VAL A N 1
ATOM 5528 C CA . VAL A 1 676 ? 28.746 -17.792 -56.377 1.00 89.75 676 VAL A CA 1
ATOM 5529 C C . VAL A 1 676 ? 28.604 -16.549 -57.259 1.00 89.75 676 VAL A C 1
ATOM 5531 O O . VAL A 1 676 ? 28.299 -16.683 -58.444 1.00 89.75 676 VAL A O 1
ATOM 5534 N N . GLU A 1 677 ? 28.835 -15.356 -56.711 1.00 87.81 677 GLU A N 1
ATOM 5535 C CA . GLU A 1 677 ? 28.842 -14.107 -57.478 1.00 87.81 677 GLU A CA 1
ATOM 5536 C C . GLU A 1 677 ? 29.969 -14.086 -58.521 1.00 87.81 677 GLU A C 1
ATOM 5538 O O . GLU A 1 677 ? 29.699 -13.892 -59.707 1.00 87.81 677 GLU A O 1
ATOM 5543 N N . ASP A 1 678 ? 31.209 -14.360 -58.105 1.00 88.94 678 ASP A N 1
ATOM 5544 C CA . ASP A 1 678 ? 32.376 -14.441 -58.991 1.00 88.94 678 ASP A CA 1
ATOM 5545 C C . ASP A 1 678 ? 32.182 -15.487 -60.101 1.00 88.94 678 ASP A C 1
ATOM 5547 O O . ASP A 1 678 ? 32.315 -15.181 -61.286 1.00 88.94 678 ASP A O 1
ATOM 5551 N N . TYR A 1 679 ? 31.770 -16.702 -59.738 1.00 90.81 679 TYR A N 1
ATOM 5552 C CA . TYR A 1 679 ? 31.513 -17.786 -60.681 1.00 90.81 679 TYR A CA 1
ATOM 5553 C C . TYR A 1 679 ? 30.393 -17.424 -61.663 1.00 90.81 679 TYR A C 1
ATOM 5555 O O . TYR A 1 679 ? 30.493 -17.738 -62.849 1.00 90.81 679 TYR A O 1
ATOM 5563 N N . THR A 1 680 ? 29.350 -16.719 -61.209 1.00 90.25 680 THR A N 1
ATOM 5564 C CA . THR A 1 680 ? 28.274 -16.220 -62.084 1.00 90.25 680 THR A CA 1
ATOM 5565 C C . THR A 1 680 ? 28.782 -15.178 -63.072 1.00 90.25 680 THR A C 1
ATOM 5567 O O . THR A 1 680 ? 28.388 -15.206 -64.237 1.00 90.25 680 THR A O 1
ATOM 5570 N N . ASN A 1 681 ? 29.664 -14.280 -62.636 1.00 88.00 681 ASN A N 1
ATOM 5571 C CA . ASN A 1 681 ? 30.218 -13.235 -63.488 1.00 88.00 681 ASN A CA 1
ATOM 5572 C C . ASN A 1 681 ? 31.239 -13.788 -64.494 1.00 88.00 681 ASN A C 1
ATOM 5574 O O . ASN A 1 681 ? 31.145 -13.470 -65.677 1.00 88.00 681 ASN A O 1
ATOM 5578 N N . ARG A 1 682 ? 32.144 -14.685 -64.076 1.00 89.19 682 ARG A N 1
ATOM 5579 C CA . ARG A 1 682 ? 33.098 -15.361 -64.977 1.00 89.19 682 ARG A CA 1
ATOM 5580 C C . ARG A 1 682 ? 32.413 -16.226 -66.034 1.00 89.19 682 ARG A C 1
ATOM 5582 O O . ARG A 1 682 ? 32.926 -16.365 -67.138 1.00 89.19 682 ARG A O 1
ATOM 5589 N N . ASN A 1 683 ? 31.252 -16.794 -65.707 1.00 89.19 683 ASN A N 1
ATOM 5590 C CA . ASN A 1 683 ? 30.488 -17.675 -66.592 1.00 89.19 683 ASN A CA 1
ATOM 5591 C C . ASN A 1 683 ? 29.223 -16.997 -67.147 1.00 89.19 683 ASN A C 1
ATOM 5593 O O . ASN A 1 683 ? 28.252 -17.664 -67.505 1.00 89.19 683 ASN A O 1
ATOM 5597 N N . ARG A 1 684 ? 29.201 -15.663 -67.231 1.00 86.19 684 ARG A N 1
ATOM 5598 C CA . ARG A 1 684 ? 27.993 -14.912 -67.598 1.00 86.19 684 ARG A CA 1
ATOM 5599 C C . ARG A 1 684 ? 27.482 -15.206 -69.010 1.00 86.19 684 ARG A C 1
ATOM 5601 O O . ARG A 1 684 ? 26.277 -15.165 -69.209 1.00 86.19 684 ARG A O 1
ATOM 5608 N N . GLU A 1 685 ? 28.353 -15.589 -69.939 1.00 85.56 685 GLU A N 1
ATOM 5609 C CA . GLU A 1 685 ? 27.980 -15.954 -71.316 1.00 85.56 685 GLU A CA 1
ATOM 5610 C C . GLU A 1 685 ? 27.795 -17.467 -71.523 1.00 85.56 685 GLU A C 1
ATOM 5612 O O . GLU A 1 685 ? 27.457 -17.912 -72.619 1.00 85.56 685 GLU A O 1
ATOM 5617 N N . THR A 1 686 ? 27.989 -18.292 -70.485 1.00 87.00 686 THR A N 1
ATOM 5618 C CA . THR A 1 686 ? 27.858 -19.744 -70.649 1.00 87.00 686 THR A CA 1
ATOM 5619 C C . THR A 1 686 ? 26.404 -20.163 -70.877 1.00 87.00 686 THR A C 1
ATOM 5621 O O . THR A 1 686 ? 25.466 -19.619 -70.277 1.00 87.00 686 THR A O 1
ATOM 5624 N N . THR A 1 687 ? 26.225 -21.181 -71.718 1.00 83.94 687 THR A N 1
ATOM 5625 C CA . THR A 1 687 ? 24.958 -21.902 -71.905 1.00 83.94 687 THR A CA 1
ATOM 5626 C C . THR A 1 687 ? 24.935 -23.233 -71.154 1.00 83.94 687 THR A C 1
ATOM 5628 O O . THR A 1 687 ? 23.882 -23.859 -71.057 1.00 83.94 687 THR A O 1
ATOM 5631 N N . GLU A 1 688 ? 26.077 -23.691 -70.629 1.00 88.00 688 GLU A N 1
ATOM 5632 C CA . GLU A 1 688 ? 26.156 -24.923 -69.846 1.00 88.00 688 GLU A CA 1
ATOM 5633 C C . GLU A 1 688 ? 25.502 -24.709 -68.481 1.00 88.00 688 GLU A C 1
ATOM 5635 O O . GLU A 1 688 ? 25.862 -23.796 -67.744 1.00 88.00 688 GLU A O 1
ATOM 5640 N N . THR A 1 689 ? 24.518 -25.536 -68.135 1.00 89.38 689 THR A N 1
ATOM 5641 C CA . THR A 1 689 ? 23.769 -25.397 -66.878 1.00 89.38 689 THR A CA 1
ATOM 5642 C C . THR A 1 689 ? 24.149 -2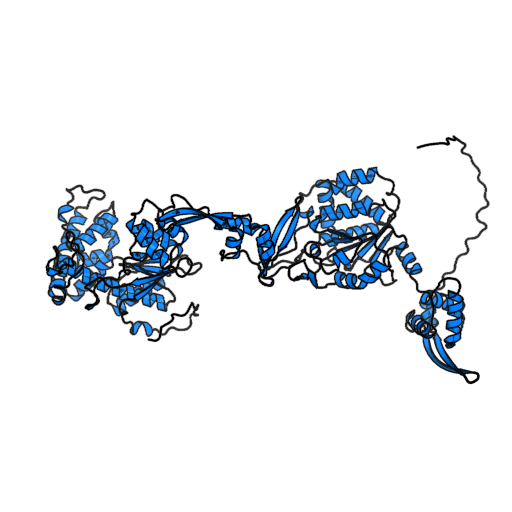6.441 -65.840 1.00 89.38 689 THR A C 1
ATOM 5644 O O . THR A 1 689 ? 23.771 -26.286 -64.686 1.00 89.38 689 THR A O 1
ATOM 5647 N N . ARG A 1 690 ? 24.888 -27.499 -66.194 1.00 90.56 690 ARG A N 1
ATOM 5648 C CA . ARG A 1 690 ? 25.146 -28.636 -65.301 1.00 90.56 690 ARG A CA 1
ATOM 5649 C C . ARG A 1 690 ? 26.636 -28.896 -65.130 1.00 90.56 690 ARG A C 1
ATOM 5651 O O . ARG A 1 690 ? 27.311 -29.254 -66.081 1.00 90.56 690 ARG A O 1
ATOM 5658 N N . PHE A 1 691 ? 27.110 -28.839 -63.889 1.00 91.19 691 PHE A N 1
ATOM 5659 C CA . PHE A 1 691 ? 28.530 -28.959 -63.548 1.00 91.19 691 PHE A CA 1
ATOM 5660 C C . PHE A 1 691 ? 28.760 -30.051 -62.505 1.00 91.19 691 PHE A C 1
ATOM 5662 O O . PHE A 1 691 ? 27.902 -30.305 -61.654 1.00 91.19 691 PHE A O 1
ATOM 5669 N N . LYS A 1 692 ? 29.924 -30.709 -62.531 1.00 89.81 692 LYS A N 1
ATOM 5670 C CA . LYS A 1 692 ? 30.273 -31.708 -61.508 1.00 89.81 692 LYS A CA 1
ATOM 5671 C C . LYS A 1 692 ? 30.551 -31.020 -60.177 1.00 89.81 692 LYS A C 1
ATOM 5673 O O . LYS A 1 692 ? 31.342 -30.087 -60.108 1.00 89.81 692 LYS A O 1
ATOM 5678 N N . SER A 1 693 ? 29.968 -31.541 -59.098 1.00 87.81 693 SER A N 1
ATOM 5679 C CA . SER A 1 693 ? 30.153 -31.003 -57.744 1.00 87.81 693 SER A CA 1
ATOM 5680 C C . SER A 1 693 ? 31.624 -30.962 -57.321 1.00 87.81 693 SER A C 1
ATOM 5682 O O . SER A 1 693 ? 32.012 -30.063 -56.583 1.00 87.81 693 SER A O 1
ATOM 5684 N N . LYS A 1 694 ? 32.433 -31.926 -57.785 1.00 86.31 694 LYS A N 1
ATOM 5685 C CA . LYS A 1 694 ? 33.874 -31.970 -57.516 1.00 86.31 694 LYS A CA 1
ATOM 5686 C C . LYS A 1 694 ? 34.608 -30.813 -58.199 1.00 86.31 694 LYS A C 1
ATOM 5688 O O . LYS A 1 694 ? 35.316 -30.087 -57.521 1.00 86.31 694 LYS A O 1
ATOM 5693 N N . ASP A 1 695 ? 34.363 -30.603 -59.489 1.00 89.81 695 ASP A N 1
ATOM 5694 C CA . ASP A 1 695 ? 35.021 -29.551 -60.273 1.00 89.81 695 ASP A CA 1
ATOM 5695 C C . ASP A 1 695 ? 34.667 -28.154 -59.729 1.00 89.81 695 ASP A C 1
ATOM 5697 O O . ASP A 1 695 ? 35.534 -27.295 -59.602 1.00 89.81 695 ASP A O 1
ATOM 5701 N N . LEU A 1 696 ? 33.407 -27.952 -59.318 1.00 90.50 696 LEU A N 1
ATOM 5702 C CA . LEU A 1 696 ? 32.973 -26.724 -58.640 1.00 90.50 696 LEU A CA 1
ATOM 5703 C C . LEU A 1 696 ? 33.664 -26.523 -57.287 1.00 90.50 696 LEU A C 1
ATOM 5705 O O . LEU A 1 696 ? 33.994 -25.399 -56.925 1.00 90.50 696 LEU A O 1
ATOM 5709 N N . PHE A 1 697 ? 33.858 -27.598 -56.520 1.00 88.56 697 PHE A N 1
ATOM 5710 C CA . PHE A 1 697 ? 34.544 -27.522 -55.234 1.00 88.56 697 PHE A CA 1
ATOM 5711 C C . PHE A 1 697 ? 36.037 -27.231 -55.411 1.00 88.56 697 PHE A C 1
ATOM 5713 O O . PHE A 1 697 ? 36.583 -26.448 -54.644 1.00 88.56 697 PHE A O 1
ATOM 5720 N N . ASP A 1 698 ? 36.674 -27.797 -56.435 1.00 87.69 698 ASP A N 1
ATOM 5721 C CA . ASP A 1 698 ? 38.070 -27.514 -56.769 1.00 87.69 698 ASP A CA 1
ATOM 5722 C C . ASP A 1 698 ? 38.244 -26.051 -57.242 1.00 87.69 698 ASP A C 1
ATOM 5724 O O . ASP A 1 698 ? 39.209 -25.397 -56.851 1.00 87.69 698 ASP A O 1
ATOM 5728 N N . ASP A 1 699 ? 37.303 -25.495 -58.022 1.00 89.88 699 ASP A N 1
ATOM 5729 C CA . ASP A 1 699 ? 37.278 -24.059 -58.377 1.00 89.88 699 ASP A CA 1
ATOM 5730 C C . ASP A 1 699 ? 37.070 -23.170 -57.140 1.00 89.88 699 ASP A C 1
ATOM 5732 O O . ASP A 1 699 ? 37.781 -22.184 -56.958 1.00 89.88 699 ASP A O 1
ATOM 5736 N N . PHE A 1 700 ? 36.166 -23.561 -56.238 1.00 88.38 700 PHE A N 1
ATOM 5737 C CA . PHE A 1 700 ? 35.976 -22.880 -54.959 1.00 88.38 700 PHE A CA 1
ATOM 5738 C C . PHE A 1 700 ? 37.233 -22.916 -54.085 1.00 88.38 700 PHE A C 1
ATOM 5740 O O . PHE A 1 700 ? 37.592 -21.901 -53.493 1.00 88.38 700 PHE A O 1
ATOM 5747 N N . LEU A 1 701 ? 37.929 -24.053 -54.008 1.00 86.31 701 LEU A N 1
ATOM 5748 C CA . LEU A 1 701 ? 39.189 -24.142 -53.275 1.00 86.31 701 LEU A CA 1
ATOM 5749 C C . LEU A 1 701 ? 40.239 -23.212 -53.880 1.00 86.31 701 LEU A C 1
ATOM 5751 O O . LEU A 1 701 ? 40.844 -22.469 -53.120 1.00 86.31 701 LEU A O 1
ATOM 5755 N N . LYS A 1 702 ? 40.375 -23.149 -55.211 1.00 85.19 702 LYS A N 1
ATOM 5756 C CA . LYS A 1 702 ? 41.269 -22.185 -55.882 1.00 85.19 702 LYS A CA 1
ATOM 5757 C C . LYS A 1 702 ? 40.897 -20.730 -55.589 1.00 85.19 702 LYS A C 1
ATOM 5759 O O . LYS A 1 702 ? 41.778 -19.904 -55.379 1.00 85.19 702 LYS A O 1
ATOM 5764 N N . PHE A 1 703 ? 39.602 -20.417 -55.548 1.00 83.88 703 PHE A N 1
ATOM 5765 C CA . PHE A 1 703 ? 39.103 -19.088 -55.185 1.00 83.88 703 PHE A CA 1
ATOM 5766 C C . PHE A 1 703 ? 39.451 -18.712 -53.733 1.00 83.88 703 PHE A C 1
ATOM 5768 O O . PHE A 1 703 ? 39.745 -17.553 -53.445 1.00 83.88 703 PHE A O 1
ATOM 5775 N N . VAL A 1 704 ? 39.451 -19.682 -52.810 1.00 81.06 704 VAL A N 1
ATOM 5776 C CA . VAL A 1 704 ? 39.722 -19.461 -51.377 1.00 81.06 704 VAL A CA 1
ATOM 5777 C C . VAL A 1 704 ? 41.200 -19.657 -50.990 1.00 81.06 704 VAL A C 1
ATOM 5779 O O . VAL A 1 704 ? 41.627 -19.118 -49.964 1.00 81.06 704 VAL A O 1
ATOM 5782 N N . GLU A 1 705 ? 41.998 -20.364 -51.801 1.00 65.94 705 GLU A N 1
ATOM 5783 C CA . GLU A 1 705 ? 43.394 -20.780 -51.538 1.00 65.94 705 GLU A CA 1
ATOM 5784 C C . GLU A 1 705 ? 44.369 -19.621 -51.275 1.00 65.94 705 GLU A C 1
ATOM 5786 O O . GLU A 1 705 ? 45.486 -19.849 -50.820 1.00 65.94 705 GLU A O 1
ATOM 5791 N N . ALA A 1 706 ? 43.940 -18.372 -51.451 1.00 54.25 706 ALA A N 1
ATOM 5792 C CA . ALA A 1 706 ? 44.739 -17.198 -51.133 1.00 54.25 706 ALA A CA 1
ATOM 5793 C C . ALA A 1 706 ? 44.477 -16.564 -49.750 1.00 54.25 706 ALA A C 1
ATOM 5795 O O . ALA A 1 706 ? 45.187 -15.610 -49.432 1.00 54.25 706 ALA A O 1
ATOM 5796 N N . LYS A 1 707 ? 43.494 -16.989 -48.923 1.00 52.41 707 LYS A N 1
ATOM 5797 C CA . LYS A 1 707 ? 43.116 -16.139 -47.764 1.00 52.41 707 LYS A CA 1
ATOM 5798 C C . LYS A 1 707 ? 42.768 -16.705 -46.384 1.00 52.41 707 LYS A C 1
ATOM 5800 O O . LYS A 1 707 ? 42.728 -15.859 -45.502 1.00 52.41 707 LYS A O 1
ATOM 5805 N N . ASN A 1 708 ? 42.540 -17.994 -46.083 1.00 53.12 708 ASN A N 1
ATOM 5806 C CA . ASN A 1 708 ? 42.236 -18.354 -44.672 1.00 53.12 708 ASN A CA 1
ATOM 5807 C C . ASN A 1 708 ? 42.414 -19.826 -44.249 1.00 53.12 708 ASN A C 1
ATOM 5809 O O . ASN A 1 708 ? 42.124 -20.760 -44.989 1.00 53.12 708 ASN A O 1
ATOM 5813 N N . ASN A 1 709 ? 42.783 -20.004 -42.975 1.00 49.91 709 ASN A N 1
ATOM 5814 C CA . ASN A 1 709 ? 43.100 -21.249 -42.254 1.00 49.91 709 ASN A CA 1
ATOM 5815 C C . ASN A 1 709 ? 41.876 -22.164 -41.949 1.00 49.91 709 ASN A C 1
ATOM 5817 O O . ASN A 1 709 ? 41.784 -22.769 -40.878 1.00 49.91 709 ASN A O 1
ATOM 5821 N N . HIS A 1 710 ? 40.878 -22.250 -42.836 1.00 58.59 710 HIS A N 1
ATOM 5822 C CA . HIS A 1 710 ? 39.656 -23.045 -42.620 1.00 58.59 710 HIS A CA 1
ATOM 5823 C C . HIS A 1 710 ? 39.599 -24.303 -43.499 1.00 58.59 710 HIS A C 1
ATOM 5825 O O . HIS A 1 710 ? 39.830 -24.253 -44.702 1.00 58.59 710 HIS A O 1
ATOM 5831 N N . LYS A 1 711 ? 39.247 -25.451 -42.899 1.00 63.34 711 LYS A N 1
ATOM 5832 C CA . LYS A 1 711 ? 39.026 -26.719 -43.617 1.00 63.34 711 LYS A CA 1
ATOM 5833 C C . LYS A 1 711 ? 37.625 -26.729 -44.241 1.00 63.34 711 LYS A C 1
ATOM 5835 O O . LYS A 1 711 ? 36.630 -26.757 -43.519 1.00 63.34 711 LYS A O 1
ATOM 5840 N N . PHE A 1 712 ? 37.540 -26.742 -45.569 1.00 75.19 712 PHE A N 1
ATOM 5841 C CA . PHE A 1 712 ? 36.282 -26.858 -46.316 1.00 75.19 712 PHE A CA 1
ATOM 5842 C C . PHE A 1 712 ? 36.020 -28.316 -46.723 1.00 75.19 712 PHE A C 1
ATOM 5844 O O . PHE A 1 712 ? 36.955 -29.054 -47.020 1.00 75.19 712 PHE A O 1
ATOM 5851 N N . THR A 1 713 ? 34.753 -28.748 -46.757 1.00 73.75 713 THR A N 1
ATOM 5852 C CA . THR A 1 713 ? 34.370 -30.092 -47.237 1.00 73.75 713 THR A CA 1
ATOM 5853 C C . THR A 1 713 ? 33.419 -30.001 -48.427 1.00 73.75 713 THR A C 1
ATOM 5855 O O . THR A 1 713 ? 32.569 -29.109 -48.484 1.00 73.75 713 THR A O 1
ATOM 5858 N N . THR A 1 714 ? 33.509 -30.953 -49.358 1.00 69.81 714 THR A N 1
ATOM 5859 C CA . THR A 1 714 ? 32.682 -30.987 -50.577 1.00 69.81 714 THR A CA 1
ATOM 5860 C C . THR A 1 714 ? 31.181 -31.055 -50.265 1.00 69.81 714 THR A C 1
ATOM 5862 O O . THR A 1 714 ? 30.376 -30.385 -50.912 1.00 69.81 714 THR A O 1
ATOM 5865 N N . GLY A 1 715 ? 30.791 -31.807 -49.226 1.00 69.12 715 GLY A N 1
ATOM 5866 C CA . GLY A 1 715 ? 29.394 -31.931 -48.794 1.00 69.12 715 GLY A CA 1
ATOM 5867 C C . GLY A 1 715 ? 28.824 -30.635 -48.205 1.00 69.12 715 GLY A C 1
ATOM 5868 O O . GLY A 1 715 ? 27.725 -30.219 -48.577 1.00 69.12 715 GLY A O 1
ATOM 5869 N N . SER A 1 716 ? 29.582 -29.949 -47.337 1.00 76.94 716 SER A N 1
ATOM 5870 C CA . SER A 1 716 ? 29.159 -28.655 -46.780 1.00 76.94 716 SER A CA 1
ATOM 5871 C C . SER A 1 716 ? 29.099 -27.562 -47.847 1.00 76.94 716 SER A C 1
ATOM 5873 O O . SER A 1 716 ? 28.182 -26.743 -47.829 1.00 76.94 716 SER A O 1
ATOM 5875 N N . PHE A 1 717 ? 30.042 -27.570 -48.794 1.00 85.00 717 PHE A N 1
ATOM 5876 C CA . PHE A 1 717 ? 30.072 -26.641 -49.924 1.00 85.00 717 PHE A CA 1
ATOM 5877 C C . PHE A 1 717 ? 28.823 -26.777 -50.795 1.00 85.00 717 PHE A C 1
ATOM 5879 O O . PHE A 1 717 ? 28.077 -25.812 -50.959 1.00 85.00 717 PHE A O 1
ATOM 5886 N N . GLY A 1 718 ? 28.537 -27.994 -51.269 1.00 83.69 718 GLY A N 1
ATOM 5887 C CA . GLY A 1 718 ? 27.416 -28.247 -52.168 1.00 83.69 718 GLY A CA 1
ATOM 5888 C C . GLY A 1 718 ? 26.050 -27.907 -51.566 1.00 83.69 718 GLY A C 1
ATOM 5889 O O . GLY A 1 718 ? 25.128 -27.619 -52.323 1.00 83.69 718 GLY A O 1
ATOM 5890 N N . MET A 1 719 ? 25.906 -27.947 -50.238 1.00 83.12 719 MET A N 1
ATOM 5891 C CA . MET A 1 719 ? 24.702 -27.503 -49.527 1.00 83.12 719 MET A CA 1
ATOM 5892 C C . MET A 1 719 ? 24.632 -25.979 -49.406 1.00 83.12 719 MET A C 1
ATOM 5894 O O . MET A 1 719 ? 23.583 -25.396 -49.668 1.00 83.12 719 MET A O 1
ATOM 5898 N N . ARG A 1 720 ? 25.739 -25.329 -49.031 1.00 85.31 720 ARG A N 1
ATOM 5899 C CA . ARG A 1 720 ? 25.781 -23.880 -48.799 1.00 85.31 720 ARG A CA 1
ATOM 5900 C C . ARG A 1 720 ? 25.541 -23.084 -50.078 1.00 85.31 720 ARG A C 1
ATOM 5902 O O . ARG A 1 720 ? 24.711 -22.187 -50.044 1.00 85.31 720 ARG A O 1
ATOM 5909 N N . ILE A 1 721 ? 26.151 -23.463 -51.205 1.00 88.06 721 ILE A N 1
ATOM 5910 C CA . ILE A 1 721 ? 25.960 -22.756 -52.488 1.00 88.06 721 ILE A CA 1
ATOM 5911 C C . ILE A 1 721 ? 24.510 -22.813 -52.999 1.00 88.06 721 ILE A C 1
ATOM 5913 O O . ILE A 1 721 ? 24.027 -21.845 -53.573 1.00 88.06 721 ILE A O 1
ATOM 5917 N N . MET A 1 722 ? 23.778 -23.907 -52.737 1.00 87.81 722 MET A N 1
ATOM 5918 C CA . MET A 1 722 ? 22.357 -24.024 -53.113 1.00 87.81 722 MET A CA 1
ATOM 5919 C C . MET A 1 722 ? 21.455 -23.095 -52.289 1.00 87.81 722 MET A C 1
ATOM 5921 O O . MET A 1 722 ? 20.368 -22.736 -52.733 1.00 87.81 722 MET A O 1
ATOM 5925 N N . ASN A 1 723 ? 21.910 -22.701 -51.098 1.00 84.38 723 ASN A N 1
ATOM 5926 C CA . ASN A 1 723 ? 21.180 -21.812 -50.199 1.00 84.38 723 ASN A CA 1
ATOM 5927 C C . ASN A 1 723 ? 21.565 -20.333 -50.369 1.00 84.38 723 ASN A C 1
ATOM 5929 O O . ASN A 1 723 ? 20.928 -19.487 -49.750 1.00 84.38 723 ASN A O 1
ATOM 5933 N N . VAL A 1 724 ? 22.568 -20.008 -51.198 1.00 83.56 724 VAL A N 1
ATOM 5934 C CA . VAL A 1 724 ? 22.965 -18.616 -51.488 1.00 83.56 724 VAL A CA 1
ATOM 5935 C C . VAL A 1 724 ? 21.881 -17.897 -52.297 1.00 83.56 724 VAL A C 1
ATOM 5937 O O . VAL A 1 724 ? 21.417 -16.823 -51.921 1.00 83.56 724 VAL A O 1
ATOM 5940 N N . VAL A 1 725 ? 21.436 -18.516 -53.396 1.00 82.44 725 VAL A N 1
ATOM 5941 C CA . VAL A 1 725 ? 20.271 -18.082 -54.178 1.00 82.44 725 VAL A CA 1
ATOM 5942 C C . VAL A 1 725 ? 19.352 -19.283 -54.323 1.00 82.44 725 VAL A C 1
ATOM 5944 O O . VAL A 1 725 ? 19.659 -20.211 -55.072 1.00 82.44 725 VAL A O 1
ATOM 5947 N N . LEU A 1 726 ? 18.229 -19.281 -53.602 1.00 82.19 726 LEU A N 1
ATOM 5948 C CA . LEU A 1 726 ? 17.256 -20.373 -53.661 1.00 82.19 726 LEU A CA 1
ATOM 5949 C C . LEU A 1 726 ? 16.755 -20.570 -55.095 1.00 82.19 726 LEU A C 1
ATOM 5951 O O . LEU A 1 726 ? 16.252 -19.638 -55.717 1.00 82.19 726 LEU A O 1
ATOM 5955 N N . GLY A 1 727 ? 16.919 -21.785 -55.622 1.00 83.12 727 GLY A N 1
ATOM 5956 C CA . GLY A 1 727 ? 16.598 -22.118 -57.015 1.00 83.12 727 GLY A CA 1
ATOM 5957 C C . GLY A 1 727 ? 17.629 -21.633 -58.043 1.00 83.12 727 GLY A C 1
ATOM 5958 O O . GLY A 1 727 ? 17.493 -21.948 -59.223 1.00 83.12 727 GLY A O 1
ATOM 5959 N N . GLY A 1 728 ? 18.661 -20.898 -57.614 1.00 87.06 728 GLY A N 1
ATOM 5960 C CA . GLY A 1 728 ? 19.779 -20.460 -58.450 1.00 87.06 728 GLY A CA 1
ATOM 5961 C C . GLY A 1 728 ? 20.760 -21.594 -58.725 1.00 87.06 728 GLY A C 1
ATOM 5962 O O . GLY A 1 728 ? 21.192 -21.764 -59.858 1.00 87.06 728 GLY A O 1
ATOM 5963 N N . ILE A 1 729 ? 21.054 -22.413 -57.710 1.00 91.69 729 ILE A N 1
ATOM 5964 C CA . ILE A 1 729 ? 21.820 -23.658 -57.842 1.00 91.69 729 ILE A CA 1
ATOM 5965 C C . ILE A 1 729 ? 21.003 -24.788 -57.214 1.00 91.69 729 ILE A C 1
ATOM 5967 O O . ILE A 1 729 ? 20.563 -24.688 -56.070 1.00 91.69 729 ILE A O 1
ATOM 5971 N N . THR A 1 730 ? 20.806 -25.882 -57.944 1.00 91.38 730 THR A N 1
ATOM 5972 C CA . THR A 1 730 ? 20.019 -27.043 -57.507 1.00 91.38 730 THR A CA 1
ATOM 5973 C C . THR A 1 730 ? 20.792 -28.351 -57.699 1.00 91.38 730 THR A C 1
ATOM 5975 O O . THR A 1 730 ? 21.930 -28.367 -58.176 1.00 91.38 730 THR A O 1
ATOM 5978 N N . ARG A 1 731 ? 20.219 -29.479 -57.263 1.00 90.25 731 ARG A N 1
ATOM 5979 C CA . ARG A 1 731 ? 20.820 -30.805 -57.471 1.00 90.25 731 ARG A CA 1
ATOM 5980 C C . ARG A 1 731 ? 20.611 -31.232 -58.929 1.00 90.25 731 ARG A C 1
ATOM 5982 O O . ARG A 1 731 ? 19.471 -31.359 -59.349 1.00 90.25 731 ARG A O 1
ATOM 5989 N N . GLY A 1 732 ? 21.693 -31.526 -59.653 1.00 84.50 732 GLY A N 1
ATOM 5990 C CA . GLY A 1 732 ? 21.658 -31.961 -61.060 1.00 84.50 732 GLY A CA 1
ATOM 5991 C C . GLY A 1 732 ? 21.604 -33.483 -61.267 1.00 84.50 732 GLY A C 1
ATOM 5992 O O . GLY A 1 732 ? 21.648 -33.956 -62.400 1.00 84.50 732 GLY A O 1
ATOM 5993 N N . GLY A 1 733 ? 21.537 -34.269 -60.185 1.00 85.25 733 GLY A N 1
ATOM 5994 C CA . GLY A 1 733 ? 21.577 -35.736 -60.230 1.00 85.25 733 GLY A CA 1
ATOM 5995 C C . GLY A 1 733 ? 22.996 -36.309 -60.352 1.00 85.25 733 GLY A C 1
ATOM 5996 O O . GLY A 1 733 ? 23.983 -35.638 -60.034 1.00 85.25 733 GLY A O 1
ATOM 5997 N N . GLN A 1 734 ? 23.093 -37.571 -60.782 1.00 84.56 734 GLN A N 1
ATOM 5998 C CA . GLN A 1 734 ? 24.352 -38.305 -60.931 1.00 84.56 734 GLN A CA 1
ATOM 5999 C C . GLN A 1 734 ? 24.691 -38.547 -62.405 1.00 84.56 734 GLN A C 1
ATOM 6001 O O . GLN A 1 734 ? 23.834 -38.956 -63.185 1.00 84.56 734 GLN A O 1
ATOM 6006 N N . VAL A 1 735 ? 25.956 -38.354 -62.777 1.00 83.44 735 VAL A N 1
ATOM 6007 C CA . VAL A 1 735 ? 26.469 -38.617 -64.128 1.00 83.44 735 VAL A CA 1
ATOM 6008 C C . VAL A 1 735 ? 27.567 -39.676 -64.060 1.00 83.44 735 VAL A C 1
ATOM 6010 O O . VAL A 1 735 ? 28.462 -39.599 -63.218 1.00 83.44 735 VAL A O 1
ATOM 6013 N N . LYS A 1 736 ? 27.515 -40.673 -64.954 1.00 78.19 736 LYS A N 1
ATOM 6014 C CA . LYS A 1 736 ? 28.567 -41.689 -65.107 1.00 78.19 736 LYS A CA 1
ATOM 6015 C C . LYS A 1 736 ? 29.577 -41.244 -66.157 1.00 78.19 736 LYS A C 1
ATOM 6017 O O . LYS A 1 736 ? 29.207 -40.967 -67.291 1.00 78.19 736 LYS A O 1
ATOM 6022 N N . SER A 1 737 ? 30.854 -41.217 -65.795 1.00 76.81 737 SER A N 1
ATOM 6023 C CA . SER A 1 737 ? 31.955 -40.917 -66.716 1.00 76.81 737 SER A CA 1
ATOM 6024 C C . SER A 1 737 ? 33.172 -41.758 -66.341 1.00 76.81 737 SER A C 1
ATOM 6026 O O . SER A 1 737 ? 33.527 -41.827 -65.169 1.00 76.81 737 SER A O 1
ATOM 6028 N N . ARG A 1 738 ? 33.816 -42.410 -67.322 1.00 72.25 738 ARG A N 1
ATOM 6029 C CA . ARG A 1 738 ? 35.006 -43.270 -67.117 1.00 72.25 738 ARG A CA 1
ATOM 6030 C C . ARG A 1 738 ? 34.858 -44.282 -65.957 1.00 72.25 738 ARG A C 1
ATOM 6032 O O . ARG A 1 738 ? 35.778 -44.469 -65.172 1.00 72.25 738 ARG A O 1
ATOM 6039 N N . GLY A 1 739 ? 33.683 -44.903 -65.818 1.00 75.31 739 GLY A N 1
ATOM 6040 C CA . GLY A 1 739 ? 33.407 -45.912 -64.781 1.00 75.31 739 GLY A CA 1
ATOM 6041 C C . GLY A 1 739 ? 33.110 -45.371 -63.373 1.00 75.31 739 GLY A C 1
ATOM 6042 O O . GLY A 1 739 ? 32.750 -46.154 -62.500 1.00 75.31 739 GLY A O 1
ATOM 6043 N N . MET A 1 740 ? 33.191 -44.056 -63.149 1.00 73.06 740 MET A N 1
ATOM 6044 C CA . MET A 1 740 ? 32.879 -43.411 -61.868 1.00 73.06 740 MET A CA 1
ATOM 6045 C C . MET A 1 740 ? 31.552 -42.642 -61.923 1.00 73.06 740 MET A C 1
ATOM 6047 O O . MET A 1 740 ? 31.168 -42.111 -62.969 1.00 73.06 740 MET A O 1
ATOM 6051 N N . VAL A 1 741 ? 30.846 -42.590 -60.788 1.00 79.69 741 VAL A N 1
ATOM 6052 C CA . VAL A 1 741 ? 29.602 -41.826 -60.600 1.00 79.69 741 VAL A CA 1
ATOM 6053 C C . VAL A 1 741 ? 29.942 -40.486 -59.952 1.00 79.69 741 VAL A C 1
ATOM 6055 O O . VAL A 1 741 ? 30.533 -40.455 -58.876 1.00 79.69 741 VAL A O 1
ATOM 6058 N N . TYR A 1 742 ? 29.553 -39.386 -60.593 1.00 81.50 742 TYR A N 1
ATOM 6059 C CA . TYR A 1 742 ? 29.760 -38.027 -60.094 1.00 81.50 742 TYR A CA 1
ATOM 6060 C C . TYR A 1 742 ? 28.425 -37.372 -59.765 1.00 81.50 742 TYR A C 1
ATOM 6062 O O . TYR A 1 742 ? 27.496 -37.419 -60.569 1.00 81.50 742 TYR A O 1
ATOM 6070 N N . GLU A 1 743 ? 28.339 -36.710 -58.616 1.00 87.44 743 GLU A N 1
ATOM 6071 C CA . GLU A 1 743 ? 27.234 -35.797 -58.331 1.00 87.44 743 GLU A CA 1
ATOM 6072 C C . GLU A 1 743 ? 27.404 -34.489 -59.107 1.00 87.44 743 GLU A C 1
ATOM 6074 O O . GLU A 1 743 ? 28.523 -33.994 -59.271 1.00 87.44 743 GLU A O 1
ATOM 6079 N N . THR A 1 744 ? 26.292 -33.909 -59.548 1.00 90.19 744 THR A N 1
ATOM 6080 C CA . THR A 1 744 ? 26.276 -32.652 -60.305 1.00 90.19 744 THR A CA 1
ATOM 6081 C C . THR A 1 744 ? 25.359 -31.607 -59.672 1.00 90.19 744 THR A C 1
ATOM 6083 O O . THR A 1 744 ? 24.452 -31.923 -58.890 1.00 90.19 744 THR A O 1
ATOM 6086 N N . LYS A 1 745 ? 25.601 -30.342 -60.013 1.00 91.19 745 LYS A N 1
ATOM 6087 C CA . LYS A 1 745 ? 24.777 -29.183 -59.662 1.00 91.19 745 LYS A CA 1
ATOM 6088 C C . LYS A 1 745 ? 24.257 -28.526 -60.927 1.00 91.19 745 LYS A C 1
ATOM 6090 O O . LYS A 1 745 ? 24.959 -28.508 -61.935 1.00 91.19 745 LYS A O 1
ATOM 6095 N N . GLU A 1 746 ? 23.045 -27.998 -60.853 1.00 92.00 746 GLU A N 1
ATOM 6096 C CA . GLU A 1 746 ? 22.380 -27.343 -61.975 1.00 92.00 746 GLU A CA 1
ATOM 6097 C C . GLU A 1 746 ? 22.140 -25.862 -61.671 1.00 92.00 746 GLU A C 1
ATOM 6099 O O . GLU A 1 746 ? 21.612 -25.529 -60.610 1.00 92.00 746 GLU A O 1
ATOM 6104 N N . PHE A 1 747 ? 22.571 -24.988 -62.577 1.00 93.75 747 PHE A N 1
ATOM 6105 C CA . PHE A 1 747 ? 22.599 -23.538 -62.435 1.00 93.75 747 PHE A CA 1
ATOM 6106 C C . PHE A 1 747 ? 21.473 -22.907 -63.252 1.00 93.75 747 PHE A C 1
ATOM 6108 O O . PHE A 1 747 ? 21.390 -23.069 -64.470 1.00 93.75 747 PHE A O 1
ATOM 6115 N N . ASN A 1 748 ? 20.630 -22.129 -62.580 1.00 92.19 748 ASN A N 1
ATOM 6116 C CA . ASN A 1 748 ? 19.664 -21.247 -63.211 1.00 92.19 748 ASN A CA 1
ATOM 6117 C C . ASN A 1 748 ? 20.315 -19.879 -63.439 1.00 92.19 748 ASN A C 1
ATOM 6119 O O . ASN A 1 748 ? 20.237 -18.973 -62.603 1.00 92.19 748 ASN A O 1
ATOM 6123 N N . TRP A 1 749 ? 20.964 -19.735 -64.591 1.00 91.25 749 TRP A N 1
ATOM 6124 C CA . TRP A 1 749 ? 21.690 -18.517 -64.932 1.00 91.25 749 TRP A CA 1
ATOM 6125 C C . TRP A 1 749 ? 20.812 -17.270 -64.997 1.00 91.25 749 TRP A C 1
ATOM 6127 O O . TRP A 1 749 ? 21.268 -16.201 -64.607 1.00 91.25 749 TRP A O 1
ATOM 6137 N N . ALA A 1 750 ? 19.551 -17.383 -65.423 1.00 86.94 750 ALA A N 1
ATOM 6138 C CA . ALA A 1 750 ? 18.637 -16.242 -65.454 1.00 86.94 750 ALA A CA 1
ATOM 6139 C C . ALA A 1 750 ? 18.405 -15.675 -64.043 1.00 86.94 750 ALA A C 1
ATOM 6141 O O . ALA A 1 750 ? 18.457 -14.461 -63.835 1.00 86.94 750 ALA A O 1
ATOM 6142 N N . LEU A 1 751 ? 18.209 -16.556 -63.058 1.00 89.06 751 LEU A N 1
ATOM 6143 C CA . LEU A 1 751 ? 18.009 -16.157 -61.668 1.00 89.06 751 LEU A CA 1
ATOM 6144 C C . LEU A 1 751 ? 19.296 -15.610 -61.033 1.00 89.06 751 LEU A C 1
ATOM 6146 O O . LEU A 1 751 ? 19.253 -14.587 -60.348 1.00 89.06 751 LEU A O 1
ATOM 6150 N N . LEU A 1 752 ? 20.438 -16.252 -61.293 1.00 88.31 752 LEU A N 1
ATOM 6151 C CA . LEU A 1 752 ? 21.738 -15.817 -60.777 1.00 88.31 752 LEU A CA 1
ATOM 6152 C C . LEU A 1 752 ? 22.164 -14.460 -61.365 1.00 88.31 752 LEU A C 1
ATOM 6154 O O . LEU A 1 752 ? 22.518 -13.558 -60.612 1.00 88.31 752 LEU A O 1
ATOM 6158 N N . ARG A 1 753 ? 22.036 -14.252 -62.682 1.00 88.88 753 ARG A N 1
ATOM 6159 C CA . ARG A 1 753 ? 22.363 -12.974 -63.348 1.00 88.88 753 ARG A CA 1
ATOM 6160 C C . ARG A 1 753 ? 21.434 -11.836 -62.921 1.00 88.88 753 ARG A C 1
ATOM 6162 O O . ARG A 1 753 ? 21.874 -10.695 -62.829 1.00 88.88 753 ARG A O 1
ATOM 6169 N N . LYS A 1 754 ? 20.162 -12.136 -62.619 1.00 87.25 754 LYS A N 1
ATOM 6170 C CA . LYS A 1 754 ? 19.226 -11.163 -62.031 1.00 87.25 754 LYS A CA 1
ATOM 6171 C C . LYS A 1 754 ? 19.644 -10.757 -60.615 1.00 87.25 754 LYS A C 1
ATOM 6173 O O . LYS A 1 754 ? 19.463 -9.605 -60.233 1.00 87.25 754 LYS A O 1
ATOM 6178 N N . ARG A 1 755 ? 20.173 -11.699 -59.826 1.00 84.56 755 ARG A N 1
ATOM 6179 C CA . ARG A 1 755 ? 20.659 -11.441 -58.463 1.00 84.56 755 ARG A CA 1
ATOM 6180 C C . ARG A 1 755 ? 21.975 -10.656 -58.451 1.00 84.56 755 ARG A C 1
ATOM 6182 O O . ARG A 1 755 ? 22.139 -9.820 -57.567 1.00 84.56 755 ARG A O 1
ATOM 6189 N N . TYR A 1 756 ? 22.856 -10.914 -59.417 1.00 85.69 756 TYR A N 1
ATOM 6190 C CA . TYR A 1 756 ? 24.183 -10.304 -59.556 1.00 85.69 756 TYR A CA 1
ATOM 6191 C C . TYR A 1 756 ? 24.292 -9.512 -60.881 1.00 85.69 756 TYR A C 1
ATOM 6193 O O . TYR A 1 756 ? 24.861 -9.994 -61.871 1.00 85.69 756 TYR A O 1
ATOM 6201 N N . PRO A 1 757 ? 23.694 -8.305 -60.956 1.00 76.88 757 PRO A N 1
ATOM 6202 C CA . PRO A 1 757 ? 23.781 -7.455 -62.144 1.00 76.88 757 PRO A CA 1
ATOM 6203 C C . PRO A 1 757 ? 25.233 -7.016 -62.401 1.00 76.88 757 PRO A C 1
ATOM 6205 O O . PRO A 1 757 ? 26.002 -6.822 -61.464 1.00 76.88 757 PRO A O 1
ATOM 6208 N N . TYR A 1 758 ? 25.616 -6.881 -63.675 1.00 67.44 758 TYR A N 1
ATOM 6209 C CA . TYR A 1 758 ? 26.951 -6.406 -64.056 1.00 67.44 758 TYR A CA 1
ATOM 6210 C C . TYR A 1 758 ? 27.051 -4.923 -63.697 1.00 67.44 758 TYR A C 1
ATOM 6212 O O . TYR A 1 758 ? 26.184 -4.151 -64.103 1.00 67.44 758 TYR A O 1
ATOM 6220 N N . LYS A 1 759 ? 28.076 -4.527 -62.942 1.00 56.31 759 LYS A N 1
ATOM 6221 C CA . LYS A 1 759 ? 28.482 -3.123 -62.853 1.00 56.31 759 LYS A CA 1
ATOM 6222 C C . LYS A 1 759 ? 29.617 -2.939 -63.855 1.00 56.31 759 LYS A C 1
ATOM 6224 O O . LYS A 1 759 ? 30.667 -3.548 -63.672 1.00 56.31 759 LYS A O 1
ATOM 6229 N N . GLU A 1 760 ? 29.405 -2.152 -64.907 1.00 42.47 760 GLU A N 1
ATOM 6230 C CA . GLU A 1 760 ? 30.535 -1.617 -65.667 1.00 42.47 760 GLU A CA 1
ATOM 6231 C C . GLU A 1 760 ? 31.363 -0.759 -64.710 1.00 42.47 760 GLU A C 1
ATOM 6233 O O . GLU A 1 760 ? 30.839 0.137 -64.048 1.00 42.47 760 GLU A O 1
ATOM 6238 N N . ILE A 1 761 ? 32.642 -1.090 -64.575 1.00 41.59 761 ILE A N 1
ATOM 6239 C CA . ILE A 1 761 ? 33.617 -0.181 -63.988 1.00 41.59 761 ILE A CA 1
ATOM 6240 C C . ILE A 1 761 ? 33.947 0.793 -65.118 1.00 41.59 761 ILE A C 1
ATOM 6242 O O . ILE A 1 761 ? 34.590 0.392 -66.087 1.00 41.59 761 ILE A O 1
ATOM 6246 N N . GLU A 1 762 ? 33.481 2.039 -65.035 1.00 33.56 762 GLU A N 1
ATOM 6247 C CA . GLU A 1 762 ? 34.078 3.113 -65.831 1.00 33.56 762 GLU A CA 1
ATOM 6248 C C . GLU A 1 762 ? 35.532 3.243 -65.372 1.00 33.56 762 GLU A C 1
ATOM 6250 O O . GLU A 1 762 ? 35.811 3.584 -64.221 1.00 33.56 762 GLU A O 1
ATOM 6255 N N . CYS A 1 763 ? 36.470 2.892 -66.250 1.00 31.77 763 CYS A N 1
ATOM 6256 C CA . CYS A 1 763 ? 37.872 3.202 -66.040 1.00 31.77 763 CYS A CA 1
ATOM 6257 C C . CYS A 1 763 ? 37.997 4.723 -65.921 1.00 31.77 763 CYS A C 1
ATOM 6259 O O . CYS A 1 763 ? 37.676 5.444 -66.865 1.00 31.77 763 CYS A O 1
ATOM 6261 N N . ILE A 1 764 ? 38.457 5.202 -64.767 1.00 37.78 764 ILE A N 1
ATOM 6262 C CA . ILE A 1 764 ? 38.950 6.570 -64.634 1.00 37.78 764 ILE A CA 1
ATOM 6263 C C . ILE A 1 764 ? 40.123 6.695 -65.612 1.00 37.78 764 ILE A C 1
ATOM 6265 O O . ILE A 1 764 ? 41.069 5.911 -65.555 1.00 37.78 764 ILE A O 1
ATOM 6269 N N . ASP A 1 765 ? 40.009 7.636 -66.543 1.00 33.38 765 ASP A N 1
ATOM 6270 C CA . ASP A 1 765 ? 41.028 7.953 -67.537 1.00 33.38 765 ASP A CA 1
ATOM 6271 C C . ASP A 1 765 ? 42.294 8.452 -66.816 1.00 33.38 765 ASP A C 1
ATOM 6273 O O . ASP A 1 765 ? 42.293 9.518 -66.197 1.00 33.38 765 ASP A O 1
ATOM 6277 N N . GLU A 1 766 ? 43.381 7.679 -66.868 1.00 39.41 766 GLU A N 1
ATOM 6278 C CA . GLU A 1 766 ? 44.680 8.021 -66.263 1.00 39.41 766 GLU A CA 1
ATOM 6279 C C . GLU A 1 766 ? 45.388 9.208 -66.963 1.00 39.41 766 GLU A C 1
ATOM 6281 O O . GLU A 1 766 ? 46.529 9.522 -66.636 1.00 39.41 766 GLU A O 1
ATOM 6286 N N . ASN A 1 767 ? 44.726 9.926 -67.882 1.00 36.69 767 ASN A N 1
ATOM 6287 C CA . ASN A 1 767 ? 45.291 11.078 -68.599 1.00 36.69 767 ASN A CA 1
ATOM 6288 C C . ASN A 1 767 ? 44.802 12.464 -68.131 1.00 36.69 767 ASN A C 1
ATOM 6290 O O . ASN A 1 767 ? 45.106 13.458 -68.787 1.00 36.69 767 ASN A O 1
ATOM 6294 N N . ALA A 1 768 ? 44.079 12.580 -67.012 1.00 36.06 768 ALA A N 1
ATOM 6295 C CA . ALA A 1 768 ? 43.534 13.871 -66.558 1.00 36.06 768 ALA A CA 1
ATOM 6296 C C . ALA A 1 768 ? 44.384 14.637 -65.515 1.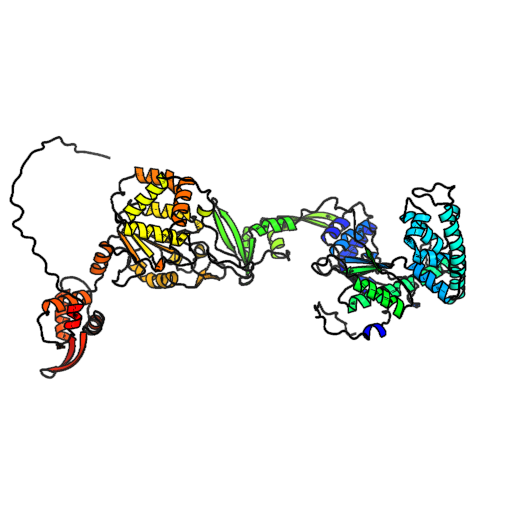00 36.06 768 ALA A C 1
ATOM 6298 O O . ALA A 1 768 ? 43.920 15.643 -64.983 1.00 36.06 768 ALA A O 1
ATOM 6299 N N . TYR A 1 769 ? 45.626 14.222 -65.238 1.00 32.84 769 TYR A N 1
ATOM 6300 C CA . TYR A 1 769 ? 46.553 14.967 -64.368 1.00 32.84 769 TYR A CA 1
ATOM 6301 C C . TYR A 1 769 ? 47.854 15.304 -65.097 1.00 32.84 769 TYR A C 1
ATOM 6303 O O . TYR A 1 769 ? 48.911 14.755 -64.809 1.00 32.84 769 TYR A O 1
ATOM 6311 N N . ASN A 1 770 ? 47.759 16.210 -66.067 1.00 37.75 770 ASN A N 1
ATOM 6312 C CA . ASN A 1 770 ? 48.891 17.002 -66.543 1.00 37.75 770 ASN A CA 1
ATOM 6313 C C . ASN A 1 770 ? 48.362 18.324 -67.101 1.00 37.75 770 ASN A C 1
ATOM 6315 O O . ASN A 1 770 ? 48.232 18.504 -68.308 1.00 37.75 770 ASN A O 1
ATOM 6319 N N . THR A 1 771 ? 48.043 19.243 -66.198 1.00 33.12 771 THR A N 1
ATOM 6320 C CA . THR A 1 771 ? 48.163 20.675 -66.469 1.00 33.12 771 THR A CA 1
ATOM 6321 C C . THR A 1 771 ? 48.636 21.337 -65.192 1.00 33.12 771 THR A C 1
ATOM 6323 O O . THR A 1 771 ? 47.944 21.317 -64.174 1.00 33.12 771 THR A O 1
ATOM 6326 N N . ASP A 1 772 ? 49.854 21.847 -65.290 1.00 34.41 772 ASP A N 1
ATOM 6327 C CA . ASP A 1 772 ? 50.525 22.717 -64.346 1.00 34.41 772 ASP A CA 1
ATOM 6328 C C . ASP A 1 772 ? 49.649 23.912 -63.964 1.00 34.41 772 ASP A C 1
ATOM 6330 O O . ASP A 1 772 ? 49.051 24.544 -64.831 1.00 34.41 772 ASP A O 1
ATOM 6334 N N . GLU A 1 773 ? 49.652 24.256 -62.679 1.00 30.36 773 GLU A N 1
ATOM 6335 C CA . GLU A 1 773 ? 49.666 25.646 -62.224 1.00 30.36 773 GLU A CA 1
ATOM 6336 C C . GLU A 1 773 ? 50.354 25.665 -60.849 1.00 30.36 773 GLU A C 1
ATOM 6338 O O . GLU A 1 773 ? 49.759 25.434 -59.795 1.00 30.36 773 GLU A O 1
ATOM 6343 N N . GLU A 1 774 ? 51.676 25.851 -60.897 1.00 31.09 774 GLU A N 1
ATOM 6344 C CA . GLU A 1 774 ? 52.455 26.389 -59.789 1.00 31.09 774 GLU A CA 1
ATOM 6345 C C . GLU A 1 774 ? 51.991 27.827 -59.534 1.00 31.09 774 GLU A C 1
ATOM 6347 O O . GLU A 1 774 ? 52.140 28.677 -60.408 1.00 31.09 774 GLU A O 1
ATOM 6352 N N . ASP A 1 775 ? 51.512 28.124 -58.324 1.00 30.38 775 ASP A N 1
ATOM 6353 C CA . ASP A 1 775 ? 51.769 29.436 -57.734 1.00 30.38 775 ASP A CA 1
ATOM 6354 C C . ASP A 1 775 ? 51.759 29.413 -56.193 1.00 30.38 775 ASP A C 1
ATOM 6356 O O . ASP A 1 775 ? 50.748 29.205 -55.525 1.00 30.38 775 ASP A O 1
ATOM 6360 N N . ASN A 1 776 ? 52.971 29.597 -55.665 1.00 28.25 776 ASN A N 1
ATOM 6361 C CA . ASN A 1 776 ? 53.386 30.270 -54.433 1.00 28.25 776 ASN A CA 1
ATOM 6362 C C . ASN A 1 776 ? 52.400 30.436 -53.257 1.00 28.25 776 ASN A C 1
ATOM 6364 O O . ASN A 1 776 ? 51.538 31.313 -53.261 1.00 28.25 776 ASN A O 1
ATOM 6368 N N . CYS A 1 777 ? 52.764 29.849 -52.110 1.00 26.25 777 CYS A N 1
ATOM 6369 C CA . CYS A 1 777 ? 53.042 30.692 -50.944 1.00 26.25 777 CYS A CA 1
ATOM 6370 C C . CYS A 1 777 ? 54.102 30.066 -50.033 1.00 26.25 777 CYS A C 1
ATOM 6372 O O . CYS A 1 777 ? 54.030 28.909 -49.621 1.00 26.25 777 CYS A O 1
ATOM 6374 N N . ASP A 1 778 ? 55.096 30.895 -49.772 1.00 27.92 778 ASP A N 1
ATOM 6375 C CA . ASP A 1 778 ? 56.334 30.663 -49.067 1.00 27.92 778 ASP A CA 1
ATOM 6376 C C . ASP A 1 778 ? 56.165 30.528 -47.541 1.00 27.92 778 ASP A C 1
ATOM 6378 O O . ASP A 1 778 ? 55.338 31.193 -46.927 1.00 27.92 778 ASP A O 1
ATOM 6382 N N . THR A 1 779 ? 57.020 29.668 -46.977 1.00 28.80 779 THR A N 1
ATOM 6383 C CA . THR A 1 779 ? 57.710 29.726 -45.670 1.00 28.80 779 THR A CA 1
ATOM 6384 C C . THR A 1 779 ? 57.051 30.360 -44.424 1.00 28.80 779 THR A C 1
ATOM 6386 O O . THR A 1 779 ? 56.633 31.506 -44.420 1.00 28.80 779 THR A O 1
ATOM 6389 N N . VAL A 1 780 ? 57.166 29.664 -43.274 1.00 27.66 780 VAL A N 1
ATOM 6390 C CA . VAL A 1 780 ? 57.886 30.135 -42.058 1.00 27.66 780 VAL A CA 1
ATOM 6391 C C . VAL A 1 780 ? 57.942 29.028 -40.977 1.00 27.66 780 VAL A C 1
ATOM 6393 O O . VAL A 1 780 ? 56.928 28.624 -40.426 1.00 27.66 780 VAL A O 1
ATOM 6396 N N . HIS A 1 781 ? 59.184 28.598 -40.697 1.00 27.41 781 HIS A N 1
ATOM 6397 C CA . HIS A 1 781 ? 59.792 28.119 -39.429 1.00 27.41 781 HIS A CA 1
ATOM 6398 C C . HIS A 1 781 ? 59.201 26.868 -38.734 1.00 27.41 781 HIS A C 1
ATOM 6400 O O . HIS A 1 781 ? 58.014 26.758 -38.499 1.00 27.41 781 HIS A O 1
ATOM 6406 N N . GLY A 1 782 ? 59.964 25.869 -38.287 1.00 25.92 782 GLY A N 1
ATOM 6407 C CA . GLY A 1 782 ? 61.372 25.830 -37.896 1.00 25.92 782 GLY A CA 1
ATOM 6408 C C . GLY A 1 782 ? 61.481 25.230 -36.486 1.00 25.92 782 GLY A C 1
ATOM 6409 O O . GLY A 1 782 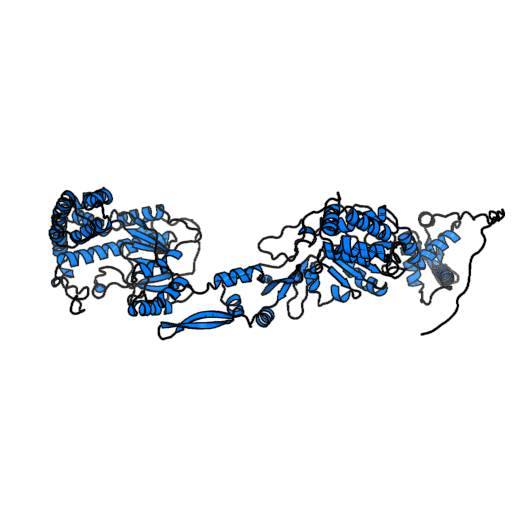? 60.992 25.836 -35.548 1.00 25.92 782 GLY A O 1
ATOM 6410 N N . LYS A 1 783 ? 62.111 24.046 -36.392 1.00 26.39 783 LYS A N 1
ATOM 6411 C CA . LYS A 1 783 ? 62.844 23.438 -35.254 1.00 26.39 783 LYS A CA 1
ATOM 6412 C C . LYS A 1 783 ? 62.394 23.786 -33.820 1.00 26.39 783 LYS A C 1
ATOM 6414 O O . LYS A 1 783 ? 62.550 24.921 -33.415 1.00 26.39 783 LYS A O 1
ATOM 6419 N N . TYR A 1 784 ? 62.139 22.770 -32.991 1.00 26.75 784 TYR A N 1
ATOM 6420 C CA . TYR A 1 784 ? 63.018 22.452 -31.851 1.00 26.75 784 TYR A CA 1
ATOM 6421 C C . TYR A 1 784 ? 62.839 20.988 -31.418 1.00 26.75 784 TYR A C 1
ATOM 6423 O O . TYR A 1 784 ? 61.755 20.417 -31.460 1.00 26.75 784 TYR A O 1
ATOM 6431 N N . ILE A 1 785 ? 63.986 20.407 -31.097 1.00 29.86 785 ILE A N 1
ATOM 6432 C CA . ILE A 1 785 ? 64.311 19.044 -30.682 1.00 29.86 785 ILE A CA 1
ATOM 6433 C C . ILE A 1 785 ? 64.551 19.077 -29.156 1.00 29.86 785 ILE A C 1
ATOM 6435 O O . ILE A 1 785 ? 64.994 20.122 -28.673 1.00 29.86 785 ILE A O 1
ATOM 6439 N N . ASN A 1 786 ? 64.381 17.922 -28.487 1.00 30.58 786 ASN A N 1
ATOM 6440 C CA . ASN A 1 786 ? 64.846 17.559 -27.126 1.00 30.58 786 ASN A CA 1
ATOM 6441 C C . ASN A 1 786 ? 64.076 18.198 -25.951 1.00 30.58 786 ASN A C 1
ATOM 6443 O O . ASN A 1 786 ? 63.628 19.330 -26.050 1.00 30.58 786 ASN A O 1
ATOM 6447 N N . ASP A 1 787 ? 63.899 17.596 -24.775 1.00 30.31 787 ASP A N 1
ATOM 6448 C CA . ASP A 1 787 ? 64.313 16.332 -24.149 1.00 30.31 787 ASP A CA 1
ATOM 6449 C C . ASP A 1 787 ? 63.673 16.329 -22.734 1.00 30.31 787 ASP A C 1
ATOM 6451 O O . ASP A 1 787 ? 63.525 17.416 -22.178 1.00 30.31 787 ASP A O 1
ATOM 6455 N N . ILE A 1 788 ? 63.438 15.136 -22.150 1.00 31.53 788 ILE A N 1
ATOM 6456 C CA . ILE A 1 788 ? 63.505 14.814 -20.692 1.00 31.53 788 ILE A CA 1
ATOM 6457 C C . ILE A 1 788 ? 62.413 15.477 -19.799 1.00 31.53 788 ILE A C 1
ATOM 6459 O O . ILE A 1 788 ? 62.228 16.685 -19.819 1.00 31.53 788 ILE A O 1
ATOM 6463 N N . GLU A 1 789 ? 61.596 14.788 -18.993 1.00 33.22 789 GLU A N 1
ATOM 6464 C CA . GLU A 1 789 ? 61.785 13.642 -18.078 1.00 33.22 789 GLU A CA 1
ATOM 6465 C C . GLU A 1 789 ? 60.436 12.946 -17.800 1.00 33.22 789 GLU A C 1
ATOM 6467 O O . GLU A 1 789 ? 59.410 13.669 -17.732 1.00 33.22 789 GLU A O 1
#

Sequence (789 aa):
METFLEPTNPIIRREMYDEDYMETFVEPTYPIVRREMFDEDNMKHLLVDDRYSQSDRKRMSLYYKKKRNAGTAQVIYTLAAGCEANSLGRLFAQNSLGIANWAWTMRNPLAQKWYWDIDIANSHYRIALEFCKRYEIPYEKIAHYCDNRQAVLSMVCSDNRERAKMEFLKVLYGGDIKLYSCYVEMGEGVISKEGFAYLKGMVAEIALLSETIWTNYPQYHNLKTGTDYEDKKSVRISKKPNPKASLMSLIFQTEERKMLMLIAEHFRLNGRYMGVLIHDGGYVEKISDETEFPKDLLVGASQEIERHLGYNVTLIQKPITHNWEPKNPLKNTVAIFEEWEKTHCKILDTGMYVEEVVRDGQSTILVRCEKRLQECFRHLSITEQVIDKNFETKDVKVSFIDKWTKHNDTIRTYTHMGVYPPPLECTDTVYNLWKPFEASKLIIEESPEALEMFKKLMFHLGGKDDNVALYLIQWLAQSLQYPAIKTGVIPNLISNQGAGKGSFWDTITALMGACRIISTAEPDNVFGRFNAQLASAFMINFNEMNINQMNAFEGKLRLIATDPIIHVEKKQCDSFPIKSYHRFIVTTNNEFGCVVMKNDDRRNFIVRASDDLISDKQFFIDYRAKVINSNAGLSTIYNYLMNIEGMDKFINIKKPRTNYEEELILLNRTPYEAWVEDYTNRNRETTETRFKSKDLFDDFLKFVEAKNNHKFTTGSFGMRIMNVVLGGITRGGQVKSRGMVYETKEFNWALLRKRYPYKEIECIDENAYNTDEEDNCDTVHGKYINDIE

Organism: NCBI:txid1070528

Secondary structure (DSSP, 8-state):
-----PPP-----S----TTGGGG--PPPSSEEEEEE--HHHHHHHTT-TTS-HHHHHHHHHHHTTBSSTTEEEEEEEEPTT-GGGT-S-EEEGGG-SGGGS-HHHHHHHHTTTEEEEEEETHHHHHHHHHHHHTT---HHHHHHHHSHHHHHHHH-SS-HHHHHHHHHHHHTT--GGGG-TT---SS-PPPHHHHHHHHHHHHHHHHHHHHHHHH-GGGTT-EES--TTT---EEGGGSSSHHHHHHHHHHHHHHHHHHHHHHHHHHHTT--EEEEETTEEEEEPPTT--S--HHHHHHHHHHHHHHH----EEEEEP-------SS----HHHHHHHHTTTEEEETTT--EEEEEEETTEEEEEEE-HHHHHHHHTT-EEEEEEE-TTS-EEEEEEEHHHHHHHS-TT--EESEEE---TTPPPPTTEEE-----GGGGSPP---HHHHHHHHHHHHHHTTT-HHHHHHHHHHHHHHHH-TTS----EEEEE--TTSSHHHHHHHHHHHH-GGGEEEES-THHHHSS--GGGGT--EEEEES--HHHHHHHHHHHHHHTT--EEEE--TTS--EEEE---EEEEEE--TT-SS---TT-SSEEEEE--STTTT-HHHHHHHIIIIIT-HHHHHHHHHHHHT-TTGGGGGGSPPPPPHHHHHHHHHT--HHHHHHHHHHHHTTT----EEEHHHHHHHHHHHHTTT------HHHHHHHHHHHSTTTEEEEEEEEETTEEEEEEEE-HHHHHHHS---------TTS---------------------

pLDDT: mean 83.02, std 16.54, range [23.31, 98.12]

Nearest PDB structures (foldseek):
  7ola-assembly1_A  TM=5.710E-01  e=1.657E-08  Staphylococcus aureus
  7ola-assembly1_C  TM=5.619E-01  e=2.364E-07  Staphylococcus aureus
  7om0-assembly1_D  TM=5.708E-01  e=2.608E-07  Staphylococcus aureus
  7om0-assembly1_A  TM=5.609E-01  e=2.142E-07  Staphylococcus aureus
  7ola-assembly1_B  TM=5.650E-01  e=2.878E-07  Staphylococcus aureus

Radius of gyration: 48.07 Å; Cα contacts (8 Å, |Δi|>4): 1147; chains: 1; bounding box: 125×77×128 Å